Protein 9KHQ (pdb70)

Sequence (779 aa):
AAPRLYMFQTGTLKCRVCNIKMNAGLDDYEIPVPWYLITHPKGNVVIDGGCAVECASDPKGYWGDITSVYWPVMREEEGCVQALKAFGIEPADVRYVLHSHLHLDHTGATGRFPNAIHIVRRCEYEYAMAPDWFSAGGYIRADFDRPDVKWHLLEDHDDGYDVFGDDTIRFIFTPGHAPGHSSFLLRLPETGPVLLAVDAAYTTDHWDEKALPGFLASTVDAVRSVRKLHALAEKTGALVVTGHDPEAWPTFRHAPEYYAAPRLYMFQTGTLKCRVCNIKMNAGLDDYEIPVPWYLITHPKGNVVIDGGCAVECASDPKGYWGDITSVYWPVMREEEGCVQALKAFGIEPADVRYVLHSHLHLDHTGATGRFPNAIHIVRRCEYEYAMAPDWFSAGGYIRADFDRPDVKWHLLEDHDDGYDVFGDDTIRFIFTPGHAPGHSSFLLRLPETGPVLLAVDAAYTTDHWDEKALPGFLASTVDAVRSVRKLHALAEKTGALVVTGHDPEAWPTFRHAPEYYAAAPRLYMFQTGTLKCRVCNIKMNAGLDDYEIPVPWYLITHPKGNVVIDGGCAVECASDPKGYWGDITSVYWPVMREEEGCVQALKAFGIEPADVRYVLHSHLHLDHTGATGRFPNAIHIVRRCEYEYAMAPDWFSAGGYIRADFDRPDVKWHLLEDHDDGYDVFGDDTIRFIFTPGHAPGHSSFLLRLPETGPVLLAVDAAYTTDHWDEKALPGFLASTVDAVRSVRKLHALAEKTGALVVTGHDPEAWPTFRHAPEYYA

Nearest PDB structures (foldseek):
  9b2n-assembly2_B  TM=9.115E-01  e=1.103E-25  Saccharococcus caldoxylosilyticus
  9ayt-assembly1_P  TM=9.091E-01  e=1.035E-25  Saccharococcus caldoxylosilyticus
  9b2i-assembly2_B  TM=9.083E-01  e=2.359E-25  Saccharococcus caldoxylosilyticus
  9b2j-assembly2_B  TM=9.103E-01  e=2.078E-25  Saccharococcus caldoxylosilyticus
  6cgz-assembly1_B  TM=9.156E-01  e=8.926E-25  Alicyclobacillus acidoterrestris ATCC 49025

Structure (mmCIF, N/CA/C/O backbone):
data_9KHQ
#
_entry.id   9KHQ
#
_cell.length_a   143.141
_cell.length_b   143.141
_cell.length_c   85.053
_cell.angle_alpha   90.00
_cell.angle_beta   90.00
_cell.angle_gamma   90.00
#
_symmetry.space_group_name_H-M   'P 42 21 2'
#
loop_
_entity.id
_entity.type
_entity.pdbx_description
1 polymer 'N-acylhomoserine lactonase'
2 non-polymer 'NICKEL (II) ION'
3 non-polymer 'MAGNESIUM ION'
4 water water
#
loop_
_atom_site.group_PDB
_atom_site.id
_atom_site.type_symbol
_atom_site.label_atom_id
_atom_site.label_alt_id
_atom_site.label_comp_id
_atom_site.label_asym_id
_atom_site.label_entity_id
_atom_site.label_seq_id
_atom_site.pdbx_PDB_ins_code
_atom_site.Cartn_x
_atom_site.Cartn_y
_atom_site.Cartn_z
_atom_site.occupancy
_atom_site.B_iso_or_equiv
_atom_site.auth_seq_id
_atom_site.auth_comp_id
_atom_site.auth_asym_id
_atom_site.auth_atom_id
_atom_site.pdbx_PDB_model_num
ATOM 1 N N . ALA A 1 2 ? 41.907 62.768 4.601 1.00 29.77 2 ALA A N 1
ATOM 2 C CA . ALA A 1 2 ? 42.805 61.642 4.332 1.00 36.00 2 ALA A CA 1
ATOM 3 C C . ALA A 1 2 ? 42.406 60.417 5.164 1.00 28.80 2 ALA A C 1
ATOM 4 O O . ALA A 1 2 ? 42.098 60.552 6.337 1.00 38.53 2 ALA A O 1
ATOM 6 N N . ALA A 1 3 ? 42.399 59.234 4.554 1.00 28.60 3 ALA A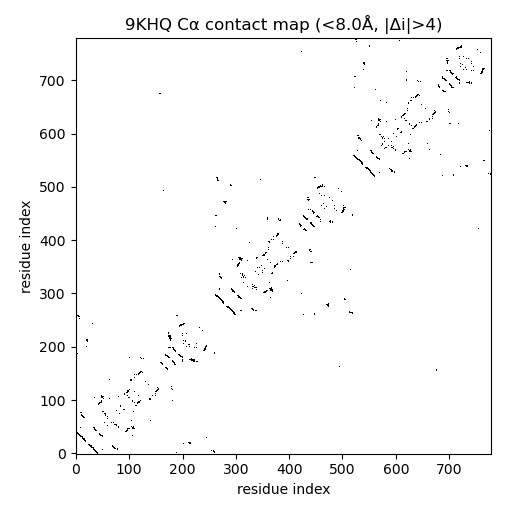 N 1
ATOM 7 C CA . ALA A 1 3 ? 42.071 58.003 5.266 1.00 20.81 3 ALA A CA 1
ATOM 8 C C . ALA A 1 3 ? 43.225 57.602 6.188 1.00 26.13 3 ALA A C 1
ATOM 9 O O . ALA A 1 3 ? 44.363 58.054 6.009 1.00 30.49 3 ALA A O 1
ATOM 11 N N . PRO A 1 4 ? 42.963 56.766 7.192 1.00 22.68 4 PRO A N 1
ATOM 12 C CA . PRO A 1 4 ? 44.020 56.452 8.163 1.00 21.32 4 PRO A CA 1
ATOM 13 C C . PRO A 1 4 ? 45.161 55.670 7.536 1.00 23.03 4 PRO A C 1
ATOM 14 O O . PRO A 1 4 ? 44.965 54.853 6.633 1.00 20.75 4 PRO A O 1
ATOM 18 N N . ARG A 1 5 ? 46.367 55.912 8.054 1.00 19.27 5 ARG A N 1
ATOM 19 C CA . ARG A 1 5 ? 47.558 55.184 7.643 1.00 17.42 5 ARG A CA 1
ATOM 20 C C . ARG A 1 5 ? 48.359 54.740 8.863 1.00 17.64 5 ARG A C 1
ATOM 21 O O . ARG A 1 5 ? 48.268 55.319 9.952 1.00 18.01 5 ARG A O 1
ATOM 29 N N . LEU A 1 6 ? 49.182 53.718 8.662 1.00 14.59 6 LEU A N 1
ATOM 30 C CA . LEU A 1 6 ? 50.064 53.215 9.705 1.00 15.99 6 LEU A CA 1
ATOM 31 C C . LEU A 1 6 ? 51.502 53.418 9.261 1.00 16.22 6 LEU A C 1
ATOM 32 O O . LEU A 1 6 ? 51.884 52.955 8.186 1.00 19.45 6 LEU A O 1
ATOM 37 N N . TYR A 1 7 ? 52.292 54.089 10.091 1.00 13.93 7 TYR A N 1
ATOM 38 C CA . TYR A 1 7 ? 53.710 54.313 9.841 1.00 13.82 7 TYR A CA 1
ATOM 39 C C . TYR A 1 7 ? 54.517 53.596 10.915 1.00 14.83 7 TYR A C 1
ATOM 40 O O . TYR A 1 7 ? 54.307 53.833 12.108 1.00 12.65 7 TYR A O 1
ATOM 49 N N . MET A 1 8 ? 55.470 52.758 10.491 1.00 14.50 8 MET A N 1
ATOM 50 C CA . MET A 1 8 ? 56.366 52.054 11.400 1.00 11.91 8 MET A CA 1
ATOM 51 C C . MET A 1 8 ? 57.689 52.817 11.505 1.00 16.32 8 MET A C 1
ATOM 52 O O . MET A 1 8 ? 58.426 52.923 10.522 1.00 18.32 8 MET A O 1
ATOM 57 N N . PHE A 1 9 ? 57.983 53.357 12.693 1.00 13.28 9 PHE A N 1
ATOM 58 C CA . PHE A 1 9 ? 59.259 53.993 13.006 1.00 14.84 9 PHE A CA 1
ATOM 59 C C . PHE A 1 9 ? 60.079 53.047 13.887 1.00 14.84 9 PHE A C 1
ATOM 60 O O . PHE A 1 9 ? 59.602 51.991 14.308 1.00 15.73 9 PHE A O 1
ATOM 68 N N . GLN A 1 10 ? 61.320 53.440 14.188 1.00 16.05 10 GLN A N 1
ATOM 69 C CA . GLN A 1 10 ? 62.124 52.774 15.215 1.00 14.42 10 GLN A CA 1
ATOM 70 C C . GLN A 1 10 ? 63.020 53.814 15.884 1.00 16.64 10 GLN A C 1
ATOM 71 O O . GLN A 1 10 ? 63.389 54.820 15.265 1.00 15.94 10 GLN A O 1
ATOM 77 N N . THR A 1 11 ? 63.317 53.593 17.170 1.00 15.46 11 THR A N 1
ATOM 78 C CA . THR A 1 11 ? 64.374 54.338 17.870 1.00 17.97 11 THR A CA 1
ATOM 79 C C . THR A 1 11 ? 65.631 53.467 17.936 1.00 18.52 11 THR A C 1
ATOM 80 O O . THR A 1 11 ? 65.984 52.891 18.961 1.00 17.13 11 THR A O 1
ATOM 84 N N . GLY A 1 12 ? 66.306 53.370 16.796 1.00 17.52 12 GLY A N 1
ATOM 85 C CA . GLY A 1 12 ? 67.507 52.548 16.736 1.00 17.97 12 GLY A CA 1
ATOM 86 C C . GLY A 1 12 ? 67.281 51.104 17.148 1.00 18.28 12 GLY A C 1
ATOM 87 O O . GLY A 1 12 ? 66.276 50.472 16.795 1.00 19.49 12 GLY A O 1
ATOM 88 N N . THR A 1 13 ? 68.240 50.565 17.903 1.00 17.67 13 THR A N 1
ATOM 89 C CA . THR A 1 13 ? 68.247 49.157 18.279 1.00 19.82 13 THR A CA 1
ATOM 90 C C . THR A 1 13 ? 68.561 49.012 19.757 1.00 16.04 13 THR A C 1
ATOM 91 O O . THR A 1 13 ? 69.024 49.949 20.404 1.00 18.32 13 THR A O 1
ATOM 95 N N . LEU A 1 14 ? 68.334 47.805 20.277 1.00 19.00 14 LEU A N 1
ATOM 96 C CA . LEU A 1 14 ? 68.803 47.390 21.595 1.00 20.75 14 LEU A CA 1
ATOM 97 C C . LEU A 1 14 ? 69.797 46.244 21.452 1.00 21.88 14 LEU A C 1
ATOM 98 O O . LEU A 1 14 ? 69.555 45.297 20.693 1.00 22.34 14 LEU A O 1
ATOM 103 N N . LYS A 1 15 ? 70.891 46.318 22.211 1.00 20.27 15 LYS A N 1
ATOM 104 C CA . LYS A 1 15 ? 71.878 45.249 22.309 1.00 25.70 15 LYS A CA 1
ATOM 105 C C . LYS A 1 15 ? 71.746 44.570 23.666 1.00 25.21 15 LYS A C 1
ATOM 106 O O . LYS A 1 15 ? 71.892 45.220 24.713 1.00 24.83 15 LYS A O 1
ATOM 112 N N . CYS A 1 16 ? 71.459 43.267 23.635 1.00 27.26 16 CYS A N 1
ATOM 113 C CA . CYS A 1 16 ? 71.369 42.439 24.831 1.00 25.36 16 CYS A CA 1
ATOM 114 C C . CYS A 1 16 ? 71.994 41.078 24.555 1.00 28.88 16 CYS A C 1
ATOM 115 O O . CYS A 1 16 ? 72.866 40.953 23.689 1.00 31.12 16 CYS A O 1
ATOM 118 N N . ARG A 1 17 ? 71.554 40.056 25.285 1.00 32.31 17 ARG A N 1
ATOM 119 C CA . ARG A 1 17 ? 71.842 38.668 24.959 1.00 32.46 17 ARG A CA 1
ATOM 120 C C . ARG A 1 17 ? 70.586 37.990 24.426 1.00 31.31 17 ARG A C 1
ATOM 121 O O . ARG A 1 17 ? 69.467 38.480 24.603 1.00 29.87 17 ARG A O 1
ATOM 129 N N . VAL A 1 18 ? 70.791 36.852 23.758 1.00 30.75 18 VAL A N 1
ATOM 130 C CA . VAL A 1 18 ? 69.673 36.093 23.203 1.00 29.53 18 VAL A CA 1
ATOM 131 C C . VAL A 1 18 ? 68.691 35.705 24.307 1.00 29.10 18 VAL A C 1
ATOM 132 O O . VAL A 1 18 ? 67.469 35.835 24.148 1.00 24.03 18 VAL A O 1
ATOM 136 N N . CYS A 1 19 ? 69.214 35.255 25.452 1.00 24.42 19 CYS A N 1
ATOM 137 C CA . CYS A 1 19 ? 68.371 34.786 26.548 1.00 26.49 19 CYS A CA 1
ATOM 138 C C . CYS A 1 19 ? 67.453 35.875 27.113 1.00 28.67 19 CYS A C 1
ATOM 139 O O . CYS A 1 19 ? 66.396 35.546 27.670 1.00 27.11 19 CYS A O 1
ATOM 142 N N . ASN A 1 20 ? 67.824 37.160 26.996 1.00 27.02 20 ASN A N 1
ATOM 143 C CA . ASN A 1 20 ? 66.899 38.218 27.403 1.00 28.92 20 ASN A CA 1
ATOM 144 C C . ASN A 1 20 ? 65.622 38.218 26.558 1.00 30.88 20 ASN A C 1
ATOM 145 O O . ASN A 1 20 ? 64.548 38.574 27.063 1.00 28.11 20 ASN A O 1
ATOM 150 N N . ILE A 1 21 ? 65.715 37.818 25.291 1.00 22.51 21 ILE A N 1
ATOM 151 C CA . ILE A 1 21 ? 64.561 37.773 24.397 1.00 20.88 21 ILE A CA 1
ATOM 152 C C . ILE A 1 21 ? 63.926 36.384 24.367 1.00 25.79 21 ILE A C 1
ATOM 153 O O . ILE A 1 21 ? 62.718 36.235 24.582 1.00 24.49 21 ILE A O 1
ATOM 158 N N . LYS A 1 22 ? 64.720 35.348 24.119 1.00 21.71 22 LYS A N 1
ATOM 159 C CA . LYS A 1 22 ? 64.261 33.960 24.124 1.00 21.84 22 LYS A CA 1
ATOM 160 C C . LYS A 1 22 ? 64.781 33.299 25.398 1.00 27.08 22 LYS A C 1
ATOM 161 O O . LYS A 1 22 ? 65.982 33.012 25.509 1.00 25.06 22 LYS A O 1
ATOM 167 N N . MET A 1 23 ? 63.880 33.054 26.356 1.00 21.95 23 MET A N 1
ATOM 168 C CA . MET A 1 23 ? 64.298 32.634 27.687 1.00 25.93 23 MET A CA 1
ATOM 169 C C . MET A 1 23 ? 65.197 31.404 27.615 1.00 28.73 23 MET A C 1
ATOM 170 O O . MET A 1 23 ? 64.913 30.458 26.878 1.00 25.43 23 MET A O 1
ATOM 175 N N . ASN A 1 24 ? 66.311 31.461 28.354 1.00 23.14 24 ASN A N 1
ATOM 176 C CA . ASN A 1 24 ? 67.242 30.351 28.530 1.00 22.54 24 ASN A CA 1
ATOM 177 C C . ASN A 1 24 ? 67.915 29.935 27.225 1.00 26.75 24 ASN A C 1
ATOM 178 O O . ASN A 1 24 ? 68.333 28.787 27.088 1.00 28.75 24 ASN A O 1
ATOM 183 N N . ALA A 1 25 ? 68.078 30.855 26.268 1.00 25.62 25 ALA A N 1
ATOM 184 C CA . ALA A 1 25 ? 68.612 30.493 24.959 1.00 29.78 25 ALA A CA 1
ATOM 185 C C . ALA A 1 25 ? 70.102 30.810 24.800 1.00 31.97 25 ALA A C 1
ATOM 186 O O . ALA A 1 25 ? 70.608 30.823 23.668 1.00 31.85 25 ALA A O 1
ATOM 188 N N . GLY A 1 26 ? 70.822 31.036 25.891 1.00 27.11 26 GLY A N 1
ATOM 189 C CA . GLY A 1 26 ? 72.247 31.273 25.774 1.00 33.13 26 GLY A CA 1
ATOM 190 C C . GLY A 1 26 ? 72.611 32.749 25.886 1.00 36.83 26 GLY A C 1
ATOM 191 O O . GLY A 1 26 ? 71.769 33.646 25.771 1.00 32.58 26 GLY A O 1
ATOM 192 N N . LEU A 1 27 ? 73.906 33.005 26.104 1.00 30.42 27 LEU A N 1
ATOM 193 C CA . LEU A 1 27 ? 74.391 34.344 26.421 1.00 34.63 27 LEU A CA 1
ATOM 194 C C . LEU A 1 27 ? 75.034 35.051 25.225 1.00 34.00 27 LEU A C 1
ATOM 195 O O . LEU A 1 27 ? 75.732 36.049 25.417 1.00 30.45 27 LEU A O 1
ATOM 200 N N . ASP A 1 28 ? 74.802 34.562 24.002 1.00 31.58 28 ASP A N 1
ATOM 201 C CA . ASP A 1 28 ? 75.331 35.206 22.805 1.00 29.61 28 ASP A CA 1
ATOM 202 C C . ASP A 1 28 ? 74.789 36.622 22.665 1.00 36.76 28 ASP A C 1
ATOM 203 O O . ASP A 1 28 ? 73.680 36.930 23.110 1.00 31.23 28 ASP A O 1
ATOM 208 N N . ASP A 1 29 ? 75.569 37.473 21.991 1.00 37.58 29 ASP A N 1
ATOM 209 C CA . ASP A 1 29 ? 75.103 38.807 21.634 1.00 36.74 29 ASP A CA 1
ATOM 210 C C . ASP A 1 29 ? 73.865 38.731 20.747 1.00 35.60 29 ASP A C 1
ATOM 211 O O . ASP A 1 29 ? 73.677 37.791 19.966 1.00 28.57 29 ASP A O 1
ATOM 216 N N . TYR A 1 30 ? 73.027 39.755 20.870 1.00 28.93 30 TYR A N 1
ATOM 217 C CA . TYR A 1 30 ? 71.755 39.833 20.181 1.00 24.71 30 TYR A CA 1
ATOM 218 C C . TYR A 1 30 ? 71.410 41.308 20.056 1.00 27.69 30 TYR A C 1
ATOM 219 O O . TYR A 1 30 ? 71.612 42.078 21.003 1.00 30.40 30 TYR A O 1
ATOM 228 N N . GLU A 1 31 ? 70.926 41.705 18.885 1.00 25.25 31 GLU A N 1
ATOM 229 C CA . GLU A 1 31 ? 70.498 43.079 18.660 1.00 29.27 31 GLU A CA 1
ATOM 230 C C . GLU A 1 31 ? 69.114 43.075 18.030 1.00 22.85 31 GLU A C 1
ATOM 231 O O . GLU A 1 31 ? 68.865 42.325 17.079 1.00 21.89 31 GLU A O 1
ATOM 237 N N . ILE A 1 32 ? 68.215 43.899 18.566 1.00 23.25 32 ILE A N 1
ATOM 238 C CA . ILE A 1 32 ? 66.850 43.998 18.045 1.00 21.54 32 ILE A CA 1
ATOM 239 C C . ILE A 1 32 ? 66.477 45.429 17.669 1.00 21.12 32 ILE A C 1
ATOM 240 O O . ILE A 1 32 ? 66.928 46.385 18.318 1.00 20.60 32 ILE A O 1
ATOM 245 N N . PRO A 1 33 ? 65.631 45.626 16.662 1.00 20.34 33 PRO A N 1
ATOM 246 C CA . PRO A 1 33 ? 65.080 46.963 16.430 1.00 20.60 33 PRO A CA 1
ATOM 247 C C . PRO A 1 33 ? 64.122 47.325 17.558 1.00 21.72 33 PRO A C 1
ATOM 248 O O . PRO A 1 33 ? 63.559 46.448 18.211 1.00 17.21 33 PRO A O 1
ATOM 252 N N . VAL A 1 34 ? 63.956 48.627 17.791 1.00 20.36 34 VAL A N 1
ATOM 253 C CA . VAL A 1 34 ? 62.958 49.125 18.737 1.00 16.94 34 VAL A CA 1
ATOM 254 C C . VAL A 1 34 ? 61.863 49.854 17.969 1.00 18.72 34 VAL A C 1
ATOM 255 O O . VAL A 1 34 ? 61.942 51.080 17.797 1.00 15.01 34 VAL A O 1
ATOM 259 N N . PRO A 1 35 ? 60.831 49.154 17.509 1.00 15.69 35 PRO A N 1
ATOM 260 C CA . PRO A 1 35 ? 59.770 49.800 16.733 1.00 16.88 35 PRO A CA 1
ATOM 261 C C . PRO A 1 35 ? 58.847 50.640 17.602 1.00 17.54 35 PRO A C 1
ATOM 262 O O . PRO A 1 35 ? 58.736 50.445 18.811 1.00 15.22 35 PRO A O 1
ATOM 266 N N . TRP A 1 36 ? 58.194 51.601 16.941 1.00 15.94 36 TRP A N 1
ATOM 267 C CA . TRP A 1 36 ? 57.046 52.321 17.483 1.00 15.02 36 TRP A CA 1
ATOM 268 C C . TRP A 1 36 ? 56.204 52.782 16.301 1.00 15.97 36 TRP A C 1
ATOM 269 O O . TRP A 1 36 ? 56.638 52.727 15.147 1.00 12.72 36 TRP A O 1
ATOM 280 N N . TYR A 1 37 ? 54.983 53.214 16.585 1.00 13.74 37 TYR A N 1
ATOM 281 C CA . TYR A 1 37 ? 53.986 53.343 15.535 1.00 14.35 37 TYR A CA 1
ATOM 282 C C . TYR A 1 37 ? 53.270 54.683 15.596 1.00 15.95 37 TYR A C 1
ATOM 283 O O . TYR A 1 37 ? 52.980 55.209 16.678 1.00 13.70 37 TYR A O 1
ATOM 292 N N . LEU A 1 38 ? 52.993 55.218 14.407 1.00 16.14 38 LEU A N 1
ATOM 293 C CA . LEU A 1 38 ? 52.173 56.399 14.195 1.00 12.35 38 LEU A CA 1
ATOM 294 C C . LEU A 1 38 ? 50.987 56.006 13.335 1.00 14.55 38 LEU A C 1
ATOM 295 O O . LEU A 1 38 ? 51.159 55.377 12.276 1.00 14.90 38 LEU A O 1
ATOM 300 N N . ILE A 1 39 ? 49.790 56.345 13.800 1.00 12.97 39 ILE A N 1
ATOM 301 C CA . ILE A 1 39 ? 48.565 56.193 13.028 1.00 13.92 39 ILE A CA 1
ATOM 302 C C . ILE A 1 39 ? 48.063 57.600 12.742 1.00 16.34 39 ILE A C 1
ATOM 303 O O . ILE A 1 39 ? 47.713 58.336 13.669 1.00 19.66 39 ILE A O 1
ATOM 308 N N . THR A 1 40 ? 48.068 58.009 11.474 1.00 14.98 40 THR A N 1
ATOM 309 C CA . THR A 1 40 ? 47.452 59.277 11.110 1.00 16.48 40 THR A CA 1
ATOM 310 C C . THR A 1 40 ? 45.985 59.015 10.825 1.00 18.75 40 THR A C 1
ATOM 311 O O . THR A 1 40 ? 45.633 58.001 10.224 1.00 21.69 40 THR A O 1
ATOM 315 N N . HIS A 1 41 ? 45.124 59.899 11.310 1.00 21.08 41 HIS A N 1
ATOM 316 C CA . HIS A 1 41 ? 43.704 59.585 11.304 1.00 18.26 41 HIS A CA 1
ATOM 317 C C . HIS A 1 41 ? 43.005 60.924 11.180 1.00 17.84 41 HIS A C 1
ATOM 318 O O . HIS A 1 41 ? 43.414 61.878 11.851 1.00 20.55 41 HIS A O 1
ATOM 325 N N . PRO A 1 42 ? 41.986 61.032 10.322 1.00 20.19 42 PRO A N 1
ATOM 326 C CA . PRO A 1 42 ? 41.223 62.290 10.224 1.00 21.91 42 PRO A CA 1
ATOM 327 C C . PRO A 1 42 ? 40.885 62.903 11.564 1.00 19.64 42 PRO A C 1
ATOM 328 O O . PRO A 1 42 ? 40.881 64.127 11.693 1.00 23.72 42 PRO A O 1
ATOM 332 N N . LYS A 1 43 ? 40.584 62.092 12.572 1.00 22.71 43 LYS A N 1
ATOM 333 C CA . LYS A 1 43 ? 40.140 62.643 13.849 1.00 22.86 43 LYS A CA 1
ATOM 334 C C . LYS A 1 43 ? 41.275 62.936 14.826 1.00 21.84 43 LYS A C 1
ATOM 335 O O . LYS A 1 43 ? 41.000 63.406 15.932 1.00 21.94 43 LYS A O 1
ATOM 341 N N . GLY A 1 44 ? 42.525 62.693 14.459 1.00 20.05 44 GLY A N 1
ATOM 342 C CA . GLY A 1 44 ? 43.657 62.993 15.324 1.00 16.67 44 GLY A CA 1
ATOM 343 C C . GLY A 1 44 ? 44.782 61.993 15.098 1.00 20.73 44 GLY A C 1
ATOM 344 O O . GLY A 1 44 ? 44.588 60.850 14.696 1.00 18.85 44 GLY A O 1
ATOM 345 N N . ASN A 1 45 ? 46.009 62.443 15.327 1.00 15.85 45 ASN A N 1
ATOM 346 C CA . ASN A 1 45 ? 47.158 61.566 15.149 1.00 18.17 45 ASN A CA 1
ATOM 347 C C . ASN A 1 45 ? 47.394 60.768 16.426 1.00 16.14 45 ASN A C 1
ATOM 348 O O . ASN A 1 45 ? 47.119 61.243 17.534 1.00 13.88 45 ASN A O 1
ATOM 353 N N . VAL A 1 46 ? 47.906 59.550 16.265 1.00 12.81 46 VAL A N 1
ATOM 354 C CA . VAL A 1 46 ? 48.051 58.617 17.376 1.00 14.04 46 VAL A CA 1
ATOM 355 C C . VAL A 1 46 ? 49.472 58.077 17.389 1.00 14.32 46 VAL A C 1
ATOM 356 O O . VAL A 1 46 ? 49.965 57.578 16.371 1.00 15.56 46 VAL A O 1
ATOM 360 N N . VAL A 1 47 ? 50.129 58.179 18.537 1.00 13.74 47 VAL A N 1
ATOM 361 C CA . VAL A 1 47 ? 51.460 57.628 18.744 1.00 13.03 47 VAL A CA 1
ATOM 362 C C . VAL A 1 47 ? 51.338 56.438 19.684 1.00 14.42 47 VAL A C 1
ATOM 363 O O . VAL A 1 47 ? 50.688 56.534 20.732 1.00 14.95 47 VAL A O 1
ATOM 367 N N . ILE A 1 48 ? 51.945 55.315 19.308 1.00 14.55 48 ILE A N 1
ATOM 368 C CA . ILE A 1 48 ? 51.992 54.125 20.157 1.00 13.07 48 ILE A CA 1
ATOM 369 C C . ILE A 1 48 ? 53.394 54.002 20.747 1.00 13.27 48 ILE A C 1
ATOM 370 O O . ILE A 1 48 ? 54.370 53.827 20.010 1.00 14.41 48 ILE A O 1
ATOM 375 N N . ASP A 1 49 ? 53.492 54.101 22.073 1.00 11.75 49 ASP A N 1
ATOM 376 C CA . ASP A 1 49 ? 54.735 53.935 22.835 1.00 11.43 49 ASP A CA 1
ATOM 377 C C . ASP A 1 49 ? 55.806 54.987 22.566 1.00 12.06 49 ASP A C 1
ATOM 378 O O . ASP A 1 49 ? 56.272 55.633 23.512 1.00 14.50 49 ASP A O 1
ATOM 383 N N . GLY A 1 50 ? 56.250 55.139 21.315 1.00 13.25 50 GLY A N 1
ATOM 384 C CA . GLY A 1 50 ? 57.282 56.115 21.019 1.00 9.52 50 GLY A CA 1
ATOM 385 C C . GLY A 1 50 ? 58.714 55.664 21.250 1.00 13.82 50 GLY A C 1
ATOM 386 O O . GLY A 1 50 ? 59.619 56.505 21.242 1.00 13.89 50 GLY A O 1
ATOM 387 N N . GLY A 1 51 ? 58.964 54.372 21.449 1.00 13.27 51 GLY A N 1
ATOM 388 C CA . GLY A 1 51 ? 60.346 53.901 21.522 1.00 11.14 51 GLY A CA 1
ATOM 389 C C . GLY A 1 51 ? 61.127 54.348 22.756 1.00 14.98 51 GLY A C 1
ATOM 390 O O . GLY A 1 51 ? 60.568 54.693 23.806 1.00 14.93 51 GLY A O 1
ATOM 391 N N . CYS A 1 52 ? 62.455 54.293 22.633 1.00 12.78 52 CYS A N 1
ATOM 392 C CA . CYS A 1 52 ? 63.334 54.687 23.732 1.00 15.24 52 CYS A CA 1
ATOM 393 C C . CYS A 1 52 ? 63.385 56.202 23.836 1.00 15.19 52 CYS A C 1
ATOM 394 O O . CYS A 1 52 ? 63.416 56.896 22.817 1.00 14.03 52 CYS A O 1
ATOM 397 N N . ALA A 1 53 ? 63.389 56.709 25.071 1.00 14.13 53 ALA A N 1
ATOM 398 C CA . ALA A 1 53 ? 63.552 58.147 25.308 1.00 17.92 53 ALA A CA 1
ATOM 399 C C . ALA A 1 53 ? 64.700 58.719 24.482 1.00 14.46 53 ALA A C 1
ATOM 400 O O . ALA A 1 53 ? 65.771 58.112 24.383 1.00 15.57 53 ALA A O 1
ATOM 402 N N . VAL A 1 54 ? 64.472 59.902 23.897 1.00 16.72 54 VAL A N 1
ATOM 403 C CA . VAL A 1 54 ? 65.515 60.548 23.099 1.00 18.01 54 VAL A CA 1
ATOM 404 C C . VAL A 1 54 ? 66.758 60.799 23.947 1.00 18.91 54 VAL A C 1
ATOM 405 O O . VAL A 1 54 ? 67.879 60.802 23.428 1.00 19.87 54 VAL A O 1
ATOM 409 N N . GLU A 1 55 ? 66.587 60.957 25.263 1.00 18.51 55 GLU A N 1
ATOM 410 C CA . GLU A 1 55 ? 67.731 61.123 26.162 1.00 20.37 55 GLU A CA 1
ATOM 411 C C . GLU A 1 55 ? 68.744 59.989 26.034 1.00 22.48 55 GLU A C 1
ATOM 412 O O . GLU A 1 55 ? 69.940 60.207 26.259 1.00 21.46 55 GLU A O 1
ATOM 418 N N . CYS A 1 56 ? 68.290 58.783 25.668 1.00 18.34 56 CYS A N 1
ATOM 419 C CA . CYS A 1 56 ? 69.183 57.640 25.502 1.00 17.86 56 CYS A CA 1
ATOM 420 C C . CYS A 1 56 ? 70.154 57.803 24.335 1.00 23.61 56 CYS A C 1
ATOM 421 O O . CYS A 1 56 ? 71.111 57.030 24.231 1.00 22.89 56 CYS A O 1
ATOM 424 N N . ALA A 1 57 ? 69.909 58.753 23.433 1.00 20.90 57 ALA A N 1
ATOM 425 C CA . ALA A 1 57 ? 70.820 58.949 22.312 1.00 23.60 57 ALA A CA 1
ATOM 426 C C . ALA A 1 57 ? 72.129 59.592 22.756 1.00 28.81 57 ALA A C 1
ATOM 427 O O . ALA A 1 57 ? 73.176 59.349 22.142 1.00 34.83 57 ALA A O 1
ATOM 429 N N . SER A 1 58 ? 72.096 60.401 23.814 1.00 26.42 58 SER A N 1
ATOM 430 C CA . SER A 1 58 ? 73.267 61.132 24.280 1.00 28.82 58 SER A CA 1
ATOM 431 C C . SER A 1 58 ? 73.827 60.629 25.601 1.00 28.43 58 SER A C 1
ATOM 432 O O . SER A 1 58 ? 75.040 60.692 25.796 1.00 37.44 58 SER A O 1
ATOM 435 N N . ASP A 1 59 ? 72.999 60.119 26.516 1.00 26.55 59 ASP A N 1
ATOM 436 C CA . ASP A 1 59 ? 73.488 59.654 27.815 1.00 25.69 59 ASP A CA 1
ATOM 437 C C . ASP A 1 59 ? 72.652 58.477 28.312 1.00 22.91 59 ASP A C 1
ATOM 438 O O . ASP A 1 59 ? 71.905 58.598 29.283 1.00 23.84 59 ASP A O 1
ATOM 443 N N . PRO A 1 60 ? 72.797 57.309 27.675 1.00 23.43 60 PRO A N 1
ATOM 444 C CA . PRO A 1 60 ? 72.006 56.144 28.132 1.00 22.45 60 PRO A CA 1
ATOM 445 C C . PRO A 1 60 ? 72.240 55.775 29.586 1.00 20.60 60 PRO A C 1
ATOM 446 O O . PRO A 1 60 ? 71.283 55.454 30.301 1.00 22.86 60 PRO A O 1
ATOM 450 N N . LYS A 1 61 ? 73.489 55.801 30.048 1.00 20.38 61 LYS A N 1
ATOM 451 C CA . LYS A 1 61 ? 73.770 55.426 31.429 1.00 21.13 61 LYS A CA 1
ATOM 452 C C . LYS A 1 61 ? 73.165 56.418 32.409 1.00 21.76 61 LYS A C 1
ATOM 453 O O . LYS A 1 61 ? 72.634 56.021 33.448 1.00 26.36 61 LYS A O 1
ATOM 459 N N . GLY A 1 62 ? 73.251 57.712 32.115 1.00 21.16 62 GLY A N 1
ATOM 460 C CA . GLY A 1 62 ? 72.647 58.686 33.005 1.00 21.02 62 GLY A CA 1
ATOM 461 C C . GLY A 1 62 ? 71.135 58.556 33.080 1.00 22.49 62 GLY A C 1
ATOM 462 O O . GLY A 1 62 ? 70.554 58.666 34.157 1.00 20.93 62 GLY A O 1
ATOM 463 N N . TYR A 1 63 ? 70.478 58.305 31.943 1.00 21.47 63 TYR A N 1
ATOM 464 C CA . TYR A 1 63 ? 69.018 58.357 31.939 1.00 19.46 63 TYR A CA 1
ATOM 465 C C . TYR A 1 63 ? 68.391 57.043 32.391 1.00 15.17 63 TYR A C 1
ATOM 466 O O . TYR A 1 63 ? 67.429 57.067 33.156 1.00 18.43 63 TYR A O 1
ATOM 475 N N . TRP A 1 64 ? 68.911 55.896 31.936 1.00 18.57 64 TRP A N 1
ATOM 476 C CA . TRP A 1 64 ? 68.378 54.586 32.310 1.00 18.30 64 TRP A CA 1
ATOM 477 C C . TRP A 1 64 ? 69.074 53.941 33.505 1.00 19.80 64 TRP A C 1
ATOM 478 O O . TRP A 1 64 ? 68.476 53.065 34.152 1.00 20.70 64 TRP A O 1
ATOM 489 N N . GLY A 1 65 ? 70.338 54.273 33.766 1.00 20.22 65 GLY A N 1
ATOM 490 C CA . GLY A 1 65 ? 71.027 53.697 34.915 1.00 21.97 65 GLY A CA 1
ATOM 491 C C . GLY A 1 65 ? 71.514 52.279 34.667 1.00 22.54 65 GLY A C 1
ATOM 492 O O . GLY A 1 65 ? 71.855 51.904 33.547 1.00 22.36 65 GLY A O 1
ATOM 493 N N . ASP A 1 66 ? 71.519 51.475 35.740 1.00 21.72 66 ASP A N 1
ATOM 494 C CA . ASP A 1 66 ? 72.221 50.188 35.725 1.00 21.14 66 ASP A CA 1
ATOM 495 C C . ASP A 1 66 ? 71.656 49.211 34.696 1.00 26.77 66 ASP A C 1
ATOM 496 O O . ASP A 1 66 ? 72.356 48.274 34.284 1.00 23.53 66 ASP A O 1
ATOM 501 N N . ILE A 1 67 ? 70.394 49.385 34.294 1.00 20.61 67 ILE A N 1
ATOM 502 C CA . ILE A 1 67 ? 69.769 48.463 33.356 1.00 21.88 67 ILE A CA 1
ATOM 503 C C . ILE A 1 67 ? 70.476 48.458 31.993 1.00 22.56 67 ILE A C 1
ATOM 504 O O . ILE A 1 67 ? 70.329 47.505 31.224 1.00 20.86 67 ILE A O 1
ATOM 509 N N . THR A 1 68 ? 71.261 49.495 31.677 1.00 19.98 68 THR A N 1
ATOM 510 C CA . THR A 1 68 ? 72.005 49.504 30.418 1.00 23.75 68 THR A CA 1
ATOM 511 C C . THR A 1 68 ? 73.019 48.367 30.310 1.00 23.32 68 THR A C 1
ATOM 512 O O . THR A 1 68 ? 73.496 48.098 29.207 1.00 26.28 68 THR A O 1
ATOM 516 N N . SER A 1 69 ? 73.376 47.697 31.408 1.00 22.15 69 SER A N 1
ATOM 517 C CA . SER A 1 69 ? 74.217 46.514 31.269 1.00 23.78 69 SER A CA 1
ATOM 518 C C . SER A 1 69 ? 73.454 45.308 30.727 1.00 25.06 69 SER A C 1
ATOM 519 O O . SER A 1 69 ? 74.089 44.332 30.315 1.00 25.08 69 SER A O 1
ATOM 522 N N . VAL A 1 70 ? 72.124 45.353 30.708 1.00 23.37 70 VAL A N 1
ATOM 523 C CA . VAL A 1 70 ? 71.310 44.349 30.033 1.00 24.90 70 VAL A CA 1
ATOM 524 C C . VAL A 1 70 ? 70.887 44.820 28.648 1.00 21.43 70 VAL A C 1
ATOM 525 O O . VAL A 1 70 ? 71.016 44.094 27.661 1.00 23.26 70 VAL A O 1
ATOM 529 N N . TYR A 1 71 ? 70.364 46.035 28.561 1.00 21.54 71 TYR A N 1
ATOM 530 C CA . TYR A 1 71 ? 69.881 46.611 27.312 1.00 20.59 71 TYR A CA 1
ATOM 531 C C . TYR A 1 71 ? 70.668 47.886 27.058 1.00 22.29 71 TYR A C 1
ATOM 532 O O . TYR A 1 71 ? 70.462 48.890 27.751 1.00 21.52 71 TYR A O 1
ATOM 541 N N . TRP A 1 72 ? 71.589 47.846 26.092 1.00 21.66 72 TRP A N 1
ATOM 542 C CA . TRP A 1 72 ? 72.255 49.070 25.673 1.00 23.22 72 TRP A CA 1
ATOM 543 C C . TRP A 1 72 ? 71.519 49.653 24.471 1.00 19.27 72 TRP A C 1
ATOM 544 O O . TRP A 1 72 ? 71.458 48.999 23.420 1.00 23.68 72 TRP A O 1
ATOM 555 N N . PRO A 1 73 ? 70.947 50.860 24.574 1.00 18.35 73 PRO A N 1
ATOM 556 C CA . PRO A 1 73 ? 70.227 51.441 23.429 1.00 16.92 73 PRO A CA 1
ATOM 557 C C . PRO A 1 73 ? 71.164 52.140 22.452 1.00 23.61 73 PRO A C 1
ATOM 558 O O . PRO A 1 73 ? 71.954 52.997 22.863 1.00 23.05 73 PRO A O 1
ATOM 562 N N . VAL A 1 74 ? 71.115 51.773 21.172 1.00 18.13 74 VAL A N 1
ATOM 563 C CA . VAL A 1 74 ? 71.861 52.464 20.127 1.00 18.92 74 VAL A CA 1
ATOM 564 C C . VAL A 1 74 ? 70.852 53.223 19.284 1.00 18.67 74 VAL A C 1
ATOM 565 O O . VAL A 1 74 ? 70.052 52.611 18.563 1.00 19.20 74 VAL A O 1
ATOM 569 N N . MET A 1 75 ? 70.875 54.552 19.381 1.00 17.99 75 MET A N 1
ATOM 570 C CA . MET A 1 75 ? 69.977 55.381 18.587 1.00 19.88 75 MET A CA 1
ATOM 571 C C . MET A 1 75 ? 70.582 56.763 18.420 1.00 21.75 75 MET A C 1
ATOM 572 O O . MET A 1 75 ? 71.382 57.213 19.244 1.00 20.50 75 MET A O 1
ATOM 577 N N . ARG A 1 76 ? 70.180 57.427 17.346 1.00 19.78 76 ARG A N 1
ATOM 578 C CA . ARG A 1 76 ? 70.550 58.812 17.110 1.00 20.00 76 ARG A CA 1
ATOM 579 C C . ARG A 1 76 ? 69.477 59.741 17.664 1.00 25.27 76 ARG A C 1
ATOM 580 O O . ARG A 1 76 ? 68.322 59.349 17.895 1.00 21.84 76 ARG A O 1
ATOM 588 N N . GLU A 1 77 ? 69.873 60.992 17.866 1.00 21.14 77 GLU A N 1
ATOM 589 C CA . GLU A 1 77 ? 68.950 61.963 18.432 1.00 25.97 77 GLU A CA 1
ATOM 590 C C . GLU A 1 77 ? 67.774 62.232 17.495 1.00 26.75 77 GLU A C 1
ATOM 591 O O . GLU A 1 77 ? 66.638 62.410 17.953 1.00 24.80 77 GLU A O 1
ATOM 597 N N . GLU A 1 78 ? 68.021 62.258 16.181 1.00 21.88 78 GLU A N 1
ATOM 598 C CA . GLU A 1 78 ? 66.953 62.489 15.224 1.00 20.38 78 GLU A CA 1
ATOM 599 C C . GLU A 1 78 ? 65.921 61.368 15.243 1.00 22.65 78 GLU A C 1
ATOM 600 O O . GLU A 1 78 ? 64.827 61.541 14.700 1.00 20.83 78 GLU A O 1
ATOM 606 N N . GLU A 1 79 ? 66.227 60.242 15.875 1.00 21.57 79 GLU A N 1
ATOM 607 C CA . GLU A 1 79 ? 65.265 59.157 15.998 1.00 21.70 79 GLU A CA 1
ATOM 608 C C . GLU A 1 79 ? 64.343 59.286 17.216 1.00 18.75 79 GLU A C 1
ATOM 609 O O . GLU A 1 79 ? 63.413 58.484 17.353 1.00 16.73 79 GLU A O 1
ATOM 615 N N . GLY A 1 80 ? 64.565 60.254 18.102 1.00 18.55 80 GLY A N 1
ATOM 616 C CA . GLY A 1 80 ? 63.587 60.506 19.155 1.00 18.33 80 GLY A CA 1
ATOM 617 C C . GLY A 1 80 ? 62.223 60.817 18.558 1.00 20.18 80 GLY A C 1
ATOM 618 O O . GLY A 1 80 ? 62.116 61.449 17.503 1.00 16.55 80 GLY A O 1
ATOM 619 N N . CYS A 1 81 ? 61.161 60.359 19.236 1.00 15.54 81 CYS A N 1
ATOM 620 C CA . CYS A 1 81 ? 59.860 60.343 18.568 1.00 16.42 81 CYS A CA 1
ATOM 621 C C . CYS A 1 81 ? 59.392 61.754 18.235 1.00 18.24 81 CYS A C 1
ATOM 622 O O . CYS A 1 81 ? 58.819 61.984 17.159 1.00 18.30 81 CYS A O 1
ATOM 625 N N . VAL A 1 82 ? 59.642 62.717 19.125 1.00 18.04 82 VAL A N 1
ATOM 626 C CA . VAL A 1 82 ? 59.235 64.094 18.849 1.00 20.31 82 VAL A CA 1
ATOM 627 C C . VAL A 1 82 ? 60.007 64.646 17.659 1.00 23.38 82 VAL A C 1
ATOM 628 O O . VAL A 1 82 ? 59.427 65.223 16.728 1.00 19.01 82 VAL A O 1
ATOM 632 N N . GLN A 1 83 ? 61.333 64.480 17.688 1.00 21.44 83 GLN A N 1
ATOM 633 C CA . GLN A 1 83 ? 62.183 64.927 16.594 1.00 19.94 83 GLN A CA 1
ATOM 634 C C . GLN A 1 83 ? 61.770 64.257 15.277 1.00 22.81 83 GLN A C 1
ATOM 635 O O . GLN A 1 83 ? 61.559 64.933 14.267 1.00 20.10 83 GLN A O 1
ATOM 641 N N . ALA A 1 84 ? 61.596 62.928 15.290 1.00 21.74 84 ALA A N 1
ATOM 642 C CA . ALA A 1 84 ? 61.171 62.220 14.080 1.00 25.03 84 ALA A CA 1
ATOM 643 C C . ALA A 1 84 ? 59.832 62.739 13.564 1.00 21.96 84 ALA A C 1
ATOM 644 O O . ALA A 1 84 ? 59.669 62.943 12.362 1.00 21.45 84 ALA A O 1
ATOM 646 N N . LEU A 1 85 ? 58.867 62.983 14.451 1.00 20.86 85 LEU A N 1
ATOM 647 C CA . LEU A 1 85 ? 57.584 63.488 13.971 1.00 20.61 85 LEU A CA 1
ATOM 648 C C . LEU A 1 85 ? 57.711 64.899 13.412 1.00 22.34 85 LEU A C 1
ATOM 649 O O . LEU A 1 85 ? 57.019 65.249 12.448 1.00 20.04 85 LEU A O 1
ATOM 654 N N . LYS A 1 86 ? 58.574 65.729 14.010 1.00 20.75 86 LYS A N 1
ATOM 655 C CA . LYS A 1 86 ? 58.750 67.082 13.498 1.00 22.24 86 LYS A CA 1
ATOM 656 C C . LYS A 1 86 ? 59.340 67.059 12.095 1.00 20.30 86 LYS A C 1
ATOM 657 O O . LYS A 1 86 ? 58.893 67.798 11.211 1.00 19.06 86 LYS A O 1
ATOM 663 N N . ALA A 1 87 ? 60.344 66.210 11.879 1.00 21.93 87 ALA A N 1
ATOM 664 C CA . ALA A 1 87 ? 60.914 66.049 10.547 1.00 24.11 87 ALA A CA 1
ATOM 665 C C . ALA A 1 87 ? 59.865 65.565 9.560 1.00 20.05 87 ALA A C 1
ATOM 666 O O . ALA A 1 87 ? 59.863 65.967 8.392 1.00 25.40 87 ALA A O 1
ATOM 668 N N . PHE A 1 88 ? 58.967 64.696 10.010 1.00 21.95 88 PHE A N 1
ATOM 669 C CA . PHE A 1 88 ? 57.940 64.144 9.138 1.00 23.42 88 PHE A CA 1
ATOM 670 C C . PHE A 1 88 ? 56.792 65.118 8.900 1.00 18.07 88 PHE A C 1
ATOM 671 O O . PHE A 1 88 ? 56.058 64.965 7.926 1.00 21.87 88 PHE A O 1
ATOM 679 N N . GLY A 1 89 ? 56.627 66.132 9.732 1.00 19.89 89 GLY A N 1
ATOM 680 C CA . GLY A 1 89 ? 55.580 67.088 9.444 1.00 20.33 89 GLY A CA 1
ATOM 681 C C . GLY A 1 89 ? 54.522 67.245 10.511 1.00 19.86 89 GLY A C 1
ATOM 682 O O . GLY A 1 89 ? 53.506 67.892 10.269 1.00 19.38 89 GLY A O 1
ATOM 683 N N . ILE A 1 90 ? 54.763 66.719 11.710 1.00 19.64 90 ILE A N 1
ATOM 684 C CA . ILE A 1 90 ? 53.764 66.718 12.771 1.00 17.64 90 ILE A CA 1
ATOM 685 C C . ILE A 1 90 ? 54.375 67.329 14.025 1.00 19.11 90 ILE A C 1
ATOM 686 O O . ILE A 1 90 ? 55.337 66.785 14.591 1.00 15.81 90 ILE A O 1
ATOM 691 N N . GLU A 1 91 ? 53.808 68.454 14.459 1.00 18.03 91 GLU A N 1
ATOM 692 C CA . GLU A 1 91 ? 54.255 69.178 15.635 1.00 18.68 91 GLU A CA 1
ATOM 693 C C . GLU A 1 91 ? 53.720 68.505 16.897 1.00 17.26 91 GLU A C 1
ATOM 694 O O . GLU A 1 91 ? 52.641 67.906 16.876 1.00 19.42 91 GLU A O 1
ATOM 700 N N . PRO A 1 92 ? 54.450 68.596 18.010 1.00 17.98 92 PRO A N 1
ATOM 701 C CA . PRO A 1 92 ? 54.034 67.860 19.223 1.00 18.24 92 PRO A CA 1
ATOM 702 C C . PRO A 1 92 ? 52.596 68.129 19.663 1.00 19.68 92 PRO A C 1
ATOM 703 O O . PRO A 1 92 ? 51.940 67.227 20.213 1.00 16.03 92 PRO A O 1
ATOM 707 N N . ALA A 1 93 ? 52.080 69.342 19.448 1.00 17.55 93 ALA A N 1
ATOM 708 C CA . ALA A 1 93 ? 50.713 69.609 19.871 1.00 17.97 93 ALA A CA 1
ATOM 709 C C . ALA A 1 93 ? 49.685 68.915 18.987 1.00 18.70 93 ALA A C 1
ATOM 710 O O . ALA A 1 93 ? 48.512 68.858 19.362 1.00 18.95 93 ALA A O 1
ATOM 712 N N . ASP A 1 94 ? 50.100 68.375 17.843 1.00 18.24 94 ASP A N 1
ATOM 713 C CA . ASP A 1 94 ? 49.195 67.763 16.874 1.00 16.42 94 ASP A CA 1
ATOM 714 C C . ASP A 1 94 ? 49.105 66.254 17.086 1.00 18.48 94 ASP A C 1
ATOM 715 O O . ASP A 1 94 ? 49.040 65.486 16.130 1.00 18.31 94 ASP A O 1
ATOM 720 N N . VAL A 1 95 ? 49.125 65.797 18.336 1.00 17.41 95 VAL A N 1
ATOM 721 C CA . VAL A 1 95 ? 48.939 64.388 18.667 1.00 15.07 95 VAL A CA 1
ATOM 722 C C . VAL A 1 95 ? 47.798 64.296 19.669 1.00 16.58 95 VAL A C 1
ATOM 723 O O . VAL A 1 95 ? 47.872 64.878 20.762 1.00 18.32 95 VAL A O 1
ATOM 727 N N . ARG A 1 96 ? 46.741 63.573 19.296 1.00 16.04 96 ARG A N 1
ATOM 728 C CA . ARG A 1 96 ? 45.567 63.490 20.160 1.00 16.80 96 ARG A CA 1
ATOM 729 C C . ARG A 1 96 ? 45.723 62.415 21.234 1.00 18.40 96 ARG A C 1
ATOM 730 O O . ARG A 1 96 ? 45.305 62.623 22.380 1.00 16.16 96 ARG A O 1
ATOM 738 N N . TYR A 1 97 ? 46.298 61.260 20.880 1.00 14.36 97 TYR A N 1
ATOM 739 C CA . TYR A 1 97 ? 46.412 60.124 21.787 1.00 14.01 97 TYR A CA 1
ATOM 740 C C . TYR A 1 97 ? 47.820 59.552 21.765 1.00 14.78 97 TYR A C 1
ATOM 741 O O . TYR A 1 97 ? 48.446 59.429 20.708 1.00 13.65 97 TYR A O 1
ATOM 750 N N . VAL A 1 98 ? 48.307 59.188 22.941 1.00 16.72 98 VAL A N 1
ATOM 751 C CA . VAL A 1 98 ? 49.450 58.303 23.075 1.00 12.96 98 VAL A CA 1
ATOM 752 C C . VAL A 1 98 ? 48.917 56.995 23.645 1.00 14.62 98 VAL A C 1
ATOM 753 O O . VAL A 1 98 ? 48.296 56.984 24.717 1.00 15.76 98 VAL A O 1
ATOM 757 N N . LEU A 1 99 ? 49.107 55.903 22.910 1.00 13.10 99 LEU A N 1
ATOM 758 C CA . LEU A 1 99 ? 48.732 54.578 23.391 1.00 14.56 99 LEU A CA 1
ATOM 759 C C . LEU A 1 99 ? 49.974 53.884 23.931 1.00 12.37 99 LEU A C 1
ATOM 760 O O . LEU A 1 99 ? 51.058 54.013 23.361 1.00 13.72 99 LEU A O 1
ATOM 765 N N . HIS A 1 100 ? 49.826 53.150 25.030 1.00 13.87 100 HIS A N 1
ATOM 766 C CA . HIS A 1 100 ? 50.949 52.402 25.587 1.00 13.90 100 HIS A CA 1
ATOM 767 C C . HIS A 1 100 ? 50.621 50.922 25.646 1.00 13.12 100 HIS A C 1
ATOM 768 O O . HIS A 1 100 ? 49.674 50.522 26.327 1.00 13.18 100 HIS A O 1
ATOM 775 N N . SER A 1 101 ? 51.406 50.116 24.924 1.00 13.09 101 SER A N 1
ATOM 776 C CA . SER A 1 101 ? 51.332 48.668 25.091 1.00 13.45 101 SER A CA 1
ATOM 777 C C . SER A 1 101 ? 51.635 48.286 26.536 1.00 12.83 101 SER A C 1
ATOM 778 O O . SER A 1 101 ? 50.927 47.473 27.143 1.00 12.16 101 SER A O 1
ATOM 781 N N . HIS A 1 102 ? 52.690 48.874 27.092 1.00 12.78 102 HIS A N 1
ATOM 782 C CA . HIS A 1 102 ? 53.087 48.715 28.488 1.00 11.90 102 HIS A CA 1
ATOM 783 C C . HIS A 1 102 ? 54.089 49.828 28.773 1.00 13.44 102 HIS A C 1
ATOM 784 O O . HIS A 1 102 ? 54.347 50.679 27.918 1.00 14.61 102 HIS A O 1
ATOM 791 N N . LEU A 1 103 ? 54.646 49.847 29.982 1.00 14.34 103 LEU A N 1
ATOM 792 C CA . LEU A 1 103 ? 55.442 51.003 30.383 1.00 11.02 103 LEU A CA 1
ATOM 793 C C . LEU A 1 103 ? 56.921 50.679 30.570 1.00 13.63 103 LEU A C 1
ATOM 794 O O . LEU A 1 103 ? 57.612 51.405 31.287 1.00 13.00 103 LEU A O 1
ATOM 799 N N . HIS A 1 104 ? 57.421 49.617 29.925 1.00 11.90 104 HIS A N 1
ATOM 800 C CA . HIS A 1 104 ? 58.856 49.309 29.943 1.00 14.62 104 HIS A CA 1
ATOM 801 C C . HIS A 1 104 ? 59.666 50.393 29.220 1.00 13.14 104 HIS A C 1
ATOM 802 O O . HIS A 1 104 ? 59.149 51.157 28.391 1.00 13.30 104 HIS A O 1
ATOM 809 N N . LEU A 1 105 ? 60.972 50.397 29.511 1.00 13.24 105 LEU A N 1
ATOM 810 C CA . LEU A 1 105 ? 61.872 51.488 29.129 1.00 18.23 105 LEU A CA 1
ATOM 811 C C . LEU A 1 105 ? 61.911 51.760 27.627 1.00 15.18 105 LEU A C 1
ATOM 812 O O . LEU A 1 105 ? 62.189 52.890 27.226 1.00 13.76 105 LEU A O 1
ATOM 817 N N . ASP A 1 106 ? 61.709 50.756 26.775 1.00 13.73 106 ASP A N 1
ATOM 818 C CA . ASP A 1 106 ? 61.788 51.018 25.343 1.00 13.89 106 ASP A CA 1
ATOM 819 C C . ASP A 1 106 ? 60.407 51.260 24.731 1.00 13.46 106 ASP A C 1
ATOM 820 O O . ASP A 1 106 ? 60.241 51.186 23.509 1.00 14.76 106 ASP A O 1
ATOM 825 N N . HIS A 1 107 ? 59.416 51.574 25.570 1.00 12.74 107 HIS A N 1
ATOM 826 C CA . HIS A 1 107 ? 58.064 51.890 25.133 1.00 11.84 107 HIS A CA 1
ATOM 827 C C . HIS A 1 107 ? 57.516 53.141 25.809 1.00 12.67 107 HIS A C 1
ATOM 828 O O . HIS A 1 107 ? 56.307 53.346 25.795 1.00 14.92 107 HIS A O 1
ATOM 835 N N . THR A 1 108 ? 58.370 53.989 26.398 1.00 11.99 108 THR A N 1
ATOM 836 C CA . THR A 1 108 ? 57.889 55.176 27.095 1.00 10.67 108 THR A CA 1
ATOM 837 C C . THR A 1 108 ? 58.573 56.443 26.602 1.00 13.40 108 THR A C 1
ATOM 838 O O . THR A 1 108 ? 58.513 57.476 27.278 1.00 14.26 108 THR A O 1
ATOM 842 N N . GLY A 1 109 ? 59.214 56.386 25.432 1.00 14.36 109 GLY A N 1
ATOM 843 C CA . GLY A 1 109 ? 59.819 57.578 24.857 1.00 14.72 109 GLY A CA 1
ATOM 844 C C . GLY A 1 109 ? 58.823 58.680 24.547 1.00 17.32 109 GLY A C 1
ATOM 845 O O . GLY A 1 109 ? 59.185 59.858 24.534 1.00 12.81 109 GLY A O 1
ATOM 846 N N . ALA A 1 110 ? 57.547 58.326 24.343 1.00 14.53 110 ALA A N 1
ATOM 847 C CA . ALA A 1 110 ? 56.546 59.328 24.016 1.00 11.05 110 ALA A CA 1
ATOM 848 C C . ALA A 1 110 ? 55.866 59.927 25.238 1.00 15.77 110 ALA A C 1
ATOM 849 O O . ALA A 1 110 ? 55.282 61.012 25.125 1.00 15.32 110 ALA A O 1
ATOM 851 N N . THR A 1 111 ? 55.945 59.272 26.400 1.00 11.10 111 THR A N 1
ATOM 852 C CA . THR A 1 111 ? 55.095 59.657 27.517 1.00 12.37 111 THR A CA 1
ATOM 853 C C . THR A 1 111 ? 55.376 61.087 27.960 1.00 14.01 111 THR A C 1
ATOM 854 O O . THR A 1 111 ? 56.505 61.430 28.326 1.00 12.94 111 THR A O 1
ATOM 858 N N . GLY A 1 112 ? 54.340 61.919 27.920 1.00 14.25 112 GLY A N 1
ATOM 859 C CA . GLY A 1 112 ? 54.473 63.313 28.289 1.00 15.59 112 GLY A CA 1
ATOM 860 C C . GLY A 1 112 ? 55.197 64.205 27.303 1.00 16.52 112 GLY A C 1
ATOM 861 O O . GLY A 1 112 ? 55.415 65.377 27.614 1.00 18.71 112 GLY A O 1
ATOM 862 N N . ARG A 1 113 ? 55.529 63.731 26.114 1.00 16.62 113 ARG A N 1
ATOM 863 C CA . ARG A 1 113 ? 56.271 64.611 25.182 1.00 16.75 113 ARG A CA 1
ATOM 864 C C . ARG A 1 113 ? 55.267 65.279 24.227 1.00 17.31 113 ARG A C 1
ATOM 865 O O . ARG A 1 113 ? 55.684 66.105 23.433 1.00 20.24 113 ARG A O 1
ATOM 873 N N . PHE A 1 114 ? 53.991 64.961 24.361 1.00 13.00 114 PHE A N 1
ATOM 874 C CA . PHE A 1 114 ? 52.966 65.506 23.479 1.00 18.34 114 PHE A CA 1
ATOM 875 C C . PHE A 1 114 ? 51.944 66.203 24.349 1.00 18.27 114 PHE A C 1
ATOM 876 O O . PHE A 1 114 ? 51.126 65.529 25.009 1.00 19.36 114 PHE A O 1
ATOM 884 N N . PRO A 1 115 ? 51.984 67.539 24.402 1.00 18.58 115 PRO A N 1
ATOM 885 C CA . PRO A 1 115 ? 51.347 68.254 25.518 1.00 20.44 115 PRO A CA 1
ATOM 886 C C . PRO A 1 115 ? 49.838 68.141 25.537 1.00 19.66 115 PRO A C 1
ATOM 887 O O . PRO A 1 115 ? 49.248 68.295 26.612 1.00 21.92 115 PRO A O 1
ATOM 891 N N . ASN A 1 116 ? 49.192 67.861 24.411 1.00 17.11 116 ASN A N 1
ATOM 892 C CA . ASN A 1 116 ? 47.741 67.731 24.382 1.00 17.89 116 ASN A CA 1
ATOM 893 C C . ASN A 1 116 ? 47.260 66.281 24.337 1.00 18.52 116 ASN A C 1
ATOM 894 O O . ASN A 1 116 ? 46.052 66.055 24.262 1.00 20.31 116 ASN A O 1
ATOM 899 N N . ALA A 1 117 ? 48.152 65.293 24.365 1.00 17.24 117 ALA A N 1
ATOM 900 C CA . ALA A 1 117 ? 47.718 63.906 24.170 1.00 20.54 117 ALA A CA 1
ATOM 901 C C . ALA A 1 117 ? 47.113 63.307 25.442 1.00 19.07 117 ALA A C 1
ATOM 902 O O . ALA A 1 117 ? 47.619 63.515 26.550 1.00 16.34 117 ALA A O 1
ATOM 904 N N . ILE A 1 118 ? 46.016 62.580 25.272 1.00 14.04 118 ILE A N 1
ATOM 905 C CA . ILE A 1 118 ? 45.538 61.648 26.287 1.00 13.97 118 ILE A CA 1
ATOM 906 C C . ILE A 1 118 ? 46.320 60.349 26.128 1.00 16.70 118 ILE A C 1
ATOM 907 O O . ILE A 1 118 ? 46.464 59.825 25.013 1.00 15.68 118 ILE A O 1
ATOM 912 N N . HIS A 1 119 ? 46.889 59.867 27.229 1.00 14.85 119 HIS A N 1
ATOM 913 C CA . HIS A 1 119 ? 47.687 58.649 27.246 1.00 14.70 119 HIS A CA 1
ATOM 914 C C . HIS A 1 119 ? 46.811 57.502 27.737 1.00 13.90 119 HIS A C 1
ATOM 915 O O . HIS A 1 119 ? 46.258 57.569 28.844 1.00 14.98 119 HIS A O 1
ATOM 922 N N . ILE A 1 120 ? 46.675 56.464 26.917 1.00 13.13 120 ILE A N 1
ATOM 923 C CA . ILE A 1 120 ? 45.783 55.346 27.207 1.00 12.93 120 ILE A CA 1
ATOM 924 C C . ILE A 1 120 ? 46.630 54.110 27.476 1.00 12.07 120 ILE A C 1
ATOM 925 O O . ILE A 1 120 ? 47.405 53.680 26.613 1.00 13.88 120 ILE A O 1
ATOM 930 N N . VAL A 1 121 ? 46.473 53.540 28.675 1.00 11.59 121 VAL A N 1
ATOM 931 C CA . VAL A 1 121 ? 47.187 52.342 29.105 1.00 11.76 121 VAL A CA 1
ATOM 932 C C . VAL A 1 121 ? 46.304 51.641 30.137 1.00 13.46 121 VAL A C 1
ATOM 933 O O . VAL A 1 121 ? 45.450 52.262 30.774 1.00 15.73 121 VAL A O 1
ATOM 937 N N . ARG A 1 122 ? 46.518 50.338 30.308 1.00 11.12 122 ARG A N 1
ATOM 938 C CA . ARG A 1 122 ? 45.813 49.609 31.352 1.00 11.90 122 ARG A CA 1
ATOM 939 C C . ARG A 1 122 ? 46.161 50.149 32.731 1.00 14.20 122 ARG A C 1
ATOM 940 O O . ARG A 1 122 ? 47.325 50.416 33.041 1.00 8.83 122 ARG A O 1
ATOM 948 N N . ARG A 1 123 ? 45.128 50.315 33.557 1.00 15.19 123 ARG A N 1
ATOM 949 C CA . ARG A 1 123 ? 45.342 50.721 34.937 1.00 14.73 123 ARG A CA 1
ATOM 950 C C . ARG A 1 123 ? 46.356 49.823 35.629 1.00 13.51 123 ARG A C 1
ATOM 951 O O . ARG A 1 123 ? 47.256 50.306 36.319 1.00 12.33 123 ARG A O 1
ATOM 959 N N . CYS A 1 124 ? 46.229 48.507 35.466 1.00 15.02 124 CYS A N 1
ATOM 960 C CA . CYS A 1 124 ? 47.135 47.657 36.231 1.00 18.34 124 CYS A CA 1
ATOM 961 C C . CYS A 1 124 ? 48.583 47.815 35.773 1.00 14.58 124 CYS A C 1
ATOM 962 O O . CYS A 1 124 ? 49.494 47.654 36.585 1.00 11.84 124 CYS A O 1
ATOM 965 N N . GLU A 1 125 ? 48.824 48.187 34.510 1.00 15.02 125 GLU A N 1
ATOM 966 C CA . GLU A 1 125 ? 50.198 48.482 34.097 1.00 10.42 125 GLU A CA 1
ATOM 967 C C . GLU A 1 125 ? 50.723 49.749 34.761 1.00 12.46 125 GLU A C 1
ATOM 968 O O . GLU A 1 125 ? 51.856 49.776 35.248 1.00 12.42 125 GLU A O 1
ATOM 974 N N . TYR A 1 126 ? 49.930 50.823 34.743 1.00 10.18 126 TYR A N 1
ATOM 975 C CA . TYR A 1 126 ? 50.346 52.062 35.384 1.00 12.41 126 TYR A CA 1
ATOM 976 C C . TYR A 1 126 ? 50.676 51.828 36.858 1.00 13.18 126 TYR A C 1
ATOM 977 O O . TYR A 1 126 ? 51.706 52.289 37.359 1.00 14.66 126 TYR A O 1
ATOM 986 N N . GLU A 1 127 ? 49.836 51.060 37.550 1.00 14.14 127 GLU A N 1
ATOM 987 C CA . GLU A 1 127 ? 50.051 50.816 38.969 1.00 13.78 127 GLU A CA 1
ATOM 988 C C . GLU A 1 127 ? 51.287 49.960 39.206 1.00 13.15 127 GLU A C 1
ATOM 989 O O . GLU A 1 127 ? 52.080 50.261 40.106 1.00 13.23 127 GLU A O 1
ATOM 995 N N . TYR A 1 128 ? 51.469 48.898 38.409 1.00 12.02 128 TYR A N 1
ATOM 996 C CA . TYR A 1 128 ? 52.659 48.068 38.555 1.00 13.88 128 TYR A CA 1
ATOM 997 C C . TYR A 1 128 ? 53.916 48.873 38.258 1.00 13.22 128 TYR A C 1
ATOM 998 O O . TYR A 1 128 ? 54.932 48.726 38.949 1.00 11.62 128 TYR A O 1
ATOM 1007 N N . ALA A 1 129 ? 53.856 49.740 37.243 1.00 13.37 129 ALA A N 1
ATOM 1008 C CA . ALA A 1 129 ? 55.007 50.577 36.913 1.00 13.29 129 ALA A CA 1
ATOM 1009 C C . ALA A 1 129 ? 55.404 51.461 38.083 1.00 13.28 129 ALA A C 1
ATOM 1010 O O . ALA A 1 129 ? 56.594 51.704 38.291 1.00 15.36 129 ALA A O 1
ATOM 1012 N N . MET A 1 130 ? 54.431 51.948 38.856 1.00 12.89 130 MET A N 1
ATOM 1013 C CA . MET A 1 130 ? 54.748 52.772 40.015 1.00 14.66 130 MET A CA 1
ATOM 1014 C C . MET A 1 130 ? 55.254 51.948 41.197 1.00 14.80 130 MET A C 1
ATOM 1015 O O . MET A 1 130 ? 55.984 52.490 42.027 1.00 17.09 130 MET A O 1
ATOM 1020 N N . ALA A 1 131 ? 54.895 50.661 41.297 1.00 13.40 131 ALA A N 1
ATOM 1021 C CA . ALA A 1 131 ? 55.325 49.811 42.421 1.00 15.85 131 ALA A CA 1
ATOM 1022 C C . ALA A 1 131 ? 55.791 48.452 41.907 1.00 12.95 131 ALA A C 1
ATOM 1023 O O . ALA A 1 131 ? 55.189 47.415 42.196 1.00 15.86 131 ALA A O 1
ATOM 1025 N N . PRO A 1 132 ? 56.851 48.427 41.115 1.00 15.17 132 PRO A N 1
ATOM 1026 C CA . PRO A 1 132 ? 57.320 47.159 40.542 1.00 15.19 132 PRO A CA 1
ATOM 1027 C C . PRO A 1 132 ? 58.023 46.302 41.588 1.00 15.16 132 PRO A C 1
ATOM 1028 O O . PRO A 1 132 ? 58.340 46.753 42.689 1.00 15.73 132 PRO A O 1
ATOM 1032 N N . ASP A 1 133 ? 58.241 45.031 41.241 1.00 13.21 133 ASP A N 1
ATOM 1033 C CA . ASP A 1 133 ? 59.092 44.171 42.064 1.00 14.42 133 ASP A CA 1
ATOM 1034 C C . ASP A 1 133 ? 60.555 44.343 41.670 1.00 16.89 133 ASP A C 1
ATOM 1035 O O . ASP A 1 133 ? 60.874 44.889 40.602 1.00 15.37 133 ASP A O 1
ATOM 1040 N N . TRP A 1 134 ? 61.445 43.804 42.522 1.00 13.24 134 TRP A N 1
ATOM 1041 C CA . TRP A 1 134 ? 62.877 44.007 42.321 1.00 17.17 134 TRP A CA 1
ATOM 1042 C C . TRP A 1 134 ? 63.331 43.516 40.955 1.00 15.58 134 TRP A C 1
ATOM 1043 O O . TRP A 1 134 ? 64.183 44.156 40.328 1.00 19.58 134 TRP A O 1
ATOM 1054 N N . PHE A 1 135 ? 62.752 42.422 40.449 1.00 14.23 135 PHE A N 1
ATOM 1055 C CA . PHE A 1 135 ? 63.257 41.881 39.189 1.00 18.03 135 PHE A CA 1
ATOM 1056 C C . PHE A 1 135 ? 62.869 42.742 37.992 1.00 18.33 135 PHE A C 1
ATOM 1057 O O . PHE A 1 135 ? 63.479 42.610 36.925 1.00 17.75 135 PHE A O 1
ATOM 1065 N N . SER A 1 136 ? 61.872 43.615 38.131 1.00 16.74 136 SER A N 1
ATOM 1066 C CA . SER A 1 136 ? 61.454 44.418 36.997 1.00 16.79 136 SER A CA 1
ATOM 1067 C C . SER A 1 136 ? 61.650 45.914 37.189 1.00 16.76 136 SER A C 1
ATOM 1068 O O . SER A 1 136 ? 61.487 46.664 36.220 1.00 18.41 136 SER A O 1
ATOM 1071 N N . ALA A 1 137 ? 62.025 46.364 38.389 1.00 14.12 137 ALA A N 1
ATOM 1072 C CA . ALA A 1 137 ? 62.071 47.794 38.676 1.00 13.82 137 ALA A CA 1
ATOM 1073 C C . ALA A 1 137 ? 62.955 48.541 37.680 1.00 15.19 137 ALA A C 1
ATOM 1074 O O . ALA A 1 137 ? 62.651 49.675 37.293 1.00 16.54 137 ALA A O 1
ATOM 1076 N N . GLY A 1 138 ? 64.042 47.908 37.231 1.00 15.94 138 GLY A N 1
ATOM 1077 C CA . GLY A 1 138 ? 64.964 48.560 36.316 1.00 16.63 138 GLY A CA 1
ATOM 1078 C C . GLY A 1 138 ? 64.407 48.768 34.919 1.00 16.85 138 GLY A C 1
ATOM 1079 O O . GLY A 1 138 ? 64.934 49.594 34.167 1.00 16.16 138 GLY A O 1
ATOM 1080 N N . GLY A 1 139 ? 63.347 48.052 34.562 1.00 16.92 139 GLY A N 1
ATOM 1081 C CA . GLY A 1 139 ? 62.735 48.240 33.269 1.00 14.15 139 GLY A CA 1
ATOM 1082 C C . GLY A 1 139 ? 61.712 49.353 33.192 1.00 15.94 139 GLY A C 1
ATOM 1083 O O . GLY A 1 139 ? 61.185 49.609 32.108 1.00 15.53 139 GLY A O 1
ATOM 1084 N N . TYR A 1 140 ? 61.423 50.029 34.301 1.00 14.64 140 TYR A N 1
ATOM 1085 C CA . TYR A 1 140 ? 60.472 51.133 34.334 1.00 13.95 140 TYR A CA 1
ATOM 1086 C C . TYR A 1 140 ? 61.214 52.428 34.661 1.00 16.10 140 TYR A C 1
ATOM 1087 O O . TYR A 1 140 ? 61.805 52.555 35.741 1.00 16.53 140 TYR A O 1
ATOM 1096 N N . ILE A 1 141 ? 61.168 53.390 33.741 1.00 16.08 141 ILE A N 1
ATOM 1097 C CA . ILE A 1 141 ? 61.883 54.659 33.870 1.00 12.75 141 ILE A CA 1
ATOM 1098 C C . ILE A 1 141 ? 60.885 55.704 34.358 1.00 16.08 141 ILE A C 1
ATOM 1099 O O . ILE A 1 141 ? 60.110 56.252 33.563 1.00 17.46 141 ILE A O 1
ATOM 1104 N N . ARG A 1 142 ? 60.907 56.000 35.665 1.00 15.05 142 ARG A N 1
ATOM 1105 C CA . ARG A 1 142 ? 59.949 56.954 36.231 1.00 16.43 142 ARG A CA 1
ATOM 1106 C C . ARG A 1 142 ? 60.058 58.321 35.574 1.00 13.56 142 ARG A C 1
ATOM 1107 O O . ARG A 1 142 ? 59.050 59.011 35.418 1.00 14.96 142 ARG A O 1
ATOM 1115 N N . ALA A 1 143 ? 61.265 58.725 35.170 1.00 17.98 143 ALA A N 1
ATOM 1116 C CA . ALA A 1 143 ? 61.431 60.022 34.518 1.00 14.72 143 ALA A CA 1
ATOM 1117 C C . ALA A 1 143 ? 60.620 60.104 33.234 1.00 15.62 143 ALA A C 1
ATOM 1118 O O . ALA A 1 143 ? 60.241 61.203 32.813 1.00 15.62 143 ALA A O 1
ATOM 1120 N N . ASP A 1 144 ? 60.350 58.962 32.594 1.00 14.05 144 ASP A N 1
ATOM 1121 C CA . ASP A 1 144 ? 59.480 58.962 31.422 1.00 15.69 144 ASP A CA 1
ATOM 1122 C C . ASP A 1 144 ? 58.011 59.088 31.828 1.00 17.27 144 ASP A C 1
ATOM 1123 O O . ASP A 1 144 ? 57.319 60.021 31.409 1.00 16.79 144 ASP A O 1
ATOM 1128 N N . PHE A 1 145 ? 57.508 58.151 32.641 1.00 12.94 145 PHE A N 1
ATOM 1129 C CA . PHE A 1 145 ? 56.067 58.026 32.782 1.00 16.42 145 PHE A CA 1
ATOM 1130 C C . PHE A 1 145 ? 55.517 58.644 34.060 1.00 16.79 145 PHE A C 1
ATOM 1131 O O . PHE A 1 145 ? 54.300 58.766 34.187 1.00 18.79 145 PHE A O 1
ATOM 1139 N N . ASP A 1 146 ? 56.362 59.013 35.010 1.00 16.91 146 ASP A N 1
ATOM 1140 C CA . ASP A 1 146 ? 55.882 59.585 36.263 1.00 20.91 146 ASP A CA 1
ATOM 1141 C C . ASP A 1 146 ? 56.003 61.104 36.194 1.00 22.32 146 ASP A C 1
ATOM 1142 O O . ASP A 1 146 ? 56.839 61.723 36.838 1.00 23.44 146 ASP A O 1
ATOM 1147 N N . ARG A 1 147 ? 55.150 61.686 35.358 1.00 23.79 147 ARG A N 1
ATOM 1148 C CA . ARG A 1 147 ? 55.122 63.119 35.134 1.00 30.01 147 ARG A CA 1
ATOM 1149 C C . ARG A 1 147 ? 53.763 63.668 35.555 1.00 32.05 147 ARG A C 1
ATOM 1150 O O . ARG A 1 147 ? 52.722 63.113 35.172 1.00 27.71 147 ARG A O 1
ATOM 1158 N N . PRO A 1 148 ? 53.723 64.753 36.327 1.00 39.72 148 PRO A N 1
ATOM 1159 C CA . PRO A 1 148 ? 52.455 65.124 36.970 1.00 37.91 148 PRO A CA 1
ATOM 1160 C C . PRO A 1 148 ? 51.404 65.642 35.998 1.00 39.01 148 PRO A C 1
ATOM 1161 O O . PRO A 1 148 ? 50.209 65.414 36.223 1.00 36.42 148 PRO A O 1
ATOM 1165 N N . ASP A 1 149 ? 51.799 66.312 34.920 1.00 32.38 149 ASP A N 1
ATOM 1166 C CA . ASP A 1 149 ? 50.825 66.953 34.047 1.00 39.21 149 ASP A CA 1
ATOM 1167 C C . ASP A 1 149 ? 50.368 66.064 32.892 1.00 35.28 149 ASP A C 1
ATOM 1168 O O . ASP A 1 149 ? 49.699 66.555 31.978 1.00 35.36 149 ASP A O 1
ATOM 1173 N N . VAL A 1 150 ? 50.675 64.771 32.922 1.00 30.09 150 VAL A N 1
ATOM 1174 C CA . VAL A 1 150 ? 50.182 63.864 31.889 1.00 25.67 150 VAL A CA 1
ATOM 1175 C C . VAL A 1 150 ? 48.721 63.529 32.162 1.00 24.25 150 VAL A C 1
ATOM 1176 O O . VAL A 1 150 ? 48.359 63.138 33.283 1.00 24.11 150 VAL A O 1
ATOM 1180 N N . LYS A 1 151 ? 47.875 63.698 31.141 1.00 17.49 151 LYS A N 1
ATOM 1181 C CA . LYS A 1 151 ? 46.505 63.208 31.192 1.00 17.84 151 LYS A CA 1
ATOM 1182 C C . LYS A 1 151 ? 46.497 61.725 30.847 1.00 21.36 151 LYS A C 1
ATOM 1183 O O . LYS A 1 151 ? 46.922 61.344 29.755 1.00 21.47 151 LYS A O 1
ATOM 1189 N N . TRP A 1 152 ? 46.014 60.889 31.767 1.00 21.80 152 TRP A N 1
ATOM 1190 C CA . TRP A 1 152 ? 45.920 59.448 31.562 1.00 18.32 152 TRP A CA 1
ATOM 1191 C C . TRP A 1 152 ? 44.460 59.044 31.452 1.00 19.24 152 TRP A C 1
ATOM 1192 O O . TRP A 1 152 ? 43.612 59.568 32.168 1.00 21.34 152 TRP A O 1
ATOM 1203 N N . HIS A 1 153 ? 44.178 58.106 30.569 1.00 16.83 153 HIS A N 1
ATOM 1204 C CA . HIS A 1 153 ? 42.936 57.344 30.586 1.00 15.17 153 HIS A CA 1
ATOM 1205 C C . HIS A 1 153 ? 43.363 55.913 30.924 1.00 19.22 153 HIS A C 1
ATOM 1206 O O . HIS A 1 153 ? 43.928 55.202 30.081 1.00 16.48 153 HIS A O 1
ATOM 1213 N N . LEU A 1 154 ? 43.136 55.510 32.175 1.00 17.72 154 LEU A N 1
ATOM 1214 C CA . LEU A 1 154 ? 43.586 54.212 32.665 1.00 15.56 154 LEU A CA 1
ATOM 1215 C C . LEU A 1 154 ? 42.489 53.183 32.394 1.00 16.47 154 LEU A C 1
ATOM 1216 O O . LEU A 1 154 ? 41.413 53.234 32.996 1.00 16.12 154 LEU A O 1
ATOM 1221 N N . LEU A 1 155 ? 42.756 52.252 31.485 1.00 15.89 155 LEU A N 1
ATOM 1222 C CA . LEU A 1 155 ? 41.758 51.248 31.146 1.00 17.20 155 LEU A CA 1
ATOM 1223 C C . LEU A 1 155 ? 41.574 50.227 32.270 1.00 18.68 155 LEU A C 1
ATOM 1224 O O . LEU A 1 155 ? 42.510 49.871 32.990 1.00 16.56 155 LEU A O 1
ATOM 1229 N N . GLU A 1 156 ? 40.346 49.745 32.394 1.00 16.67 156 GLU A N 1
ATOM 1230 C CA . GLU A 1 156 ? 39.965 48.757 33.386 1.00 22.04 156 GLU A CA 1
ATOM 1231 C C . GLU A 1 156 ? 39.894 47.376 32.747 1.00 22.43 156 GLU A C 1
ATOM 1232 O O . GLU A 1 156 ? 40.015 47.228 31.530 1.00 22.02 156 GLU A O 1
ATOM 1238 N N . ASP A 1 157 ? 39.694 46.354 33.594 1.00 29.30 157 ASP A N 1
ATOM 1239 C CA . ASP A 1 157 ? 39.682 44.966 33.120 1.00 29.24 157 ASP A CA 1
ATOM 1240 C C . ASP A 1 157 ? 38.611 44.731 32.077 1.00 29.92 157 ASP A C 1
ATOM 1241 O O . ASP A 1 157 ? 38.794 43.909 31.172 1.00 34.37 157 ASP A O 1
ATOM 1246 N N . HIS A 1 158 ? 37.482 45.408 32.194 1.00 30.10 158 HIS A N 1
ATOM 1247 C CA . HIS A 1 158 ? 36.397 45.205 31.256 1.00 33.79 158 HIS A CA 1
ATOM 1248 C C . HIS A 1 158 ? 36.566 46.024 29.999 1.00 30.47 158 HIS A C 1
ATOM 1249 O O . HIS A 1 158 ? 35.642 46.088 29.187 1.00 28.53 158 HIS A O 1
ATOM 1256 N N . ASP A 1 159 ? 37.727 46.645 29.814 1.00 25.43 159 ASP A N 1
ATOM 1257 C CA . ASP A 1 159 ? 37.952 47.502 28.668 1.00 22.32 159 ASP A CA 1
ATOM 1258 C C . ASP A 1 159 ? 38.703 46.794 27.559 1.00 17.43 159 ASP A C 1
ATOM 1259 O O . ASP A 1 159 ? 39.154 47.450 26.622 1.00 21.53 159 ASP A O 1
ATOM 1264 N N . ASP A 1 160 ? 38.848 45.477 27.643 1.00 17.43 160 ASP A N 1
ATOM 1265 C CA . ASP A 1 160 ? 39.448 44.729 26.550 1.00 18.18 160 ASP A CA 1
ATOM 1266 C C . ASP A 1 160 ? 38.727 45.048 25.248 1.00 16.00 160 ASP A C 1
ATOM 1267 O O . ASP A 1 160 ? 37.506 45.163 25.211 1.00 18.16 160 ASP A O 1
ATOM 1272 N N . GLY A 1 161 ? 39.495 45.222 24.183 1.00 18.54 161 GLY A N 1
ATOM 1273 C CA . GLY A 1 161 ? 38.911 45.613 22.919 1.00 18.63 161 GLY A CA 1
ATOM 1274 C C . GLY A 1 161 ? 38.671 47.097 22.773 1.00 16.11 161 GLY A C 1
ATOM 1275 O O . GLY A 1 161 ? 38.061 47.499 21.779 1.00 17.43 161 GLY A O 1
ATOM 1276 N N . TYR A 1 162 ? 39.134 47.919 23.725 1.00 17.26 162 TYR A N 1
ATOM 1277 C CA . TYR A 1 162 ? 38.872 49.365 23.711 1.00 17.84 162 TYR A CA 1
ATOM 1278 C C . TYR A 1 162 ? 39.129 49.979 22.340 1.00 15.81 162 TYR A C 1
ATOM 1279 O O . TYR A 1 162 ? 40.221 49.841 21.787 1.00 16.09 162 TYR A O 1
ATOM 1288 N N . ASP A 1 163 ? 38.132 50.687 21.815 1.00 16.28 163 ASP A N 1
ATOM 1289 C CA . ASP A 1 163 ? 38.163 51.263 20.471 1.00 15.67 163 ASP A CA 1
ATOM 1290 C C . ASP A 1 163 ? 38.458 52.761 20.580 1.00 17.68 163 ASP A C 1
ATOM 1291 O O . ASP A 1 163 ? 37.617 53.534 21.054 1.00 17.37 163 ASP A O 1
ATOM 1296 N N . VAL A 1 164 ? 39.634 53.173 20.087 1.00 15.87 164 VAL A N 1
ATOM 1297 C CA . VAL A 1 164 ? 40.146 54.516 20.363 1.00 12.38 164 VAL A CA 1
ATOM 1298 C C . VAL A 1 164 ? 39.225 55.577 19.774 1.00 16.78 164 VAL A C 1
ATOM 1299 O O . VAL A 1 164 ? 38.804 56.512 20.467 1.00 17.43 164 VAL A O 1
ATOM 1303 N N . PHE A 1 165 ? 38.884 55.446 18.494 1.00 15.94 165 PHE A N 1
ATOM 1304 C CA . PHE A 1 165 ? 38.037 56.436 17.844 1.00 18.82 165 PHE A CA 1
ATOM 1305 C C . PHE A 1 165 ? 36.580 56.006 17.735 1.00 20.86 165 PHE A C 1
ATOM 1306 O O . PHE A 1 165 ? 35.750 56.800 17.289 1.00 22.51 165 PHE A O 1
ATOM 1314 N N . GLY A 1 166 ? 36.245 54.780 18.114 1.00 21.85 166 GLY A N 1
ATOM 1315 C CA . GLY A 1 166 ? 34.898 54.296 17.920 1.00 17.01 166 GLY A CA 1
ATOM 1316 C C . GLY A 1 166 ? 34.578 53.889 16.503 1.00 20.15 166 GLY A C 1
ATOM 1317 O O . GLY A 1 166 ? 33.402 53.745 16.165 1.00 21.42 166 GLY A O 1
ATOM 1318 N N . ASP A 1 167 ? 35.580 53.701 15.657 1.00 22.29 167 ASP A N 1
ATOM 1319 C CA . ASP A 1 167 ? 35.347 53.354 14.260 1.00 18.09 167 ASP A CA 1
ATOM 1320 C C . ASP A 1 167 ? 36.053 52.072 13.859 1.00 15.93 167 ASP A C 1
ATOM 1321 O O . ASP A 1 167 ? 36.298 51.864 12.672 1.00 17.29 167 ASP A O 1
ATOM 1326 N N . ASP A 1 168 ? 36.462 51.253 14.825 1.00 15.07 168 ASP A N 1
ATOM 1327 C CA . ASP A 1 168 ? 37.110 49.970 14.570 1.00 21.90 168 ASP A CA 1
ATOM 1328 C C . ASP A 1 168 ? 38.541 50.089 14.035 1.00 20.33 168 ASP A C 1
ATOM 1329 O O . ASP A 1 168 ? 39.148 49.062 13.714 1.00 22.81 168 ASP A O 1
ATOM 1334 N N . THR A 1 169 ? 39.116 51.288 13.923 1.00 19.04 169 THR A N 1
ATOM 1335 C CA . THR A 1 169 ? 40.437 51.354 13.297 1.00 19.42 169 THR A CA 1
ATOM 1336 C C . THR A 1 169 ? 41.597 51.084 14.261 1.00 18.60 169 THR A C 1
ATOM 1337 O O . THR A 1 169 ? 42.641 50.592 13.809 1.00 16.72 169 THR A O 1
ATOM 1341 N N . ILE A 1 170 ? 41.442 51.330 15.570 1.00 16.06 170 ILE A N 1
ATOM 1342 C CA . ILE A 1 170 ? 42.456 50.931 16.553 1.00 14.32 170 ILE A CA 1
ATOM 1343 C C . ILE A 1 170 ? 41.772 50.345 17.784 1.00 17.72 170 ILE A C 1
ATOM 1344 O O . ILE A 1 170 ? 40.973 51.026 18.446 1.00 14.25 170 ILE A O 1
ATOM 1349 N N . ARG A 1 171 ? 42.118 49.109 18.124 1.00 14.87 171 ARG A N 1
ATOM 1350 C CA . ARG A 1 171 ? 41.597 48.460 19.319 1.00 18.36 171 ARG A CA 1
ATOM 1351 C C . ARG A 1 171 ? 42.740 47.909 20.159 1.00 15.33 171 ARG A C 1
ATOM 1352 O O . ARG A 1 171 ? 43.674 47.297 19.628 1.00 14.02 171 ARG A O 1
ATOM 1360 N N . PHE A 1 172 ? 42.642 48.127 21.471 1.00 11.62 172 PHE A N 1
ATOM 1361 C CA . PHE A 1 172 ? 43.483 47.433 22.444 1.00 13.86 172 PHE A CA 1
ATOM 1362 C C . PHE A 1 172 ? 43.091 45.963 22.535 1.00 14.48 172 PHE A C 1
ATOM 1363 O O . PHE A 1 172 ? 41.930 45.643 22.781 1.00 14.45 172 PHE A O 1
ATOM 1371 N N . ILE A 1 173 ? 44.061 45.074 22.416 1.00 15.08 173 ILE A N 1
ATOM 1372 C CA . ILE A 1 173 ? 43.863 43.648 22.641 1.00 12.55 173 ILE A CA 1
ATOM 1373 C C . ILE A 1 173 ? 44.695 43.280 23.862 1.00 13.78 173 ILE A C 1
ATOM 1374 O O . ILE A 1 173 ? 45.920 43.141 23.766 1.00 15.83 173 ILE A O 1
ATOM 1379 N N . PHE A 1 174 ? 44.047 43.112 25.011 1.00 15.32 174 PHE A N 1
ATOM 1380 C CA . PHE A 1 174 ? 44.784 42.862 26.246 1.00 14.64 174 PHE A CA 1
ATOM 1381 C C . PHE A 1 174 ? 45.528 41.535 26.131 1.00 14.14 174 PHE A C 1
ATOM 1382 O O . PHE A 1 174 ? 44.940 40.517 25.760 1.00 11.68 174 PHE A O 1
ATOM 1390 N N . THR A 1 175 ? 46.823 41.548 26.453 1.00 14.31 175 THR A N 1
ATOM 1391 C CA . THR A 1 175 ? 47.686 40.363 26.348 1.00 14.91 175 THR A CA 1
ATOM 1392 C C . THR A 1 175 ? 48.623 40.329 27.549 1.00 15.23 175 THR A C 1
ATOM 1393 O O . THR A 1 175 ? 49.828 40.594 27.429 1.00 11.18 175 THR A O 1
ATOM 1397 N N . PRO A 1 176 ? 48.094 40.023 28.739 1.00 16.72 176 PRO A N 1
ATOM 1398 C CA . PRO A 1 176 ? 48.934 39.999 29.937 1.00 12.72 176 PRO A CA 1
ATOM 1399 C C . PRO A 1 176 ? 49.991 38.907 29.847 1.00 16.46 176 PRO A C 1
ATOM 1400 O O . PRO A 1 176 ? 49.862 37.926 29.104 1.00 16.85 176 PRO A O 1
ATOM 1404 N N . GLY A 1 177 ? 51.065 39.100 30.609 1.00 14.65 177 GLY A N 1
ATOM 1405 C CA . GLY A 1 177 ? 52.080 38.075 30.741 1.00 13.11 177 GLY A CA 1
ATOM 1406 C C . GLY A 1 177 ? 53.481 38.638 30.687 1.00 15.51 177 GLY A C 1
ATOM 1407 O O . GLY A 1 177 ? 54.253 38.525 31.652 1.00 14.17 177 GLY A O 1
ATOM 1408 N N . HIS A 1 178 ? 53.830 39.232 29.544 1.00 11.04 178 HIS A N 1
ATOM 1409 C CA . HIS A 1 178 ? 55.131 39.860 29.445 1.00 14.06 178 HIS A CA 1
ATOM 1410 C C . HIS A 1 178 ? 55.265 40.978 30.476 1.00 15.58 178 HIS A C 1
ATOM 1411 O O . HIS A 1 178 ? 56.322 41.146 31.089 1.00 15.33 178 HIS A O 1
ATOM 1418 N N . ALA A 1 179 ? 54.201 41.735 30.687 1.00 16.48 179 ALA A N 1
ATOM 1419 C CA . ALA A 1 179 ? 54.056 42.667 31.792 1.00 13.03 179 ALA A CA 1
ATOM 1420 C C . ALA A 1 179 ? 52.608 42.577 32.256 1.00 13.15 179 ALA A C 1
ATOM 1421 O O . ALA A 1 179 ? 51.740 42.152 31.492 1.00 15.21 179 ALA A O 1
ATOM 1423 N N . PRO A 1 180 ? 52.325 42.949 33.507 1.00 12.96 180 PRO A N 1
ATOM 1424 C CA . PRO A 1 180 ? 50.960 42.726 34.017 1.00 13.37 180 PRO A CA 1
ATOM 1425 C C . PRO A 1 180 ? 49.888 43.396 33.177 1.00 13.38 180 PRO A C 1
ATOM 1426 O O . PRO A 1 180 ? 48.830 42.799 32.943 1.00 16.41 180 PRO A O 1
ATOM 1430 N N . GLY A 1 181 ? 50.140 44.610 32.702 1.00 12.68 181 GLY A N 1
ATOM 1431 C CA . GLY A 1 181 ? 49.130 45.344 31.965 1.00 12.49 181 GLY A CA 1
ATOM 1432 C C . GLY A 1 181 ? 49.425 45.416 30.484 1.00 11.54 181 GLY A C 1
ATOM 1433 O O . GLY A 1 181 ? 48.987 46.348 29.802 1.00 13.67 181 GLY A O 1
ATOM 1434 N N . HIS A 1 182 ? 50.168 44.444 29.963 1.00 11.42 182 HIS A N 1
ATOM 1435 C CA . HIS A 1 182 ? 50.563 44.533 28.569 1.00 11.44 182 HIS A CA 1
ATOM 1436 C C . HIS A 1 182 ? 49.353 44.414 27.655 1.00 14.69 182 HIS A C 1
ATOM 1437 O O . HIS A 1 182 ? 48.466 43.573 27.857 1.00 12.53 182 HIS A O 1
ATOM 1444 N N . SER A 1 183 ? 49.341 45.253 26.627 1.00 12.78 183 SER A N 1
ATOM 1445 C CA . SER A 1 183 ? 48.296 45.219 25.630 1.00 12.39 183 SER A CA 1
ATOM 1446 C C . SER A 1 183 ? 48.903 45.200 24.232 1.00 12.77 183 SER A C 1
ATOM 1447 O O . SER A 1 183 ? 49.917 45.858 23.970 1.00 13.60 183 SER A O 1
ATOM 1450 N N . SER A 1 184 ? 48.289 44.417 23.345 1.00 12.99 184 SER A N 1
ATOM 1451 C CA . SER A 1 184 ? 48.580 44.443 21.918 1.00 13.11 184 SER A CA 1
ATOM 1452 C C . SER A 1 184 ? 47.557 45.335 21.212 1.00 13.17 184 SER A C 1
ATOM 1453 O O . SER A 1 184 ? 46.636 45.873 21.830 1.00 10.79 184 SER A O 1
ATOM 1456 N N . PHE A 1 185 ? 47.708 45.508 19.897 1.00 14.97 185 PHE A N 1
ATOM 1457 C CA . PHE A 1 185 ? 46.799 46.380 19.160 1.00 10.86 185 PHE A CA 1
ATOM 1458 C C . PHE A 1 185 ? 46.371 45.713 17.869 1.00 14.72 185 PHE A C 1
ATOM 1459 O O . PHE A 1 185 ? 47.203 45.130 17.156 1.00 13.66 185 PHE A O 1
ATOM 1467 N N . LEU A 1 186 ? 45.070 45.792 17.593 1.00 13.01 186 LEU A N 1
ATOM 1468 C CA . LEU A 1 186 ? 44.491 45.369 16.325 1.00 15.14 186 LEU A CA 1
ATOM 1469 C C . LEU A 1 186 ? 44.116 46.621 15.545 1.00 16.64 186 LEU A C 1
ATOM 1470 O O . LEU A 1 186 ? 43.256 47.393 15.980 1.00 15.34 186 LEU A O 1
ATOM 1475 N N . LEU A 1 187 ? 44.786 46.843 14.425 1.00 15.98 187 LEU A N 1
ATOM 1476 C CA . LEU A 1 187 ? 44.477 47.958 13.542 1.00 15.41 187 LEU A CA 1
ATOM 1477 C C . LEU A 1 187 ? 43.672 47.457 12.348 1.00 17.36 187 LEU A C 1
ATOM 1478 O O . LEU A 1 187 ? 43.889 46.342 11.869 1.00 15.49 187 LEU A O 1
ATOM 1483 N N . ARG A 1 188 ? 42.762 48.297 11.848 1.00 14.68 188 ARG A N 1
ATOM 1484 C CA . ARG A 1 188 ? 42.100 48.052 10.569 1.00 18.83 188 ARG A CA 1
ATOM 1485 C C . ARG A 1 188 ? 42.309 49.261 9.670 1.00 20.68 188 ARG A C 1
ATOM 1486 O O . ARG A 1 188 ? 41.912 50.374 10.030 1.00 18.84 188 ARG A O 1
ATOM 1494 N N . LEU A 1 189 ? 42.928 49.037 8.500 1.00 22.75 189 LEU A N 1
ATOM 1495 C CA . LEU A 1 189 ? 43.254 50.106 7.560 1.00 20.29 189 LEU A CA 1
ATOM 1496 C C . LEU A 1 189 ? 42.493 49.932 6.250 1.00 18.20 189 LEU A C 1
ATOM 1497 O O . LEU A 1 189 ? 42.289 48.797 5.814 1.00 24.12 189 LEU A O 1
ATOM 1502 N N . PRO A 1 190 ? 42.089 51.030 5.585 1.00 23.57 190 PRO A N 1
ATOM 1503 C CA . PRO A 1 190 ? 41.239 50.899 4.377 1.00 21.56 190 PRO A CA 1
ATOM 1504 C C . PRO A 1 190 ? 41.750 49.910 3.344 1.00 19.77 190 PRO A C 1
ATOM 1505 O O . PRO A 1 190 ? 40.982 49.065 2.873 1.00 19.30 190 PRO A O 1
ATOM 1509 N N . GLU A 1 191 ? 43.031 49.973 2.992 1.00 16.52 191 GLU A N 1
ATOM 1510 C CA . GLU A 1 191 ? 43.549 49.076 1.962 1.00 18.12 191 GLU A CA 1
ATOM 1511 C C . GLU A 1 191 ? 44.211 47.830 2.546 1.00 21.33 191 GLU A C 1
ATOM 1512 O O . GLU A 1 191 ? 43.929 46.713 2.099 1.00 17.19 191 GLU A O 1
ATOM 1518 N N . THR A 1 192 ? 45.098 47.996 3.532 1.00 18.62 192 THR A N 1
ATOM 1519 C CA . THR A 1 192 ? 45.780 46.834 4.087 1.00 16.88 192 THR A CA 1
ATOM 1520 C C . THR A 1 192 ? 44.813 45.885 4.791 1.00 15.71 192 THR A C 1
ATOM 1521 O O . THR A 1 192 ? 45.040 44.680 4.793 1.00 18.65 192 THR A O 1
ATOM 1525 N N . GLY A 1 193 ? 43.748 46.394 5.398 1.00 16.70 193 GLY A N 1
ATOM 1526 C CA . GLY A 1 193 ? 42.896 45.560 6.219 1.00 18.07 193 GLY A CA 1
ATOM 1527 C C . GLY A 1 193 ? 43.453 45.391 7.623 1.00 19.21 193 GLY A C 1
ATOM 1528 O O . GLY A 1 193 ? 44.101 46.297 8.163 1.00 18.35 193 GLY A O 1
ATOM 1529 N N . PRO A 1 194 ? 43.219 44.224 8.234 1.00 17.94 194 PRO A N 1
ATOM 1530 C CA . PRO A 1 194 ? 43.602 44.021 9.646 1.00 18.09 194 PRO A CA 1
ATOM 1531 C C . PRO A 1 194 ? 45.107 43.902 9.826 1.00 18.04 194 PRO A C 1
ATOM 1532 O O . PRO A 1 194 ? 45.778 43.147 9.114 1.00 22.38 194 PRO A O 1
ATOM 1536 N N . VAL A 1 195 ? 45.632 44.622 10.812 1.00 14.50 195 VAL A N 1
ATOM 1537 C CA . VAL A 1 195 ? 47.047 44.549 11.178 1.00 15.23 195 VAL A CA 1
ATOM 1538 C C . VAL A 1 195 ? 47.109 44.324 12.680 1.00 19.87 195 VAL A C 1
ATOM 1539 O O . VAL A 1 195 ? 46.503 45.082 13.453 1.00 18.08 195 VAL A O 1
ATOM 1543 N N . LEU A 1 196 ? 47.815 43.279 13.095 1.00 15.93 196 LEU A N 1
ATOM 1544 C CA . LEU A 1 196 ? 47.888 42.900 14.499 1.00 15.19 196 LEU A CA 1
ATOM 1545 C C . LEU A 1 196 ? 49.290 43.240 14.997 1.00 15.29 196 LEU A C 1
ATOM 1546 O O . LEU A 1 196 ? 50.270 42.600 14.600 1.00 15.20 196 LEU A O 1
ATOM 1551 N N . LEU A 1 197 ? 49.391 44.270 15.833 1.00 13.42 197 LEU A N 1
ATOM 1552 C CA . LEU A 1 197 ? 50.669 44.635 16.435 1.00 11.51 197 LEU A CA 1
ATOM 1553 C C . LEU A 1 197 ? 50.774 43.867 17.751 1.00 14.03 197 LEU A C 1
ATOM 1554 O O . LEU A 1 197 ? 50.167 44.239 18.759 1.00 14.68 197 LEU A O 1
ATOM 1559 N N . ALA A 1 198 ? 51.538 42.777 17.745 1.00 12.27 198 ALA A N 1
ATOM 1560 C CA . ALA A 1 198 ? 51.669 41.974 18.955 1.00 14.53 198 ALA A CA 1
ATOM 1561 C C . ALA A 1 198 ? 52.441 42.706 20.049 1.00 15.93 198 ALA A C 1
ATOM 1562 O O . ALA A 1 198 ? 52.232 42.424 21.234 1.00 15.50 198 ALA A O 1
ATOM 1564 N N . VAL A 1 199 ? 53.318 43.646 19.672 1.00 12.40 199 VAL A N 1
ATOM 1565 C CA . VAL A 1 199 ? 54.300 44.265 20.567 1.00 12.04 199 VAL A CA 1
ATOM 1566 C C . VAL A 1 199 ? 54.985 43.164 21.375 1.00 14.49 199 VAL A C 1
ATOM 1567 O O . VAL A 1 199 ? 55.349 42.121 20.822 1.00 15.85 199 VAL A O 1
ATOM 1571 N N . ASP A 1 200 ? 55.154 43.354 22.685 1.00 14.89 200 ASP A N 1
ATOM 1572 C CA . ASP A 1 200 ? 55.933 42.402 23.463 1.00 13.56 200 ASP A CA 1
ATOM 1573 C C . ASP A 1 200 ? 55.151 41.170 23.912 1.00 15.62 200 ASP A C 1
ATOM 1574 O O . ASP A 1 200 ? 55.698 40.348 24.654 1.00 14.80 200 ASP A O 1
ATOM 1579 N N . ALA A 1 201 ? 53.910 40.989 23.469 1.00 14.05 201 ALA A N 1
ATOM 1580 C CA . ALA A 1 201 ? 53.274 39.702 23.694 1.00 14.67 201 ALA A CA 1
ATOM 1581 C C . ALA A 1 201 ? 53.983 38.592 22.934 1.00 19.18 201 ALA A C 1
ATOM 1582 O O . ALA A 1 201 ? 53.883 37.420 23.320 1.00 15.94 201 ALA A O 1
ATOM 1584 N N . ALA A 1 202 ? 54.694 38.942 21.862 1.00 14.79 202 ALA A N 1
ATOM 1585 C CA . ALA A 1 202 ? 55.393 37.973 21.021 1.00 19.62 202 ALA A CA 1
ATOM 1586 C C . ALA A 1 202 ? 56.603 38.714 20.450 1.00 18.95 202 ALA A C 1
ATOM 1587 O O . ALA A 1 202 ? 56.510 39.342 19.393 1.00 15.88 202 ALA A O 1
ATOM 1589 N N . TYR A 1 203 ? 57.714 38.643 21.189 1.00 18.11 203 TYR A N 1
ATOM 1590 C CA . TYR A 1 203 ? 58.979 39.260 20.795 1.00 21.56 203 TYR A CA 1
ATOM 1591 C C . TYR A 1 203 ? 59.350 38.937 19.351 1.00 22.46 203 TYR A C 1
ATOM 1592 O O . TYR A 1 203 ? 59.682 39.834 18.567 1.00 23.34 203 TYR A O 1
ATOM 1601 N N . THR A 1 204 ? 59.304 37.653 18.990 1.00 20.61 204 THR A N 1
ATOM 1602 C CA . THR A 1 204 ? 59.824 37.144 17.724 1.00 18.62 204 THR A CA 1
ATOM 1603 C C . THR A 1 204 ? 58.853 36.143 17.118 1.00 20.81 204 THR A C 1
ATOM 1604 O O . THR A 1 204 ? 57.902 35.686 17.758 1.00 18.54 204 THR A O 1
ATOM 1608 N N . THR A 1 205 ? 59.141 35.774 15.870 1.00 22.63 205 THR A N 1
ATOM 1609 C CA . THR A 1 205 ? 58.410 34.691 15.219 1.00 23.70 205 THR A CA 1
ATOM 1610 C C . THR A 1 205 ? 58.507 33.386 16.004 1.00 23.04 205 THR A C 1
ATOM 1611 O O . THR A 1 205 ? 57.548 32.603 16.024 1.00 21.60 205 THR A O 1
ATOM 1615 N N . ASP A 1 206 ? 59.644 33.157 16.676 1.00 19.03 206 ASP A N 1
ATOM 1616 C CA . ASP A 1 206 ? 59.814 31.970 17.511 1.00 23.25 206 ASP A CA 1
ATOM 1617 C C . ASP A 1 206 ? 58.818 31.950 18.661 1.00 23.63 206 ASP A C 1
ATOM 1618 O O . ASP A 1 206 ? 58.227 30.904 18.953 1.00 19.38 206 ASP A O 1
ATOM 1623 N N . HIS A 1 207 ? 58.635 33.095 19.338 1.00 21.28 207 HIS A N 1
ATOM 1624 C CA . HIS A 1 207 ? 57.608 33.188 20.374 1.00 20.00 207 HIS A CA 1
ATOM 1625 C C . HIS A 1 207 ? 56.227 32.916 19.805 1.00 21.39 207 HIS A C 1
ATOM 1626 O O . HIS A 1 207 ? 55.435 32.186 20.406 1.00 19.89 207 HIS A O 1
ATOM 1633 N N . TRP A 1 208 ? 55.926 33.487 18.640 1.00 17.86 208 TRP A N 1
ATOM 1634 C CA . TRP A 1 208 ? 54.628 33.257 18.018 1.00 20.43 208 TRP A CA 1
ATOM 1635 C C . TRP A 1 208 ? 54.415 31.773 17.720 1.00 19.85 208 TRP A C 1
ATOM 1636 O O . TRP A 1 208 ? 53.313 31.243 17.923 1.00 20.50 208 TRP A O 1
ATOM 1647 N N . ASP A 1 209 ? 55.468 31.077 17.291 1.00 20.35 209 ASP A N 1
ATOM 1648 C CA . ASP A 1 209 ? 55.397 29.651 16.963 1.00 23.77 209 ASP A CA 1
ATOM 1649 C C . ASP A 1 209 ? 55.580 28.741 18.173 1.00 20.92 209 ASP A C 1
ATOM 1650 O O . ASP A 1 209 ? 55.719 27.529 17.999 1.00 23.46 209 ASP A O 1
ATOM 1655 N N . GLU A 1 210 ? 55.619 29.293 19.381 1.00 20.75 210 GLU A N 1
ATOM 1656 C CA . GLU A 1 210 ? 55.758 28.503 20.611 1.00 22.51 210 GLU A CA 1
ATOM 1657 C C . GLU A 1 210 ? 57.040 27.663 20.609 1.00 20.44 210 GLU A C 1
ATOM 1658 O O . GLU A 1 210 ? 57.069 26.532 21.090 1.00 21.24 210 GLU A O 1
ATOM 1664 N N . LYS A 1 211 ? 58.110 28.220 20.051 1.00 23.66 211 LYS A N 1
ATOM 1665 C CA . LYS A 1 211 ? 59.453 27.662 20.164 1.00 24.12 211 LYS A CA 1
ATOM 1666 C C . LYS A 1 211 ? 60.331 28.463 21.116 1.00 27.46 211 LYS A C 1
ATOM 1667 O O . LYS A 1 211 ? 61.538 28.217 21.172 1.00 29.21 211 LYS A O 1
ATOM 1673 N N . ALA A 1 212 ? 59.771 29.449 21.821 1.00 27.88 212 ALA A N 1
ATOM 1674 C CA . ALA A 1 212 ? 60.543 30.245 22.769 1.00 22.62 212 ALA A CA 1
ATOM 1675 C C . ALA A 1 212 ? 59.585 30.953 23.707 1.00 24.71 212 ALA A C 1
ATOM 1676 O O . ALA A 1 212 ? 58.463 31.299 23.323 1.00 25.47 212 ALA A O 1
ATOM 1678 N N . LEU A 1 213 ? 60.048 31.186 24.923 1.00 22.22 213 LEU A N 1
ATOM 1679 C CA . LEU A 1 213 ? 59.383 31.974 25.947 1.00 25.35 213 LEU A CA 1
ATOM 1680 C C . LEU A 1 213 ? 60.046 33.341 26.079 1.00 26.24 213 LEU A C 1
ATOM 1681 O O . LEU A 1 213 ? 61.242 33.480 25.795 1.00 22.94 213 LEU A O 1
ATOM 1686 N N . PRO A 1 214 ? 59.294 34.363 26.504 1.00 25.70 214 PRO A N 1
ATOM 1687 C CA . PRO A 1 214 ? 59.906 35.683 26.748 1.00 26.21 214 PRO A CA 1
ATOM 1688 C C . PRO A 1 214 ? 60.954 35.592 27.847 1.00 24.32 214 PRO A C 1
ATOM 1689 O O . PRO A 1 214 ? 60.694 35.066 28.928 1.00 28.20 214 PRO A O 1
ATOM 1693 N N . GLY A 1 215 ? 62.148 36.111 27.568 1.00 23.60 215 GLY A N 1
ATOM 1694 C CA . GLY A 1 215 ? 63.197 36.117 28.569 1.00 24.19 215 GLY A CA 1
ATOM 1695 C C . GLY A 1 215 ? 63.074 37.203 29.611 1.00 24.67 215 GLY A C 1
ATOM 1696 O O . GLY A 1 215 ? 63.948 37.334 30.473 1.00 23.52 215 GLY A O 1
ATOM 1697 N N . PHE A 1 216 ? 62.007 37.999 29.536 1.00 24.38 216 PHE A N 1
ATOM 1698 C CA . PHE A 1 216 ? 61.650 38.984 30.558 1.00 25.87 216 PHE A CA 1
ATOM 1699 C C . PHE A 1 216 ? 60.129 38.971 30.660 1.00 25.25 216 PHE A C 1
ATOM 1700 O O . PHE A 1 216 ? 59.448 39.365 29.708 1.00 25.19 216 PHE A O 1
ATOM 1708 N N . LEU A 1 217 ? 59.584 38.514 31.790 1.00 25.78 217 LEU A N 1
ATOM 1709 C CA . LEU A 1 217 ? 58.135 38.379 31.876 1.00 18.39 217 LEU A CA 1
ATOM 1710 C C . LEU A 1 217 ? 57.667 38.462 33.322 1.00 16.61 217 LEU A C 1
ATOM 1711 O O . LEU A 1 217 ? 58.426 38.229 34.263 1.00 22.22 217 LEU A O 1
ATOM 1716 N N . ALA A 1 218 ? 56.389 38.788 33.483 1.00 16.28 218 ALA A N 1
ATOM 1717 C CA . ALA A 1 218 ? 55.728 38.770 34.779 1.00 14.76 218 ALA A CA 1
ATOM 1718 C C . ALA A 1 218 ? 55.003 37.448 35.045 1.00 15.44 218 ALA A C 1
ATOM 1719 O O . ALA A 1 218 ? 54.975 36.984 36.192 1.00 14.45 218 ALA A O 1
ATOM 1721 N N . SER A 1 219 ? 54.418 36.832 34.010 1.00 14.10 219 SER A N 1
ATOM 1722 C CA . SER A 1 219 ? 53.699 35.566 34.155 1.00 13.67 219 SER A CA 1
ATOM 1723 C C . SER A 1 219 ? 53.809 34.742 32.876 1.00 14.78 219 SER A C 1
ATOM 1724 O O . SER A 1 219 ? 53.313 35.159 31.821 1.00 16.09 219 SER A O 1
ATOM 1727 N N . THR A 1 220 ? 54.399 33.549 32.989 1.00 12.78 220 THR A N 1
ATOM 1728 C CA . THR A 1 220 ? 54.493 32.633 31.854 1.00 14.16 220 THR A CA 1
ATOM 1729 C C . THR A 1 220 ? 53.119 32.111 31.453 1.00 13.51 220 THR A C 1
ATOM 1730 O O . THR A 1 220 ? 52.790 32.029 30.259 1.00 15.00 220 THR A O 1
ATOM 1734 N N . VAL A 1 221 ? 52.337 31.689 32.443 1.00 10.51 221 VAL A N 1
ATOM 1735 C CA . VAL A 1 221 ? 50.979 31.218 32.199 1.00 14.58 221 VAL A CA 1
ATOM 1736 C C . VAL A 1 221 ? 50.194 32.244 31.381 1.00 14.08 221 VAL A C 1
ATOM 1737 O O . VAL A 1 221 ? 49.624 31.919 30.337 1.00 14.45 221 VAL A O 1
ATOM 1741 N N . ASP A 1 222 ? 50.162 33.501 31.835 1.00 15.07 222 ASP A N 1
ATOM 1742 C CA . ASP A 1 222 ? 49.467 34.540 31.076 1.00 13.80 222 ASP A CA 1
ATOM 1743 C C . ASP A 1 222 ? 50.093 34.741 29.702 1.00 16.30 222 ASP A C 1
ATOM 1744 O O . ASP A 1 222 ? 49.381 34.966 28.716 1.00 14.13 222 ASP A O 1
ATOM 1749 N N . ALA A 1 223 ? 51.426 34.694 29.625 1.00 14.50 223 ALA A N 1
ATOM 1750 C CA . ALA A 1 223 ? 52.099 35.011 28.368 1.00 16.05 223 ALA A CA 1
ATOM 1751 C C . ALA A 1 223 ? 51.777 33.980 27.290 1.00 17.39 223 ALA A C 1
ATOM 1752 O O . ALA A 1 223 ? 51.523 34.354 26.137 1.00 17.18 223 ALA A O 1
ATOM 1754 N N . VAL A 1 224 ? 51.794 32.684 27.635 1.00 13.49 224 VAL A N 1
ATOM 1755 C CA . VAL A 1 224 ? 51.477 31.681 26.627 1.00 13.40 224 VAL A CA 1
ATOM 1756 C C . VAL A 1 224 ? 50.003 31.758 26.251 1.00 14.07 224 VAL A C 1
ATOM 1757 O O . VAL A 1 224 ? 49.641 31.593 25.083 1.00 15.83 224 VAL A O 1
ATOM 1761 N N . ARG A 1 225 ? 49.131 32.026 27.219 1.00 13.29 225 ARG A N 1
ATOM 1762 C CA . ARG A 1 225 ? 47.721 32.131 26.877 1.00 16.12 225 ARG A CA 1
ATOM 1763 C C . ARG A 1 225 ? 47.443 33.370 26.038 1.00 16.59 225 ARG A C 1
ATOM 1764 O O . ARG A 1 225 ? 46.572 33.326 25.162 1.00 16.45 225 ARG A O 1
ATOM 1772 N N . SER A 1 226 ? 48.192 34.460 26.263 1.00 13.44 226 SER A N 1
ATOM 1773 C CA . SER A 1 226 ? 48.042 35.648 25.431 1.00 14.35 226 SER A CA 1
ATOM 1774 C C . SER A 1 226 ? 48.486 35.392 23.995 1.00 13.95 226 SER A C 1
ATOM 1775 O O . SER A 1 226 ? 47.850 35.869 23.053 1.00 15.91 226 SER A O 1
ATOM 1778 N N . VAL A 1 227 ? 49.566 34.635 23.797 1.00 14.56 227 VAL A N 1
ATOM 1779 C CA . VAL A 1 227 ? 49.957 34.308 22.430 1.00 13.06 227 VAL A CA 1
ATOM 1780 C C . VAL A 1 227 ? 48.870 33.486 21.741 1.00 18.09 227 VAL A C 1
ATOM 1781 O O . VAL A 1 227 ? 48.567 33.704 20.568 1.00 16.50 227 VAL A O 1
ATOM 1785 N N . ARG A 1 228 ? 48.243 32.547 22.460 1.00 15.34 228 ARG A N 1
ATOM 1786 C CA . ARG A 1 228 ? 47.190 31.770 21.823 1.00 16.03 228 ARG A CA 1
ATOM 1787 C C . ARG A 1 228 ? 45.945 32.610 21.582 1.00 17.55 228 ARG A C 1
ATOM 1788 O O . ARG A 1 228 ? 45.249 32.396 20.585 1.00 15.92 228 ARG A O 1
ATOM 1796 N N . LYS A 1 229 ? 45.668 33.588 22.454 1.00 15.87 229 LYS A N 1
ATOM 1797 C CA . LYS A 1 229 ? 44.599 34.546 22.175 1.00 14.92 229 LYS A CA 1
ATOM 1798 C C . LYS A 1 229 ? 44.861 35.308 20.877 1.00 14.00 229 LYS A C 1
ATOM 1799 O O . LYS A 1 229 ? 43.927 35.573 20.108 1.00 12.83 229 LYS A O 1
ATOM 1805 N N . LEU A 1 230 ? 46.127 35.662 20.611 1.00 13.14 230 LEU A N 1
ATOM 1806 C CA . LEU A 1 230 ? 46.450 36.355 19.366 1.00 14.00 230 LEU A CA 1
ATOM 1807 C C . LEU A 1 230 ? 46.429 35.416 18.165 1.00 15.37 230 LEU A C 1
ATOM 1808 O O . LEU A 1 230 ? 46.104 35.858 17.057 1.00 15.62 230 LEU A O 1
ATOM 1813 N N . HIS A 1 231 ? 46.787 34.139 18.354 1.00 15.66 231 HIS A N 1
ATOM 1814 C CA . HIS A 1 231 ? 46.610 33.157 17.285 1.00 15.28 231 HIS A CA 1
ATOM 1815 C C . HIS A 1 231 ? 45.169 33.148 16.815 1.00 17.80 231 HIS A C 1
ATOM 1816 O O . HIS A 1 231 ? 44.889 33.250 15.617 1.00 17.99 231 HIS A O 1
ATOM 1823 N N . ALA A 1 232 ? 44.232 33.061 17.765 1.00 17.09 232 ALA A N 1
ATOM 1824 C CA . ALA A 1 232 ? 42.822 33.013 17.415 1.00 16.68 232 ALA A CA 1
ATOM 1825 C C . ALA A 1 232 ? 42.372 34.297 16.727 1.00 17.84 232 ALA A C 1
ATOM 1826 O O . ALA A 1 232 ? 41.600 34.254 15.765 1.00 18.62 232 ALA A O 1
ATOM 1828 N N . LEU A 1 233 ? 42.804 35.454 17.232 1.00 14.83 233 LEU A N 1
ATOM 1829 C CA . LEU A 1 233 ? 42.408 36.703 16.589 1.00 17.07 233 LEU A CA 1
ATOM 1830 C C . LEU A 1 233 ? 42.923 36.768 15.153 1.00 15.07 233 LEU A C 1
ATOM 1831 O O . LEU A 1 233 ? 42.204 37.200 14.251 1.00 15.58 233 LEU A O 1
ATOM 1836 N N . ALA A 1 234 ? 44.163 36.332 14.926 1.00 16.82 234 ALA A N 1
ATOM 1837 C CA . ALA A 1 234 ? 44.737 36.395 13.585 1.00 19.48 234 ALA A CA 1
ATOM 1838 C C . ALA A 1 234 ? 44.040 35.417 12.645 1.00 21.99 234 ALA A C 1
ATOM 1839 O O . ALA A 1 234 ? 43.859 35.704 11.451 1.00 19.10 234 ALA A O 1
ATOM 1841 N N . GLU A 1 235 ? 43.657 34.250 13.169 1.00 17.51 235 GLU A N 1
ATOM 1842 C CA . GLU A 1 235 ? 42.927 33.270 12.372 1.00 19.52 235 GLU A CA 1
ATOM 1843 C C . GLU A 1 235 ? 41.527 33.774 12.048 1.00 19.01 235 GLU A C 1
ATOM 1844 O O . GLU A 1 235 ? 41.015 33.545 10.948 1.00 19.79 235 GLU A O 1
ATOM 1850 N N . LYS A 1 236 ? 40.887 34.455 12.999 1.00 19.14 236 LYS A N 1
ATOM 1851 C CA . LYS A 1 236 ? 39.539 34.967 12.764 1.00 17.40 236 LYS A CA 1
ATOM 1852 C C . LYS A 1 236 ? 39.541 36.097 11.742 1.00 21.48 236 LYS A C 1
ATOM 1853 O O . LYS A 1 236 ? 38.685 36.137 10.854 1.00 15.34 236 LYS A O 1
ATOM 1859 N N . THR A 1 237 ? 40.480 37.040 11.871 1.00 20.47 237 THR A N 1
ATOM 1860 C CA . THR A 1 237 ? 40.456 38.269 11.091 1.00 17.72 237 THR A CA 1
ATOM 1861 C C . THR A 1 237 ? 41.324 38.208 9.844 1.00 18.98 237 THR A C 1
ATOM 1862 O O . THR A 1 237 ? 41.186 39.073 8.974 1.00 22.52 237 THR A O 1
ATOM 1866 N N . GLY A 1 238 ? 42.203 37.218 9.737 1.00 19.26 238 GLY A N 1
ATOM 1867 C CA . GLY A 1 238 ? 43.187 37.211 8.677 1.00 17.70 238 GLY A CA 1
ATOM 1868 C C . GLY A 1 238 ? 44.214 38.317 8.782 1.00 21.19 238 GLY A C 1
ATOM 1869 O O . GLY A 1 238 ? 44.707 38.792 7.756 1.00 24.07 238 GLY A O 1
ATOM 1870 N N . ALA A 1 239 ? 44.563 38.734 9.996 1.00 18.04 239 ALA A N 1
ATOM 1871 C CA . ALA A 1 239 ? 45.397 39.913 10.171 1.00 17.33 239 ALA A CA 1
ATOM 1872 C C . ALA A 1 239 ? 46.844 39.666 9.745 1.00 19.63 239 ALA A C 1
ATOM 1873 O O . ALA A 1 239 ? 47.387 38.570 9.890 1.00 18.72 239 ALA A O 1
ATOM 1875 N N . LEU A 1 240 ? 47.481 40.719 9.238 1.00 17.89 240 LEU A N 1
ATOM 1876 C CA . LEU A 1 240 ? 48.931 40.713 9.113 1.00 16.89 240 LEU A CA 1
ATOM 1877 C C . LEU A 1 240 ? 49.538 40.798 10.516 1.00 17.80 240 LEU A C 1
ATOM 1878 O O . LEU A 1 240 ? 49.239 41.730 11.271 1.00 20.08 240 LEU A O 1
ATOM 1883 N N . VAL A 1 241 ? 50.373 39.832 10.880 1.00 18.16 241 VAL A N 1
ATOM 1884 C CA . VAL A 1 241 ? 50.897 39.719 12.242 1.00 15.82 241 VAL A CA 1
ATOM 1885 C C . VAL A 1 241 ? 52.271 40.376 12.301 1.00 17.35 241 VAL A C 1
ATOM 1886 O O . VAL A 1 241 ? 53.176 40.010 11.539 1.00 17.48 241 VAL A O 1
ATOM 1890 N N . VAL A 1 242 ? 52.430 41.343 13.202 1.00 15.56 242 VAL A N 1
ATOM 1891 C CA . VAL A 1 242 ? 53.682 42.073 13.383 1.00 17.82 242 VAL A CA 1
ATOM 1892 C C . VAL A 1 242 ? 54.195 41.787 14.794 1.00 18.48 242 VAL A C 1
ATOM 1893 O O . VAL A 1 242 ? 53.615 42.263 15.776 1.00 17.19 242 VAL A O 1
ATOM 1897 N N . THR A 1 243 ? 55.278 41.019 14.904 1.00 15.09 243 THR A N 1
ATOM 1898 C CA . THR A 1 243 ? 55.861 40.733 16.210 1.00 19.09 243 THR A CA 1
ATOM 1899 C C . THR A 1 243 ? 56.557 41.973 16.783 1.00 21.84 243 THR A C 1
ATOM 1900 O O . THR A 1 243 ? 56.741 42.995 16.106 1.00 25.59 243 THR A O 1
ATOM 1904 N N . GLY A 1 244 ? 56.965 41.871 18.048 1.00 18.99 244 GLY A N 1
ATOM 1905 C CA . GLY A 1 244 ? 57.472 43.049 18.731 1.00 23.26 244 GLY A CA 1
ATOM 1906 C C . GLY A 1 244 ? 58.815 43.546 18.238 1.00 23.48 244 GLY A C 1
ATOM 1907 O O . GLY A 1 244 ? 58.990 44.750 18.025 1.00 23.77 244 GLY A O 1
ATOM 1908 N N . HIS A 1 245 ? 59.771 42.627 18.042 1.00 25.38 245 HIS A N 1
ATOM 1909 C CA . HIS A 1 245 ? 61.163 42.992 17.813 1.00 25.66 245 HIS A CA 1
ATOM 1910 C C . HIS A 1 245 ? 61.863 42.138 16.752 1.00 27.75 245 HIS A C 1
ATOM 1911 O O . HIS A 1 245 ? 63.096 42.201 16.650 1.00 28.62 245 HIS A O 1
ATOM 1918 N N . ASP A 1 246 ? 61.153 41.310 16.001 1.00 23.60 246 ASP A N 1
ATOM 1919 C CA . ASP A 1 246 ? 61.834 40.246 15.279 1.00 26.73 246 ASP A CA 1
ATOM 1920 C C . ASP A 1 246 ? 62.882 40.811 14.321 1.00 23.50 246 ASP A C 1
ATOM 1921 O O . ASP A 1 246 ? 62.530 41.536 13.377 1.00 23.02 246 ASP A O 1
ATOM 1926 N N . PRO A 1 247 ? 64.166 40.529 14.533 1.00 26.78 247 PRO A N 1
ATOM 1927 C CA . PRO A 1 247 ? 65.198 41.171 13.697 1.00 23.77 247 PRO A CA 1
ATOM 1928 C C . PRO A 1 247 ? 65.183 40.689 12.256 1.00 24.38 247 PRO A C 1
ATOM 1929 O O . PRO A 1 247 ? 65.602 41.435 11.366 1.00 24.19 247 PRO A O 1
ATOM 1933 N N . GLU A 1 248 ? 64.715 39.469 11.997 1.00 18.96 248 GLU A N 1
ATOM 1934 C CA . GLU A 1 248 ? 64.604 39.008 10.618 1.00 25.52 248 GLU A CA 1
ATOM 1935 C C . GLU A 1 248 ? 63.319 39.488 9.940 1.00 24.68 248 GLU A C 1
ATOM 1936 O O . GLU A 1 248 ? 63.330 39.789 8.745 1.00 26.26 248 GLU A O 1
ATOM 1942 N N . ALA A 1 249 ? 62.189 39.534 10.651 1.00 21.45 249 ALA A N 1
ATOM 1943 C CA . ALA A 1 249 ? 60.973 40.014 9.993 1.00 22.61 249 ALA A CA 1
ATOM 1944 C C . ALA A 1 249 ? 60.988 41.524 9.802 1.00 20.10 249 ALA A C 1
ATOM 1945 O O . ALA A 1 249 ? 60.400 42.032 8.844 1.00 21.40 249 ALA A O 1
ATOM 1947 N N . TRP A 1 250 ? 61.673 42.247 10.680 1.00 22.88 250 TRP A N 1
ATOM 1948 C CA . TRP A 1 250 ? 61.578 43.704 10.669 1.00 21.99 250 TRP A CA 1
ATOM 1949 C C . TRP A 1 250 ? 61.957 44.325 9.331 1.00 22.17 250 TRP A C 1
ATOM 1950 O O . TRP A 1 250 ? 61.245 45.243 8.896 1.00 20.27 250 TRP A O 1
ATOM 1961 N N . PRO A 1 251 ? 63.009 43.886 8.629 1.00 29.11 251 PRO A N 1
ATOM 1962 C CA . PRO A 1 251 ? 63.281 44.444 7.294 1.00 25.49 251 PRO A CA 1
ATOM 1963 C C . PRO A 1 251 ? 62.202 44.159 6.267 1.00 23.79 251 PRO A C 1
ATOM 1964 O O . PRO A 1 251 ? 62.180 44.821 5.227 1.00 24.66 251 PRO A O 1
ATOM 1968 N N . THR A 1 252 ? 61.305 43.210 6.505 1.00 25.52 252 THR A N 1
ATOM 1969 C CA . THR A 1 252 ? 60.338 42.900 5.459 1.00 21.59 252 THR A CA 1
ATOM 1970 C C . THR A 1 252 ? 59.137 43.835 5.468 1.00 24.22 252 THR A C 1
ATOM 1971 O O . THR A 1 252 ? 58.340 43.791 4.525 1.00 25.88 252 THR A O 1
ATOM 1975 N N . PHE A 1 253 ? 58.989 44.681 6.488 1.00 19.80 253 PHE A N 1
ATOM 1976 C CA . PHE A 1 253 ? 57.901 45.649 6.534 1.00 19.10 253 PHE A CA 1
ATOM 1977 C C . PHE A 1 253 ? 58.361 46.997 5.993 1.00 20.33 253 PHE A C 1
ATOM 1978 O O . PHE A 1 253 ? 59.532 47.362 6.090 1.00 22.78 253 PHE A O 1
ATOM 1986 N N . ARG A 1 254 ? 57.424 47.737 5.417 1.00 21.04 254 ARG A N 1
ATOM 1987 C CA . ARG A 1 254 ? 57.708 49.121 5.074 1.00 21.36 254 ARG A CA 1
ATOM 1988 C C . ARG A 1 254 ? 57.939 49.939 6.342 1.00 22.94 254 ARG A C 1
ATOM 1989 O O . ARG A 1 254 ? 57.221 49.789 7.334 1.00 19.60 254 ARG A O 1
ATOM 1997 N N . HIS A 1 255 ? 58.945 50.789 6.301 1.00 19.10 255 HIS A N 1
ATOM 1998 C CA . HIS A 1 255 ? 59.244 51.672 7.445 1.00 19.96 255 HIS A CA 1
ATOM 1999 C C . HIS A 1 255 ? 59.073 53.132 7.014 1.00 19.88 255 HIS A C 1
ATOM 2000 O O . HIS A 1 255 ? 59.261 53.442 5.840 1.00 21.14 255 HIS A O 1
ATOM 2007 N N . ALA A 1 256 ? 58.726 54.002 7.958 1.00 18.84 256 ALA A N 1
ATOM 2008 C CA . ALA A 1 256 ? 58.565 55.450 7.699 1.00 18.68 256 ALA A CA 1
ATOM 2009 C C . ALA A 1 256 ? 59.809 56.025 7.017 1.00 22.13 256 ALA A C 1
ATOM 2010 O O . ALA A 1 256 ? 60.890 55.901 7.563 1.00 25.00 256 ALA A O 1
ATOM 2012 N N . PRO A 1 257 ? 59.691 56.640 5.832 1.00 26.22 257 PRO A N 1
ATOM 2013 C CA . PRO A 1 257 ? 58.510 57.409 5.434 1.00 25.01 257 PRO A CA 1
ATOM 2014 C C . PRO A 1 257 ? 57.421 56.620 4.684 1.00 17.35 257 PRO A C 1
ATOM 2015 O O . PRO A 1 257 ? 56.414 57.186 4.370 1.00 19.68 257 PRO A O 1
ATOM 2019 N N . GLU A 1 258 ? 57.677 55.349 4.408 1.00 18.85 258 GLU A N 1
ATOM 2020 C CA . GLU A 1 258 ? 56.664 54.485 3.745 1.00 20.53 258 GLU A CA 1
ATOM 2021 C C . GLU A 1 258 ? 55.609 54.083 4.778 1.00 19.26 258 GLU A C 1
ATOM 2022 O O . GLU A 1 258 ? 55.886 54.212 5.969 1.00 18.91 258 GLU A O 1
ATOM 2028 N N . TYR A 1 259 ? 54.465 53.596 4.320 1.00 15.55 259 TYR A N 1
ATOM 2029 C CA . TYR A 1 259 ? 53.355 53.372 5.223 1.00 16.94 259 TYR A CA 1
ATOM 2030 C C . TYR A 1 259 ? 52.437 52.295 4.684 1.00 19.78 259 TYR A C 1
ATOM 2031 O O . TYR A 1 259 ? 52.537 51.872 3.525 1.00 20.74 259 TYR A O 1
ATOM 2040 N N . TYR A 1 260 ? 51.530 51.864 5.558 1.00 15.56 260 TYR A N 1
ATOM 2041 C CA . TYR A 1 260 ? 50.491 50.908 5.221 1.00 19.50 260 TYR A CA 1
ATOM 2042 C C . TYR A 1 260 ? 49.196 51.679 5.053 1.00 21.43 260 TYR A C 1
ATOM 2043 O O . TYR A 1 260 ? 48.734 52.340 5.990 1.00 17.78 260 TYR A O 1
ATOM 2052 N N . ALA A 1 261 ? 48.647 51.632 3.844 1.00 19.58 261 ALA A N 1
ATOM 2053 C CA . ALA A 1 261 ? 47.379 52.258 3.568 1.00 24.50 261 ALA A CA 1
ATOM 2054 C C . ALA A 1 261 ? 46.240 51.292 3.940 1.00 21.29 261 ALA A C 1
ATOM 2055 O O . ALA A 1 261 ? 45.086 51.720 4.007 1.00 24.44 261 ALA A O 1
ATOM 2057 N N . ALA B 1 3 ? 11.181 58.295 15.219 1.00 39.06 3 ALA B N 1
ATOM 2058 C CA . ALA B 1 3 ? 12.578 58.525 15.598 1.00 40.80 3 ALA B CA 1
ATOM 2059 C C . ALA B 1 3 ? 12.686 58.900 17.080 1.00 36.85 3 ALA B C 1
ATOM 2060 O O . ALA B 1 3 ? 11.767 59.494 17.645 1.00 37.61 3 ALA B O 1
ATOM 2062 N N . PRO B 1 4 ? 13.806 58.555 17.709 1.00 35.11 4 PRO B N 1
ATOM 2063 C CA . PRO B 1 4 ? 13.911 58.695 19.165 1.00 29.15 4 PRO B CA 1
ATOM 2064 C C . PRO B 1 4 ? 14.122 60.131 19.625 1.00 29.62 4 PRO B C 1
ATOM 2065 O O . PRO B 1 4 ? 14.796 60.931 18.973 1.00 30.54 4 PRO B O 1
ATOM 2069 N N . ARG B 1 5 ? 13.556 60.440 20.796 1.00 22.83 5 ARG B N 1
ATOM 2070 C CA . ARG B 1 5 ? 13.708 61.752 21.414 1.00 31.48 5 ARG B CA 1
ATOM 2071 C C . ARG B 1 5 ? 13.958 61.621 22.911 1.00 28.31 5 ARG B C 1
ATOM 2072 O O . ARG B 1 5 ? 13.480 60.686 23.557 1.00 26.10 5 ARG B O 1
ATOM 2080 N N . LEU B 1 6 ? 14.650 62.617 23.465 1.00 26.95 6 LEU B N 1
ATOM 2081 C CA . LEU B 1 6 ? 14.939 62.715 24.889 1.00 24.07 6 LEU B CA 1
ATOM 2082 C C . LEU B 1 6 ? 14.201 63.907 25.486 1.00 25.87 6 LEU B C 1
ATOM 2083 O O . LEU B 1 6 ? 14.328 65.029 24.987 1.00 26.95 6 LEU B O 1
ATOM 2088 N N . TYR B 1 7 ? 13.472 63.670 26.577 1.00 27.45 7 TYR B N 1
ATOM 2089 C CA . TYR B 1 7 ? 12.790 64.711 27.333 1.00 28.92 7 TYR B CA 1
ATOM 2090 C C . TYR B 1 7 ? 13.360 64.751 28.742 1.00 25.94 7 TYR B C 1
ATOM 2091 O O . TYR B 1 7 ? 13.413 63.719 29.418 1.00 25.29 7 TYR B O 1
ATOM 2100 N N . MET B 1 8 ? 13.752 65.942 29.192 1.00 24.78 8 MET B N 1
ATOM 2101 C CA . MET B 1 8 ? 14.211 66.161 30.559 1.00 26.85 8 MET B CA 1
ATOM 2102 C C . MET B 1 8 ? 13.047 66.687 31.393 1.00 30.21 8 MET B C 1
ATOM 2103 O O . MET B 1 8 ? 12.551 67.791 31.147 1.00 34.49 8 MET B O 1
ATOM 2108 N N . PHE B 1 9 ? 12.615 65.894 32.376 1.00 25.36 9 PHE B N 1
ATOM 2109 C CA . PHE B 1 9 ? 11.642 66.299 33.378 1.00 26.36 9 PHE B CA 1
ATOM 2110 C C . PHE B 1 9 ? 12.362 66.578 34.693 1.00 28.02 9 PHE B C 1
ATOM 2111 O O . PHE B 1 9 ? 13.585 66.443 34.804 1.00 29.27 9 PHE B O 1
ATOM 2119 N N . GLN B 1 10 ? 11.584 66.955 35.709 1.00 27.94 10 GLN B N 1
ATOM 2120 C CA . GLN B 1 10 ? 12.080 67.021 37.075 1.00 24.10 10 GLN B CA 1
ATOM 2121 C C . GLN B 1 10 ? 10.911 66.852 38.034 1.00 27.37 10 GLN B C 1
ATOM 2122 O O . GLN B 1 10 ? 9.772 67.217 37.718 1.00 30.55 10 GLN B O 1
ATOM 2128 N N . THR B 1 11 ? 11.198 66.281 39.204 1.00 26.49 11 THR B N 1
ATOM 2129 C CA . THR B 1 11 ? 10.232 66.196 40.304 1.00 28.32 11 THR B CA 1
ATOM 2130 C C . THR B 1 11 ? 10.638 67.229 41.349 1.00 26.07 11 THR B C 1
ATOM 2131 O O . THR B 1 11 ? 11.174 66.896 42.409 1.00 25.62 11 THR B O 1
ATOM 2135 N N . GLY B 1 12 ? 10.380 68.497 41.036 1.00 25.65 12 GLY B N 1
ATOM 2136 C CA . GLY B 1 12 ? 10.666 69.565 41.976 1.00 23.55 12 GLY B CA 1
ATOM 2137 C C . GLY B 1 12 ? 12.131 69.592 42.360 1.00 26.49 12 GLY B C 1
ATOM 2138 O O . GLY B 1 12 ? 13.021 69.302 41.551 1.00 24.48 12 GLY B O 1
ATOM 2139 N N . THR B 1 13 ? 12.386 69.910 43.626 1.00 24.80 13 THR B N 1
ATOM 2140 C CA . THR B 1 13 ? 13.733 70.092 44.133 1.00 24.61 13 THR B CA 1
ATOM 2141 C C . THR B 1 13 ? 13.910 69.352 45.451 1.00 26.05 13 THR B C 1
ATOM 2142 O O . THR B 1 13 ? 12.945 68.920 46.088 1.00 26.02 13 THR B O 1
ATOM 2146 N N . LEU B 1 14 ? 15.174 69.218 45.851 1.00 27.74 14 LEU B N 1
ATOM 2147 C CA . LEU B 1 14 ? 15.567 68.770 47.180 1.00 24.69 14 LEU B CA 1
ATOM 2148 C C . LEU B 1 14 ? 16.251 69.925 47.891 1.00 25.96 14 LEU B C 1
ATOM 2149 O O . LEU B 1 14 ? 17.118 70.585 47.306 1.00 27.20 14 LEU B O 1
ATOM 2154 N N . LYS B 1 15 ? 15.899 70.141 49.153 1.00 24.66 15 LYS B N 1
ATOM 2155 C CA . LYS B 1 15 ? 16.557 71.141 49.986 1.00 27.99 15 LYS B CA 1
ATOM 2156 C C . LYS B 1 15 ? 17.489 70.429 50.956 1.00 30.44 15 LYS B C 1
ATOM 2157 O O . LYS B 1 15 ? 17.063 69.499 51.651 1.00 30.30 15 LYS B O 1
ATOM 2163 N N . CYS B 1 16 ? 18.750 70.846 50.992 1.00 26.57 16 CYS B N 1
ATOM 2164 C CA . CYS B 1 16 ? 19.726 70.209 51.883 1.00 33.34 16 CYS B CA 1
ATOM 2165 C C . CYS B 1 16 ? 20.793 71.234 52.251 1.00 32.13 16 CYS B C 1
ATOM 2166 O O . CYS B 1 16 ? 20.557 72.445 52.189 1.00 34.49 16 CYS B O 1
ATOM 2169 N N . ARG B 1 17 ? 21.966 70.749 52.644 1.00 29.20 17 ARG B N 1
ATOM 2170 C CA . ARG B 1 17 ? 23.129 71.598 52.846 1.00 31.52 17 ARG B CA 1
ATOM 2171 C C . ARG B 1 17 ? 24.146 71.371 51.734 1.00 31.53 17 ARG B C 1
ATOM 2172 O O . ARG B 1 17 ? 24.190 70.300 51.123 1.00 30.73 17 ARG B O 1
ATOM 2180 N N . VAL B 1 18 ? 24.966 72.397 51.483 1.00 30.43 18 VAL B N 1
ATOM 2181 C CA . VAL B 1 18 ? 25.980 72.323 50.428 1.00 30.62 18 VAL B CA 1
ATOM 2182 C C . VAL B 1 18 ? 26.817 71.057 50.581 1.00 32.07 18 VAL B C 1
ATOM 2183 O O . VAL B 1 18 ? 27.045 70.319 49.613 1.00 27.16 18 VAL B O 1
ATOM 2187 N N . CYS B 1 19 ? 27.267 70.781 51.809 1.00 24.62 19 CYS B N 1
ATOM 2188 C CA . CYS B 1 19 ? 28.173 69.662 52.060 1.00 30.29 19 CYS B CA 1
ATOM 2189 C C . CYS B 1 19 ? 27.547 68.308 51.743 1.00 27.37 19 CYS B C 1
ATOM 2190 O O . CYS B 1 19 ? 28.286 67.334 51.563 1.00 27.02 19 CYS B O 1
ATOM 2193 N N . ASN B 1 20 ? 26.213 68.207 51.698 1.00 25.67 20 ASN B N 1
ATOM 2194 C CA . ASN B 1 20 ? 25.613 66.939 51.292 1.00 28.34 20 ASN B CA 1
ATOM 2195 C C . ASN B 1 20 ? 25.902 66.635 49.830 1.00 26.27 20 ASN B C 1
ATOM 2196 O O . ASN B 1 20 ? 25.944 65.464 49.431 1.00 24.46 20 ASN B O 1
ATOM 2201 N N . ILE B 1 21 ? 26.110 67.669 49.027 1.00 22.39 21 ILE B N 1
ATOM 2202 C CA . ILE B 1 21 ? 26.372 67.516 47.604 1.00 28.31 21 ILE B CA 1
ATOM 2203 C C . ILE B 1 21 ? 27.859 67.662 47.296 1.00 27.43 21 ILE B C 1
ATOM 2204 O O . ILE B 1 21 ? 28.436 66.851 46.572 1.00 24.69 21 ILE B O 1
ATOM 2209 N N . LYS B 1 22 ? 28.493 68.680 47.854 1.00 26.27 22 LYS B N 1
ATOM 2210 C CA . LYS B 1 22 ? 29.929 68.901 47.711 1.00 30.76 22 LYS B CA 1
ATOM 2211 C C . LYS B 1 22 ? 30.566 68.625 49.070 1.00 30.24 22 LYS B C 1
ATOM 2212 O O . LYS B 1 22 ? 30.448 69.445 49.988 1.00 29.64 22 LYS B O 1
ATOM 2218 N N . MET B 1 23 ? 31.232 67.467 49.195 1.00 26.27 23 MET B N 1
ATOM 2219 C CA . MET B 1 23 ? 31.690 66.964 50.492 1.00 27.15 23 MET B CA 1
ATOM 2220 C C . MET B 1 23 ? 32.555 67.994 51.212 1.00 24.25 23 MET B C 1
ATOM 2221 O O . MET B 1 23 ? 33.462 68.590 50.622 1.00 25.06 23 MET B O 1
ATOM 2226 N N . ASN B 1 24 ? 32.226 68.234 52.481 1.00 27.99 24 ASN B N 1
ATOM 2227 C CA . ASN B 1 24 ? 32.977 69.053 53.429 1.00 27.09 24 ASN B CA 1
ATOM 2228 C C . ASN B 1 24 ? 32.933 70.538 53.111 1.00 27.71 24 ASN B C 1
ATOM 2229 O O . ASN B 1 24 ? 33.731 71.302 53.671 1.00 29.50 24 ASN B O 1
ATOM 2234 N N . ALA B 1 25 ? 32.007 70.976 52.257 1.00 27.66 25 ALA B N 1
ATOM 2235 C CA . ALA B 1 25 ? 31.950 72.355 51.785 1.00 31.99 25 ALA B CA 1
ATOM 2236 C C . ALA B 1 25 ? 31.134 73.268 52.696 1.00 31.05 25 ALA B C 1
ATOM 2237 O O . ALA B 1 25 ? 30.771 74.375 52.282 1.00 33.64 25 ALA B O 1
ATOM 2239 N N . GLY B 1 26 ? 30.829 72.838 53.914 1.00 27.83 26 GLY B N 1
ATOM 2240 C CA . GLY B 1 26 ? 30.120 73.688 54.846 1.00 31.99 26 GLY B CA 1
ATOM 2241 C C . GLY B 1 26 ? 28.621 73.438 54.886 1.00 34.89 26 GLY B C 1
ATOM 2242 O O . GLY B 1 26 ? 28.042 72.703 54.077 1.00 28.57 26 GLY B O 1
ATOM 2243 N N . LEU B 1 27 ? 27.977 74.101 55.847 1.00 32.84 27 LEU B N 1
ATOM 2244 C CA . LEU B 1 27 ? 26.627 73.757 56.274 1.00 35.04 27 LEU B CA 1
ATOM 2245 C C . LEU B 1 27 ? 25.542 74.685 55.718 1.00 37.02 27 LEU B C 1
ATOM 2246 O O . LEU B 1 27 ? 24.408 74.646 56.207 1.00 38.61 27 LEU B O 1
ATOM 2251 N N . ASP B 1 28 ? 25.852 75.485 54.698 1.00 32.66 28 ASP B N 1
ATOM 2252 C CA . ASP B 1 28 ? 24.890 76.426 54.138 1.00 33.50 28 ASP B CA 1
ATOM 2253 C C . ASP B 1 28 ? 23.697 75.721 53.509 1.00 39.50 28 ASP B C 1
ATOM 2254 O O . ASP B 1 28 ? 23.751 74.543 53.155 1.00 34.67 28 ASP B O 1
ATOM 2259 N N . ASP B 1 29 ? 22.618 76.482 53.335 1.00 40.20 29 ASP B N 1
ATOM 2260 C CA . ASP B 1 29 ? 21.442 75.966 52.651 1.00 34.70 29 ASP B CA 1
ATOM 2261 C C . ASP B 1 29 ? 21.719 75.811 51.161 1.00 33.76 29 ASP B C 1
ATOM 2262 O O . ASP B 1 29 ? 22.514 76.546 50.571 1.00 36.36 29 ASP B O 1
ATOM 2267 N N . TYR B 1 30 ? 21.034 74.855 50.546 1.00 33.24 30 TYR B N 1
ATOM 2268 C CA . TYR B 1 30 ? 21.342 74.478 49.177 1.00 33.79 30 TYR B CA 1
ATOM 2269 C C . TYR B 1 30 ? 20.129 73.781 48.584 1.00 28.63 30 TYR B C 1
ATOM 2270 O O . TYR B 1 30 ? 19.463 73.002 49.269 1.00 30.47 30 TYR B O 1
ATOM 2279 N N . GLU B 1 31 ? 19.866 74.041 47.308 1.00 26.53 31 GLU B N 1
ATOM 2280 C CA . GLU B 1 31 ? 18.689 73.501 46.642 1.00 29.70 31 GLU B CA 1
ATOM 2281 C C . GLU B 1 31 ? 19.056 73.007 45.247 1.00 30.88 31 GLU B C 1
ATOM 2282 O O . GLU B 1 31 ? 19.690 73.735 44.478 1.00 30.06 31 GLU B O 1
ATOM 2288 N N . ILE B 1 32 ? 18.632 71.789 44.910 1.00 26.44 32 ILE B N 1
ATOM 2289 C CA . ILE B 1 32 ? 18.991 71.162 43.634 1.00 24.20 32 ILE B CA 1
ATOM 2290 C C . ILE B 1 32 ? 17.758 70.628 42.912 1.00 25.26 32 ILE B C 1
ATOM 2291 O O . ILE B 1 32 ? 16.822 70.142 43.561 1.00 26.39 32 ILE B O 1
ATOM 2296 N N . PRO B 1 33 ? 17.725 70.671 41.583 1.00 22.36 33 PRO B N 1
ATOM 2297 C CA . PRO B 1 33 ? 16.640 70.010 40.853 1.00 22.27 33 PRO B CA 1
ATOM 2298 C C . PRO B 1 33 ? 16.796 68.500 40.919 1.00 21.77 33 PRO B C 1
ATOM 2299 O O . PRO B 1 33 ? 17.881 67.974 41.154 1.00 24.96 33 PRO B O 1
ATOM 2303 N N . VAL B 1 34 ? 15.690 67.798 40.704 1.00 23.44 34 VAL B N 1
ATOM 2304 C CA . VAL B 1 34 ? 15.717 66.338 40.671 1.00 21.97 34 VAL B CA 1
ATOM 2305 C C . VAL B 1 34 ? 15.306 65.888 39.275 1.00 25.86 34 VAL B C 1
ATOM 2306 O O . VAL B 1 34 ? 14.119 65.625 39.029 1.00 25.82 34 VAL B O 1
ATOM 2310 N N . PRO B 1 35 ? 16.239 65.789 38.334 1.00 24.74 35 PRO B N 1
ATOM 2311 C CA . PRO B 1 35 ? 15.869 65.414 36.970 1.00 22.13 35 PRO B CA 1
ATOM 2312 C C . PRO B 1 35 ? 15.483 63.948 36.874 1.00 25.10 35 PRO B C 1
ATOM 2313 O O . PRO B 1 35 ? 15.862 63.115 37.701 1.00 24.25 35 PRO B O 1
ATOM 2317 N N . TRP B 1 36 ? 14.686 63.654 35.845 1.00 23.74 36 TRP B N 1
ATOM 2318 C CA . TRP B 1 36 ? 14.470 62.298 35.349 1.00 22.37 36 TRP B CA 1
ATOM 2319 C C . TRP B 1 36 ? 14.149 62.406 33.861 1.00 23.05 36 TRP B C 1
ATOM 2320 O O . TRP B 1 36 ? 13.924 63.500 33.335 1.00 25.20 36 TRP B O 1
ATOM 2331 N N . TYR B 1 37 ? 14.167 61.275 33.166 1.00 20.04 37 TYR B N 1
ATOM 2332 C CA . TYR B 1 37 ? 14.250 61.316 31.717 1.00 20.74 37 TYR B CA 1
ATOM 2333 C C . TYR B 1 37 ? 13.241 60.382 31.074 1.00 22.85 37 TYR B C 1
ATOM 2334 O O . TYR B 1 37 ? 12.873 59.344 31.628 1.00 23.15 37 TYR B O 1
ATOM 2343 N N . LEU B 1 38 ? 12.806 60.782 29.885 1.00 20.65 38 LEU B N 1
ATOM 2344 C CA . LEU B 1 38 ? 11.925 60.003 29.033 1.00 20.74 38 LEU B CA 1
ATOM 2345 C C . LEU B 1 38 ? 12.585 59.930 27.666 1.00 23.78 38 LEU B C 1
ATOM 2346 O O . LEU B 1 38 ? 12.967 60.966 27.101 1.00 22.64 38 LEU B O 1
ATOM 2351 N N . ILE B 1 39 ? 12.773 58.717 27.159 1.00 23.78 39 ILE B N 1
ATOM 2352 C CA . ILE B 1 39 ? 13.210 58.511 25.784 1.00 23.65 39 ILE B CA 1
ATOM 2353 C C . ILE B 1 39 ? 12.043 57.862 25.062 1.00 26.52 39 ILE B C 1
ATOM 2354 O O . ILE B 1 39 ? 11.639 56.736 25.390 1.00 23.28 39 ILE B O 1
ATOM 2359 N N . THR B 1 40 ? 11.469 58.587 24.110 1.00 24.54 40 THR B N 1
ATOM 2360 C CA . THR B 1 40 ? 10.440 58.035 23.251 1.00 24.44 40 THR B CA 1
ATOM 2361 C C . THR B 1 40 ? 11.151 57.400 22.066 1.00 29.34 40 THR B C 1
ATOM 2362 O O . THR B 1 40 ? 11.977 58.045 21.417 1.00 30.65 40 THR B O 1
ATOM 2366 N N . HIS B 1 41 ? 10.872 56.127 21.823 1.00 27.99 41 HIS B N 1
ATOM 2367 C CA . HIS B 1 41 ? 11.585 55.314 20.860 1.00 26.44 41 HIS B CA 1
ATOM 2368 C C . HIS B 1 41 ? 10.540 54.527 20.089 1.00 28.07 41 HIS B C 1
ATOM 2369 O O . HIS B 1 41 ? 9.521 54.134 20.667 1.00 25.78 41 HIS B O 1
ATOM 2376 N N . PRO B 1 42 ? 10.736 54.317 18.790 1.00 31.88 42 PRO B N 1
ATOM 2377 C CA . PRO B 1 42 ? 9.753 53.537 18.026 1.00 28.93 42 PRO B CA 1
ATOM 2378 C C . PRO B 1 42 ? 9.417 52.211 18.671 1.00 31.41 42 PRO B C 1
ATOM 2379 O O . PRO B 1 42 ? 8.264 51.767 18.587 1.00 37.19 42 PRO B O 1
ATOM 2383 N N . LYS B 1 43 ? 10.381 51.580 19.350 1.00 30.17 43 LYS B N 1
ATOM 2384 C CA . LYS B 1 43 ? 10.214 50.233 19.883 1.00 25.58 43 LYS B CA 1
ATOM 2385 C C . LYS B 1 43 ? 9.724 50.207 21.325 1.00 27.11 43 LYS B C 1
ATOM 2386 O O . LYS B 1 43 ? 9.675 49.131 21.931 1.00 27.80 43 LYS B O 1
ATOM 2392 N N . GLY B 1 44 ? 9.348 51.344 21.884 1.00 25.99 44 GLY B N 1
ATOM 2393 C CA . GLY B 1 44 ? 8.844 51.401 23.246 1.00 24.43 44 GLY B CA 1
ATOM 2394 C C . GLY B 1 44 ? 9.359 52.624 23.978 1.00 23.34 44 GLY B C 1
ATOM 2395 O O . GLY B 1 44 ? 10.416 53.167 23.672 1.00 27.59 44 GLY B O 1
ATOM 2396 N N . ASN B 1 45 ? 8.594 53.073 24.959 1.00 22.09 45 ASN B N 1
ATOM 2397 C CA . ASN B 1 45 ? 8.992 54.208 25.771 1.00 25.73 45 ASN B CA 1
ATOM 2398 C C . ASN B 1 45 ? 9.853 53.758 26.940 1.00 21.39 45 ASN B C 1
ATOM 2399 O O . ASN B 1 45 ? 9.742 52.630 27.421 1.00 24.88 45 ASN B O 1
ATOM 2404 N N . VAL B 1 46 ? 10.709 54.663 27.399 1.00 22.50 46 VAL B N 1
ATOM 2405 C CA . VAL B 1 46 ? 11.706 54.367 28.414 1.00 18.94 46 VAL B CA 1
ATOM 2406 C C . VAL B 1 46 ? 11.690 55.500 29.421 1.00 21.38 46 VAL B C 1
ATOM 2407 O O . VAL B 1 46 ? 11.868 56.667 29.051 1.00 21.93 46 VAL B O 1
ATOM 2411 N N . VAL B 1 47 ? 11.478 55.166 30.683 1.00 20.04 47 VAL B N 1
ATOM 2412 C CA . VAL B 1 47 ? 11.630 56.106 31.788 1.00 22.16 47 VAL B CA 1
ATOM 2413 C C . VAL B 1 47 ? 12.946 55.807 32.488 1.00 21.68 47 VAL B C 1
ATOM 2414 O O . VAL B 1 47 ? 13.286 54.643 32.721 1.00 21.22 47 VAL B O 1
ATOM 2418 N N . ILE B 1 48 ? 13.704 56.847 32.797 1.00 19.34 48 ILE B N 1
ATOM 2419 C CA . ILE B 1 48 ? 14.917 56.704 33.587 1.00 18.81 48 ILE B CA 1
ATOM 2420 C C . ILE B 1 48 ? 14.620 57.228 34.984 1.00 22.09 48 ILE B C 1
ATOM 2421 O O . ILE B 1 48 ? 14.352 58.424 35.157 1.00 18.61 48 ILE B O 1
ATOM 2426 N N . ASP B 1 49 ? 14.653 56.319 35.972 1.00 18.80 49 ASP B N 1
ATOM 2427 C CA . ASP B 1 49 ? 14.582 56.644 37.396 1.00 19.34 49 ASP B CA 1
ATOM 2428 C C . ASP B 1 49 ? 13.220 57.183 37.830 1.00 25.44 49 ASP B C 1
ATOM 2429 O O . ASP B 1 49 ? 12.584 56.615 38.732 1.00 21.91 49 ASP B O 1
ATOM 2434 N N . GLY B 1 50 ? 12.790 58.302 37.235 1.00 20.97 50 GLY B N 1
ATOM 2435 C CA . GLY B 1 50 ? 11.490 58.863 37.539 1.00 23.75 50 GLY B CA 1
ATOM 2436 C C . GLY B 1 50 ? 11.431 59.765 38.753 1.00 26.39 50 GLY B C 1
ATOM 2437 O O . GLY B 1 50 ? 10.327 60.048 39.236 1.00 27.97 50 GLY B O 1
ATOM 2438 N N . GLY B 1 51 ? 12.578 60.209 39.276 1.00 24.99 51 GLY B N 1
ATOM 2439 C CA . GLY B 1 51 ? 12.603 61.200 40.336 1.00 22.21 51 GLY B CA 1
ATOM 2440 C C . GLY B 1 51 ? 12.113 60.699 41.691 1.00 24.22 51 GLY B C 1
ATOM 2441 O O . GLY B 1 51 ? 12.163 59.512 42.010 1.00 24.09 51 GLY B O 1
ATOM 2442 N N . CYS B 1 52 ? 11.646 61.645 42.507 1.00 22.71 52 CYS B N 1
ATOM 2443 C CA . CYS B 1 52 ? 11.107 61.316 43.819 1.00 23.20 52 CYS B CA 1
ATOM 2444 C C . CYS B 1 52 ? 9.694 60.762 43.688 1.00 31.97 52 CYS B C 1
ATOM 2445 O O . CYS B 1 52 ? 8.928 61.153 42.797 1.00 25.29 52 CYS B O 1
ATOM 2448 N N . ALA B 1 53 ? 9.349 59.859 44.604 1.00 28.47 53 ALA B N 1
ATOM 2449 C CA . ALA B 1 53 ? 8.005 59.292 44.643 1.00 25.86 53 ALA B CA 1
ATOM 2450 C C . ALA B 1 53 ? 6.944 60.390 44.718 1.00 28.29 53 ALA B C 1
ATOM 2451 O O . ALA B 1 53 ? 7.090 61.374 45.450 1.00 27.33 53 ALA B O 1
ATOM 2453 N N . VAL B 1 54 ? 5.867 60.219 43.944 1.00 31.76 54 VAL B N 1
ATOM 2454 C CA . VAL B 1 54 ? 4.787 61.207 43.932 1.00 32.06 54 VAL B CA 1
ATOM 2455 C C . VAL B 1 54 ? 4.224 61.403 45.335 1.00 30.92 54 VAL B C 1
ATOM 2456 O O . VAL B 1 54 ? 3.810 62.512 45.697 1.00 28.38 54 VAL B O 1
ATOM 2460 N N . GLU B 1 55 ? 4.255 60.347 46.157 1.00 26.43 55 GLU B N 1
ATOM 2461 C CA . GLU B 1 55 ? 3.859 60.431 47.562 1.00 29.45 55 GLU B CA 1
ATOM 2462 C C . GLU B 1 55 ? 4.567 61.566 48.299 1.00 32.98 55 GLU B C 1
ATOM 2463 O O . GLU B 1 55 ? 4.034 62.092 49.283 1.00 36.82 55 GLU B O 1
ATOM 2469 N N . CYS B 1 56 ? 5.774 61.940 47.858 1.00 32.45 56 CYS B N 1
ATOM 2470 C CA . CYS B 1 56 ? 6.527 63.009 48.510 1.00 34.94 56 CYS B CA 1
ATOM 2471 C C . CYS B 1 56 ? 5.865 64.367 48.350 1.00 36.73 56 CYS B C 1
ATOM 2472 O O . CYS B 1 56 ? 6.200 65.293 49.096 1.00 31.97 56 CYS B O 1
ATOM 2475 N N . ALA B 1 57 ? 4.972 64.519 47.370 1.00 31.59 57 ALA B N 1
ATOM 2476 C CA . ALA B 1 57 ? 4.292 65.797 47.206 1.00 34.25 57 ALA B CA 1
ATOM 2477 C C . ALA B 1 57 ? 3.416 66.108 48.410 1.00 34.88 57 ALA B C 1
ATOM 2478 O O . ALA B 1 57 ? 3.399 67.242 48.899 1.00 41.62 57 ALA B O 1
ATOM 2480 N N . SER B 1 58 ? 2.699 65.111 48.917 1.00 36.96 58 SER B N 1
ATOM 2481 C CA . SER B 1 58 ? 1.743 65.327 49.994 1.00 37.62 58 SER B CA 1
ATOM 2482 C C . SER B 1 58 ? 2.293 64.995 51.373 1.00 36.36 58 SER B C 1
ATOM 2483 O O . SER B 1 58 ? 1.883 65.632 52.349 1.00 44.32 58 SER B O 1
ATOM 2486 N N . ASP B 1 59 ? 3.216 64.031 51.493 1.00 35.25 59 ASP B N 1
ATOM 2487 C CA . ASP B 1 59 ? 3.704 63.665 52.824 1.00 39.85 59 ASP B CA 1
ATOM 2488 C C . ASP B 1 59 ? 5.122 63.089 52.800 1.00 39.06 59 ASP B C 1
ATOM 2489 O O . ASP B 1 59 ? 5.299 61.863 52.887 1.00 37.90 59 ASP B O 1
ATOM 2494 N N . PRO B 1 60 ? 6.155 63.935 52.703 1.00 36.92 60 PRO B N 1
ATOM 2495 C CA . PRO B 1 60 ? 7.536 63.409 52.769 1.00 35.38 60 PRO B CA 1
ATOM 2496 C C . PRO B 1 60 ? 7.852 62.649 54.057 1.00 32.07 60 PRO B C 1
ATOM 2497 O O . PRO B 1 60 ? 8.367 61.526 53.986 1.00 31.79 60 PRO B O 1
ATOM 2501 N N . LYS B 1 61 ? 7.576 63.228 55.233 1.00 31.76 61 LYS B N 1
ATOM 2502 C CA . LYS B 1 61 ? 7.927 62.564 56.493 1.00 34.90 61 LYS B CA 1
ATOM 2503 C C . LYS B 1 61 ? 7.279 61.192 56.597 1.00 32.38 61 LYS B C 1
ATOM 2504 O O . LYS B 1 61 ? 7.887 60.243 57.105 1.00 32.42 61 LYS B O 1
ATOM 2510 N N . GLY B 1 62 ? 6.040 61.070 56.134 1.00 33.31 62 GLY B N 1
ATOM 2511 C CA . GLY B 1 62 ? 5.389 59.778 56.172 1.00 35.75 62 GLY B CA 1
ATOM 2512 C C . GLY B 1 62 ? 6.061 58.760 55.273 1.00 34.69 62 GLY B C 1
ATOM 2513 O O . GLY B 1 62 ? 6.282 57.616 55.678 1.00 35.47 62 GLY B O 1
ATOM 2514 N N . TYR B 1 63 ? 6.410 59.160 54.051 1.00 33.49 63 TYR B N 1
ATOM 2515 C CA . TYR B 1 63 ? 6.863 58.187 53.064 1.00 27.42 63 TYR B CA 1
ATOM 2516 C C . TYR B 1 63 ? 8.369 57.940 53.142 1.00 30.06 63 TYR B C 1
ATOM 2517 O O . TYR B 1 63 ? 8.809 56.788 53.119 1.00 32.46 63 TYR B O 1
ATOM 2526 N N . TRP B 1 64 ? 9.165 59.004 53.246 1.00 28.80 64 TRP B N 1
ATOM 2527 C CA . TRP B 1 64 ? 10.616 58.875 53.318 1.00 24.58 64 TRP B CA 1
ATOM 2528 C C . TRP B 1 64 ? 11.115 58.644 54.739 1.00 30.11 64 TRP B C 1
ATOM 2529 O O . TRP B 1 64 ? 12.172 58.033 54.922 1.00 29.13 64 TRP B O 1
ATOM 2540 N N . GLY B 1 65 ? 10.405 59.145 55.749 1.00 26.90 65 GLY B N 1
ATOM 2541 C CA . GLY B 1 65 ? 10.851 58.964 57.116 1.00 21.73 65 GLY B CA 1
ATOM 2542 C C . GLY B 1 65 ? 11.935 59.950 57.529 1.00 27.56 65 GLY B C 1
ATOM 2543 O O . GLY B 1 65 ? 12.010 61.079 57.048 1.00 29.06 65 GLY B O 1
ATOM 2544 N N . ASP B 1 66 ? 12.813 59.489 58.420 1.00 24.64 66 ASP B N 1
ATOM 2545 C CA . ASP B 1 66 ? 13.754 60.387 59.072 1.00 28.43 66 ASP B CA 1
ATOM 2546 C C . ASP B 1 66 ? 14.771 60.989 58.113 1.00 30.29 66 ASP B C 1
ATOM 2547 O O . ASP B 1 66 ? 15.433 61.962 58.477 1.00 28.42 66 ASP B O 1
ATOM 2552 N N . ILE B 1 67 ? 14.918 60.442 56.903 1.00 27.86 67 ILE B N 1
ATOM 2553 C CA . ILE B 1 67 ? 15.896 60.987 55.963 1.00 26.34 67 ILE B CA 1
ATOM 2554 C C . ILE B 1 67 ? 15.512 62.399 55.517 1.00 28.94 67 ILE B C 1
ATOM 2555 O O . ILE B 1 67 ? 16.373 63.159 55.047 1.00 23.74 67 ILE B O 1
ATOM 2560 N N . THR B 1 68 ? 14.234 62.776 55.666 1.00 28.05 68 THR B N 1
ATOM 2561 C CA . THR B 1 68 ? 13.796 64.142 55.391 1.00 26.99 68 THR B CA 1
ATOM 2562 C C . THR B 1 68 ? 14.502 65.165 56.270 1.00 28.08 68 THR B C 1
ATOM 2563 O O . THR B 1 68 ? 14.384 66.364 55.999 1.00 32.22 68 THR B O 1
ATOM 2567 N N . SER B 1 69 ? 15.181 64.722 57.338 1.00 29.86 69 SER B N 1
ATOM 2568 C CA . SER B 1 69 ? 16.083 65.592 58.095 1.00 30.96 69 SER B CA 1
ATOM 2569 C C . SER B 1 69 ? 17.223 66.110 57.235 1.00 34.99 69 SER B C 1
ATOM 2570 O O . SER B 1 69 ? 17.804 67.160 57.537 1.00 33.86 69 SER B O 1
ATOM 2573 N N . VAL B 1 70 ? 17.577 65.371 56.190 1.00 31.68 70 VAL B N 1
ATOM 2574 C CA . VAL B 1 70 ? 18.716 65.688 55.351 1.00 29.74 70 VAL B CA 1
ATOM 2575 C C . VAL B 1 70 ? 18.275 66.223 54.002 1.00 27.91 70 VAL B C 1
ATOM 2576 O O . VAL B 1 70 ? 18.760 67.263 53.552 1.00 29.31 70 VAL B O 1
ATOM 2580 N N . TYR B 1 71 ? 17.353 65.523 53.340 1.00 25.10 71 TYR B N 1
ATOM 2581 C CA . TYR B 1 71 ? 16.851 65.936 52.032 1.00 26.97 71 TYR B CA 1
ATOM 2582 C C . TYR B 1 71 ? 15.356 66.186 52.146 1.00 28.82 71 TYR B C 1
ATOM 2583 O O . TYR B 1 71 ? 14.576 65.237 52.274 1.00 28.60 71 TYR B O 1
ATOM 2592 N N . TRP B 1 72 ? 14.952 67.457 52.082 1.00 30.24 72 TRP B N 1
ATOM 2593 C CA . TRP B 1 72 ? 13.535 67.783 52.082 1.00 30.71 72 TRP B CA 1
ATOM 2594 C C . TRP B 1 72 ? 13.083 67.973 50.648 1.00 25.66 72 TRP B C 1
ATOM 2595 O O . TRP B 1 72 ? 13.564 68.898 49.974 1.00 28.10 72 TRP B O 1
ATOM 2606 N N . PRO B 1 73 ? 12.193 67.129 50.131 1.00 23.98 73 PRO B N 1
ATOM 2607 C CA . PRO B 1 73 ? 11.750 67.280 48.739 1.00 25.35 73 PRO B CA 1
ATOM 2608 C C . PRO B 1 73 ? 10.650 68.334 48.623 1.00 32.33 73 PRO B C 1
ATOM 2609 O O . PRO B 1 73 ? 9.707 68.357 49.420 1.00 26.11 73 PRO B O 1
ATOM 2613 N N . VAL B 1 74 ? 10.768 69.198 47.617 1.00 29.77 74 VAL B N 1
ATOM 2614 C CA . VAL B 1 74 ? 9.751 70.204 47.317 1.00 27.53 74 VAL B CA 1
ATOM 2615 C C . VAL B 1 74 ? 9.206 69.895 45.929 1.00 28.51 74 VAL B C 1
ATOM 2616 O O . VAL B 1 74 ? 9.850 70.190 44.918 1.00 27.78 74 VAL B O 1
ATOM 2620 N N . MET B 1 75 ? 8.018 69.301 45.869 1.00 31.52 75 MET B N 1
ATOM 2621 C CA . MET B 1 75 ? 7.426 68.965 44.582 1.00 34.14 75 MET B CA 1
ATOM 2622 C C . MET B 1 75 ? 5.909 69.005 44.693 1.00 32.88 75 MET B C 1
ATOM 2623 O O . MET B 1 75 ? 5.332 68.900 45.781 1.00 37.86 75 MET B O 1
ATOM 2628 N N . ARG B 1 76 ? 5.274 69.153 43.545 1.00 30.51 76 ARG B N 1
ATOM 2629 C CA . ARG B 1 76 ? 3.827 69.135 43.450 1.00 37.74 76 ARG B CA 1
ATOM 2630 C C . ARG B 1 76 ? 3.361 67.770 42.973 1.00 38.53 76 ARG B C 1
ATOM 2631 O O . ARG B 1 76 ? 4.094 67.052 42.285 1.00 33.09 76 ARG B O 1
ATOM 2639 N N . GLU B 1 77 ? 2.121 67.434 43.346 1.00 39.77 77 GLU B N 1
ATOM 2640 C CA . GLU B 1 77 ? 1.505 66.175 42.944 1.00 38.31 77 GLU B CA 1
ATOM 2641 C C . GLU B 1 77 ? 1.640 65.934 41.445 1.00 38.99 77 GLU B C 1
ATOM 2642 O O . GLU B 1 77 ? 1.975 64.825 41.014 1.00 38.64 77 GLU B O 1
ATOM 2648 N N . GLU B 1 78 ? 1.417 66.968 40.637 1.00 31.14 78 GLU B N 1
ATOM 2649 C CA . GLU B 1 78 ? 1.404 66.814 39.189 1.00 36.31 78 GLU B CA 1
ATOM 2650 C C . GLU B 1 78 ? 2.780 66.526 38.615 1.00 32.79 78 GLU B C 1
ATOM 2651 O O . GLU B 1 78 ? 2.877 66.168 37.441 1.00 27.94 78 GLU B O 1
ATOM 2657 N N . GLU B 1 79 ? 3.842 66.690 39.399 1.00 33.59 79 GLU B N 1
ATOM 2658 C CA . GLU B 1 79 ? 5.174 66.377 38.911 1.00 28.70 79 GLU B CA 1
ATOM 2659 C C . GLU B 1 79 ? 5.519 64.897 39.023 1.00 29.75 79 GLU B C 1
ATOM 2660 O O . GLU B 1 79 ? 6.504 64.467 38.412 1.00 30.97 79 GLU B O 1
ATOM 2666 N N . GLY B 1 80 ? 4.743 64.114 39.775 1.00 28.42 80 GLY B N 1
ATOM 2667 C CA . GLY B 1 80 ? 4.936 62.679 39.858 1.00 21.95 80 GLY B CA 1
ATOM 2668 C C . GLY B 1 80 ? 5.027 62.066 38.479 1.00 32.29 80 GLY B C 1
ATOM 2669 O O . GLY B 1 80 ? 4.243 62.427 37.590 1.00 31.59 80 GLY B O 1
ATOM 2670 N N . CYS B 1 81 ? 5.977 61.147 38.271 1.00 24.45 81 CYS B N 1
ATOM 2671 C CA . CYS B 1 81 ? 6.285 60.758 36.903 1.00 26.59 81 CYS B CA 1
ATOM 2672 C C . CYS B 1 81 ? 5.069 60.171 36.195 1.00 28.39 81 CYS B C 1
ATOM 2673 O O . CYS B 1 81 ? 4.886 60.410 34.998 1.00 29.64 81 CYS B O 1
ATOM 2676 N N . VAL B 1 82 ? 4.215 59.429 36.908 1.00 26.87 82 VAL B N 1
ATOM 2677 C CA . VAL B 1 82 ? 3.031 58.873 36.257 1.00 30.52 82 VAL B CA 1
ATOM 2678 C C . VAL B 1 82 ? 2.121 59.990 35.767 1.00 31.91 82 VAL B C 1
ATOM 2679 O O . VAL B 1 82 ? 1.728 60.022 34.592 1.00 30.88 82 VAL B O 1
ATOM 2683 N N . GLN B 1 83 ? 1.780 60.925 36.662 1.00 28.18 83 GLN B N 1
ATOM 2684 C CA . GLN B 1 83 ? 0.951 62.066 36.284 1.00 33.40 83 GLN B CA 1
ATOM 2685 C C . GLN B 1 83 ? 1.563 62.837 35.123 1.00 33.61 83 GLN B C 1
ATOM 2686 O O . GLN B 1 83 ? 0.885 63.123 34.130 1.00 35.85 83 GLN B O 1
ATOM 2692 N N . ALA B 1 84 ? 2.854 63.168 35.226 1.00 33.88 84 ALA B N 1
ATOM 2693 C CA . ALA B 1 84 ? 3.519 63.940 34.182 1.00 31.87 84 ALA B CA 1
ATOM 2694 C C . ALA B 1 84 ? 3.448 63.232 32.835 1.00 30.51 84 ALA B C 1
ATOM 2695 O O . ALA B 1 84 ? 3.250 63.869 31.794 1.00 26.61 84 ALA B O 1
ATOM 2697 N N . LEU B 1 85 ? 3.599 61.913 32.833 1.00 29.22 85 LEU B N 1
ATOM 2698 C CA . LEU B 1 85 ? 3.509 61.186 31.573 1.00 33.08 85 LEU B CA 1
ATOM 2699 C C . LEU B 1 85 ? 2.085 61.195 31.013 1.00 34.13 85 LEU B C 1
ATOM 2700 O O . LEU B 1 85 ? 1.898 61.271 29.792 1.00 32.88 85 LEU B O 1
ATOM 2705 N N . LYS B 1 86 ? 1.072 61.105 31.883 1.00 29.35 86 LYS B N 1
ATOM 2706 C CA . LYS B 1 86 ? -0.312 61.105 31.415 1.00 34.93 86 LYS B CA 1
ATOM 2707 C C . LYS B 1 86 ? -0.631 62.405 30.689 1.00 32.83 86 LYS B C 1
ATOM 2708 O O . LYS B 1 86 ? -0.994 62.400 29.508 1.00 35.56 86 LYS B O 1
ATOM 2714 N N . ALA B 1 87 ? -0.454 63.536 31.378 1.00 34.56 87 ALA B N 1
ATOM 2715 C CA . ALA B 1 87 ? -0.631 64.842 30.752 1.00 37.59 87 ALA B CA 1
ATOM 2716 C C . ALA B 1 87 ? 0.234 65.002 29.505 1.00 41.34 87 ALA B C 1
ATOM 2717 O O . ALA B 1 87 ? -0.123 65.754 28.587 1.00 34.21 87 ALA B O 1
ATOM 2719 N N . PHE B 1 88 ? 1.375 64.317 29.451 1.00 36.49 88 PHE B N 1
ATOM 2720 C CA . PHE B 1 88 ? 2.189 64.358 28.249 1.00 31.03 88 PHE B CA 1
ATOM 2721 C C . PHE B 1 88 ? 1.606 63.507 27.126 1.00 35.83 88 PHE B C 1
ATOM 2722 O O . PHE B 1 88 ? 1.914 63.752 25.957 1.00 38.11 88 PHE B O 1
ATOM 2730 N N . GLY B 1 89 ? 0.774 62.524 27.448 1.00 31.51 89 GLY B N 1
ATOM 2731 C CA . GLY B 1 89 ? 0.171 61.693 26.428 1.00 27.55 89 GLY B CA 1
ATOM 2732 C C . GLY B 1 89 ? 0.548 60.225 26.488 1.00 34.58 89 GLY B C 1
ATOM 2733 O O . GLY B 1 89 ? 0.254 59.474 25.554 1.00 37.96 89 GLY B O 1
ATOM 2734 N N . ILE B 1 90 ? 1.184 59.795 27.578 1.00 39.35 90 ILE B N 1
ATOM 2735 C CA . ILE B 1 90 ? 1.652 58.421 27.736 1.00 33.22 90 ILE B CA 1
ATOM 2736 C C . ILE B 1 90 ? 1.011 57.836 28.983 1.00 31.25 90 ILE B C 1
ATOM 2737 O O . ILE B 1 90 ? 1.244 58.322 30.095 1.00 33.13 90 ILE B O 1
ATOM 2742 N N . GLU B 1 91 ? 0.228 56.797 28.801 1.00 34.71 91 GLU B N 1
ATOM 2743 C CA . GLU B 1 91 ? -0.414 56.121 29.913 1.00 35.94 91 GLU B CA 1
ATOM 2744 C C . GLU B 1 91 ? 0.540 55.098 30.528 1.00 33.31 91 GLU B C 1
ATOM 2745 O O . GLU B 1 91 ? 1.401 54.559 29.830 1.00 31.87 91 GLU B O 1
ATOM 2751 N N . PRO B 1 92 ? 0.386 54.801 31.835 1.00 31.78 92 PRO B N 1
ATOM 2752 C CA . PRO B 1 92 ? 1.326 53.901 32.525 1.00 30.69 92 PRO B CA 1
ATOM 2753 C C . PRO B 1 92 ? 1.668 52.641 31.750 1.00 32.62 92 PRO B C 1
ATOM 2754 O O . PRO B 1 92 ? 2.830 52.219 31.721 1.00 33.42 92 PRO B O 1
ATOM 2758 N N . ALA B 1 93 ? 0.664 52.036 31.108 1.00 33.37 93 ALA B N 1
ATOM 2759 C CA . ALA B 1 93 ? 0.885 50.776 30.406 1.00 30.78 93 ALA B CA 1
ATOM 2760 C C . ALA B 1 93 ? 1.788 50.934 29.190 1.00 27.98 93 ALA B C 1
ATOM 2761 O O . ALA B 1 93 ? 2.302 49.933 28.685 1.00 30.52 93 ALA B O 1
ATOM 2763 N N . ASP B 1 94 ? 2.004 52.159 28.708 1.00 28.41 94 ASP B N 1
ATOM 2764 C CA . ASP B 1 94 ? 2.733 52.385 27.466 1.00 29.00 94 ASP B CA 1
ATOM 2765 C C . ASP B 1 94 ? 4.233 52.567 27.675 1.00 28.07 94 ASP B C 1
ATOM 2766 O O . ASP B 1 94 ? 4.886 53.186 26.834 1.00 33.48 94 ASP B O 1
ATOM 2771 N N . VAL B 1 95 ? 4.793 52.069 28.773 1.00 28.55 95 VAL B N 1
ATOM 2772 C CA . VAL B 1 95 ? 6.226 52.167 29.038 1.00 25.53 95 VAL B CA 1
ATOM 2773 C C . VAL B 1 95 ? 6.829 50.760 28.998 1.00 27.00 95 VAL B C 1
ATOM 2774 O O . VAL B 1 95 ? 6.417 49.869 29.754 1.00 24.90 95 VAL B O 1
ATOM 2778 N N . ARG B 1 96 ? 7.804 50.560 28.113 1.00 23.94 96 ARG B N 1
ATOM 2779 C CA . ARG B 1 96 ? 8.405 49.240 27.962 1.00 22.80 96 ARG B CA 1
ATOM 2780 C C . ARG B 1 96 ? 9.536 49.006 28.969 1.00 24.63 96 ARG B C 1
ATOM 2781 O O . ARG B 1 96 ? 9.680 47.900 29.500 1.00 26.41 96 ARG B O 1
ATOM 2789 N N . TYR B 1 97 ? 10.356 50.012 29.244 1.00 23.60 97 TYR B N 1
ATOM 2790 C CA . TYR B 1 97 ? 11.484 49.827 30.144 1.00 21.53 97 TYR B CA 1
ATOM 2791 C C . TYR B 1 97 ? 11.540 50.962 31.143 1.00 21.41 97 TYR B C 1
ATOM 2792 O O . TYR B 1 97 ? 11.289 52.118 30.791 1.00 19.29 97 TYR B O 1
ATOM 2801 N N . VAL B 1 98 ? 11.900 50.625 32.378 1.00 18.22 98 VAL B N 1
ATOM 2802 C CA . VAL B 1 98 ? 12.379 51.593 33.358 1.00 18.29 98 VAL B CA 1
ATOM 2803 C C . VAL B 1 98 ? 13.851 51.302 33.609 1.00 20.10 98 VAL B C 1
ATOM 2804 O O . VAL B 1 98 ? 14.210 50.197 34.040 1.00 18.79 98 VAL B O 1
ATOM 2808 N N . LEU B 1 99 ? 14.707 52.284 33.351 1.00 18.80 99 LEU B N 1
ATOM 2809 C CA . LEU B 1 99 ? 16.122 52.158 33.676 1.00 18.93 99 LEU B CA 1
ATOM 2810 C C . LEU B 1 99 ? 16.395 52.853 35.004 1.00 18.25 99 LEU B C 1
ATOM 2811 O O . LEU B 1 99 ? 15.816 53.902 35.299 1.00 17.92 99 LEU B O 1
ATOM 2816 N N . HIS B 1 100 ? 17.271 52.265 35.807 1.00 17.17 100 HIS B N 1
ATOM 2817 C CA . HIS B 1 100 ? 17.664 52.867 37.075 1.00 16.16 100 HIS B CA 1
ATOM 2818 C C . HIS B 1 100 ? 19.164 53.099 37.086 1.00 16.24 100 HIS B C 1
ATOM 2819 O O . HIS B 1 100 ? 19.949 52.156 36.914 1.00 17.58 100 HIS B O 1
ATOM 2826 N N . SER B 1 101 ? 19.553 54.368 37.228 1.00 14.82 101 SER B N 1
ATOM 2827 C CA . SER B 1 101 ? 20.947 54.687 37.496 1.00 18.25 101 SER B CA 1
ATOM 2828 C C . SER B 1 101 ? 21.395 54.044 38.806 1.00 16.99 101 SER B C 1
ATOM 2829 O O . SER B 1 101 ? 22.464 53.435 38.881 1.00 15.78 101 SER B O 1
ATOM 2832 N N . HIS B 1 102 ? 20.581 54.186 39.847 1.00 20.50 102 HIS B N 1
ATOM 2833 C CA . HIS B 1 102 ? 20.745 53.520 41.132 1.00 16.68 102 HIS B CA 1
ATOM 2834 C C . HIS B 1 102 ? 19.396 53.568 41.839 1.00 17.77 102 HIS B C 1
ATOM 2835 O O . HIS B 1 102 ? 18.387 53.984 41.257 1.00 19.24 102 HIS B O 1
ATOM 2842 N N . LEU B 1 103 ? 19.364 53.143 43.098 1.00 17.58 103 LEU B N 1
ATOM 2843 C CA . LEU B 1 103 ? 18.085 52.998 43.775 1.00 18.75 103 LEU B CA 1
ATOM 2844 C C . LEU B 1 103 ? 17.943 53.941 44.972 1.00 16.09 103 LEU B C 1
ATOM 2845 O O . LEU B 1 103 ? 17.175 53.669 45.892 1.00 18.18 103 LEU B O 1
ATOM 2850 N N . HIS B 1 104 ? 18.642 55.076 44.954 1.00 17.01 104 HIS B N 1
ATOM 2851 C CA . HIS B 1 104 ? 18.436 56.118 45.962 1.00 18.50 104 HIS B CA 1
ATOM 2852 C C . HIS B 1 104 ? 17.046 56.758 45.858 1.00 20.51 104 HIS B C 1
ATOM 2853 O O . HIS B 1 104 ? 16.337 56.617 44.851 1.00 20.98 104 HIS B O 1
ATOM 2860 N N . LEU B 1 105 ? 16.675 57.493 46.925 1.00 21.90 105 LEU B N 1
ATOM 2861 C CA . LEU B 1 105 ? 15.280 57.900 47.143 1.00 23.34 105 LEU B CA 1
ATOM 2862 C C . LEU B 1 105 ? 14.748 58.776 46.025 1.00 21.98 105 LEU B C 1
ATOM 2863 O O . LEU B 1 105 ? 13.560 58.708 45.694 1.00 24.06 105 LEU B O 1
ATOM 2868 N N . ASP B 1 106 ? 15.584 59.639 45.468 1.00 20.23 106 ASP B N 1
ATOM 2869 C CA . ASP B 1 106 ? 15.151 60.541 44.414 1.00 22.61 106 ASP B CA 1
ATOM 2870 C C . ASP B 1 106 ? 15.314 59.947 43.016 1.00 22.74 106 ASP B C 1
ATOM 2871 O O . ASP B 1 106 ? 15.222 60.687 42.028 1.00 22.38 106 ASP B O 1
ATOM 2876 N N . HIS B 1 107 ? 15.528 58.629 42.909 1.00 20.33 107 HIS B N 1
ATOM 2877 C CA . HIS B 1 107 ? 15.599 57.952 41.616 1.00 19.49 107 HIS B CA 1
ATOM 2878 C C . HIS B 1 107 ? 14.739 56.696 41.554 1.00 20.38 107 HIS B C 1
ATOM 2879 O O . HIS B 1 107 ? 14.897 55.909 40.621 1.00 18.15 107 HIS B O 1
ATOM 2886 N N . THR B 1 108 ? 13.842 56.480 42.521 1.00 20.65 108 THR B N 1
ATOM 2887 C CA . THR B 1 108 ? 12.971 55.307 42.529 1.00 25.51 108 THR B CA 1
ATOM 2888 C C . THR B 1 108 ? 11.493 55.682 42.453 1.00 25.95 108 THR B C 1
ATOM 2889 O O . THR B 1 108 ? 10.635 54.890 42.867 1.00 24.74 108 THR B O 1
ATOM 2893 N N . GLY B 1 109 ? 11.181 56.877 41.947 1.00 22.11 109 GLY B N 1
ATOM 2894 C CA . GLY B 1 109 ? 9.790 57.265 41.782 1.00 25.83 109 GLY B CA 1
ATOM 2895 C C . GLY B 1 109 ? 9.054 56.480 40.710 1.00 21.90 109 GLY B C 1
ATOM 2896 O O . GLY B 1 109 ? 7.832 56.352 40.763 1.00 25.45 109 GLY B O 1
ATOM 2897 N N . ALA B 1 110 ? 9.774 55.943 39.727 1.00 26.53 110 ALA B N 1
ATOM 2898 C CA . ALA B 1 110 ? 9.135 55.163 38.670 1.00 23.50 110 ALA B CA 1
ATOM 2899 C C . ALA B 1 110 ? 8.906 53.699 39.038 1.00 25.73 110 ALA B C 1
ATOM 2900 O O . ALA B 1 110 ? 8.115 53.027 38.365 1.00 24.22 110 ALA B O 1
ATOM 2902 N N . THR B 1 111 ? 9.575 53.189 40.076 1.00 23.18 111 THR B N 1
ATOM 2903 C CA . THR B 1 111 ? 9.689 51.742 40.255 1.00 24.89 111 THR B CA 1
ATOM 2904 C C . THR B 1 111 ? 8.338 51.129 40.611 1.00 23.88 111 THR B C 1
ATOM 2905 O O . THR B 1 111 ? 7.723 51.500 41.609 1.00 22.86 111 THR B O 1
ATOM 2909 N N . GLY B 1 112 ? 7.892 50.173 39.801 1.00 22.83 112 GLY B N 1
ATOM 2910 C CA . GLY B 1 112 ? 6.604 49.550 39.994 1.00 30.43 112 GLY B CA 1
ATOM 2911 C C . GLY B 1 112 ? 5.411 50.375 39.554 1.00 32.49 112 GLY B C 1
ATOM 2912 O O . GLY B 1 112 ? 4.278 49.891 39.642 1.00 33.22 112 GLY B O 1
ATOM 2913 N N . ARG B 1 113 ? 5.615 51.602 39.092 1.00 31.99 113 ARG B N 1
ATOM 2914 C CA . ARG B 1 113 ? 4.492 52.425 38.678 1.00 31.98 113 ARG B CA 1
ATOM 2915 C C . ARG B 1 113 ? 4.135 52.228 37.208 1.00 38.74 113 ARG B C 1
ATOM 2916 O O . ARG B 1 113 ? 3.229 52.905 36.715 1.00 36.74 113 ARG B O 1
ATOM 2924 N N . PHE B 1 114 ? 4.809 51.333 36.493 1.00 32.78 114 PHE B N 1
ATOM 2925 C CA . PHE B 1 114 ? 4.517 51.097 35.081 1.00 26.24 114 PHE B CA 1
ATOM 2926 C C . PHE B 1 114 ? 4.295 49.611 34.885 1.00 32.61 114 PHE B C 1
ATOM 2927 O O . PHE B 1 114 ? 5.265 48.827 34.975 1.00 34.14 114 PHE B O 1
ATOM 2935 N N . PRO B 1 115 ? 3.056 49.190 34.601 1.00 32.39 115 PRO B N 1
ATOM 2936 C CA . PRO B 1 115 ? 2.676 47.787 34.842 1.00 28.87 115 PRO B CA 1
ATOM 2937 C C . PRO B 1 115 ? 3.405 46.786 33.977 1.00 27.92 115 PRO B C 1
ATOM 2938 O O . PRO B 1 115 ? 3.591 45.646 34.417 1.00 34.00 115 PRO B O 1
ATOM 2942 N N . ASN B 1 116 ? 3.809 47.148 32.763 1.00 26.29 116 ASN B N 1
ATOM 2943 C CA . ASN B 1 116 ? 4.473 46.202 31.878 1.00 31.21 116 ASN B CA 1
ATOM 2944 C C . ASN B 1 116 ? 5.965 46.470 31.740 1.00 29.20 116 ASN B C 1
ATOM 2945 O O . ASN B 1 116 ? 6.624 45.826 30.922 1.00 29.92 116 ASN B O 1
ATOM 2950 N N . ALA B 1 117 ? 6.510 47.421 32.491 1.00 27.28 117 ALA B N 1
ATOM 2951 C CA . ALA B 1 117 ? 7.893 47.818 32.273 1.00 26.78 117 ALA B CA 1
ATOM 2952 C C . ALA B 1 117 ? 8.849 46.812 32.902 1.00 22.62 117 ALA B C 1
ATOM 2953 O O . ALA B 1 117 ? 8.648 46.352 34.030 1.00 26.36 117 ALA B O 1
ATOM 2955 N N . ILE B 1 118 ? 9.877 46.449 32.150 1.00 22.51 118 ILE B N 1
ATOM 2956 C CA . ILE B 1 118 ? 11.014 45.738 32.716 1.00 25.60 118 ILE B CA 1
ATOM 2957 C C . ILE B 1 118 ? 11.948 46.772 33.322 1.00 23.65 118 ILE B C 1
ATOM 2958 O O . ILE B 1 118 ? 12.242 47.790 32.687 1.00 23.44 118 ILE B O 1
ATOM 2963 N N . HIS B 1 119 ? 12.389 46.537 34.559 1.00 24.86 119 HIS B N 1
ATOM 2964 C CA . HIS B 1 119 ? 13.255 47.474 35.270 1.00 18.30 119 HIS B CA 1
ATOM 2965 C C . HIS B 1 119 ? 14.696 46.976 35.179 1.00 20.94 119 HIS B C 1
ATOM 2966 O O . HIS B 1 119 ? 15.011 45.885 35.661 1.00 22.05 119 HIS B O 1
ATOM 2973 N N . ILE B 1 120 ? 15.559 47.758 34.540 1.00 18.62 120 ILE B N 1
ATOM 2974 C CA . ILE B 1 120 ? 16.954 47.391 34.333 1.00 17.53 120 ILE B CA 1
ATOM 2975 C C . ILE B 1 120 ? 17.824 48.188 35.296 1.00 17.93 120 ILE B C 1
ATOM 2976 O O . ILE B 1 120 ? 17.796 49.424 35.293 1.00 16.80 120 ILE B O 1
ATOM 2981 N N . VAL B 1 121 ? 18.582 47.470 36.132 1.00 18.33 121 VAL B N 1
ATOM 2982 C CA . VAL B 1 121 ? 19.517 48.053 37.092 1.00 14.15 121 VAL B CA 1
ATOM 2983 C C . VAL B 1 121 ? 20.656 47.049 37.291 1.00 17.14 121 VAL B C 1
ATOM 2984 O O . VAL B 1 121 ? 20.526 45.866 36.977 1.00 14.69 121 VAL B O 1
ATOM 2988 N N . ARG B 1 122 ? 21.807 47.534 37.752 1.00 13.93 122 ARG B N 1
ATOM 2989 C CA . ARG B 1 122 ? 22.888 46.618 38.092 1.00 16.39 122 ARG B CA 1
ATOM 2990 C C . ARG B 1 122 ? 22.476 45.719 39.247 1.00 16.83 122 ARG B C 1
ATOM 2991 O O . ARG B 1 122 ? 21.906 46.184 40.236 1.00 17.31 122 ARG B O 1
ATOM 2999 N N . ARG B 1 123 ? 22.760 44.420 39.117 1.00 15.67 123 ARG B N 1
ATOM 3000 C CA . ARG B 1 123 ? 22.498 43.503 40.222 1.00 18.65 123 ARG B CA 1
ATOM 3001 C C . ARG B 1 123 ? 23.068 44.006 41.547 1.00 18.19 123 ARG B C 1
ATOM 3002 O O . ARG B 1 123 ? 22.401 43.945 42.576 1.00 18.01 123 ARG B O 1
ATOM 3010 N N . CYS B 1 124 ? 24.280 44.523 41.556 1.00 17.19 124 CYS B N 1
ATOM 3011 C CA . CYS B 1 124 ? 24.834 44.858 42.862 1.00 21.21 124 CYS B CA 1
ATOM 3012 C C . CYS B 1 124 ? 24.161 46.087 43.490 1.00 20.11 124 CYS B C 1
ATOM 3013 O O . CYS B 1 124 ? 24.185 46.248 44.722 1.00 18.19 124 CYS B O 1
ATOM 3016 N N . GLU B 1 125 ? 23.576 46.965 42.681 1.00 17.20 125 GLU B N 1
ATOM 3017 C CA . GLU B 1 125 ? 22.767 48.011 43.275 1.00 13.62 125 GLU B CA 1
ATOM 3018 C C . GLU B 1 125 ? 21.534 47.414 43.921 1.00 15.74 125 GLU B C 1
ATOM 3019 O O . GLU B 1 125 ? 21.204 47.743 45.063 1.00 19.35 125 GLU B O 1
ATOM 3025 N N . TYR B 1 126 ? 20.861 46.506 43.211 1.00 16.82 126 TYR B N 1
ATOM 3026 C CA . TYR B 1 126 ? 19.681 45.866 43.770 1.00 17.72 126 TYR B CA 1
ATOM 3027 C C . TYR B 1 126 ? 20.015 45.140 45.069 1.00 17.12 126 TYR B C 1
ATOM 3028 O O . TYR B 1 126 ? 19.299 45.279 46.069 1.00 15.28 126 TYR B O 1
ATOM 3037 N N . GLU B 1 127 ? 21.118 44.381 45.082 1.00 16.56 127 GLU B N 1
ATOM 3038 C CA . GLU B 1 127 ? 21.499 43.657 46.293 1.00 18.28 127 GLU B CA 1
ATOM 3039 C C . GLU B 1 127 ? 21.882 44.610 47.417 1.00 18.80 127 GLU B C 1
ATOM 3040 O O . GLU B 1 127 ? 21.523 44.381 48.580 1.00 20.61 127 GLU B O 1
ATOM 3046 N N . TYR B 1 128 ? 22.578 45.702 47.095 1.00 15.83 128 TYR B N 1
ATOM 3047 C CA . TYR B 1 128 ? 22.925 46.655 48.144 1.00 18.75 128 TYR B CA 1
ATOM 3048 C C . TYR B 1 128 ? 21.688 47.360 48.687 1.00 16.67 128 TYR B C 1
ATOM 3049 O O . TYR B 1 128 ? 21.592 47.603 49.890 1.00 20.37 128 TYR B O 1
ATOM 3058 N N . ALA B 1 129 ? 20.745 47.711 47.809 1.00 18.79 129 ALA B N 1
ATOM 3059 C CA . ALA B 1 129 ? 19.534 48.405 48.240 1.00 22.34 129 ALA B CA 1
ATOM 3060 C C . ALA B 1 129 ? 18.756 47.575 49.246 1.00 19.42 129 ALA B C 1
ATOM 3061 O O . ALA B 1 129 ? 18.171 48.120 50.188 1.00 18.57 129 ALA B O 1
ATOM 3063 N N . MET B 1 130 ? 18.750 46.251 49.065 1.00 19.61 130 MET B N 1
ATOM 3064 C CA . MET B 1 130 ? 18.094 45.334 49.995 1.00 20.78 130 MET B CA 1
ATOM 3065 C C . MET B 1 130 ? 18.859 45.141 51.297 1.00 21.15 130 MET B C 1
ATOM 3066 O O . MET B 1 130 ? 18.247 44.770 52.302 1.00 20.71 130 MET B O 1
ATOM 3071 N N . ALA B 1 131 ? 20.177 45.361 51.314 1.00 21.34 131 ALA B N 1
ATOM 3072 C CA . ALA B 1 131 ? 20.983 45.125 52.515 1.00 18.78 131 ALA B CA 1
ATOM 3073 C C . ALA B 1 131 ? 22.007 46.251 52.700 1.00 21.05 131 ALA B C 1
ATOM 3074 O O . ALA B 1 131 ? 23.217 46.020 52.693 1.00 18.48 131 ALA B O 1
ATOM 3076 N N . PRO B 1 132 ? 21.539 47.489 52.876 1.00 17.70 132 PRO B N 1
ATOM 3077 C CA . PRO B 1 132 ? 22.474 48.617 52.990 1.00 17.86 132 PRO B CA 1
ATOM 3078 C C . PRO B 1 132 ? 23.204 48.619 54.325 1.00 19.41 132 PRO B C 1
ATOM 3079 O O . PRO B 1 132 ? 22.882 47.877 55.251 1.00 20.87 132 PRO B O 1
ATOM 3083 N N . ASP B 1 133 ? 24.236 49.454 54.398 1.00 19.23 133 ASP B N 1
ATOM 3084 C CA . ASP B 1 133 ? 24.870 49.762 55.674 1.00 16.85 133 ASP B CA 1
ATOM 3085 C C . ASP B 1 133 ? 24.104 50.898 56.366 1.00 15.06 133 ASP B C 1
ATOM 3086 O O . ASP B 1 133 ? 23.252 51.555 55.768 1.00 18.57 133 ASP B O 1
ATOM 3091 N N . TRP B 1 134 ? 24.423 51.136 57.643 1.00 16.49 134 TRP B N 1
ATOM 3092 C CA . TRP B 1 134 ? 23.664 52.117 58.424 1.00 20.44 134 TRP B CA 1
ATOM 3093 C C . TRP B 1 134 ? 23.720 53.515 57.811 1.00 21.15 134 TRP B C 1
ATOM 3094 O O . TRP B 1 134 ? 22.728 54.251 57.864 1.00 23.47 134 TRP B O 1
ATOM 3105 N N . PHE B 1 135 ? 24.846 53.899 57.218 1.00 17.79 135 PHE B N 1
ATOM 3106 C CA . PHE B 1 135 ? 24.966 55.276 56.744 1.00 19.19 135 PHE B CA 1
ATOM 3107 C C . PHE B 1 135 ? 24.150 55.536 55.481 1.00 21.09 135 PHE B C 1
ATOM 3108 O O . PHE B 1 135 ? 23.852 56.696 55.181 1.00 20.78 135 PHE B O 1
ATOM 3116 N N . SER B 1 136 ? 23.771 54.492 54.746 1.00 18.57 136 SER B N 1
ATOM 3117 C CA . SER B 1 136 ? 23.042 54.640 53.497 1.00 17.79 136 SER B CA 1
ATOM 3118 C C . SER B 1 136 ? 21.632 54.060 53.526 1.00 19.48 136 SER B C 1
ATOM 3119 O O . SER B 1 136 ? 20.926 54.155 52.512 1.00 17.33 136 SER B O 1
ATOM 3122 N N . ALA B 1 137 ? 21.213 53.426 54.627 1.00 17.29 137 ALA B N 1
ATOM 3123 C CA . ALA B 1 137 ? 19.886 52.813 54.656 1.00 23.64 137 ALA B CA 1
ATOM 3124 C C . ALA B 1 137 ? 18.791 53.855 54.437 1.00 22.70 137 ALA B C 1
ATOM 3125 O O . ALA B 1 137 ? 17.820 53.607 53.712 1.00 23.90 137 ALA B O 1
ATOM 3127 N N . GLY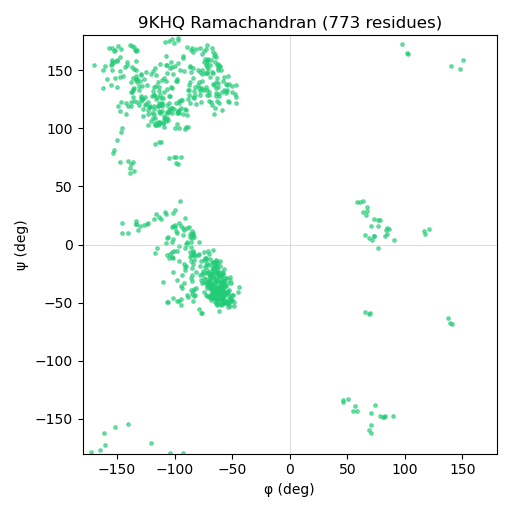 B 1 138 ? 18.975 55.052 54.996 1.00 23.89 138 GLY B N 1
ATOM 3128 C CA . GLY B 1 138 ? 17.966 56.089 54.880 1.00 23.25 138 GLY B CA 1
ATOM 3129 C C . GLY B 1 138 ? 17.686 56.527 53.456 1.00 26.16 138 GLY B C 1
ATOM 3130 O O . GLY B 1 138 ? 16.591 57.008 53.163 1.00 24.62 138 GLY B O 1
ATOM 3131 N N . GLY B 1 139 ? 18.664 56.381 52.556 1.00 23.30 139 GLY B N 1
ATOM 3132 C CA . GLY B 1 139 ? 18.485 56.760 51.170 1.00 19.04 139 GLY B CA 1
ATOM 3133 C C . GLY B 1 139 ? 17.872 55.710 50.274 1.00 21.19 139 GLY B C 1
ATOM 3134 O O . GLY B 1 139 ? 17.738 55.943 49.064 1.00 20.60 139 GLY B O 1
ATOM 3135 N N . TYR B 1 140 ? 17.513 54.544 50.824 1.00 19.31 140 TYR B N 1
ATOM 3136 C CA . TYR B 1 140 ? 16.860 53.476 50.072 1.00 19.30 140 TYR B CA 1
ATOM 3137 C C . TYR B 1 140 ? 15.440 53.320 50.607 1.00 21.35 140 TYR B C 1
ATOM 3138 O O . TYR B 1 140 ? 15.249 52.947 51.768 1.00 23.85 140 TYR B O 1
ATOM 3147 N N . ILE B 1 141 ? 14.453 53.608 49.765 1.00 20.71 141 ILE B N 1
ATOM 3148 C CA . ILE B 1 141 ? 13.044 53.573 50.144 1.00 19.25 141 ILE B CA 1
ATOM 3149 C C . ILE B 1 141 ? 12.490 52.232 49.672 1.00 20.79 141 ILE B C 1
ATOM 3150 O O . ILE B 1 141 ? 12.235 52.037 48.480 1.00 22.24 141 ILE B O 1
ATOM 3155 N N . ARG B 1 142 ? 12.301 51.297 50.603 1.00 17.46 142 ARG B N 1
ATOM 3156 C CA . ARG B 1 142 ? 11.815 49.976 50.214 1.00 24.41 142 ARG B CA 1
ATOM 3157 C C . ARG B 1 142 ? 10.408 50.044 49.607 1.00 27.65 142 ARG B C 1
ATOM 3158 O O . ARG B 1 142 ? 10.097 49.304 48.665 1.00 25.51 142 ARG B O 1
ATOM 3166 N N . ALA B 1 143 ? 9.549 50.938 50.119 1.00 25.80 143 ALA B N 1
ATOM 3167 C CA . ALA B 1 143 ? 8.205 51.080 49.553 1.00 25.75 143 ALA B CA 1
ATOM 3168 C C . ALA B 1 143 ? 8.242 51.284 48.038 1.00 26.93 143 ALA B C 1
ATOM 3169 O O . ALA B 1 143 ? 7.326 50.844 47.328 1.00 28.42 143 ALA B O 1
ATOM 3171 N N . ASP B 1 144 ? 9.304 51.911 47.521 1.00 20.90 144 ASP B N 1
ATOM 3172 C CA . ASP B 1 144 ? 9.434 52.104 46.076 1.00 23.91 144 ASP B CA 1
ATOM 3173 C C . ASP B 1 144 ? 9.855 50.824 45.360 1.00 25.87 144 ASP B C 1
ATOM 3174 O O . ASP B 1 144 ? 9.175 50.362 44.434 1.00 23.87 144 ASP B O 1
ATOM 3179 N N . PHE B 1 145 ? 11.009 50.268 45.735 1.00 22.68 145 PHE B N 1
ATOM 3180 C CA . PHE B 1 145 ? 11.633 49.259 44.901 1.00 21.38 145 PHE B CA 1
ATOM 3181 C C . PHE B 1 145 ? 11.432 47.842 45.414 1.00 26.53 145 PHE B C 1
ATOM 3182 O O . PHE B 1 145 ? 11.749 46.895 44.684 1.00 25.63 145 PHE B O 1
ATOM 3190 N N . ASP B 1 146 ? 10.923 47.663 46.637 1.00 22.41 146 ASP B N 1
ATOM 3191 C CA . ASP B 1 146 ? 10.720 46.317 47.181 1.00 26.97 146 ASP B CA 1
ATOM 3192 C C . ASP B 1 146 ? 9.260 45.930 46.988 1.00 33.95 146 ASP B C 1
ATOM 3193 O O . ASP B 1 146 ? 8.459 45.924 47.918 1.00 33.60 146 ASP B O 1
ATOM 3198 N N . ARG B 1 147 ? 8.921 45.599 45.747 1.00 31.89 147 ARG B N 1
ATOM 3199 C CA . ARG B 1 147 ? 7.561 45.223 45.373 1.00 37.52 147 ARG B CA 1
ATOM 3200 C C . ARG B 1 147 ? 7.643 43.916 44.607 1.00 39.94 147 ARG B C 1
ATOM 3201 O O . ARG B 1 147 ? 8.348 43.846 43.575 1.00 37.04 147 ARG B O 1
ATOM 3209 N N . PRO B 1 148 ? 6.946 42.860 45.036 1.00 44.60 148 PRO B N 1
ATOM 3210 C CA . PRO B 1 148 ? 7.151 41.534 44.421 1.00 47.35 148 PRO B CA 1
ATOM 3211 C C . PRO B 1 148 ? 6.703 41.452 42.968 1.00 43.52 148 PRO B C 1
ATOM 3212 O O . PRO B 1 148 ? 7.171 40.568 42.239 1.00 43.65 148 PRO B O 1
ATOM 3216 N N . ASP B 1 149 ? 5.829 42.358 42.527 1.00 39.47 149 ASP B N 1
ATOM 3217 C CA . ASP B 1 149 ? 5.264 42.360 41.183 1.00 39.70 149 ASP B CA 1
ATOM 3218 C C . ASP B 1 149 ? 6.192 42.940 40.123 1.00 38.29 149 ASP B C 1
ATOM 3219 O O . ASP B 1 149 ? 5.866 42.851 38.936 1.00 39.84 149 ASP B O 1
ATOM 3224 N N . VAL B 1 150 ? 7.316 43.544 40.507 1.00 37.56 150 VAL B N 1
ATOM 3225 C CA . VAL B 1 150 ? 8.187 44.235 39.559 1.00 28.96 150 VAL B CA 1
ATOM 3226 C C . VAL B 1 150 ? 9.029 43.221 38.795 1.00 27.83 150 VAL B C 1
ATOM 3227 O O . VAL B 1 150 ? 9.638 42.323 39.392 1.00 28.67 150 VAL B O 1
ATOM 3231 N N . LYS B 1 151 ? 9.069 43.363 37.470 1.00 28.77 151 LYS B N 1
ATOM 3232 C CA . LYS B 1 151 ? 9.941 42.560 36.620 1.00 24.98 151 LYS B CA 1
ATOM 3233 C C . LYS B 1 151 ? 11.301 43.237 36.534 1.00 25.31 151 LYS B C 1
ATOM 3234 O O . LYS B 1 151 ? 11.396 44.391 36.096 1.00 28.08 151 LYS B O 1
ATOM 3240 N N . TRP B 1 152 ? 12.351 42.525 36.928 1.00 22.29 152 TRP B N 1
ATOM 3241 C CA . TRP B 1 152 ? 13.694 43.081 36.935 1.00 24.73 152 TRP B CA 1
ATOM 3242 C C . TRP B 1 152 ? 14.567 42.350 35.929 1.00 24.36 152 TRP B C 1
ATOM 3243 O O . TRP B 1 152 ? 14.492 41.124 35.806 1.00 30.18 152 TRP B O 1
ATOM 3254 N N . HIS B 1 153 ? 15.396 43.116 35.227 1.00 21.10 153 HIS B N 1
ATOM 3255 C CA . HIS B 1 153 ? 16.572 42.621 34.516 1.00 21.62 153 HIS B CA 1
ATOM 3256 C C . HIS B 1 153 ? 17.797 43.147 35.270 1.00 20.67 153 HIS B C 1
ATOM 3257 O O . HIS B 1 153 ? 18.129 44.330 35.181 1.00 18.88 153 HIS B O 1
ATOM 3264 N N . LEU B 1 154 ? 18.461 42.276 36.022 1.00 17.24 154 LEU B N 1
ATOM 3265 C CA . LEU B 1 154 ? 19.593 42.685 36.852 1.00 18.11 154 LEU B CA 1
ATOM 3266 C C . LEU B 1 154 ? 20.886 42.498 36.066 1.00 19.60 154 LEU B C 1
ATOM 3267 O O . LEU B 1 154 ? 21.296 41.365 35.780 1.00 23.45 154 LEU B O 1
ATOM 3272 N N . LEU B 1 155 ? 21.534 43.606 35.725 1.00 16.66 155 LEU B N 1
ATOM 3273 C CA . LEU B 1 155 ? 22.767 43.529 34.951 1.00 20.31 155 LEU B CA 1
ATOM 3274 C C . LEU B 1 155 ? 23.926 43.031 35.810 1.00 19.44 155 LEU B C 1
ATOM 3275 O O . LEU B 1 155 ? 24.002 43.303 37.012 1.00 19.81 155 LEU B O 1
ATOM 3280 N N . GLU B 1 156 ? 24.833 42.305 35.168 1.00 18.94 156 GLU B N 1
ATOM 3281 C CA . GLU B 1 156 ? 26.063 41.788 35.755 1.00 26.35 156 GLU B CA 1
ATOM 3282 C C . GLU B 1 156 ? 27.257 42.644 35.326 1.00 28.40 156 GLU B C 1
ATOM 3283 O O . GLU B 1 156 ? 27.137 43.566 34.507 1.00 26.98 156 GLU B O 1
ATOM 3289 N N . ASP B 1 157 ? 28.435 42.298 35.857 1.00 22.98 157 ASP B N 1
ATOM 3290 C CA . ASP B 1 157 ? 29.640 43.081 35.583 1.00 29.60 157 ASP B CA 1
ATOM 3291 C C . ASP B 1 157 ? 30.027 43.054 34.110 1.00 30.76 157 ASP B C 1
ATOM 3292 O O . ASP B 1 157 ? 30.625 44.012 33.611 1.00 40.99 157 ASP B O 1
ATOM 3297 N N . HIS B 1 158 ? 29.730 41.972 33.396 1.00 30.34 158 HIS B N 1
ATOM 3298 C CA . HIS B 1 158 ? 30.059 41.999 31.980 1.00 32.45 158 HIS B CA 1
ATOM 3299 C C . HIS B 1 158 ? 29.129 42.910 31.201 1.00 32.07 158 HIS B C 1
ATOM 3300 O O . HIS B 1 158 ? 29.432 43.236 30.045 1.00 31.08 158 HIS B O 1
ATOM 3307 N N . ASP B 1 159 ? 28.026 43.349 31.809 1.00 26.35 159 ASP B N 1
ATOM 3308 C CA . ASP B 1 159 ? 27.022 44.095 31.075 1.00 24.41 159 ASP B CA 1
ATOM 3309 C C . ASP B 1 159 ? 27.326 45.578 30.981 1.00 19.43 159 ASP B C 1
ATOM 3310 O O . ASP B 1 159 ? 26.463 46.317 30.521 1.00 19.07 159 ASP B O 1
ATOM 3315 N N . ASP B 1 160 ? 28.506 46.035 31.389 1.00 17.83 160 ASP B N 1
ATOM 3316 C CA . ASP B 1 160 ? 28.864 47.433 31.177 1.00 19.57 160 ASP B CA 1
ATOM 3317 C C . ASP B 1 160 ? 28.745 47.772 29.695 1.00 18.20 160 ASP B C 1
ATOM 3318 O O . ASP B 1 160 ? 29.223 47.025 28.842 1.00 15.92 160 ASP B O 1
ATOM 3323 N N . GLY B 1 161 ? 28.083 48.884 29.389 1.00 17.70 161 GLY B N 1
ATOM 3324 C CA . GLY B 1 161 ? 27.772 49.192 28.003 1.00 18.19 161 GLY B CA 1
ATOM 3325 C C . GLY B 1 161 ? 26.442 48.660 27.503 1.00 19.28 161 GLY B C 1
ATOM 3326 O O . GLY B 1 161 ? 26.137 48.835 26.315 1.00 20.74 161 GLY B O 1
ATOM 3327 N N . TYR B 1 162 ? 25.637 48.036 28.371 1.00 15.40 162 TYR B N 1
ATOM 3328 C CA . TYR B 1 162 ? 24.386 47.392 27.970 1.00 19.70 162 TYR B CA 1
ATOM 3329 C C . TYR B 1 162 ? 23.547 48.277 27.051 1.00 20.88 162 TYR B C 1
ATOM 3330 O O . TYR B 1 162 ? 23.169 49.397 27.415 1.00 18.94 162 TYR B O 1
ATOM 3339 N N . ASP B 1 163 ? 23.262 47.760 25.858 1.00 19.42 163 ASP B N 1
ATOM 3340 C CA . ASP B 1 163 ? 22.523 48.491 24.828 1.00 19.58 163 ASP B CA 1
ATOM 3341 C C . ASP B 1 163 ? 21.057 48.085 24.928 1.00 19.05 163 ASP B C 1
ATOM 3342 O O . ASP B 1 163 ? 20.712 46.931 24.663 1.00 17.55 163 ASP B O 1
ATOM 3347 N N . VAL B 1 164 ? 20.191 49.028 25.310 1.00 18.48 164 VAL B N 1
ATOM 3348 C CA . VAL B 1 164 ? 18.822 48.655 25.653 1.00 17.37 164 VAL B CA 1
ATOM 3349 C C . VAL B 1 164 ? 18.088 48.080 24.443 1.00 21.60 164 VAL B C 1
ATOM 3350 O O . VAL B 1 164 ? 17.471 47.014 24.528 1.00 21.94 164 VAL B O 1
ATOM 3354 N N . PHE B 1 165 ? 18.119 48.782 23.308 1.00 19.00 165 PHE B N 1
ATOM 3355 C CA . PHE B 1 165 ? 17.411 48.330 22.116 1.00 21.11 165 PHE B CA 1
ATOM 3356 C C . PHE B 1 165 ? 18.315 47.611 21.130 1.00 21.62 165 PHE B C 1
ATOM 3357 O O . PHE B 1 165 ? 17.819 47.095 20.131 1.00 21.83 165 PHE B O 1
ATOM 3365 N N . GLY B 1 166 ? 19.620 47.567 21.382 1.00 24.47 166 GLY B N 1
ATOM 3366 C CA . GLY B 1 166 ? 20.541 47.011 20.408 1.00 20.63 166 GLY B CA 1
ATOM 3367 C C . GLY B 1 166 ? 20.839 47.915 19.236 1.00 22.98 166 GLY B C 1
ATOM 3368 O O . GLY B 1 166 ? 21.274 47.431 18.189 1.00 19.47 166 GLY B O 1
ATOM 3369 N N . ASP B 1 167 ? 20.628 49.227 19.380 1.00 22.81 167 ASP B N 1
ATOM 3370 C CA . ASP B 1 167 ? 20.771 50.149 18.256 1.00 25.69 167 ASP B CA 1
ATOM 3371 C C . ASP B 1 167 ? 21.571 51.398 18.610 1.00 25.31 167 ASP B C 1
ATOM 3372 O O . ASP B 1 167 ? 21.409 52.427 17.945 1.00 27.40 167 ASP B O 1
ATOM 3377 N N . ASP B 1 168 ? 22.378 51.355 19.669 1.00 20.97 168 ASP B N 1
ATOM 3378 C CA . ASP B 1 168 ? 23.208 52.462 20.142 1.00 26.03 168 ASP B CA 1
ATOM 3379 C C . ASP B 1 168 ? 22.425 53.658 20.651 1.00 24.06 168 ASP B C 1
ATOM 3380 O O . ASP B 1 168 ? 23.027 54.696 20.933 1.00 28.20 168 ASP B O 1
ATOM 3385 N N . THR B 1 169 ? 21.110 53.551 20.793 1.00 24.81 169 THR B N 1
ATOM 3386 C CA . THR B 1 169 ? 20.333 54.686 21.279 1.00 24.60 169 THR B CA 1
ATOM 3387 C C . THR B 1 169 ? 20.555 54.930 22.774 1.00 22.03 169 THR B C 1
ATOM 3388 O O . THR B 1 169 ? 20.691 56.081 23.210 1.00 24.11 169 THR B O 1
ATOM 3392 N N . ILE B 1 170 ? 20.577 53.872 23.580 1.00 1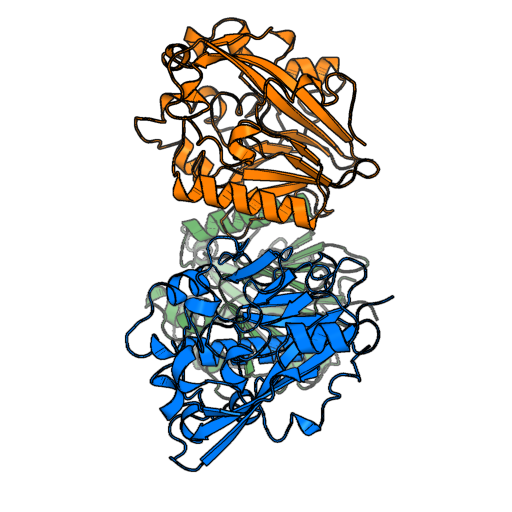9.60 170 ILE B N 1
ATOM 3393 C CA . ILE B 1 170 ? 20.713 53.994 25.036 1.00 25.05 170 ILE B CA 1
ATOM 3394 C C . ILE B 1 170 ? 21.683 52.927 25.536 1.00 22.26 170 ILE B C 1
ATOM 3395 O O . ILE B 1 170 ? 21.403 51.727 25.406 1.00 20.39 170 ILE B O 1
ATOM 3400 N N . ARG B 1 171 ? 22.789 53.352 26.149 1.00 18.80 171 ARG B N 1
ATOM 3401 C CA . ARG B 1 171 ? 23.717 52.423 26.779 1.00 20.36 171 ARG B CA 1
ATOM 3402 C C . ARG B 1 171 ? 23.931 52.761 28.250 1.00 19.39 171 ARG B C 1
ATOM 3403 O O . ARG B 1 171 ? 24.100 53.927 28.606 1.00 19.66 171 ARG B O 1
ATOM 3411 N N . PHE B 1 172 ? 23.944 51.728 29.095 1.00 18.20 172 PHE B N 1
ATOM 3412 C CA . PHE B 1 172 ? 24.418 51.867 30.467 1.00 15.33 172 PHE B CA 1
ATOM 3413 C C . PHE B 1 172 ? 25.923 52.084 30.463 1.00 19.46 172 PHE B C 1
ATOM 3414 O O . PHE B 1 172 ? 26.657 51.326 29.816 1.00 18.44 172 PHE B O 1
ATOM 3422 N N . ILE B 1 173 ? 26.392 53.096 31.200 1.00 16.83 173 ILE B N 1
ATOM 3423 C CA . ILE B 1 173 ? 27.820 53.310 31.432 1.00 12.63 173 ILE B CA 1
ATOM 3424 C C . ILE B 1 173 ? 28.053 53.156 32.934 1.00 15.09 173 ILE B C 1
ATOM 3425 O O . ILE B 1 173 ? 27.714 54.044 33.726 1.00 15.98 173 ILE B O 1
ATOM 3430 N N . PHE B 1 174 ? 28.624 52.022 33.339 1.00 14.55 174 PHE B N 1
ATOM 3431 C CA . PHE B 1 174 ? 28.796 51.753 34.763 1.00 14.89 174 PHE B CA 1
ATOM 3432 C C . PHE B 1 174 ? 29.701 52.808 35.393 1.00 17.16 174 PHE B C 1
ATOM 3433 O O . PHE B 1 174 ? 30.812 53.058 34.917 1.00 15.89 174 PHE B O 1
ATOM 3441 N N . THR B 1 175 ? 29.223 53.424 36.475 1.00 15.39 175 THR B N 1
ATOM 3442 C CA . THR B 1 175 ? 29.982 54.450 37.188 1.00 15.89 175 THR B CA 1
ATOM 3443 C C . THR B 1 175 ? 29.856 54.203 38.681 1.00 15.93 175 THR B C 1
ATOM 3444 O O . THR B 1 175 ? 29.188 54.957 39.401 1.00 14.61 175 THR B O 1
ATOM 3448 N N . PRO B 1 176 ? 30.495 53.147 39.188 1.00 15.43 176 PRO B N 1
ATOM 3449 C CA . PRO B 1 176 ? 30.454 52.898 40.630 1.00 14.85 176 PRO B CA 1
ATOM 3450 C C . PRO B 1 176 ? 31.091 54.039 41.399 1.00 14.92 176 PRO B C 1
ATOM 3451 O O . PRO B 1 176 ? 31.953 54.760 40.892 1.00 12.92 176 PRO B O 1
ATOM 3455 N N . GLY B 1 177 ? 30.668 54.184 42.649 1.00 16.35 177 GLY B N 1
ATOM 3456 C CA . GLY B 1 177 ? 31.278 55.176 43.522 1.00 16.61 177 GLY B CA 1
ATOM 3457 C C . GLY B 1 177 ? 30.282 55.916 44.393 1.00 17.42 177 GLY B C 1
ATOM 3458 O O . GLY B 1 177 ? 30.286 55.779 45.620 1.00 18.37 177 GLY B O 1
ATOM 3459 N N . HIS B 1 178 ? 29.431 56.723 43.768 1.00 17.15 178 HIS B N 1
ATOM 3460 C CA . HIS B 1 178 ? 28.343 57.351 44.507 1.00 15.68 178 HIS B CA 1
ATOM 3461 C C . HIS B 1 178 ? 27.455 56.313 45.185 1.00 17.59 178 HIS B C 1
ATOM 3462 O O . HIS B 1 178 ? 27.025 56.507 46.325 1.00 17.82 178 HIS B O 1
ATOM 3469 N N . ALA B 1 179 ? 27.152 55.221 44.490 1.00 14.26 179 ALA B N 1
ATOM 3470 C CA . ALA B 1 179 ? 26.462 54.062 45.031 1.00 15.57 179 ALA B CA 1
ATOM 3471 C C . ALA B 1 179 ? 27.087 52.840 44.417 1.00 14.37 179 ALA B C 1
ATOM 3472 O O . ALA B 1 179 ? 27.672 52.912 43.318 1.00 17.39 179 ALA B O 1
ATOM 3474 N N . PRO B 1 180 ? 27.032 51.680 45.068 1.00 12.96 180 PRO B N 1
ATOM 3475 C CA . PRO B 1 180 ? 27.753 50.502 44.558 1.00 18.69 180 PRO B CA 1
ATOM 3476 C C . PRO B 1 180 ? 27.441 50.165 43.109 1.00 16.69 180 PRO B C 1
ATOM 3477 O O . PRO B 1 180 ? 28.369 49.996 42.309 1.00 14.55 180 PRO B O 1
ATOM 3481 N N . GLY B 1 181 ? 26.163 50.084 42.742 1.00 17.09 181 GLY B N 1
ATOM 3482 C CA . GLY B 1 181 ? 25.812 49.722 41.387 1.00 15.32 181 GLY B CA 1
ATOM 3483 C C . GLY B 1 181 ? 25.409 50.906 40.532 1.00 17.10 181 GLY B C 1
ATOM 3484 O O . GLY B 1 181 ? 24.638 50.740 39.585 1.00 16.95 181 GLY B O 1
ATOM 3485 N N . HIS B 1 182 ? 25.913 52.102 40.841 1.00 18.24 182 HIS B N 1
ATOM 3486 C CA . HIS B 1 182 ? 25.467 53.284 40.111 1.00 16.58 182 HIS B CA 1
ATOM 3487 C C . HIS B 1 182 ? 25.850 53.206 38.641 1.00 15.97 182 HIS B C 1
ATOM 3488 O O . HIS B 1 182 ? 26.961 52.807 38.284 1.00 18.25 182 HIS B O 1
ATOM 3495 N N . SER B 1 183 ? 24.939 53.630 37.781 1.00 15.56 183 SER B N 1
ATOM 3496 C CA . SER B 1 183 ? 25.225 53.587 36.361 1.00 13.08 183 SER B CA 1
ATOM 3497 C C . SER B 1 183 ? 24.836 54.906 35.728 1.00 16.62 183 SER B C 1
ATOM 3498 O O . SER B 1 183 ? 23.830 55.505 36.105 1.00 16.47 183 SER B O 1
ATOM 3501 N N . SER B 1 184 ? 25.649 55.352 34.772 1.00 17.04 184 SER B N 1
ATOM 3502 C CA . SER B 1 184 ? 25.352 56.487 33.918 1.00 14.26 184 SER B CA 1
ATOM 3503 C C . SER B 1 184 ? 24.778 55.991 32.586 1.00 16.59 184 SER B C 1
ATOM 3504 O O . SER B 1 184 ? 24.701 54.792 32.323 1.00 17.80 184 SER B O 1
ATOM 3507 N N . PHE B 1 185 ? 24.385 56.930 31.728 1.00 17.88 185 PHE B N 1
ATOM 3508 C CA . PHE B 1 185 ? 23.748 56.610 30.455 1.00 20.60 185 PHE B CA 1
ATOM 3509 C C . PHE B 1 185 ? 24.340 57.475 29.356 1.00 19.71 185 PHE B C 1
ATOM 3510 O O . PHE B 1 185 ? 24.500 58.689 29.535 1.00 17.67 185 PHE B O 1
ATOM 3518 N N . LEU B 1 186 ? 24.668 56.835 28.229 1.00 15.51 186 LEU B N 1
ATOM 3519 C CA . LEU B 1 186 ? 25.085 57.504 27.006 1.00 16.84 186 LEU B CA 1
ATOM 3520 C C . LEU B 1 186 ? 23.988 57.314 25.974 1.00 17.97 186 LEU B C 1
ATOM 3521 O O . LEU B 1 186 ? 23.672 56.175 25.611 1.00 20.83 186 LEU B O 1
ATOM 3526 N N . LEU B 1 187 ? 23.409 58.420 25.508 1.00 19.00 187 LEU B N 1
ATOM 3527 C CA . LEU B 1 187 ? 22.373 58.401 24.486 1.00 15.91 187 LEU B CA 1
ATOM 3528 C C . LEU B 1 187 ? 22.940 58.889 23.161 1.00 23.02 187 LEU B C 1
ATOM 3529 O O . LEU B 1 187 ? 23.834 59.741 23.124 1.00 24.72 187 LEU B O 1
ATOM 3534 N N . ARG B 1 188 ? 22.420 58.341 22.069 1.00 21.35 188 ARG B N 1
ATOM 3535 C CA . ARG B 1 188 ? 22.675 58.875 20.741 1.00 21.65 188 ARG B CA 1
ATOM 3536 C C . ARG B 1 188 ? 21.336 59.190 20.101 1.00 24.92 188 ARG B C 1
ATOM 3537 O O . ARG B 1 188 ? 20.510 58.291 19.906 1.00 22.31 188 ARG B O 1
ATOM 3545 N N . LEU B 1 189 ? 21.099 60.475 19.838 1.00 26.30 189 LEU B N 1
ATOM 3546 C CA . LEU B 1 189 ? 19.888 60.956 19.199 1.00 24.97 189 LEU B CA 1
ATOM 3547 C C . LEU B 1 189 ? 20.186 61.426 17.787 1.00 25.56 189 LEU B C 1
ATOM 3548 O O . LEU B 1 189 ? 21.250 62.005 17.555 1.00 29.10 189 LEU B O 1
ATOM 3553 N N . PRO B 1 190 ? 19.262 61.204 16.836 1.00 28.92 190 PRO B N 1
ATOM 3554 C CA . PRO B 1 190 ? 19.535 61.551 15.425 1.00 23.04 190 PRO B CA 1
ATOM 3555 C C . PRO B 1 190 ? 20.092 62.947 15.182 1.00 26.98 190 PRO B C 1
ATOM 3556 O O . PRO B 1 190 ? 21.133 63.078 14.527 1.00 27.65 190 PRO B O 1
ATOM 3560 N N . GLU B 1 191 ? 19.439 63.997 15.681 1.00 23.31 191 GLU B N 1
ATOM 3561 C CA . GLU B 1 191 ? 19.932 65.341 15.399 1.00 29.46 191 GLU B CA 1
ATOM 3562 C C . GLU B 1 191 ? 20.946 65.823 16.437 1.00 28.73 191 GLU B C 1
ATOM 3563 O O . GLU B 1 191 ? 21.983 66.391 16.080 1.00 29.52 191 GLU B O 1
ATOM 3569 N N . THR B 1 192 ? 20.676 65.585 17.721 1.00 28.22 192 THR B N 1
ATOM 3570 C CA . THR B 1 192 ? 21.570 66.054 18.779 1.00 26.48 192 THR B CA 1
ATOM 3571 C C . THR B 1 192 ? 22.913 65.318 18.779 1.00 25.64 192 THR B C 1
ATOM 3572 O O . THR B 1 192 ? 23.944 65.911 19.114 1.00 24.28 192 THR B O 1
ATOM 3576 N N . GLY B 1 193 ? 22.928 64.046 18.413 1.00 22.14 193 GLY B N 1
ATOM 3577 C CA . GLY B 1 193 ? 24.110 63.231 18.578 1.00 25.65 193 GLY B CA 1
ATOM 3578 C C . GLY B 1 193 ? 24.255 62.687 19.995 1.00 26.62 193 GLY B C 1
ATOM 3579 O O . GLY B 1 193 ? 23.270 62.425 20.691 1.00 21.87 193 GLY B O 1
ATOM 3580 N N . PRO B 1 194 ? 25.497 62.515 20.446 1.00 21.54 194 PRO B N 1
ATOM 3581 C CA . PRO B 1 194 ? 25.734 61.899 21.759 1.00 21.40 194 PRO B CA 1
ATOM 3582 C C . PRO B 1 194 ? 25.370 62.823 22.914 1.00 19.82 194 PRO B C 1
ATOM 3583 O O . PRO B 1 194 ? 25.697 64.013 22.921 1.00 19.65 194 PRO B O 1
ATOM 3587 N N . VAL B 1 195 ? 24.691 62.251 23.903 1.00 18.22 195 VAL B N 1
ATOM 3588 C CA . VAL B 1 195 ? 24.297 62.952 25.121 1.00 14.97 195 VAL B CA 1
ATOM 3589 C C . VAL B 1 195 ? 24.658 62.059 26.298 1.00 20.03 195 VAL B C 1
ATOM 3590 O O . VAL B 1 195 ? 24.192 60.914 26.376 1.00 19.57 195 VAL B O 1
ATOM 3594 N N . LEU B 1 196 ? 25.472 62.575 27.221 1.00 19.09 196 LEU B N 1
ATOM 3595 C CA . LEU B 1 196 ? 25.975 61.792 28.345 1.00 15.17 196 LEU B CA 1
ATOM 3596 C C . LEU B 1 196 ? 25.275 62.225 29.629 1.00 17.62 196 LEU B C 1
ATOM 3597 O O . LEU B 1 196 ? 25.535 63.313 30.155 1.00 17.78 196 LEU B O 1
ATOM 3602 N N . LEU B 1 197 ? 24.408 61.358 30.144 1.00 16.83 197 LEU B N 1
ATOM 3603 C CA . LEU B 1 197 ? 23.716 61.602 31.404 1.00 19.59 197 LEU B CA 1
ATOM 3604 C C . LEU B 1 197 ? 24.574 61.003 32.509 1.00 18.61 197 LEU B C 1
ATOM 3605 O O . LEU B 1 197 ? 24.554 59.789 32.743 1.00 20.65 197 LEU B O 1
ATOM 3610 N N . ALA B 1 198 ? 25.342 61.856 33.179 1.00 17.49 198 ALA B N 1
ATOM 3611 C CA . ALA B 1 198 ? 26.218 61.378 34.239 1.00 16.37 198 ALA B CA 1
ATOM 3612 C C . ALA B 1 198 ? 25.425 60.909 35.445 1.00 19.69 198 ALA B C 1
ATOM 3613 O O . ALA B 1 198 ? 25.887 60.022 36.167 1.00 18.03 198 ALA B O 1
ATOM 3615 N N . VAL B 1 199 ? 24.227 61.474 35.657 1.00 17.62 199 VAL B N 1
ATOM 3616 C CA . VAL B 1 199 ? 23.420 61.304 36.866 1.00 17.22 199 VAL B CA 1
ATOM 3617 C C . VAL B 1 199 ? 24.302 61.584 38.079 1.00 18.16 199 VAL B C 1
ATOM 3618 O O . VAL B 1 199 ? 25.019 62.591 38.108 1.00 18.64 199 VAL B O 1
ATOM 3622 N N . ASP B 1 200 ? 24.265 60.728 39.090 1.00 16.57 200 ASP B N 1
ATOM 3623 C CA . ASP B 1 200 ? 24.983 61.086 40.308 1.00 20.89 200 ASP B CA 1
ATOM 3624 C C . ASP B 1 200 ? 26.451 60.681 40.301 1.00 18.07 200 ASP B C 1
ATOM 3625 O O . ASP B 1 200 ? 27.103 60.811 41.333 1.00 18.65 200 ASP B O 1
ATOM 3630 N N . ALA B 1 201 ? 26.987 60.183 39.189 1.00 17.77 201 ALA B N 1
ATOM 3631 C CA . ALA B 1 201 ? 28.432 60.047 39.125 1.00 20.40 201 ALA B CA 1
ATOM 3632 C C . ALA B 1 201 ? 29.115 61.406 39.191 1.00 19.83 201 ALA B C 1
ATOM 3633 O O . ALA B 1 201 ? 30.267 61.486 39.624 1.00 17.11 201 ALA B O 1
ATOM 3635 N N . ALA B 1 202 ? 28.415 62.475 38.802 1.00 17.63 202 ALA B N 1
ATOM 3636 C CA . ALA B 1 202 ? 28.923 63.845 38.907 1.00 18.78 202 ALA B CA 1
ATOM 3637 C C . ALA B 1 202 ? 27.722 64.737 39.203 1.00 22.42 202 ALA B C 1
ATOM 3638 O O . ALA B 1 202 ? 26.981 65.120 38.292 1.00 19.11 202 ALA B O 1
ATOM 3640 N N . TYR B 1 203 ? 27.529 65.035 40.486 1.00 22.87 203 TYR B N 1
ATOM 3641 C CA . TYR B 1 203 ? 26.413 65.860 40.932 1.00 23.13 203 TYR B CA 1
ATOM 3642 C C . TYR B 1 203 ? 26.377 67.202 40.205 1.00 27.33 203 TYR B C 1
ATOM 3643 O O . TYR B 1 203 ? 25.334 67.632 39.694 1.00 24.48 203 TYR B O 1
ATOM 3652 N N . THR B 1 204 ? 27.509 67.894 40.186 1.00 23.53 204 THR B N 1
ATOM 3653 C CA . THR B 1 204 ? 27.579 69.271 39.726 1.00 23.67 204 THR B CA 1
ATOM 3654 C C . THR B 1 204 ? 28.789 69.427 38.827 1.00 29.33 204 THR B C 1
ATOM 3655 O O . THR B 1 204 ? 29.656 68.548 38.743 1.00 24.19 204 THR B O 1
ATOM 3659 N N . THR B 1 205 ? 28.847 70.592 38.182 1.00 24.95 205 THR B N 1
ATOM 3660 C CA . THR B 1 205 ? 29.985 70.948 37.347 1.00 23.91 205 THR B CA 1
ATOM 3661 C C . THR B 1 205 ? 31.287 70.927 38.134 1.00 24.40 205 THR B C 1
ATOM 3662 O O . THR B 1 205 ? 32.341 70.616 37.574 1.00 22.26 205 THR B O 1
ATOM 3666 N N . ASP B 1 206 ? 31.232 71.240 39.429 1.00 19.50 206 ASP B N 1
ATOM 3667 C CA . ASP B 1 206 ? 32.437 71.187 40.250 1.00 26.12 206 ASP B CA 1
ATOM 3668 C C . ASP B 1 206 ? 32.946 69.758 40.429 1.00 25.27 206 ASP B C 1
ATOM 3669 O O . ASP B 1 206 ? 34.161 69.531 40.469 1.00 23.83 206 ASP B O 1
ATOM 3674 N N . HIS B 1 207 ? 32.039 68.790 40.587 1.00 22.74 207 HIS B N 1
ATOM 3675 C CA . HIS B 1 207 ? 32.459 67.395 40.655 1.00 20.57 207 HIS B CA 1
ATOM 3676 C C . HIS B 1 207 ? 33.116 66.971 39.357 1.00 21.31 207 HIS B C 1
ATOM 3677 O O . HIS B 1 207 ? 34.183 66.347 39.360 1.00 22.88 207 HIS B O 1
ATOM 3684 N N . TRP B 1 208 ? 32.480 67.306 38.234 1.00 19.77 208 TRP B N 1
ATOM 3685 C CA . TRP B 1 208 ? 33.033 67.014 36.922 1.00 19.31 208 TRP B CA 1
ATOM 3686 C C . TRP B 1 208 ? 34.436 67.583 36.771 1.00 19.47 208 TRP B C 1
ATOM 3687 O O . TRP B 1 208 ? 35.322 66.928 36.215 1.00 21.66 208 TRP B O 1
ATOM 3698 N N . ASP B 1 209 ? 34.665 68.789 37.274 1.00 20.97 209 ASP B N 1
ATOM 3699 C CA . ASP B 1 209 ? 35.969 69.437 37.158 1.00 20.35 209 ASP B CA 1
ATOM 3700 C C . ASP B 1 209 ? 36.942 69.030 38.265 1.00 22.09 209 ASP B C 1
ATOM 3701 O O . ASP B 1 209 ? 38.037 69.598 38.341 1.00 24.53 209 ASP B O 1
ATOM 3706 N N . GLU B 1 210 ? 36.565 68.081 39.129 1.00 18.60 210 GLU B N 1
ATOM 3707 C CA . GLU B 1 210 ? 37.423 67.597 40.214 1.00 19.92 210 GLU B CA 1
ATOM 3708 C C . GLU B 1 210 ? 37.723 68.713 41.213 1.00 22.37 210 GLU B C 1
ATOM 3709 O O . GLU B 1 210 ? 38.826 68.816 41.755 1.00 24.85 210 GLU B O 1
ATOM 3715 N N . LYS B 1 211 ? 36.723 69.561 41.455 1.00 24.54 211 LYS B N 1
ATOM 3716 C CA . LYS B 1 211 ? 36.798 70.589 42.486 1.00 25.94 211 LYS B CA 1
ATOM 3717 C C . LYS B 1 211 ? 35.997 70.228 43.731 1.00 31.04 211 LYS B C 1
ATOM 3718 O O . LYS B 1 211 ? 36.097 70.936 44.736 1.00 33.89 211 LYS B O 1
ATOM 3724 N N . ALA B 1 212 ? 35.217 69.145 43.683 1.00 27.93 212 ALA B N 1
ATOM 3725 C CA . ALA B 1 212 ? 34.448 68.654 44.815 1.00 21.03 212 ALA B CA 1
ATOM 3726 C C . ALA B 1 212 ? 34.368 67.137 44.731 1.00 23.87 212 ALA B C 1
ATOM 3727 O O . ALA B 1 212 ? 34.591 66.538 43.675 1.00 23.81 212 ALA B O 1
ATOM 3729 N N . LEU B 1 213 ? 34.053 66.525 45.858 1.00 23.97 213 LEU B N 1
ATOM 3730 C CA . LEU B 1 213 ? 33.740 65.114 45.952 1.00 23.63 213 LEU B CA 1
ATOM 3731 C C . LEU B 1 213 ? 32.274 64.957 46.310 1.00 24.19 213 LEU B C 1
ATOM 3732 O O . LEU B 1 213 ? 31.682 65.851 46.917 1.00 22.02 213 LEU B O 1
ATOM 3737 N N . PRO B 1 214 ? 31.651 63.835 45.968 1.00 28.28 214 PRO B N 1
ATOM 3738 C CA . PRO B 1 214 ? 30.253 63.643 46.374 1.00 25.88 214 PRO B CA 1
ATOM 3739 C C . PRO B 1 214 ? 30.146 63.715 47.890 1.00 26.53 214 PRO B C 1
ATOM 3740 O O . PRO B 1 214 ? 30.930 63.093 48.609 1.00 25.18 214 PRO B O 1
ATOM 3744 N N . GLY B 1 215 ? 29.188 64.513 48.372 1.00 26.59 215 GLY B N 1
ATOM 3745 C CA . GLY B 1 215 ? 28.920 64.601 49.802 1.00 26.19 215 GLY B CA 1
ATOM 3746 C C . GLY B 1 215 ? 28.270 63.365 50.391 1.00 26.13 215 GLY B C 1
ATOM 3747 O O . GLY B 1 215 ? 28.093 63.298 51.613 1.00 23.31 215 GLY B O 1
ATOM 3748 N N . PHE B 1 216 ? 27.913 62.401 49.546 1.00 23.08 216 PHE B N 1
ATOM 3749 C CA . PHE B 1 216 ? 27.356 61.122 49.959 1.00 22.47 216 PHE B CA 1
ATOM 3750 C C . PHE B 1 216 ? 27.851 60.078 48.967 1.00 25.52 216 PHE B C 1
ATOM 3751 O O . PHE B 1 216 ? 27.623 60.228 47.766 1.00 24.52 216 PHE B O 1
ATOM 3759 N N . LEU B 1 217 ? 28.535 59.037 49.445 1.00 22.41 217 LEU B N 1
ATOM 3760 C CA . LEU B 1 217 ? 29.153 58.100 48.518 1.00 19.73 217 LEU B CA 1
ATOM 3761 C C . LEU B 1 217 ? 29.451 56.781 49.217 1.00 19.87 217 LEU B C 1
ATOM 3762 O O . LEU B 1 217 ? 29.631 56.728 50.431 1.00 20.39 217 LEU B O 1
ATOM 3767 N N . ALA B 1 218 ? 29.485 55.716 48.420 1.00 14.88 218 ALA B N 1
ATOM 3768 C CA . ALA B 1 218 ? 29.953 54.417 48.882 1.00 14.68 218 ALA B CA 1
ATOM 3769 C C . ALA B 1 218 ? 31.474 54.305 48.819 1.00 18.14 218 ALA B C 1
ATOM 3770 O O . ALA B 1 218 ? 32.096 53.806 49.772 1.00 14.06 218 ALA B O 1
ATOM 3772 N N . SER B 1 219 ? 32.085 54.764 47.712 1.00 12.66 219 SER B N 1
ATOM 3773 C CA . SER B 1 219 ? 33.534 54.694 47.530 1.00 14.48 219 SER B CA 1
ATOM 3774 C C . SER B 1 219 ? 34.052 55.944 46.817 1.00 14.58 219 SER B C 1
ATOM 3775 O O . SER B 1 219 ? 33.634 56.245 45.693 1.00 19.12 219 SER B O 1
ATOM 3778 N N . THR B 1 220 ? 34.981 56.656 47.466 1.00 11.95 220 THR B N 1
ATOM 3779 C CA . THR B 1 220 ? 35.644 57.791 46.835 1.00 12.40 220 THR B CA 1
ATOM 3780 C C . THR B 1 220 ? 36.561 57.343 45.695 1.00 15.69 220 THR B C 1
ATOM 3781 O O . THR B 1 220 ? 36.614 57.998 44.643 1.00 14.59 220 THR B O 1
ATOM 3785 N N . VAL B 1 221 ? 37.320 56.256 45.906 1.00 11.46 221 VAL B N 1
ATOM 3786 C CA . VAL B 1 221 ? 38.208 55.732 44.867 1.00 13.57 221 VAL B CA 1
ATOM 3787 C C . VAL B 1 221 ? 37.419 55.424 43.600 1.00 14.22 221 VAL B C 1
ATOM 3788 O O . VAL B 1 221 ? 37.799 55.814 42.487 1.00 14.78 221 VAL B O 1
ATOM 3792 N N . ASP B 1 222 ? 36.312 54.699 43.752 1.00 14.41 222 ASP B N 1
ATOM 3793 C CA . ASP B 1 222 ? 35.472 54.406 42.602 1.00 13.53 222 ASP B CA 1
ATOM 3794 C C . ASP B 1 222 ? 34.896 55.679 42.010 1.00 16.39 222 ASP B C 1
ATOM 3795 O O . ASP B 1 222 ? 34.833 55.831 40.779 1.00 17.17 222 ASP B O 1
ATOM 3800 N N . ALA B 1 223 ? 34.471 56.607 42.874 1.00 13.68 223 ALA B N 1
ATOM 3801 C CA . ALA B 1 223 ? 33.755 57.780 42.391 1.00 12.93 223 ALA B CA 1
ATOM 3802 C C . ALA B 1 223 ? 34.648 58.616 41.492 1.00 14.48 223 ALA B C 1
ATOM 3803 O O . ALA B 1 223 ? 34.246 58.988 40.382 1.00 13.14 223 ALA B O 1
ATOM 3805 N N . VAL B 1 224 ? 35.894 58.870 41.917 1.00 12.46 224 VAL B N 1
ATOM 3806 C CA . VAL B 1 224 ? 36.749 59.727 41.097 1.00 12.60 224 VAL B CA 1
ATOM 3807 C C . VAL B 1 224 ? 37.180 59.005 39.822 1.00 12.05 224 VAL B C 1
ATOM 3808 O O . VAL B 1 224 ? 37.325 59.628 38.769 1.00 13.05 224 VAL B O 1
ATOM 3812 N N . ARG B 1 225 ? 37.406 57.688 39.895 1.00 15.45 225 ARG B N 1
ATOM 3813 C CA . ARG B 1 225 ? 37.742 56.948 38.684 1.00 14.27 225 ARG B CA 1
ATOM 3814 C C . ARG B 1 225 ? 36.550 56.883 37.728 1.00 15.34 225 ARG B C 1
ATOM 3815 O O . ARG B 1 225 ? 36.733 56.945 36.506 1.00 15.21 225 ARG B O 1
ATOM 3823 N N . SER B 1 226 ? 35.331 56.789 38.263 1.00 13.63 226 SER B N 1
ATOM 3824 C CA . SER B 1 226 ? 34.146 56.833 37.413 1.00 13.96 226 SER B CA 1
ATOM 3825 C C . SER B 1 226 ? 34.009 58.184 36.711 1.00 15.22 226 SER B C 1
ATOM 3826 O O . SER B 1 226 ? 33.639 58.237 35.534 1.00 15.11 226 SER B O 1
ATOM 3829 N N . VAL B 1 227 ? 34.350 59.282 37.391 1.00 13.41 227 VAL B N 1
ATOM 3830 C CA . VAL B 1 227 ? 34.313 60.574 36.716 1.00 14.19 227 VAL B CA 1
ATOM 3831 C C . VAL B 1 227 ? 35.333 60.619 35.586 1.00 15.81 227 VAL B C 1
ATOM 3832 O O . VAL B 1 227 ? 35.029 61.084 34.481 1.00 16.55 227 VAL B O 1
ATOM 3836 N N . ARG B 1 228 ? 36.553 60.128 35.823 1.00 14.88 228 ARG B N 1
ATOM 3837 C CA . ARG B 1 228 ? 37.522 60.140 34.733 1.00 16.17 228 ARG B CA 1
ATOM 3838 C C . ARG B 1 228 ? 37.132 59.165 33.618 1.00 19.41 228 ARG B C 1
ATOM 3839 O O . ARG B 1 228 ? 37.447 59.409 32.444 1.00 20.59 228 ARG B O 1
ATOM 3847 N N . LYS B 1 229 ? 36.436 58.074 33.943 1.00 15.46 229 LYS B N 1
ATOM 3848 C CA . LYS B 1 229 ? 35.858 57.253 32.880 1.00 14.20 229 LYS B CA 1
ATOM 3849 C C . LYS B 1 229 ? 34.887 58.063 32.022 1.00 15.75 229 LYS B C 1
ATOM 3850 O O . LYS B 1 229 ? 34.827 57.893 30.799 1.00 17.78 229 LYS B O 1
ATOM 3856 N N . LEU B 1 230 ? 34.103 58.938 32.648 1.00 13.72 230 LEU B N 1
ATOM 3857 C CA . LEU B 1 230 ? 33.151 59.734 31.886 1.00 16.29 230 LEU B CA 1
ATOM 3858 C C . LEU B 1 230 ? 33.861 60.808 31.062 1.00 17.63 230 LEU B C 1
ATOM 3859 O O . LEU B 1 230 ? 33.443 61.090 29.930 1.00 13.99 230 LEU B O 1
ATOM 3864 N N . HIS B 1 231 ? 34.934 61.411 31.614 1.00 16.14 231 HIS B N 1
ATOM 3865 C CA . HIS B 1 231 ? 35.735 62.366 30.849 1.00 17.39 231 HIS B CA 1
ATOM 3866 C C . HIS B 1 231 ? 36.222 61.744 29.554 1.00 19.34 231 HIS B C 1
ATOM 3867 O O . HIS B 1 231 ? 36.107 62.343 28.478 1.00 20.16 231 HIS B O 1
ATOM 3874 N N . ALA B 1 232 ? 36.814 60.553 29.648 1.00 14.58 232 ALA B N 1
ATOM 3875 C CA . ALA B 1 232 ? 37.322 59.906 28.449 1.00 16.86 232 ALA B CA 1
ATOM 3876 C C . ALA B 1 232 ? 36.193 59.634 27.469 1.00 16.59 232 ALA B C 1
ATOM 3877 O O . ALA B 1 232 ? 36.374 59.776 26.257 1.00 17.67 232 ALA B O 1
ATOM 3879 N N . LEU B 1 233 ? 35.019 59.244 27.981 1.00 16.53 233 LEU B N 1
ATOM 3880 C CA . LEU B 1 233 ? 33.876 58.965 27.112 1.00 16.31 233 LEU B CA 1
ATOM 3881 C C . LEU B 1 233 ? 33.374 60.239 26.430 1.00 19.20 233 LEU B C 1
ATOM 3882 O O . LEU B 1 233 ? 33.032 60.219 25.239 1.00 16.01 233 LEU B O 1
ATOM 3887 N N . ALA B 1 234 ? 33.324 61.347 27.175 1.00 16.66 234 ALA B N 1
ATOM 3888 C CA . ALA B 1 234 ? 32.928 62.627 26.602 1.00 16.05 234 ALA B CA 1
ATOM 3889 C C . ALA B 1 234 ? 33.925 63.075 25.544 1.00 16.89 234 ALA B C 1
ATOM 3890 O O . ALA B 1 234 ? 33.541 63.475 24.442 1.00 18.33 234 ALA B O 1
ATOM 3892 N N . GLU B 1 235 ? 35.218 62.983 25.853 1.00 18.61 235 GLU B N 1
ATOM 3893 C CA . GLU B 1 235 ? 36.243 63.384 24.893 1.00 20.21 235 GLU B CA 1
ATOM 3894 C C . GLU B 1 235 ? 36.205 62.521 23.633 1.00 18.96 235 GLU B C 1
ATOM 3895 O O . GLU B 1 235 ? 36.396 63.023 22.523 1.00 18.45 235 GLU B O 1
ATOM 3901 N N . LYS B 1 236 ? 35.985 61.214 23.787 1.00 21.30 236 LYS B N 1
ATOM 3902 C CA . LYS B 1 236 ? 35.962 60.316 22.635 1.00 17.09 236 LYS B CA 1
ATOM 3903 C C . LYS B 1 236 ? 34.757 60.592 21.740 1.00 22.13 236 LYS B C 1
ATOM 3904 O O . LYS B 1 236 ? 34.885 60.656 20.511 1.00 23.06 236 LYS B O 1
ATOM 3910 N N . THR B 1 237 ? 33.575 60.752 22.337 1.00 17.98 237 THR B N 1
ATOM 3911 C CA . THR B 1 237 ? 32.335 60.868 21.584 1.00 17.07 237 THR B CA 1
ATOM 3912 C C . THR B 1 237 ? 31.973 62.304 21.231 1.00 19.21 237 THR B C 1
ATOM 3913 O O . THR B 1 237 ? 31.194 62.510 20.303 1.00 18.01 237 THR B O 1
ATOM 3917 N N . GLY B 1 238 ? 32.490 63.292 21.964 1.00 21.42 238 GLY B N 1
ATOM 3918 C CA . GLY B 1 238 ? 31.994 64.649 21.841 1.00 17.95 238 GLY B CA 1
ATOM 3919 C C . GLY B 1 238 ? 30.632 64.854 22.453 1.00 21.03 238 GLY B C 1
ATOM 3920 O O . GLY B 1 238 ? 29.922 65.786 22.067 1.00 22.76 238 GLY B O 1
ATOM 3921 N N . ALA B 1 239 ? 30.234 63.995 23.387 1.00 19.45 239 ALA B N 1
ATOM 3922 C CA . ALA B 1 239 ? 28.888 64.041 23.936 1.00 18.66 239 ALA B CA 1
ATOM 3923 C C . ALA B 1 239 ? 28.630 65.367 24.639 1.00 19.39 239 ALA B C 1
ATOM 3924 O O . ALA B 1 239 ? 29.548 66.028 25.129 1.00 19.50 239 ALA B O 1
ATOM 3926 N N . LEU B 1 240 ? 27.362 65.754 24.655 1.00 17.96 240 LEU B N 1
ATOM 3927 C CA . LEU B 1 240 ? 26.870 66.819 25.520 1.00 20.71 240 LEU B CA 1
ATOM 3928 C C . LEU B 1 240 ? 26.731 66.279 26.944 1.00 18.30 240 LEU B C 1
ATOM 3929 O O . LEU B 1 240 ? 26.019 65.298 27.174 1.00 18.73 240 LEU B O 1
ATOM 3934 N N . VAL B 1 241 ? 27.397 66.909 27.902 1.00 18.26 241 VAL B N 1
ATOM 3935 C CA . VAL B 1 241 ? 27.498 66.363 29.249 1.00 17.50 241 VA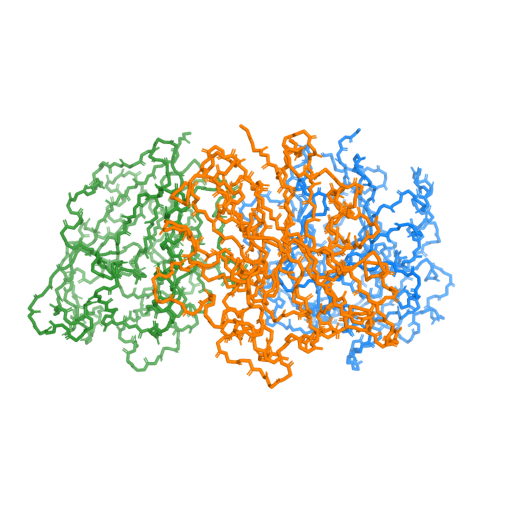L B CA 1
ATOM 3936 C C . VAL B 1 241 ? 26.395 66.960 30.119 1.00 16.36 241 VAL B C 1
ATOM 3937 O O . VAL B 1 241 ? 26.308 68.183 30.269 1.00 17.86 241 VAL B O 1
ATOM 3941 N N . VAL B 1 242 ? 25.581 66.105 30.728 1.00 19.99 242 VAL B N 1
ATOM 3942 C CA . VAL B 1 242 ? 24.536 66.525 31.668 1.00 20.08 242 VAL B CA 1
ATOM 3943 C C . VAL B 1 242 ? 24.880 66.010 33.069 1.00 21.22 242 VAL B C 1
ATOM 3944 O O . VAL B 1 242 ? 24.705 64.817 33.359 1.00 21.99 242 VAL B O 1
ATOM 3948 N N . THR B 1 243 ? 25.350 66.892 33.957 1.00 21.32 243 THR B N 1
ATOM 3949 C CA . THR B 1 243 ? 25.565 66.448 35.331 1.00 22.84 243 THR B CA 1
ATOM 3950 C C . THR B 1 243 ? 24.221 66.141 35.977 1.00 22.62 243 THR B C 1
ATOM 3951 O O . THR B 1 243 ? 23.158 66.458 35.438 1.00 28.59 243 THR B O 1
ATOM 3955 N N . GLY B 1 244 ? 24.273 65.506 37.148 1.00 20.82 244 GLY B N 1
ATOM 3956 C CA . GLY B 1 244 ? 23.064 64.950 37.725 1.00 23.35 244 GLY B CA 1
ATOM 3957 C C . GLY B 1 244 ? 22.152 65.976 38.357 1.00 30.67 244 GLY B C 1
ATOM 3958 O O . GLY B 1 244 ? 20.928 65.816 38.331 1.00 25.44 244 GLY B O 1
ATOM 3959 N N . HIS B 1 245 ? 22.716 67.042 38.928 1.00 26.08 245 HIS B N 1
ATOM 3960 C CA . HIS B 1 245 ? 21.876 67.949 39.703 1.00 27.67 245 HIS B CA 1
ATOM 3961 C C . HIS B 1 245 ? 22.297 69.416 39.623 1.00 24.64 245 HIS B C 1
ATOM 3962 O O . HIS B 1 245 ? 21.887 70.193 40.487 1.00 32.73 245 HIS B O 1
ATOM 3969 N N . ASP B 1 246 ? 23.092 69.831 38.632 1.00 25.02 246 ASP B N 1
ATOM 3970 C CA . ASP B 1 246 ? 23.732 71.136 38.741 1.00 29.35 246 ASP B CA 1
ATOM 3971 C C . ASP B 1 246 ? 22.720 72.281 38.710 1.00 26.79 246 ASP B C 1
ATOM 3972 O O . ASP B 1 246 ? 22.107 72.546 37.671 1.00 24.55 246 ASP B O 1
ATOM 3977 N N . PRO B 1 247 ? 22.553 73.001 39.821 1.00 30.04 247 PRO B N 1
ATOM 3978 C CA . PRO B 1 247 ? 21.547 74.080 39.861 1.00 30.70 247 PRO B CA 1
ATOM 3979 C C . PRO B 1 247 ? 21.808 75.192 38.860 1.00 32.13 247 PRO B C 1
ATOM 3980 O O . PRO B 1 247 ? 20.857 75.804 38.357 1.00 32.77 247 PRO B O 1
ATOM 3984 N N . GLU B 1 248 ? 23.072 75.466 38.547 1.00 29.49 248 GLU B N 1
ATOM 3985 C CA . GLU B 1 248 ? 23.392 76.518 37.593 1.00 34.66 248 GLU B CA 1
ATOM 3986 C C . GLU B 1 248 ? 23.252 76.040 36.151 1.00 34.25 248 GLU B C 1
ATOM 3987 O O . GLU B 1 248 ? 22.792 76.795 35.292 1.00 32.67 248 GLU B O 1
ATOM 3993 N N . ALA B 1 249 ? 23.616 74.796 35.855 1.00 35.04 249 ALA B N 1
ATOM 3994 C CA . ALA B 1 249 ? 23.532 74.334 34.471 1.00 35.15 249 ALA B CA 1
ATOM 3995 C C . ALA B 1 249 ? 22.129 73.890 34.075 1.00 33.40 249 ALA B C 1
ATOM 3996 O O . ALA B 1 249 ? 21.799 73.915 32.887 1.00 33.59 249 ALA B O 1
ATOM 3998 N N . TRP B 1 250 ? 21.302 73.498 35.042 1.00 35.45 250 TRP B N 1
ATOM 3999 C CA . TRP B 1 250 ? 20.011 72.890 34.732 1.00 27.39 250 TRP B CA 1
ATOM 4000 C C . TRP B 1 250 ? 19.098 73.784 33.890 1.00 33.50 250 TRP B C 1
ATOM 4001 O O . TRP B 1 250 ? 18.525 73.284 32.909 1.00 31.98 250 TRP B O 1
ATOM 4012 N N . PRO B 1 251 ? 18.917 75.080 34.194 1.00 34.83 251 PRO B N 1
ATOM 4013 C CA . PRO B 1 251 ? 18.052 75.904 33.323 1.00 33.58 251 PRO B CA 1
ATOM 4014 C C . PRO B 1 251 ? 18.579 76.067 31.910 1.00 32.54 251 PRO B C 1
ATOM 4015 O O . PRO B 1 251 ? 17.812 76.494 31.037 1.00 35.63 251 PRO B O 1
ATOM 4019 N N . THR B 1 252 ? 19.841 75.736 31.646 1.00 27.62 252 THR B N 1
ATOM 4020 C CA . THR B 1 252 ? 20.397 75.891 30.310 1.00 26.16 252 THR B CA 1
ATOM 4021 C C . THR B 1 252 ? 20.099 74.707 29.400 1.00 30.03 252 THR B C 1
ATOM 4022 O O . THR B 1 252 ? 20.439 74.761 28.216 1.00 31.56 252 THR B O 1
ATOM 4026 N N . PHE B 1 253 ? 19.491 73.643 29.919 1.00 27.45 253 PHE B N 1
ATOM 4027 C CA . PHE B 1 253 ? 19.024 72.524 29.111 1.00 28.85 253 PHE B CA 1
ATOM 4028 C C . PHE B 1 253 ? 17.539 72.685 28.797 1.00 27.55 253 PHE B C 1
ATOM 4029 O O . PHE B 1 253 ? 16.795 73.345 29.529 1.00 28.93 253 PHE B O 1
ATOM 4037 N N . ARG B 1 254 ? 17.107 72.058 27.711 1.00 27.15 254 ARG B N 1
ATOM 4038 C CA . ARG B 1 254 ? 15.690 72.062 27.373 1.00 29.96 254 ARG B CA 1
ATOM 4039 C C . ARG B 1 254 ? 14.925 71.122 28.300 1.00 33.66 254 ARG B C 1
ATOM 4040 O O . ARG B 1 254 ? 15.354 69.988 28.540 1.00 36.51 254 ARG B O 1
ATOM 4048 N N . HIS B 1 255 ? 13.810 71.597 28.841 1.00 26.96 255 HIS B N 1
ATOM 4049 C CA . HIS B 1 255 ? 12.962 70.781 29.703 1.00 30.96 255 HIS B CA 1
ATOM 4050 C C . HIS B 1 255 ? 11.554 70.670 29.127 1.00 35.01 255 HIS B C 1
ATOM 4051 O O . HIS B 1 255 ? 11.270 71.109 28.008 1.00 31.94 255 HIS B O 1
ATOM 4058 N N . ALA B 1 256 ? 10.660 70.099 29.939 1.00 45.69 256 ALA B N 1
ATOM 4059 C CA . ALA B 1 256 ? 9.248 70.455 29.879 1.00 36.59 256 ALA B CA 1
ATOM 4060 C C . ALA B 1 256 ? 8.706 69.793 28.615 1.00 38.64 256 ALA B C 1
ATOM 4061 O O . ALA B 1 256 ? 9.077 68.632 28.388 1.00 46.65 256 ALA B O 1
ATOM 4063 N N . PRO B 1 257 ? 7.860 70.417 27.768 1.00 31.03 257 PRO B N 1
ATOM 4064 C CA . PRO B 1 257 ? 7.610 69.798 26.450 1.00 38.73 257 PRO B CA 1
ATOM 4065 C C . PRO B 1 257 ? 8.774 69.881 25.477 1.00 29.79 257 PRO B C 1
ATOM 4066 O O . PRO B 1 257 ? 8.739 69.180 24.459 1.00 36.47 257 PRO B O 1
ATOM 4070 N N . GLU B 1 258 ? 9.772 70.729 25.716 1.00 29.67 258 GLU B N 1
ATOM 4071 C CA . GLU B 1 258 ? 10.889 70.812 24.789 1.00 34.60 258 GLU B CA 1
ATOM 4072 C C . GLU B 1 258 ? 11.751 69.557 24.901 1.00 35.00 258 GLU B C 1
ATOM 4073 O O . GLU B 1 258 ? 11.718 68.845 25.908 1.00 31.31 258 GLU B O 1
ATOM 4079 N N . TYR B 1 259 ? 12.525 69.277 23.852 1.00 35.17 259 TYR B N 1
ATOM 4080 C CA . TYR B 1 259 ? 13.222 68.002 23.794 1.00 32.80 259 TYR B CA 1
ATOM 4081 C C . TYR B 1 259 ? 14.446 68.065 22.886 1.00 34.76 259 TYR B C 1
ATOM 4082 O O . TYR B 1 259 ? 14.648 69.016 22.125 1.00 35.41 259 TYR B O 1
ATOM 4091 N N . TYR B 1 260 ? 15.257 67.010 22.972 1.00 27.08 260 TYR B N 1
ATOM 4092 C CA . TYR B 1 260 ? 16.419 66.809 22.119 1.00 30.77 260 TYR B CA 1
ATOM 4093 C C . TYR B 1 260 ? 16.099 65.733 21.091 1.00 31.46 260 TYR B C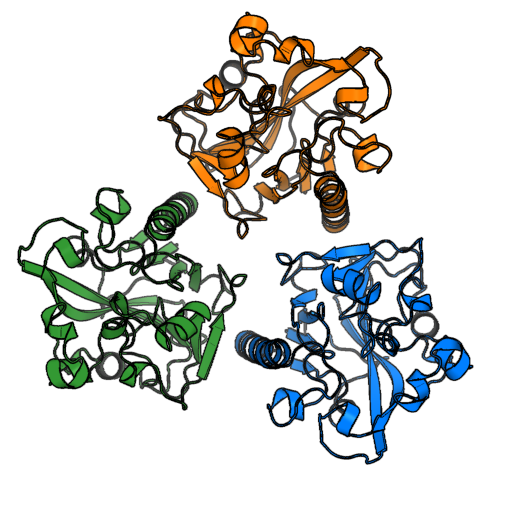 1
ATOM 4094 O O . TYR B 1 260 ? 15.654 64.637 21.451 1.00 27.96 260 TYR B O 1
ATOM 4103 N N . ALA B 1 261 ? 16.321 66.037 19.819 1.00 28.96 261 ALA B N 1
ATOM 4104 C CA . ALA B 1 261 ? 16.098 65.024 18.798 1.00 32.21 261 ALA B CA 1
ATOM 4105 C C . ALA B 1 261 ? 17.410 64.554 18.182 1.00 26.27 261 ALA B C 1
ATOM 4106 O O . ALA B 1 261 ? 17.383 63.858 17.168 1.00 28.78 261 ALA B O 1
ATOM 4108 N N . ALA C 1 2 ? 27.067 33.317 -0.357 1.00 36.00 2 ALA C N 1
ATOM 4109 C CA . ALA C 1 2 ? 25.817 32.726 0.120 1.00 35.15 2 ALA C CA 1
ATOM 4110 C C . ALA C 1 2 ? 25.489 33.209 1.537 1.00 39.67 2 ALA C C 1
ATOM 4111 O O . ALA C 1 2 ? 26.362 33.687 2.255 1.00 38.69 2 ALA C O 1
ATOM 4113 N N . ALA C 1 3 ? 24.227 33.101 1.930 1.00 35.80 3 ALA C N 1
ATOM 4114 C CA . ALA C 1 3 ? 23.796 33.469 3.269 1.00 34.22 3 ALA C CA 1
ATOM 4115 C C . ALA C 1 3 ? 23.962 32.285 4.225 1.00 29.63 3 ALA C C 1
ATOM 4116 O O . ALA C 1 3 ? 23.936 31.126 3.803 1.00 25.37 3 ALA C O 1
ATOM 4118 N N . PRO C 1 4 ? 24.143 32.528 5.517 1.00 26.86 4 PRO C N 1
ATOM 4119 C CA . PRO C 1 4 ? 24.264 31.405 6.457 1.00 26.03 4 PRO C CA 1
ATOM 4120 C C . PRO C 1 4 ? 22.933 30.716 6.683 1.00 24.22 4 PRO C C 1
ATOM 4121 O O . PRO C 1 4 ? 21.866 31.318 6.547 1.00 24.70 4 PRO C O 1
ATOM 4125 N N . ARG C 1 5 ? 23.008 29.438 7.064 1.00 25.10 5 ARG C N 1
ATOM 4126 C CA . ARG C 1 5 ? 21.829 28.647 7.400 1.00 25.01 5 ARG C CA 1
ATOM 4127 C C . ARG C 1 5 ? 22.073 27.855 8.677 1.00 23.88 5 ARG C C 1
ATOM 4128 O O . ARG C 1 5 ? 23.202 27.458 8.973 1.00 22.35 5 ARG C O 1
ATOM 4136 N N . LEU C 1 6 ? 20.999 27.594 9.416 1.00 23.63 6 LEU C N 1
ATOM 4137 C CA . LEU C 1 6 ? 21.053 26.749 10.600 1.00 20.10 6 LEU C CA 1
ATOM 4138 C C . LEU C 1 6 ? 20.286 25.461 10.337 1.00 19.78 6 LEU C C 1
ATOM 4139 O O . LEU C 1 6 ? 19.120 25.505 9.931 1.00 20.40 6 LEU C O 1
ATOM 4144 N N . TYR C 1 7 ? 20.951 24.324 10.548 1.00 16.80 7 TYR C N 1
ATOM 4145 C CA . TYR C 1 7 ? 20.347 23.000 10.467 1.00 21.01 7 TYR C CA 1
ATOM 4146 C C . TYR C 1 7 ? 20.338 22.349 11.844 1.00 20.42 7 TYR C C 1
ATOM 4147 O O . TYR C 1 7 ? 21.375 22.293 12.518 1.00 18.56 7 TYR C O 1
ATOM 4156 N N . MET C 1 8 ? 19.193 21.801 12.229 1.00 19.05 8 MET C N 1
ATOM 4157 C CA . MET C 1 8 ? 19.039 21.113 13.503 1.00 19.14 8 MET C CA 1
ATOM 4158 C C . MET C 1 8 ? 19.067 19.613 13.266 1.00 17.56 8 MET C C 1
ATOM 4159 O O . MET C 1 8 ? 18.202 19.084 12.566 1.00 21.88 8 MET C O 1
ATOM 4164 N N . PHE C 1 9 ? 20.059 18.936 13.842 1.00 19.88 9 PHE C N 1
ATOM 4165 C CA . PHE C 1 9 ? 20.190 17.482 13.831 1.00 20.07 9 PHE C CA 1
ATOM 4166 C C . PHE C 1 9 ? 19.891 16.924 15.218 1.00 21.07 9 PHE C C 1
ATOM 4167 O O . PHE C 1 9 ? 19.725 17.677 16.190 1.00 17.86 9 PHE C O 1
ATOM 4175 N N . GLN C 1 10 ? 19.852 15.586 15.311 1.00 18.72 10 GLN C N 1
ATOM 4176 C CA . GLN C 1 10 ? 19.905 14.913 16.608 1.00 18.47 10 GLN C CA 1
ATOM 4177 C C . GLN C 1 10 ? 20.673 13.600 16.502 1.00 19.44 10 GLN C C 1
ATOM 4178 O O . GLN C 1 10 ? 20.637 12.916 15.474 1.00 18.70 10 GLN C O 1
ATOM 4184 N N . THR C 1 11 ? 21.395 13.280 17.577 1.00 15.78 11 THR C N 1
ATOM 4185 C CA . THR C 1 11 ? 21.935 11.943 17.801 1.00 14.93 11 THR C CA 1
ATOM 4186 C C . THR C 1 11 ? 20.955 11.155 18.674 1.00 15.24 11 THR C C 1
ATOM 4187 O O . THR C 1 11 ? 21.149 10.950 19.875 1.00 17.04 11 THR C O 1
ATOM 4191 N N . GLY C 1 12 ? 19.866 10.729 18.041 1.00 17.08 12 GLY C N 1
ATOM 4192 C CA . GLY C 1 12 ? 18.883 9.918 18.741 1.00 18.12 12 GLY C CA 1
ATOM 4193 C C . GLY C 1 12 ? 18.356 10.565 20.013 1.00 20.64 12 GLY C C 1
ATOM 4194 O O . GLY C 1 12 ? 18.145 11.787 20.094 1.00 17.74 12 GLY C O 1
ATOM 4195 N N . THR C 1 13 ? 18.130 9.725 21.022 1.00 17.49 13 THR C N 1
ATOM 4196 C CA . THR C 1 13 ? 17.532 10.137 22.280 1.00 18.47 13 THR C CA 1
ATOM 4197 C C . THR C 1 13 ? 18.331 9.593 23.457 1.00 18.06 13 THR C C 1
ATOM 4198 O O . THR C 1 13 ? 19.180 8.705 23.316 1.00 15.34 13 THR C O 1
ATOM 4202 N N . LEU C 1 14 ? 18.016 10.143 24.635 1.00 20.59 14 LEU C N 1
ATOM 4203 C CA . LEU C 1 14 ? 18.462 9.643 25.926 1.00 18.53 14 LEU C CA 1
ATOM 4204 C C . LEU C 1 14 ? 17.248 9.222 26.744 1.00 20.53 14 LEU C C 1
ATOM 4205 O O . LEU C 1 14 ? 16.248 9.946 26.801 1.00 22.18 14 LEU C O 1
ATOM 4210 N N . LYS C 1 15 ? 17.344 8.059 27.383 1.00 21.26 15 LYS C N 1
ATOM 4211 C CA . LYS C 1 15 ? 16.342 7.582 28.326 1.00 17.77 15 LYS C CA 1
ATOM 4212 C C . LYS C 1 15 ? 16.879 7.801 29.730 1.00 18.71 15 LYS C C 1
ATOM 4213 O O . LYS C 1 15 ? 18.043 7.499 30.002 1.00 20.96 15 LYS C O 1
ATOM 4219 N N . CYS C 1 16 ? 16.040 8.330 30.609 1.00 18.98 16 CYS C N 1
ATOM 4220 C CA . CYS C 1 16 ? 16.424 8.579 31.987 1.00 24.59 16 CYS C CA 1
ATOM 4221 C C . CYS C 1 16 ? 15.144 8.737 32.789 1.00 23.91 16 CYS C C 1
ATOM 4222 O O . CYS C 1 16 ? 14.061 8.329 32.331 1.00 27.39 16 CYS C O 1
ATOM 4225 N N . ARG C 1 17 ? 15.236 9.322 33.965 1.00 26.10 17 ARG C N 1
ATOM 4226 C CA . ARG C 1 17 ? 14.052 9.611 34.747 1.00 28.82 17 ARG C CA 1
ATOM 4227 C C . ARG C 1 17 ? 13.715 11.094 34.639 1.00 30.76 17 ARG C C 1
ATOM 4228 O O . ARG C 1 17 ? 14.571 11.917 34.305 1.00 28.31 17 ARG C O 1
ATOM 4236 N N . VAL C 1 18 ? 12.440 11.423 34.896 1.00 24.57 18 VAL C N 1
ATOM 4237 C CA . VAL C 1 18 ? 12.027 12.827 34.894 1.00 27.57 18 VAL C CA 1
ATOM 4238 C C . VAL C 1 18 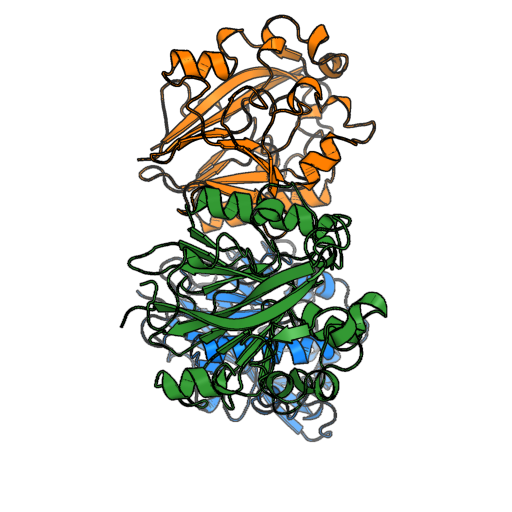? 12.958 13.652 35.781 1.00 21.95 18 VAL C C 1
ATOM 4239 O O . VAL C 1 18 ? 13.497 14.679 35.356 1.00 23.73 18 VAL C O 1
ATOM 4243 N N . CYS C 1 19 ? 13.208 13.174 37.006 1.00 21.38 19 CYS C N 1
ATOM 4244 C CA . CYS C 1 19 ? 13.977 13.947 37.982 1.00 25.19 19 CYS C CA 1
ATOM 4245 C C . CYS C 1 19 ? 15.381 14.285 37.482 1.00 25.23 19 CYS C C 1
ATOM 4246 O O . CYS C 1 19 ? 15.982 15.262 37.944 1.00 23.59 19 CYS C O 1
ATOM 4249 N N . ASN C 1 20 ? 15.919 13.498 36.541 1.00 25.06 20 ASN C N 1
ATOM 4250 C CA . ASN C 1 20 ? 17.229 13.815 35.982 1.00 26.94 20 ASN C CA 1
ATOM 4251 C C . ASN C 1 20 ? 17.201 15.117 35.213 1.00 27.30 20 ASN C C 1
ATOM 4252 O O . ASN C 1 20 ? 18.197 15.853 35.203 1.00 25.70 20 ASN C O 1
ATOM 4257 N N . ILE C 1 21 ? 16.078 15.413 34.567 1.00 24.94 21 ILE C N 1
ATOM 4258 C CA . ILE C 1 21 ? 15.908 16.632 33.790 1.00 20.63 21 ILE C CA 1
ATOM 4259 C C . ILE C 1 21 ? 15.252 17.732 34.617 1.00 24.50 21 ILE C C 1
ATOM 4260 O O . ILE C 1 21 ? 15.724 18.869 34.634 1.00 25.82 21 ILE C O 1
ATOM 4265 N N . LYS C 1 22 ? 14.178 17.398 35.333 1.00 19.20 22 LYS C N 1
ATOM 4266 C CA . LYS C 1 22 ? 13.476 18.313 36.224 1.00 23.55 22 LYS C CA 1
ATOM 4267 C C . LYS C 1 22 ? 13.742 17.884 37.665 1.00 26.18 22 LYS C C 1
ATOM 4268 O O . LYS C 1 22 ? 13.113 16.942 38.154 1.00 21.36 22 LYS C O 1
ATOM 4274 N N . MET C 1 23 ? 14.658 18.586 38.344 1.00 23.84 23 MET C N 1
ATOM 4275 C CA . MET C 1 23 ? 15.107 18.189 39.676 1.00 23.17 23 MET C CA 1
ATOM 4276 C C . MET C 1 23 ? 13.935 17.853 40.597 1.00 26.97 23 MET C C 1
ATOM 4277 O O . MET C 1 23 ? 12.963 18.609 40.694 1.00 25.23 23 MET C O 1
ATOM 4282 N N . ASN C 1 24 ? 14.024 16.680 41.240 1.00 22.74 24 ASN C N 1
ATOM 4283 C CA . ASN C 1 24 ? 13.096 16.252 42.279 1.00 25.37 24 ASN C CA 1
ATOM 4284 C C . ASN C 1 24 ? 11.684 16.017 41.755 1.00 25.42 24 ASN C C 1
ATOM 4285 O O . ASN C 1 24 ? 10.728 16.083 42.525 1.00 21.77 24 ASN C O 1
ATOM 4290 N N . ALA C 1 25 ? 11.528 15.707 40.468 1.00 24.05 25 ALA C N 1
ATOM 4291 C CA . ALA C 1 25 ? 10.201 15.561 39.891 1.00 24.88 25 ALA C CA 1
ATOM 4292 C C . ALA C 1 25 ? 9.763 14.112 39.764 1.00 27.86 25 ALA C C 1
ATOM 4293 O O . ALA C 1 25 ? 8.806 13.832 39.039 1.00 28.10 25 ALA C O 1
ATOM 4295 N N . GLY C 1 26 ? 10.433 13.184 40.435 1.00 24.67 26 GLY C N 1
ATOM 4296 C CA . GLY C 1 26 ? 9.937 11.826 40.433 1.00 25.51 26 GLY C CA 1
ATOM 4297 C C . GLY C 1 26 ? 10.717 10.915 39.498 1.00 31.47 26 GLY C C 1
ATOM 4298 O O . GLY C 1 26 ? 11.447 11.356 38.599 1.00 27.53 26 GLY C O 1
ATOM 4299 N N . LEU C 1 27 ? 10.520 9.611 39.703 1.00 26.99 27 LEU C N 1
ATOM 4300 C CA . LEU C 1 27 ? 11.365 8.572 39.135 1.00 29.69 27 LEU C CA 1
ATOM 4301 C C . LEU C 1 27 ? 10.793 7.940 37.860 1.00 29.25 27 LEU C C 1
ATOM 4302 O O . LEU C 1 27 ? 11.332 6.931 37.396 1.00 30.38 27 LEU C O 1
ATOM 4307 N N . ASP C 1 28 ? 9.731 8.502 37.282 1.00 26.16 28 ASP C N 1
ATOM 4308 C CA . ASP C 1 28 ? 9.153 7.927 36.071 1.00 31.41 28 ASP C CA 1
ATOM 4309 C C . ASP C 1 28 ? 10.150 7.970 34.917 1.00 33.16 28 ASP C C 1
ATOM 4310 O O . ASP C 1 28 ? 11.042 8.824 34.863 1.00 29.93 28 ASP C O 1
ATOM 4315 N N . ASP C 1 29 ? 9.974 7.046 33.975 1.00 33.56 29 ASP C N 1
ATOM 4316 C CA . ASP C 1 29 ? 10.798 7.026 32.775 1.00 29.30 29 ASP C CA 1
ATOM 4317 C C . ASP C 1 29 ? 10.598 8.311 31.978 1.00 30.64 29 ASP C C 1
ATOM 4318 O O . ASP C 1 29 ? 9.529 8.931 32.013 1.00 29.14 29 ASP C O 1
ATOM 4323 N N . TYR C 1 30 ? 11.645 8.720 31.262 1.00 25.01 30 TYR C N 1
ATOM 4324 C CA . TYR C 1 30 ? 11.611 9.975 30.522 1.00 27.66 30 TYR C CA 1
ATOM 4325 C C . TYR C 1 30 ? 12.546 9.863 29.331 1.00 22.44 30 TYR C C 1
ATOM 4326 O O . TYR C 1 30 ? 13.611 9.251 29.432 1.00 21.66 30 TYR C O 1
ATOM 4335 N N . GLU C 1 31 ? 12.153 10.459 28.209 1.00 24.66 31 GLU C N 1
ATOM 4336 C CA . GLU C 1 31 ? 12.981 10.388 27.017 1.00 26.14 31 GLU C CA 1
ATOM 4337 C C . GLU C 1 31 ? 13.064 11.743 26.324 1.00 22.45 31 GLU C C 1
ATOM 4338 O O . GLU C 1 31 ? 12.039 12.383 26.070 1.00 22.70 31 GLU C O 1
ATOM 4344 N N . ILE C 1 32 ? 14.282 12.143 25.970 1.00 17.45 32 ILE C N 1
ATOM 4345 C CA . ILE C 1 32 ? 14.548 13.451 25.370 1.00 18.63 32 ILE C CA 1
ATOM 4346 C C . ILE C 1 32 ? 15.381 13.274 24.108 1.00 17.41 32 ILE C C 1
ATOM 4347 O O . ILE C 1 32 ? 16.236 12.378 24.057 1.00 17.39 32 ILE C O 1
ATOM 4352 N N . PRO C 1 33 ? 15.201 14.119 23.093 1.00 18.50 33 PRO C N 1
ATOM 4353 C CA . PRO C 1 33 ? 16.125 14.118 21.954 1.00 16.18 33 PRO C CA 1
ATOM 4354 C C . PRO C 1 33 ? 17.484 14.685 22.349 1.00 19.30 33 PRO C C 1
ATOM 4355 O O . PRO C 1 33 ? 17.619 15.401 23.344 1.00 18.24 33 PRO C O 1
ATOM 4359 N N . VAL C 1 34 ? 18.502 14.359 21.552 1.00 16.67 34 VAL C N 1
ATOM 4360 C CA . VAL C 1 34 ? 19.820 14.972 21.733 1.00 15.09 34 VAL C CA 1
ATOM 4361 C C . VAL C 1 34 ? 20.140 15.843 20.526 1.00 16.53 34 VAL C C 1
ATOM 4362 O O . VAL C 1 34 ? 20.765 15.362 19.572 1.00 17.40 34 VAL C O 1
ATOM 4366 N N . PRO C 1 35 ? 19.753 17.116 20.531 1.00 15.90 35 PRO C N 1
ATOM 4367 C CA . PRO C 1 35 ? 20.037 17.983 19.380 1.00 19.28 35 PRO C CA 1
ATOM 4368 C C . PRO C 1 35 ? 21.515 18.347 19.271 1.00 18.66 35 PRO C C 1
ATOM 4369 O O . PRO C 1 35 ? 22.254 18.369 20.259 1.00 19.69 35 PRO C O 1
ATOM 4373 N N . TRP C 1 36 ? 21.945 18.615 18.039 1.00 15.91 36 TRP C N 1
ATOM 4374 C CA . TRP C 1 36 ? 23.192 19.324 17.779 1.00 17.89 36 TRP C CA 1
ATOM 4375 C C . TRP C 1 36 ? 22.993 20.154 16.514 1.00 19.62 36 TRP C C 1
ATOM 4376 O O . TRP C 1 36 ? 21.993 20.005 15.816 1.00 16.46 36 TRP C O 1
ATOM 4387 N N . TYR C 1 37 ? 23.929 21.061 16.220 1.00 16.44 37 TYR C N 1
ATOM 4388 C CA . TYR C 1 37 ? 23.637 22.054 15.190 1.00 15.29 37 TYR C CA 1
ATOM 4389 C C . TYR C 1 37 ? 24.779 22.208 14.201 1.00 16.06 37 TYR C C 1
ATOM 4390 O O . TYR C 1 37 ? 25.951 22.045 14.545 1.00 17.96 37 TYR C O 1
ATOM 4399 N N . LEU C 1 38 ? 24.408 22.454 12.951 1.00 17.50 38 LEU C N 1
ATOM 4400 C CA . LEU C 1 38 ? 25.322 22.819 11.881 1.00 17.17 38 LEU C CA 1
ATOM 4401 C C . LEU C 1 38 ? 24.939 24.207 11.393 1.00 16.92 38 LEU C C 1
ATOM 4402 O O . LEU C 1 38 ? 23.765 24.461 11.099 1.00 18.81 38 LEU C O 1
ATOM 4407 N N . ILE C 1 39 ? 25.905 25.113 11.316 1.00 19.56 39 ILE C N 1
ATOM 4408 C CA . ILE C 1 39 ? 25.689 26.392 10.647 1.00 19.16 39 ILE C CA 1
ATOM 4409 C C . ILE C 1 39 ? 26.561 26.406 9.407 1.00 20.60 39 ILE C C 1
ATOM 4410 O O . ILE C 1 39 ? 27.788 26.273 9.505 1.00 18.08 39 ILE C O 1
ATOM 4415 N N . THR C 1 40 ? 25.929 26.540 8.241 1.00 20.51 40 THR C N 1
ATOM 4416 C CA . THR C 1 40 ? 26.665 26.743 7.000 1.00 23.04 40 THR C CA 1
ATOM 4417 C C . THR C 1 40 ? 26.886 28.240 6.820 1.00 22.34 40 THR C C 1
ATOM 4418 O O . THR C 1 40 ? 25.975 29.041 7.027 1.00 28.19 40 THR C O 1
ATOM 4422 N N . HIS C 1 41 ? 28.109 28.618 6.487 1.00 23.74 41 HIS C N 1
ATOM 4423 C CA . HIS C 1 41 ? 28.463 30.018 6.506 1.00 20.29 41 HIS C CA 1
ATOM 4424 C C . HIS C 1 41 ? 29.468 30.167 5.385 1.00 23.78 41 HIS C C 1
ATOM 4425 O O . HIS C 1 41 ? 30.281 29.254 5.182 1.00 21.53 41 HIS C O 1
ATOM 4432 N N . PRO C 1 42 ? 29.463 31.292 4.666 1.00 22.84 42 PRO C N 1
ATOM 4433 C CA . PRO C 1 42 ? 30.409 31.442 3.548 1.00 21.27 42 PRO C CA 1
ATOM 4434 C C . PRO C 1 42 ? 31.861 31.292 3.952 1.00 24.12 42 PRO C C 1
ATOM 4435 O O . PRO C 1 42 ? 32.666 30.823 3.146 1.00 28.50 42 PRO C O 1
ATOM 4439 N N . LYS C 1 43 ? 32.235 31.715 5.154 1.00 24.12 43 LYS C N 1
ATOM 4440 C CA . LYS C 1 43 ? 33.614 31.630 5.601 1.00 19.67 43 LYS C CA 1
ATOM 4441 C C . LYS C 1 43 ? 33.933 30.316 6.303 1.00 23.53 43 LYS C C 1
ATOM 4442 O O . LYS C 1 43 ? 35.078 30.132 6.735 1.00 21.29 43 LYS C O 1
ATOM 4448 N N . GLY C 1 44 ? 32.969 29.413 6.430 1.00 21.97 44 GLY C N 1
ATOM 4449 C CA . GLY C 1 44 ? 33.258 28.065 6.886 1.00 21.67 44 GLY C CA 1
ATOM 4450 C C . GLY C 1 44 ? 32.096 27.429 7.621 1.00 21.88 44 GLY C C 1
ATOM 4451 O O . GLY C 1 44 ? 31.203 28.086 8.146 1.00 23.05 44 GLY C O 1
ATOM 4452 N N . ASN C 1 45 ? 32.126 26.101 7.674 1.00 22.04 45 ASN C N 1
ATOM 4453 C CA . ASN C 1 45 ? 31.095 25.345 8.367 1.00 20.59 45 ASN C CA 1
ATOM 4454 C C . ASN C 1 45 ? 31.392 25.244 9.853 1.00 22.27 45 ASN C C 1
ATOM 4455 O O . ASN C 1 45 ? 32.548 25.086 10.267 1.00 20.67 45 ASN C O 1
ATOM 4460 N N . VAL C 1 46 ? 30.324 25.307 10.647 1.00 18.58 46 VAL C N 1
ATOM 4461 C CA . VAL C 1 46 ? 30.394 25.296 12.100 1.00 17.34 46 VAL C CA 1
ATOM 4462 C C . VAL C 1 46 ? 29.507 24.174 12.617 1.00 18.29 46 VAL C C 1
ATOM 4463 O O . VAL C 1 46 ? 28.324 24.088 12.260 1.00 17.82 46 VAL C O 1
ATOM 4467 N N . VAL C 1 47 ? 30.080 23.319 13.451 1.00 16.18 47 VAL C N 1
ATOM 4468 C CA . VAL C 1 47 ? 29.349 22.294 14.179 1.00 15.29 47 VAL C CA 1
ATOM 4469 C C . VAL C 1 47 ? 29.278 22.725 15.635 1.00 17.01 47 VAL C C 1
ATOM 4470 O O . VAL C 1 47 ? 30.293 23.129 16.215 1.00 17.06 47 VAL C O 1
ATOM 4474 N N . ILE C 1 48 ? 28.094 22.631 16.232 1.00 16.67 48 ILE C N 1
ATOM 4475 C CA . ILE C 1 48 ? 27.918 22.914 17.651 1.00 14.92 48 ILE C CA 1
ATOM 4476 C C . ILE C 1 48 ? 27.704 21.576 18.357 1.00 18.71 48 ILE C C 1
ATOM 4477 O O . ILE C 1 48 ? 26.711 20.881 18.100 1.00 16.36 48 ILE C O 1
ATOM 4482 N N . ASP C 1 49 ? 28.670 21.197 19.204 1.00 14.34 49 ASP C N 1
ATOM 4483 C CA . ASP C 1 49 ? 28.634 20.031 20.094 1.00 14.77 49 ASP C CA 1
ATOM 4484 C C . ASP C 1 49 ? 28.721 18.691 19.368 1.00 15.73 49 ASP C C 1
ATOM 4485 O O . ASP C 1 49 ? 29.623 17.894 19.648 1.00 15.32 49 ASP C O 1
ATOM 4490 N N . GLY C 1 50 ? 27.778 18.410 18.472 1.00 15.21 50 GLY C N 1
ATOM 4491 C CA . GLY C 1 50 ? 27.803 17.169 17.727 1.00 12.66 50 GLY C CA 1
ATOM 4492 C C . GLY C 1 50 ? 27.137 15.989 18.402 1.00 14.99 50 GLY C C 1
ATOM 4493 O O . GLY C 1 50 ? 27.339 14.850 17.961 1.00 15.88 50 GLY C O 1
ATOM 4494 N N . GLY C 1 51 ? 26.359 16.212 19.458 1.00 14.86 51 GLY C N 1
ATOM 4495 C CA . GLY C 1 51 ? 25.587 15.140 20.068 1.00 14.62 51 GLY C CA 1
ATOM 4496 C C . GLY C 1 51 ? 26.427 14.111 20.812 1.00 15.56 51 GLY C C 1
ATOM 4497 O O . GLY C 1 51 ? 27.595 14.352 21.186 1.00 17.66 51 GLY C O 1
ATOM 4498 N N . CYS C 1 52 ? 25.805 12.950 21.043 1.00 13.53 52 CYS C N 1
ATOM 4499 C CA . CYS C 1 52 ? 26.492 11.804 21.638 1.00 13.61 52 CYS C CA 1
ATOM 4500 C C . CYS C 1 52 ? 27.512 11.213 20.668 1.00 16.78 52 CYS C C 1
ATOM 4501 O O . CYS C 1 52 ? 27.281 11.144 19.456 1.00 16.48 52 CYS C O 1
ATOM 4504 N N . ALA C 1 53 ? 28.635 10.753 21.216 1.00 14.66 53 ALA C N 1
ATOM 4505 C CA . ALA C 1 53 ? 29.650 10.088 20.401 1.00 20.21 53 ALA C CA 1
ATOM 4506 C C . ALA C 1 53 ? 29.069 8.911 19.621 1.00 21.50 53 ALA C C 1
ATOM 4507 O O . ALA C 1 53 ? 28.283 8.119 20.155 1.00 16.63 53 ALA C O 1
ATOM 4509 N N . VAL C 1 54 ? 29.490 8.794 18.352 1.00 17.19 54 VAL C N 1
ATOM 4510 C CA . VAL C 1 54 ? 29.072 7.670 17.510 1.00 19.57 54 VAL C CA 1
ATOM 4511 C C . VAL C 1 54 ? 29.455 6.344 18.160 1.00 20.44 54 VAL C C 1
ATOM 4512 O O . VAL C 1 54 ? 28.736 5.349 18.020 1.00 22.29 54 VAL C O 1
ATOM 4516 N N . GLU C 1 55 ? 30.562 6.321 18.915 1.00 22.75 55 GLU C N 1
ATOM 4517 C CA . GLU C 1 55 ? 31.006 5.107 19.597 1.00 24.79 55 GLU C CA 1
ATOM 4518 C C . GLU C 1 55 ? 29.963 4.585 20.570 1.00 26.86 55 GLU C C 1
ATOM 4519 O O . GLU C 1 55 ? 29.925 3.385 20.850 1.00 29.69 55 GLU C O 1
ATOM 4525 N N . CYS C 1 56 ? 29.119 5.455 21.117 1.00 27.10 56 CYS C N 1
ATOM 4526 C CA . CYS C 1 56 ? 28.217 4.946 22.135 1.00 26.74 56 CYS C CA 1
ATOM 4527 C C . CYS C 1 56 ? 26.948 4.359 21.533 1.00 28.08 56 CYS C C 1
ATOM 4528 O O . CYS C 1 56 ? 26.238 3.613 22.220 1.00 29.24 56 CYS C O 1
ATOM 4531 N N . ALA C 1 57 ? 26.676 4.635 20.257 1.00 27.54 57 ALA C N 1
ATOM 4532 C CA . ALA C 1 57 ? 25.546 4.004 19.587 1.00 22.30 57 ALA C CA 1
ATOM 4533 C C . ALA C 1 57 ? 25.645 2.482 19.633 1.00 28.59 57 ALA C C 1
ATOM 4534 O O . ALA C 1 57 ? 24.662 1.800 19.958 1.00 28.49 57 ALA C O 1
ATOM 4536 N N . SER C 1 58 ? 26.825 1.932 19.311 1.00 25.24 58 SER C N 1
ATOM 4537 C CA . SER C 1 58 ? 27.002 0.489 19.171 1.00 30.18 58 SER C CA 1
ATOM 4538 C C . SER C 1 58 ? 27.426 -0.218 20.457 1.00 31.59 58 SER C C 1
ATOM 4539 O O . SER C 1 58 ? 27.261 -1.438 20.551 1.00 26.69 58 SER C O 1
ATOM 4542 N N . ASP C 1 59 ? 27.971 0.501 21.442 1.00 33.25 59 ASP C N 1
ATOM 4543 C CA . ASP C 1 59 ? 28.350 -0.094 22.728 1.00 28.35 59 ASP C CA 1
ATOM 4544 C C . ASP C 1 59 ? 28.267 0.989 23.792 1.00 30.40 59 ASP C C 1
ATOM 4545 O O . ASP C 1 59 ? 29.276 1.605 24.165 1.00 24.27 59 ASP C O 1
ATOM 4550 N N . PRO C 1 60 ? 27.056 1.269 24.293 1.00 26.95 60 PRO C N 1
ATOM 4551 C CA . PRO C 1 60 ? 26.909 2.354 25.274 1.00 24.53 60 PRO C CA 1
ATOM 4552 C C . PRO C 1 60 ? 27.726 2.142 26.537 1.00 27.20 60 PRO C C 1
ATOM 4553 O O . PRO C 1 60 ? 28.493 3.031 26.934 1.00 23.32 60 PRO C O 1
ATOM 4557 N N . LYS C 1 61 ? 27.591 0.976 27.178 1.00 23.41 61 LYS C N 1
ATOM 4558 C CA . LYS C 1 61 ? 28.351 0.710 28.396 1.00 26.19 61 LYS C CA 1
ATOM 4559 C C . LYS C 1 61 ? 29.849 0.755 28.143 1.00 27.93 61 LYS C C 1
ATOM 4560 O O . LYS C 1 61 ? 30.611 1.241 28.984 1.00 23.85 61 LYS C O 1
ATOM 4566 N N . GLY C 1 62 ? 30.291 0.261 26.987 1.00 22.71 62 GLY C N 1
ATOM 4567 C CA . GLY C 1 62 ? 31.717 0.237 26.717 1.00 24.32 62 GLY C CA 1
ATOM 4568 C C . GLY C 1 62 ? 32.327 1.623 26.588 1.00 26.09 62 GLY C C 1
ATOM 4569 O O . GLY C 1 62 ? 33.453 1.859 27.032 1.00 27.10 62 GLY C O 1
ATOM 4570 N N . TYR C 1 63 ? 31.607 2.554 25.972 1.00 22.42 63 TYR C N 1
ATOM 4571 C CA . TYR C 1 63 ? 32.185 3.872 25.745 1.00 22.68 63 TYR C CA 1
ATOM 4572 C C . TYR C 1 63 ? 31.878 4.862 26.867 1.00 21.73 63 TYR C C 1
ATOM 4573 O O . TYR C 1 63 ? 32.714 5.716 27.166 1.00 20.83 63 TYR C O 1
ATOM 4582 N N . TRP C 1 64 ? 30.714 4.756 27.506 1.00 20.39 64 TRP C N 1
ATOM 4583 C CA . TRP C 1 64 ? 30.310 5.678 28.560 1.00 21.39 64 TRP C CA 1
ATOM 4584 C C . TRP C 1 64 ? 30.485 5.126 29.971 1.00 22.25 64 TRP C C 1
ATOM 4585 O O . TRP C 1 64 ? 30.558 5.917 30.920 1.00 21.37 64 TRP C O 1
ATOM 4596 N N . GLY C 1 65 ? 30.510 3.806 30.141 1.00 23.50 65 GLY C N 1
ATOM 4597 C CA . GLY C 1 65 ? 30.649 3.237 31.474 1.00 18.83 65 GLY C CA 1
ATOM 4598 C C . GLY C 1 65 ? 29.411 3.431 32.337 1.00 21.67 65 GLY C C 1
ATOM 4599 O O . GLY C 1 65 ? 28.269 3.419 31.860 1.00 21.25 65 GLY C O 1
ATOM 4600 N N . ASP C 1 66 ? 29.649 3.635 33.638 1.00 17.97 66 ASP C N 1
ATOM 4601 C CA . ASP C 1 66 ? 28.582 3.502 34.623 1.00 22.38 66 ASP C CA 1
ATOM 4602 C C . ASP C 1 66 ? 27.475 4.529 34.433 1.00 21.38 66 ASP C C 1
ATOM 4603 O O . ASP C 1 66 ? 26.316 4.249 34.758 1.00 20.14 66 ASP C O 1
ATOM 4608 N N . ILE C 1 67 ? 27.793 5.699 33.885 1.00 21.68 67 ILE C N 1
ATOM 4609 C CA . ILE C 1 67 ? 26.808 6.765 33.710 1.00 20.71 67 ILE C CA 1
ATOM 4610 C C . ILE C 1 67 ? 25.605 6.293 32.886 1.00 20.02 67 ILE C C 1
ATOM 4611 O O . ILE C 1 67 ? 24.517 6.876 32.975 1.00 18.80 67 ILE C O 1
ATOM 4616 N N . THR C 1 68 ? 25.776 5.217 32.098 1.00 19.02 68 THR C N 1
ATOM 4617 C CA . THR C 1 68 ? 24.645 4.659 31.348 1.00 19.17 68 THR C CA 1
ATOM 4618 C C . THR C 1 68 ? 23.516 4.184 32.249 1.00 19.26 68 THR C C 1
ATOM 4619 O O . THR C 1 68 ? 22.392 4.009 31.770 1.00 18.47 68 THR C O 1
ATOM 4623 N N . SER C 1 69 ? 23.780 3.953 33.533 1.00 20.93 69 SER C N 1
ATOM 4624 C CA . SER C 1 69 ? 22.684 3.667 34.439 1.00 21.03 69 SER C CA 1
ATOM 4625 C C . SER C 1 69 ? 21.877 4.911 34.771 1.00 23.29 69 SER C C 1
ATOM 4626 O O . SER C 1 69 ? 20.840 4.803 35.434 1.00 21.40 69 SER C O 1
ATOM 4629 N N . VAL C 1 70 ? 22.329 6.079 34.334 1.00 23.49 70 VAL C N 1
ATOM 4630 C CA . VAL C 1 70 ? 21.549 7.309 34.436 1.00 23.57 70 VAL C CA 1
ATOM 4631 C C . VAL C 1 70 ? 20.983 7.719 33.083 1.00 20.87 70 VAL C C 1
ATOM 4632 O O . VAL C 1 70 ? 19.796 8.007 32.963 1.00 19.38 70 VAL C O 1
ATOM 4636 N N . TYR C 1 71 ? 21.826 7.753 32.052 1.00 18.79 71 TYR C N 1
ATOM 4637 C CA . TYR C 1 71 ? 21.422 8.141 30.704 1.00 23.50 71 TYR C CA 1
ATOM 4638 C C . TYR C 1 71 ? 21.692 6.973 29.767 1.00 22.86 71 TYR C C 1
ATOM 4639 O O . TYR C 1 71 ? 22.853 6.613 29.537 1.00 21.77 71 TYR C O 1
ATOM 4648 N N . TRP C 1 72 ? 20.622 6.379 29.232 1.00 19.95 72 TRP C N 1
ATOM 4649 C CA . TRP C 1 72 ? 20.762 5.328 28.235 1.00 17.64 72 TRP C CA 1
ATOM 4650 C C . TRP C 1 72 ? 20.606 5.938 26.848 1.00 19.34 72 TRP C C 1
ATOM 4651 O O . TRP C 1 72 ? 19.515 6.451 26.526 1.00 15.96 72 TRP C O 1
ATOM 4662 N N . PRO C 1 73 ? 21.657 5.955 26.018 1.00 20.56 73 PRO C N 1
ATOM 4663 C CA . PRO C 1 73 ? 21.562 6.603 24.702 1.00 17.84 73 PRO C CA 1
ATOM 4664 C C . PRO C 1 73 ? 20.959 5.641 23.693 1.00 19.82 73 PRO C C 1
ATOM 4665 O O . PRO C 1 73 ? 21.428 4.510 23.550 1.00 16.79 73 PRO C O 1
ATOM 4669 N N . VAL C 1 74 ? 19.911 6.093 23.008 1.00 18.50 74 VAL C N 1
ATOM 4670 C CA . VAL C 1 74 ? 19.233 5.313 21.979 1.00 17.71 74 VAL C CA 1
ATOM 4671 C C . VAL C 1 74 ? 19.573 5.978 20.654 1.00 20.43 74 VAL C C 1
ATOM 4672 O O . VAL C 1 74 ? 19.068 7.062 20.351 1.00 18.94 74 VAL C O 1
ATOM 4676 N N . MET C 1 75 ? 20.420 5.334 19.854 1.00 17.54 75 MET C N 1
ATOM 4677 C CA . MET C 1 75 ? 21.064 6.049 18.766 1.00 18.37 75 MET C CA 1
ATOM 4678 C C . MET C 1 75 ? 21.606 5.055 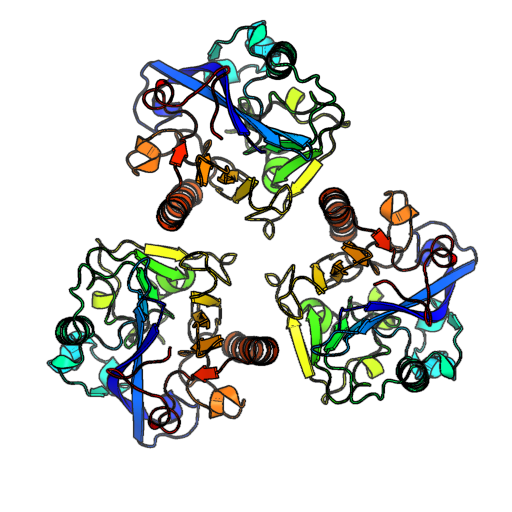17.753 1.00 18.05 75 MET C C 1
ATOM 4679 O O . MET C 1 75 ? 22.259 4.086 18.141 1.00 21.60 75 MET C O 1
ATOM 4684 N N . ARG C 1 76 ? 21.376 5.323 16.468 1.00 17.69 76 ARG C N 1
ATOM 4685 C CA . ARG C 1 76 ? 21.917 4.528 15.372 1.00 21.31 76 ARG C CA 1
ATOM 4686 C C . ARG C 1 76 ? 23.261 5.086 14.905 1.00 26.12 76 ARG C C 1
ATOM 4687 O O . ARG C 1 76 ? 23.507 6.297 14.959 1.00 21.45 76 ARG C O 1
ATOM 4695 N N . GLU C 1 77 ? 24.128 4.188 14.422 1.00 26.97 77 GLU C N 1
ATOM 4696 C CA . GLU C 1 77 ? 25.444 4.614 13.941 1.00 31.23 77 GLU C CA 1
ATOM 4697 C C . GLU C 1 77 ? 25.350 5.733 12.916 1.00 28.75 77 GLU C C 1
ATOM 4698 O O . GLU C 1 77 ? 26.179 6.647 12.914 1.00 26.71 77 GLU C O 1
ATOM 4704 N N . GLU C 1 78 ? 24.365 5.671 12.019 1.00 23.89 78 GLU C N 1
ATOM 4705 C CA . GLU C 1 78 ? 24.277 6.694 10.984 1.00 27.81 78 GLU C CA 1
ATOM 4706 C C . GLU C 1 78 ? 23.870 8.054 11.540 1.00 23.10 78 GLU C C 1
ATOM 4707 O O . GLU C 1 78 ? 23.906 9.044 10.805 1.00 21.36 78 GLU C O 1
ATOM 4713 N N . GLU C 1 79 ? 23.491 8.133 12.809 1.00 22.48 79 GLU C N 1
ATOM 4714 C CA . GLU C 1 79 ? 23.244 9.422 13.438 1.00 21.15 79 GLU C CA 1
ATOM 4715 C C . GLU C 1 79 ? 24.515 10.066 14.001 1.00 21.98 79 GLU C C 1
ATOM 4716 O O . GLU C 1 79 ? 24.471 11.234 14.406 1.00 17.83 79 GLU C O 1
ATOM 4722 N N . GLY C 1 80 ? 25.642 9.350 14.042 1.00 17.77 80 GLY C N 1
ATOM 4723 C CA . GLY C 1 80 ? 26.889 9.990 14.436 1.00 21.90 80 GLY C CA 1
ATOM 4724 C C . GLY C 1 80 ? 27.170 11.233 13.608 1.00 19.55 80 GLY C C 1
ATOM 4725 O O . GLY C 1 80 ? 26.840 11.253 12.424 1.00 19.84 80 GLY C O 1
ATOM 4726 N N . CYS C 1 81 ? 27.774 12.276 14.193 1.00 18.34 81 CYS C N 1
ATOM 4727 C CA . CYS C 1 81 ? 27.768 13.565 13.504 1.00 16.91 81 CYS C CA 1
ATOM 4728 C C . CYS C 1 81 ? 28.650 13.565 12.258 1.00 20.40 81 CYS C C 1
ATOM 4729 O O . CYS C 1 81 ? 28.333 14.264 11.287 1.00 22.68 81 CYS C O 1
ATOM 4732 N N . VAL C 1 82 ? 29.735 12.784 12.243 1.00 18.51 82 VAL C N 1
ATOM 4733 C CA . VAL C 1 82 ? 30.546 12.669 11.025 1.00 19.32 82 VAL C CA 1
ATOM 4734 C C . VAL C 1 82 ? 29.750 11.982 9.914 1.00 23.30 82 VAL C C 1
ATOM 4735 O O . VAL C 1 82 ? 29.735 12.432 8.762 1.00 20.73 82 VAL C O 1
ATOM 4739 N N . GLN C 1 83 ? 29.081 10.877 10.245 1.00 22.84 83 GLN C N 1
ATOM 4740 C CA . GLN C 1 83 ? 28.297 10.151 9.247 1.00 25.43 83 GLN C CA 1
ATOM 4741 C C . GLN C 1 83 ? 27.152 11.015 8.706 1.00 24.27 83 GLN C C 1
ATOM 4742 O O . GLN C 1 83 ? 26.960 11.122 7.488 1.00 24.32 83 GLN C O 1
ATOM 4748 N N . ALA C 1 84 ? 26.400 11.666 9.600 1.00 21.11 84 ALA C N 1
ATOM 4749 C CA . ALA C 1 84 ? 25.310 12.538 9.171 1.00 22.84 84 ALA C CA 1
ATOM 4750 C C . ALA C 1 84 ? 25.809 13.644 8.246 1.00 31.99 84 ALA C C 1
ATOM 4751 O O . ALA C 1 84 ? 25.181 13.936 7.214 1.00 30.55 84 ALA C O 1
ATOM 4753 N N . LEU C 1 85 ? 26.942 14.265 8.587 1.00 19.30 85 LEU C N 1
ATOM 4754 C CA . LEU C 1 85 ? 27.439 15.344 7.747 1.00 22.06 85 LEU C CA 1
ATOM 4755 C C . LEU C 1 85 ? 27.896 14.827 6.385 1.00 25.24 85 LEU C C 1
ATOM 4756 O O . LEU C 1 85 ? 27.566 15.427 5.357 1.00 26.67 85 LEU C O 1
ATOM 4761 N N . LYS C 1 86 ? 28.638 13.713 6.353 1.00 24.41 86 LYS C N 1
ATOM 4762 C CA . LYS C 1 86 ? 29.025 13.107 5.077 1.00 25.40 86 LYS C CA 1
ATOM 4763 C C . LYS C 1 86 ? 27.805 12.874 4.187 1.00 27.04 86 LYS C C 1
ATOM 4764 O O . LYS C 1 86 ? 27.791 13.272 3.017 1.00 25.31 86 LYS C O 1
ATOM 4770 N N . ALA C 1 87 ? 26.753 12.262 4.743 1.00 25.66 87 ALA C N 1
ATOM 4771 C CA . ALA C 1 87 ? 25.531 12.051 3.974 1.00 28.99 87 ALA C CA 1
ATOM 4772 C C . ALA C 1 87 ? 24.938 13.368 3.508 1.00 30.78 87 ALA C C 1
ATOM 4773 O O . ALA C 1 87 ? 24.373 13.448 2.412 1.00 28.05 87 ALA C O 1
ATOM 4775 N N . PHE C 1 88 ? 25.076 14.412 4.315 1.00 35.29 88 PHE C N 1
ATOM 4776 C CA . PHE C 1 88 ? 24.535 15.711 3.968 1.00 28.96 88 PHE C CA 1
ATOM 4777 C C . PHE C 1 88 ? 25.394 16.440 2.936 1.00 30.24 88 PHE C C 1
ATOM 4778 O O . PHE C 1 88 ? 24.923 17.404 2.327 1.00 37.42 88 PHE C O 1
ATOM 4786 N N . GLY C 1 89 ? 26.622 15.988 2.695 1.00 26.77 89 GLY C N 1
ATOM 4787 C CA . GLY C 1 89 ? 27.446 16.593 1.669 1.00 24.18 89 GLY C CA 1
ATOM 4788 C C . GLY C 1 89 ? 28.722 17.243 2.177 1.00 30.65 89 GLY C C 1
ATOM 4789 O O . GLY C 1 89 ? 29.424 17.926 1.420 1.00 26.08 89 GLY C O 1
ATOM 4790 N N . ILE C 1 90 ? 29.040 17.031 3.452 1.00 23.84 90 ILE C N 1
ATOM 4791 C CA . ILE C 1 90 ? 30.135 17.724 4.121 1.00 26.17 90 ILE C CA 1
ATOM 4792 C C . ILE C 1 90 ? 31.092 16.678 4.669 1.00 24.28 90 ILE C C 1
ATOM 4793 O O . ILE C 1 90 ? 30.747 15.930 5.592 1.00 25.57 90 ILE C O 1
ATOM 4798 N N . GLU C 1 91 ? 32.280 16.632 4.108 1.00 24.20 91 GLU C N 1
ATOM 4799 C CA . GLU C 1 91 ? 33.376 15.804 4.558 1.00 25.77 91 GLU C CA 1
ATOM 4800 C C . GLU C 1 91 ? 33.998 16.413 5.812 1.00 27.47 91 GLU C C 1
ATOM 4801 O O . GLU C 1 91 ? 33.994 17.642 5.978 1.00 23.01 91 GLU C O 1
ATOM 4807 N N . PRO C 1 92 ? 34.559 15.572 6.695 1.00 24.59 92 PRO C N 1
ATOM 4808 C CA . PRO C 1 92 ? 35.027 16.080 7.997 1.00 21.04 92 PRO C CA 1
ATOM 4809 C C . PRO C 1 92 ? 36.056 17.190 7.875 1.00 24.51 92 PRO C C 1
ATOM 4810 O O . PRO C 1 92 ? 36.174 18.018 8.786 1.00 23.19 92 PRO C O 1
ATOM 4814 N N . ALA C 1 93 ? 36.801 17.237 6.767 1.00 25.79 93 ALA C N 1
ATOM 4815 C CA . ALA C 1 93 ? 37.817 18.261 6.568 1.00 25.10 93 ALA C CA 1
ATOM 4816 C C . ALA C 1 93 ? 37.234 19.634 6.262 1.00 22.44 93 ALA C C 1
ATOM 4817 O O . ALA C 1 93 ? 37.980 20.618 6.314 1.00 25.13 93 ALA C O 1
ATOM 4819 N N . ASP C 1 94 ? 35.933 19.733 5.982 1.00 21.78 94 ASP C N 1
ATOM 4820 C CA . ASP C 1 94 ? 35.293 20.989 5.599 1.00 23.56 94 ASP C CA 1
ATOM 4821 C C . ASP C 1 94 ? 34.559 21.662 6.758 1.00 24.70 94 ASP C C 1
ATOM 4822 O O . ASP C 1 94 ? 33.566 22.365 6.538 1.00 25.25 94 ASP C O 1
ATOM 4827 N N . VAL C 1 95 ? 35.015 21.460 7.990 1.00 23.28 95 VAL C N 1
ATOM 4828 C CA . VAL C 1 95 ? 34.420 22.094 9.165 1.00 21.75 95 VAL C CA 1
ATOM 4829 C C . VAL C 1 95 ? 35.484 22.985 9.807 1.00 20.75 95 VAL C C 1
ATOM 4830 O O . VAL C 1 95 ? 36.528 22.490 10.254 1.00 18.84 95 VAL C O 1
ATOM 4834 N N . ARG C 1 96 ? 35.228 24.297 9.836 1.00 16.61 96 ARG C N 1
ATOM 4835 C CA . ARG C 1 96 ? 36.228 25.252 10.310 1.00 22.44 96 ARG C CA 1
ATOM 4836 C C . ARG C 1 96 ? 36.229 25.356 11.834 1.00 17.87 96 ARG C C 1
ATOM 4837 O O . ARG C 1 96 ? 37.296 25.355 12.458 1.00 21.38 96 ARG C O 1
ATOM 4845 N N . TYR C 1 97 ? 35.053 25.415 12.446 1.00 16.32 97 TYR C N 1
ATOM 4846 C CA . TYR C 1 97 ? 34.912 25.571 13.885 1.00 16.97 97 TYR C CA 1
ATOM 4847 C C . TYR C 1 97 ? 34.018 24.480 14.451 1.00 19.35 97 TYR C C 1
ATOM 4848 O O . TYR C 1 97 ? 33.024 24.089 13.826 1.00 16.29 97 TYR C O 1
ATOM 4857 N N . VAL C 1 98 ? 34.381 24.000 15.641 1.00 20.73 98 VAL C N 1
ATOM 4858 C CA . VAL C 1 98 ? 33.485 23.259 16.521 1.00 16.60 98 VAL C CA 1
ATOM 4859 C C . VAL C 1 98 ? 33.270 24.113 17.763 1.00 16.54 98 VAL C C 1
ATOM 4860 O O . VAL C 1 98 ? 34.229 24.443 18.470 1.00 19.28 98 VAL C O 1
ATOM 4864 N N . LEU C 1 99 ? 32.027 24.500 18.019 1.00 16.41 99 LEU C N 1
ATOM 4865 C CA . LEU C 1 99 ? 31.688 25.240 19.226 1.00 16.11 99 LEU C CA 1
ATOM 4866 C C . LEU C 1 99 ? 31.146 24.252 20.244 1.00 16.48 99 LEU C C 1
ATOM 4867 O O . LEU C 1 99 ? 30.415 23.321 19.891 1.00 16.29 99 LEU C O 1
ATOM 4872 N N . HIS C 1 100 ? 31.512 24.436 21.501 1.00 13.24 100 HIS C N 1
ATOM 4873 C CA . HIS C 1 100 ? 30.982 23.588 22.554 1.00 14.90 100 HIS C CA 1
ATOM 4874 C C . HIS C 1 100 ? 30.202 24.448 23.531 1.00 14.98 100 HIS C C 1
ATOM 4875 O O . HIS C 1 100 ? 30.756 25.395 24.107 1.00 15.67 100 HIS C O 1
ATOM 4882 N N . SER C 1 101 ? 28.910 24.144 23.669 1.00 12.24 101 SER C N 1
ATOM 4883 C CA . SER C 1 101 ? 28.137 24.701 24.769 1.00 16.31 101 SER C CA 1
ATOM 4884 C C . SER C 1 101 ? 28.802 24.362 26.089 1.00 15.38 101 SER C C 1
ATOM 4885 O O . SER C 1 101 ? 28.903 25.209 26.987 1.00 16.88 101 SER C O 1
ATOM 4888 N N . HIS C 1 102 ? 29.254 23.123 26.209 1.00 12.85 102 HIS C N 1
ATOM 4889 C CA . HIS C 1 102 ? 29.937 22.585 27.376 1.00 14.69 102 HIS C CA 1
ATOM 4890 C C . HIS C 1 102 ? 30.426 21.206 26.973 1.00 14.64 102 HIS C C 1
ATOM 4891 O O . HIS C 1 102 ? 30.282 20.799 25.816 1.00 13.37 102 HIS C O 1
ATOM 4898 N N . LEU C 1 103 ? 31.062 20.507 27.909 1.00 11.33 103 LEU C N 1
ATOM 4899 C CA . LEU C 1 103 ? 31.762 19.282 27.554 1.00 14.02 103 LEU C CA 1
ATOM 4900 C C . LEU C 1 103 ? 31.112 18.023 28.137 1.00 13.05 103 LEU C C 1
ATOM 4901 O O . LEU C 1 103 ? 31.775 16.994 28.245 1.00 13.24 103 LEU C O 1
ATOM 4906 N N . HIS C 1 104 ? 29.826 18.071 28.479 1.00 16.70 104 HIS C N 1
ATOM 4907 C CA . HIS C 1 104 ? 29.112 16.872 28.916 1.00 15.50 104 HIS C CA 1
ATOM 4908 C C . HIS C 1 104 ? 29.015 15.841 27.782 1.00 15.68 104 HIS C C 1
ATOM 4909 O O . HIS C 1 104 ? 29.199 16.147 26.602 1.00 14.19 104 HIS C O 1
ATOM 4916 N N . LEU C 1 105 ? 28.681 14.608 28.178 1.00 16.16 105 LEU C N 1
ATOM 4917 C CA . LEU C 1 105 ? 28.773 13.424 27.325 1.00 17.36 105 LEU C CA 1
ATOM 4918 C C . LEU C 1 105 ? 27.904 13.511 26.072 1.00 19.31 105 LEU C C 1
ATOM 4919 O O . LEU C 1 105 ? 28.256 12.930 25.032 1.00 17.05 105 LEU C O 1
ATOM 4924 N N . ASP C 1 106 ? 26.762 14.183 26.145 1.00 14.64 106 ASP C N 1
ATOM 4925 C CA . ASP C 1 106 ? 25.915 14.318 24.970 1.00 16.74 106 ASP C CA 1
ATOM 4926 C C . ASP C 1 106 ? 26.205 15.588 24.175 1.00 15.88 106 ASP C C 1
ATOM 4927 O O . ASP C 1 106 ? 25.409 15.955 23.300 1.00 16.19 106 ASP C O 1
ATOM 4932 N N . HIS C 1 107 ? 27.337 16.252 24.444 1.00 13.99 107 HIS C N 1
ATOM 4933 C CA . HIS C 1 107 ? 27.745 17.421 23.672 1.00 14.13 107 HIS C CA 1
ATOM 4934 C C . HIS C 1 107 ? 29.188 17.344 23.190 1.00 17.19 107 HIS C C 1
ATOM 4935 O O . HIS C 1 107 ? 29.748 18.372 22.783 1.00 19.00 107 HIS C O 1
ATOM 4942 N N . THR C 1 108 ? 29.808 16.156 23.209 1.00 15.60 108 THR C N 1
ATOM 4943 C CA . THR C 1 108 ? 31.195 16.029 22.767 1.00 13.91 108 THR C CA 1
ATOM 4944 C C . THR C 1 108 ? 31.368 15.014 21.644 1.00 14.31 108 THR C C 1
ATOM 4945 O O . THR C 1 108 ? 32.488 14.559 21.397 1.00 15.01 108 THR C O 1
ATOM 4949 N N . GLY C 1 109 ? 30.291 14.653 20.942 1.00 16.36 109 GLY C N 1
ATOM 4950 C CA . GLY C 1 109 ? 30.447 13.772 19.795 1.00 15.31 109 GLY C CA 1
ATOM 4951 C C . GLY C 1 109 ? 31.287 14.364 18.677 1.00 18.19 109 GLY C C 1
ATOM 4952 O O . GLY C 1 109 ? 31.863 13.615 17.887 1.00 14.80 109 GLY C O 1
ATOM 4953 N N . ALA C 1 110 ? 31.369 15.696 18.588 1.00 13.50 110 ALA C N 1
ATOM 4954 C CA . ALA C 1 110 ? 32.132 16.325 17.520 1.00 15.22 110 ALA C CA 1
ATOM 4955 C C . ALA C 1 110 ? 33.621 16.467 17.833 1.00 19.76 110 ALA C C 1
ATOM 4956 O O . ALA C 1 110 ? 34.422 16.605 16.896 1.00 19.55 110 ALA C O 1
ATOM 4958 N N . THR C 1 111 ? 34.017 16.411 19.108 1.00 17.78 111 THR C N 1
ATOM 4959 C CA . THR C 1 111 ? 35.360 16.847 19.501 1.00 19.89 111 THR C CA 1
ATOM 4960 C C . THR C 1 111 ? 36.439 15.992 18.849 1.00 17.17 111 THR C C 1
ATOM 4961 O O . THR C 1 111 ? 36.450 14.771 19.000 1.00 19.61 111 THR C O 1
ATOM 4965 N N . GLY C 1 112 ? 37.343 16.640 18.122 1.00 19.51 112 GLY C N 1
ATOM 4966 C CA . GLY C 1 112 ? 38.433 15.956 17.453 1.00 18.23 112 GLY C CA 1
ATOM 4967 C C . GLY C 1 112 ? 38.042 15.074 16.287 1.00 21.07 112 GLY C C 1
ATOM 4968 O O . GLY C 1 112 ? 38.886 14.352 15.748 1.00 23.08 112 GLY C O 1
ATOM 4969 N N . ARG C 1 113 ? 36.773 15.084 15.892 1.00 20.07 113 ARG C N 1
ATOM 4970 C CA . ARG C 1 113 ? 36.398 14.317 14.712 1.00 20.32 113 ARG C CA 1
ATOM 4971 C C . ARG C 1 113 ? 36.593 15.110 13.428 1.00 21.46 113 ARG C C 1
ATOM 4972 O O . ARG C 1 113 ? 36.520 14.532 12.336 1.00 21.61 113 ARG C O 1
ATOM 4980 N N . PHE C 1 114 ? 36.849 16.406 13.536 1.00 16.84 114 PHE C N 1
ATOM 4981 C CA . PHE C 1 114 ? 37.027 17.275 12.380 1.00 19.44 114 PHE C CA 1
ATOM 4982 C C . PHE C 1 114 ? 38.461 17.777 12.376 1.00 20.11 114 PHE C C 1
ATOM 4983 O O . PHE C 1 114 ? 38.823 18.649 13.192 1.00 18.48 114 PHE C O 1
ATOM 4991 N N . PRO C 1 115 ? 39.300 17.250 11.481 1.00 23.84 115 PRO C N 1
ATOM 4992 C CA . PRO C 1 115 ? 40.756 17.390 11.646 1.00 21.32 115 PRO C CA 1
ATOM 4993 C C . PRO C 1 115 ? 41.249 18.822 11.612 1.00 22.72 115 PRO C C 1
ATOM 4994 O O . PRO C 1 115 ? 42.258 19.132 12.263 1.00 24.75 115 PRO C O 1
ATOM 4998 N N . ASN C 1 116 ? 40.575 19.709 10.888 1.00 18.50 116 ASN C N 1
ATOM 4999 C CA . ASN C 1 116 ? 41.051 21.076 10.728 1.00 22.94 116 ASN C CA 1
ATOM 5000 C C . ASN C 1 116 ? 40.323 22.064 11.614 1.00 23.14 116 ASN C C 1
ATOM 5001 O O . ASN C 1 116 ? 40.564 23.267 11.501 1.00 21.03 116 ASN C O 1
ATOM 5006 N N . ALA C 1 117 ? 39.438 21.596 12.482 1.00 18.97 117 ALA C N 1
ATOM 5007 C CA . ALA C 1 117 ? 38.533 22.507 13.150 1.00 21.11 117 ALA C CA 1
ATOM 5008 C C . ALA C 1 117 ? 39.176 23.070 14.408 1.00 23.08 117 ALA C C 1
ATOM 5009 O O . ALA C 1 117 ? 39.886 22.366 15.141 1.00 22.18 117 ALA C O 1
ATOM 5011 N N . ILE C 1 118 ? 38.950 24.349 14.631 1.00 19.90 118 ILE C N 1
ATOM 5012 C CA . ILE C 1 118 ? 39.269 24.962 15.903 1.00 19.86 118 ILE C CA 1
ATOM 5013 C C . ILE C 1 118 ? 38.068 24.772 16.814 1.00 18.99 118 ILE C C 1
ATOM 5014 O O . ILE C 1 118 ? 36.927 25.059 16.423 1.00 15.83 118 ILE C O 1
ATOM 5019 N N . HIS C 1 119 ? 38.316 24.252 18.013 1.00 19.83 119 HIS C N 1
ATOM 5020 C CA . HIS C 1 119 ? 37.272 24.002 18.997 1.00 16.04 119 HIS C CA 1
ATOM 5021 C C . HIS C 1 119 ? 37.203 25.163 19.975 1.00 16.13 119 HIS C C 1
ATOM 5022 O O . HIS C 1 119 ? 38.185 25.460 20.662 1.00 20.60 119 HIS C O 1
ATOM 5029 N N . ILE C 1 120 ? 36.043 25.798 20.066 1.00 14.88 120 ILE C N 1
ATOM 5030 C CA . ILE C 1 120 ? 35.865 26.976 20.901 1.00 16.39 120 ILE C CA 1
ATOM 5031 C C . ILE C 1 120 ? 34.960 26.623 22.074 1.00 17.62 120 ILE C C 1
ATOM 5032 O O . ILE C 1 120 ? 33.809 26.213 21.876 1.00 11.29 120 ILE C O 1
ATOM 5037 N N . VAL C 1 121 ? 35.479 26.819 23.289 1.00 15.40 121 VAL C N 1
ATOM 5038 C CA . VAL C 1 121 ? 34.759 26.533 24.527 1.00 13.25 121 VAL C CA 1
ATOM 5039 C C . VAL C 1 121 ? 35.347 27.440 25.603 1.00 15.44 121 VAL C C 1
ATOM 5040 O O . VAL C 1 121 ? 36.484 27.910 25.489 1.00 16.02 121 VAL C O 1
ATOM 5044 N N . ARG C 1 122 ? 34.570 27.702 26.649 1.00 15.85 122 ARG C N 1
ATOM 5045 C CA . ARG C 1 122 ? 35.104 28.450 27.781 1.00 12.29 122 ARG C CA 1
ATOM 5046 C C . ARG C 1 122 ? 36.253 27.685 28.418 1.00 16.12 122 ARG C C 1
ATOM 5047 O O . ARG C 1 122 ? 36.180 26.463 28.589 1.00 10.47 122 ARG C O 1
ATOM 5055 N N . ARG C 1 123 ? 37.309 28.428 28.795 1.00 14.36 123 ARG C N 1
ATOM 5056 C CA . ARG C 1 123 ? 38.444 27.822 29.487 1.00 15.90 123 ARG C CA 1
ATOM 5057 C C . ARG C 1 123 ? 38.005 27.098 30.755 1.00 15.90 123 ARG C C 1
ATOM 5058 O O . ARG C 1 123 ? 38.494 26.003 31.054 1.00 15.94 123 ARG C O 1
ATOM 5066 N N . CYS C 1 124 ? 37.092 27.693 31.519 1.00 16.41 124 CYS C N 1
ATOM 5067 C CA . CYS C 1 124 ? 36.743 27.064 32.780 1.00 19.66 124 CYS C CA 1
ATOM 5068 C C . CYS C 1 124 ? 35.919 25.799 32.584 1.00 18.23 124 CYS C C 1
ATOM 5069 O O . CYS C 1 124 ? 35.926 24.949 33.468 1.00 17.38 124 CYS C O 1
ATOM 5072 N N . GLU C 1 125 ? 35.232 25.631 31.443 1.00 17.75 125 GLU C N 1
ATOM 5073 C CA . GLU C 1 125 ? 34.618 24.329 31.190 1.00 12.62 125 GLU C CA 1
ATOM 5074 C C . GLU C 1 125 ? 35.680 23.294 30.871 1.00 15.61 125 GLU C C 1
ATOM 5075 O O . GLU C 1 125 ? 35.633 22.170 31.388 1.00 12.89 125 GLU C O 1
ATOM 5081 N N . TYR C 1 126 ? 36.651 23.658 30.025 1.00 15.68 126 TYR C N 1
ATOM 5082 C CA . TYR C 1 126 ? 37.728 22.727 29.700 1.00 15.17 126 TYR C CA 1
ATOM 5083 C C . TYR C 1 126 ? 38.484 22.313 30.957 1.00 16.63 126 TYR C C 1
ATOM 5084 O O . TYR C 1 126 ? 38.788 21.134 31.150 1.00 20.12 126 TYR C O 1
ATOM 5093 N N . GLU C 1 127 ? 38.795 23.277 31.829 1.00 15.83 127 GLU C N 1
ATOM 5094 C CA . GLU C 1 127 ? 39.537 22.950 33.045 1.00 17.59 127 GLU C CA 1
ATOM 5095 C C . GLU C 1 127 ? 38.692 22.114 33.996 1.00 17.12 127 GLU C C 1
ATOM 5096 O O . GLU C 1 127 ? 39.202 21.186 34.633 1.00 17.55 127 GLU C O 1
ATOM 5102 N N . TYR C 1 128 ? 37.398 22.408 34.101 1.00 14.91 128 TYR C N 1
ATOM 5103 C CA . TYR C 1 128 ? 36.554 21.590 34.966 1.00 13.62 128 TYR C CA 1
ATOM 5104 C C . TYR C 1 128 ? 36.433 20.172 34.427 1.00 14.93 128 TYR C C 1
ATOM 5105 O O . TYR C 1 128 ? 36.514 19.199 35.189 1.00 15.49 128 TYR C O 1
ATOM 5114 N N . ALA C 1 129 ? 36.284 20.039 33.108 1.00 14.59 129 ALA C N 1
ATOM 5115 C CA . ALA C 1 129 ? 36.171 18.723 32.483 1.00 16.40 129 ALA C CA 1
ATOM 5116 C C . ALA C 1 129 ? 37.397 17.862 32.756 1.00 16.35 129 ALA C C 1
ATOM 5117 O O . ALA C 1 129 ? 37.283 16.634 32.870 1.00 15.59 129 ALA C O 1
ATOM 5119 N N . MET C 1 130 ? 38.570 18.485 32.862 1.00 16.30 130 MET C N 1
ATOM 5120 C CA . MET C 1 130 ? 39.796 17.765 33.171 1.00 16.92 130 MET C CA 1
ATOM 5121 C C . MET C 1 130 ? 39.913 17.414 34.650 1.00 18.05 130 MET C C 1
ATOM 5122 O O . MET C 1 130 ? 40.581 16.438 34.989 1.00 27.20 130 MET C O 1
ATOM 5127 N N . ALA C 1 131 ? 39.286 18.170 35.545 1.00 15.90 131 ALA C N 1
ATOM 5128 C CA . ALA C 1 131 ? 39.388 17.914 36.985 1.00 14.61 131 ALA C CA 1
ATOM 5129 C C . ALA C 1 131 ? 38.023 18.091 37.630 1.00 15.38 131 ALA C C 1
ATOM 5130 O O . ALA C 1 131 ? 37.812 18.995 38.442 1.00 15.06 131 ALA C O 1
ATOM 5132 N N . PRO C 1 132 ? 37.061 17.238 37.290 1.00 17.90 132 PRO C N 1
ATOM 5133 C CA . PRO C 1 132 ? 35.695 17.401 37.799 1.00 15.55 132 PRO C CA 1
ATOM 5134 C C . PRO C 1 132 ? 35.547 16.827 39.206 1.00 14.64 132 PRO C C 1
ATOM 5135 O O . PRO C 1 132 ? 36.420 16.114 39.710 1.00 16.23 132 PRO C O 1
ATOM 5139 N N . ASP C 1 133 ? 34.412 17.152 39.838 1.00 17.19 133 ASP C N 1
ATOM 5140 C CA . ASP C 1 133 ? 34.033 16.608 41.146 1.00 15.16 133 ASP C CA 1
ATOM 5141 C C . ASP C 1 133 ? 33.365 15.247 40.962 1.00 14.32 133 ASP C C 1
ATOM 5142 O O . ASP C 1 133 ? 32.964 14.891 39.855 1.00 20.12 133 ASP C O 1
ATOM 5147 N N . TRP C 1 134 ? 33.229 14.480 42.054 1.00 14.10 134 TRP C N 1
ATOM 5148 C CA . TRP C 1 134 ? 32.717 13.113 41.915 1.00 16.77 134 TRP C CA 1
ATOM 5149 C C . TRP C 1 134 ? 31.303 13.090 41.341 1.00 16.18 134 TRP C C 1
ATOM 5150 O O . TRP C 1 134 ? 30.975 12.217 40.529 1.00 19.40 134 TRP C O 1
ATOM 5161 N N . PHE C 1 135 ? 30.452 14.043 41.723 1.00 14.30 135 PHE C N 1
ATOM 5162 C CA . PHE C 1 135 ? 29.080 13.996 41.223 1.00 17.42 135 PHE C CA 1
ATOM 5163 C C . PHE C 1 135 ? 29.001 14.274 39.724 1.00 19.84 135 PHE C C 1
ATOM 5164 O O . PHE C 1 135 ? 28.015 13.886 39.087 1.00 21.28 135 PHE C O 1
ATOM 5172 N N . SER C 1 136 ? 29.992 14.955 39.147 1.00 16.23 136 SER C N 1
ATOM 5173 C CA . SER C 1 136 ? 29.943 15.260 37.722 1.00 19.49 136 SER C CA 1
ATOM 5174 C C . SER C 1 136 ? 30.895 14.428 36.871 1.00 16.84 136 SER C C 1
ATOM 5175 O O . SER C 1 136 ? 30.793 14.486 35.644 1.00 15.36 136 SER C O 1
ATOM 5178 N N . ALA C 1 137 ? 31.804 13.653 37.478 1.00 13.86 137 ALA C N 1
ATOM 5179 C CA . ALA C 1 137 ? 32.882 13.030 36.709 1.00 15.10 137 ALA C CA 1
ATOM 5180 C C . ALA C 1 137 ? 32.342 12.112 35.613 1.00 18.10 137 ALA C C 1
ATOM 5181 O O . ALA C 1 137 ? 32.871 12.092 34.494 1.00 18.47 137 ALA C O 1
ATOM 5183 N N . GLY C 1 138 ? 31.280 11.359 35.907 1.00 15.15 138 GLY C N 1
ATOM 5184 C CA . GLY C 1 138 ? 30.723 10.436 34.934 1.00 14.95 138 GLY C CA 1
ATOM 5185 C C . GLY C 1 138 ? 30.144 11.112 33.710 1.00 17.13 138 GLY C C 1
ATOM 5186 O O . GLY C 1 138 ? 29.965 10.456 32.676 1.00 15.15 138 GLY C O 1
ATOM 5187 N N . GLY C 1 139 ? 29.851 12.409 33.803 1.00 18.06 139 GLY C N 1
ATOM 5188 C CA . GLY C 1 139 ? 29.286 13.139 32.684 1.00 17.00 139 GLY C CA 1
ATOM 5189 C C . GLY C 1 139 ? 30.299 13.648 31.691 1.00 16.02 139 GLY C C 1
ATOM 5190 O O . GLY C 1 139 ? 29.902 14.161 30.643 1.00 20.55 139 GLY C O 1
ATOM 5191 N N . TYR C 1 140 ? 31.596 13.505 31.991 1.00 15.88 140 TYR C N 1
ATOM 5192 C CA . TYR C 1 140 ? 32.686 13.958 31.126 1.00 14.91 140 TYR C CA 1
ATOM 5193 C C . TYR C 1 140 ? 33.407 12.739 30.566 1.00 16.17 140 TYR C C 1
ATOM 5194 O O . TYR C 1 140 ? 34.032 11.984 31.318 1.00 19.61 140 TYR C O 1
ATOM 5203 N N . ILE C 1 141 ? 33.335 12.561 29.249 1.00 15.55 141 ILE C N 1
ATOM 5204 C CA . ILE C 1 141 ? 33.905 11.408 28.558 1.00 15.36 141 ILE C CA 1
ATOM 5205 C C . ILE C 1 141 ? 35.271 11.836 28.037 1.00 17.54 141 ILE C C 1
ATOM 5206 O O . ILE C 1 141 ? 35.376 12.509 27.006 1.00 16.05 141 ILE C O 1
ATOM 5211 N N . ARG C 1 142 ? 36.329 11.454 28.747 1.00 18.48 142 ARG C N 1
ATOM 5212 C CA . ARG C 1 142 ? 37.654 11.917 28.344 1.00 20.61 142 ARG C CA 1
ATOM 5213 C C . ARG C 1 142 ? 38.053 11.401 26.972 1.00 21.47 142 ARG C C 1
ATOM 5214 O O . ARG C 1 142 ? 38.812 12.072 26.263 1.00 23.30 142 ARG C O 1
ATOM 5222 N N . ALA C 1 143 ? 37.586 10.204 26.588 1.00 20.93 143 ALA C N 1
ATOM 5223 C CA . ALA C 1 143 ? 37.886 9.718 25.246 1.00 20.50 143 ALA C CA 1
ATOM 5224 C C . ALA C 1 143 ? 37.386 10.681 24.182 1.00 19.65 143 ALA C C 1
ATOM 5225 O O . ALA C 1 143 ? 37.937 10.706 23.076 1.00 20.83 143 ALA C O 1
ATOM 5227 N N . ASP C 1 144 ? 36.376 11.499 24.493 1.00 16.18 144 ASP C N 1
ATOM 5228 C CA . ASP C 1 144 ? 35.916 12.475 23.508 1.00 18.33 144 ASP C CA 1
ATOM 5229 C C . ASP C 1 144 ? 36.841 13.691 23.445 1.00 21.28 144 ASP C C 1
ATOM 5230 O O . ASP C 1 144 ? 37.340 14.048 22.368 1.00 21.27 144 ASP C O 1
ATOM 5235 N N . PHE C 1 145 ? 37.071 14.358 24.583 1.00 17.14 145 PHE C N 1
ATOM 5236 C CA . PHE C 1 145 ? 37.657 15.695 24.541 1.00 20.08 145 PHE C CA 1
ATOM 5237 C C . PHE C 1 145 ? 39.122 15.746 24.938 1.00 21.77 145 PHE C C 1
ATOM 5238 O O . PHE C 1 145 ? 39.759 16.784 24.729 1.00 24.68 145 PHE C O 1
ATOM 5246 N N . ASP C 1 146 ? 39.675 14.671 25.496 1.00 20.65 146 ASP C N 1
ATOM 5247 C CA . ASP C 1 146 ? 41.063 14.668 25.957 1.00 24.53 146 ASP C CA 1
ATOM 5248 C C . ASP C 1 146 ? 41.945 14.042 24.878 1.00 29.22 146 ASP C C 1
ATOM 5249 O O . ASP C 1 146 ? 42.486 12.947 25.021 1.00 32.56 146 ASP C O 1
ATOM 5254 N N . ARG C 1 147 ? 42.070 14.778 23.781 1.00 27.56 147 ARG C N 1
ATOM 5255 C CA . ARG C 1 147 ? 42.848 14.366 22.620 1.00 29.76 147 ARG C CA 1
ATOM 5256 C C . ARG C 1 147 ? 43.898 15.430 22.349 1.00 30.42 147 ARG C C 1
ATOM 5257 O O . ARG C 1 147 ? 43.533 16.601 22.151 1.00 29.52 147 ARG C O 1
ATOM 5265 N N . PRO C 1 148 ? 45.192 15.094 22.330 1.00 33.84 148 PRO C N 1
ATOM 5266 C CA . PRO C 1 148 ? 46.221 16.145 22.176 1.00 35.49 148 PRO C CA 1
ATOM 5267 C C . PRO C 1 148 ? 46.241 16.787 20.793 1.00 32.86 148 PRO C C 1
ATOM 5268 O O . PRO C 1 148 ? 46.636 17.947 20.664 1.00 33.49 148 PRO C O 1
ATOM 5272 N N . ASP C 1 149 ? 45.805 16.074 19.759 1.00 34.06 149 ASP C N 1
ATOM 5273 C CA . ASP C 1 149 ? 45.729 16.577 18.393 1.00 31.71 149 ASP C CA 1
ATOM 5274 C C . ASP C 1 149 ? 44.708 17.696 18.197 1.00 32.85 149 ASP C C 1
ATOM 5275 O O . ASP C 1 149 ? 44.608 18.225 17.087 1.00 37.24 149 ASP C O 1
ATOM 5280 N N . VAL C 1 150 ? 43.924 18.043 19.207 1.00 30.67 150 VAL C N 1
ATOM 5281 C CA . VAL C 1 150 ? 42.801 18.961 19.035 1.00 27.48 150 VAL C CA 1
ATOM 5282 C C . VAL C 1 150 ? 43.277 20.400 19.196 1.00 24.73 150 VAL C C 1
ATOM 5283 O O . VAL C 1 150 ? 43.979 20.729 20.158 1.00 20.45 150 VAL C O 1
ATOM 5287 N N . LYS C 1 151 ? 42.869 21.268 18.273 1.00 22.57 151 LYS C N 1
ATOM 5288 C CA . LYS C 1 151 ? 43.134 22.694 18.388 1.00 21.24 151 LYS C CA 1
ATOM 5289 C C . LYS C 1 151 ? 41.990 23.368 19.139 1.00 22.00 151 LYS C C 1
ATOM 5290 O O . LYS C 1 151 ? 40.856 23.403 18.643 1.00 19.86 151 LYS C O 1
ATOM 5296 N N . TRP C 1 152 ? 42.295 23.927 20.316 1.00 17.13 152 TRP C N 1
ATOM 5297 C CA . TRP C 1 152 ? 41.324 24.639 21.147 1.00 19.62 152 TRP C CA 1
ATOM 5298 C C . TRP C 1 152 ? 41.560 26.142 21.119 1.00 22.69 152 TRP C C 1
ATOM 5299 O O . TRP C 1 152 ? 42.702 26.605 21.184 1.00 26.84 152 TRP C O 1
ATOM 5310 N N . HIS C 1 153 ? 40.472 26.901 21.093 1.00 19.04 153 HIS C N 1
ATOM 5311 C CA . HIS C 1 153 ? 40.477 28.314 21.458 1.00 16.31 153 HIS C CA 1
ATOM 5312 C C . HIS C 1 153 ? 39.662 28.386 22.745 1.00 18.91 153 HIS C C 1
ATOM 5313 O O . HIS C 1 153 ? 38.436 28.217 22.714 1.00 17.50 153 HIS C O 1
ATOM 5320 N N . LEU C 1 154 ? 40.344 28.570 23.881 1.00 17.19 154 LEU C N 1
ATOM 5321 C CA . LEU C 1 154 ? 39.682 28.632 25.183 1.00 19.39 154 LEU C CA 1
ATOM 5322 C C . LEU C 1 154 ? 39.317 30.079 25.509 1.00 16.48 154 LEU C C 1
ATOM 5323 O O . LEU C 1 154 ? 40.201 30.923 25.658 1.00 24.93 154 LEU C O 1
ATOM 5328 N N . LEU C 1 155 ? 38.021 30.356 25.631 1.00 13.47 155 LEU C N 1
ATOM 5329 C CA . LEU C 1 155 ? 37.540 31.697 25.932 1.00 18.15 155 LEU C CA 1
ATOM 5330 C C . LEU C 1 155 ? 37.680 32.035 27.414 1.00 16.93 155 LEU C C 1
ATOM 5331 O O . LEU C 1 155 ? 37.407 31.207 28.289 1.00 17.83 155 LEU C O 1
ATOM 5336 N N . GLU C 1 156 ? 38.077 33.274 27.686 1.00 20.18 156 GLU C N 1
ATOM 5337 C CA . GLU C 1 156 ? 38.229 33.790 29.038 1.00 21.67 156 GLU C CA 1
ATOM 5338 C C . GLU C 1 156 ? 36.915 34.412 29.524 1.00 23.22 156 GLU C C 1
ATOM 5339 O O . GLU C 1 156 ? 35.974 34.629 28.750 1.00 20.93 156 GLU C O 1
ATOM 5345 N N . ASP C 1 157 ? 36.873 34.729 30.826 1.00 27.56 157 ASP C N 1
ATOM 5346 C CA . ASP C 1 157 ? 35.653 35.251 31.447 1.00 28.61 157 ASP C CA 1
ATOM 5347 C C . ASP C 1 157 ? 35.139 36.494 30.750 1.00 30.63 157 ASP C C 1
ATOM 5348 O O . ASP C 1 157 ? 33.923 36.674 30.638 1.00 39.78 157 ASP C O 1
ATOM 5353 N N . HIS C 1 158 ? 36.025 37.359 30.265 1.00 32.31 158 HIS C N 1
ATOM 5354 C CA . HIS C 1 158 ? 35.601 38.576 29.585 1.00 32.54 158 HIS C CA 1
ATOM 5355 C C . HIS C 1 158 ? 35.310 38.368 28.107 1.00 30.95 158 HIS C C 1
ATOM 5356 O O . HIS C 1 158 ? 35.144 39.347 27.374 1.00 32.23 158 HIS C O 1
ATOM 5363 N N . ASP C 1 159 ? 35.227 37.120 27.653 1.00 31.73 159 ASP C N 1
ATOM 5364 C CA . ASP C 1 159 ? 34.893 36.810 26.270 1.00 23.28 159 ASP C CA 1
ATOM 5365 C C . ASP C 1 159 ? 33.406 36.546 26.063 1.00 17.40 159 ASP C C 1
ATOM 5366 O O . ASP C 1 159 ? 33.025 35.973 25.041 1.00 21.76 159 ASP C O 1
ATOM 5371 N N . ASP C 1 160 ? 32.560 36.916 27.009 1.00 15.94 160 ASP C N 1
ATOM 5372 C CA . ASP C 1 160 ? 31.129 36.754 26.798 1.00 18.71 160 ASP C CA 1
ATOM 5373 C C . ASP C 1 160 ? 30.707 37.524 25.548 1.00 21.10 160 ASP C C 1
ATOM 5374 O O . ASP C 1 160 ? 31.197 38.623 25.286 1.00 20.79 160 ASP C O 1
ATOM 5379 N N . GLY C 1 161 ? 29.808 36.937 24.761 1.00 17.95 161 GLY C N 1
ATOM 5380 C CA . GLY C 1 161 ? 29.398 37.575 23.525 1.00 14.04 161 GLY C CA 1
ATOM 5381 C C . GLY C 1 161 ? 30.310 37.306 22.354 1.00 15.12 161 GLY C C 1
ATOM 5382 O O . GLY C 1 161 ? 30.134 37.923 21.300 1.00 20.81 161 GLY C O 1
ATOM 5383 N N . TYR C 1 162 ? 31.261 36.392 22.503 1.00 14.28 162 TYR C N 1
ATOM 5384 C CA . TYR C 1 162 ? 32.280 36.136 21.498 1.00 14.40 162 TYR C CA 1
ATOM 5385 C C . TYR C 1 162 ? 31.657 35.843 20.141 1.00 17.34 162 TYR C C 1
ATOM 5386 O O . TYR C 1 162 ? 30.864 34.907 19.997 1.00 19.04 162 TYR C O 1
ATOM 5395 N N . ASP C 1 163 ? 32.057 36.630 19.151 1.00 15.20 163 ASP C N 1
ATOM 5396 C CA . ASP C 1 163 ? 31.503 36.610 17.798 1.00 19.14 163 ASP C CA 1
ATOM 5397 C C . ASP C 1 163 ? 32.415 35.764 16.911 1.00 18.68 163 ASP C C 1
ATOM 5398 O O . ASP C 1 163 ? 33.552 36.157 16.641 1.00 19.81 163 ASP C O 1
ATOM 5403 N N . VAL C 1 164 ? 31.912 34.616 16.442 1.00 18.57 164 VAL C N 1
ATOM 5404 C CA . VAL C 1 164 ? 32.793 33.624 15.826 1.00 19.56 164 VAL C CA 1
ATOM 5405 C C . VAL C 1 164 ? 33.380 34.151 14.515 1.00 19.65 164 VAL C C 1
ATOM 5406 O O . VAL C 1 164 ? 34.580 34.009 14.257 1.00 16.78 164 VAL C O 1
ATOM 5410 N N . PHE C 1 165 ? 32.556 34.757 13.667 1.00 17.80 165 PHE C N 1
ATOM 5411 C CA . PHE C 1 165 ? 33.055 35.287 12.402 1.00 23.54 165 PHE C CA 1
ATOM 5412 C C . PHE C 1 165 ? 33.233 36.798 12.422 1.00 21.95 165 PHE C C 1
ATOM 5413 O O . PHE C 1 165 ? 33.757 37.356 11.455 1.00 23.58 165 PHE C O 1
ATOM 5421 N N . GLY C 1 166 ? 32.815 37.470 13.486 1.00 19.71 166 GLY C N 1
ATOM 5422 C CA . GLY C 1 166 ? 32.911 38.911 13.496 1.00 23.53 166 GLY C CA 1
ATOM 5423 C C . GLY C 1 166 ? 31.835 39.599 12.699 1.00 23.54 166 GLY C C 1
ATOM 5424 O O . GLY C 1 166 ? 32.005 40.755 12.320 1.00 19.36 166 GLY C O 1
ATOM 5425 N N . ASP C 1 167 ? 30.711 38.931 12.447 1.00 23.58 167 ASP C N 1
ATOM 5426 C CA . ASP C 1 167 ? 29.650 39.522 11.641 1.00 25.90 167 ASP C CA 1
ATOM 5427 C C . ASP C 1 167 ? 28.282 39.345 12.279 1.00 19.53 167 ASP C C 1
ATOM 5428 O O . ASP C 1 167 ? 27.274 39.449 11.579 1.00 19.62 167 ASP C O 1
ATOM 5433 N N . ASP C 1 168 ? 28.221 39.038 13.576 1.00 20.49 168 ASP C N 1
ATOM 5434 C CA . ASP C 1 168 ? 26.976 38.912 14.340 1.00 19.60 168 ASP C CA 1
ATOM 5435 C C . ASP C 1 168 ? 26.190 37.652 14.028 1.00 19.61 168 ASP C C 1
ATOM 5436 O O . ASP C 1 168 ? 25.061 37.539 14.479 1.00 23.26 168 ASP C O 1
ATOM 5441 N N . THR C 1 169 ? 26.734 36.723 13.244 1.00 20.61 169 THR C N 1
ATOM 5442 C CA . THR C 1 169 ? 25.994 35.527 12.862 1.00 21.54 169 THR C CA 1
ATOM 5443 C C . THR C 1 169 ? 25.896 34.551 14.026 1.00 21.28 169 THR C C 1
ATOM 5444 O O . THR C 1 169 ? 24.848 33.922 14.234 1.00 16.08 169 THR C O 1
ATOM 5448 N N . ILE C 1 170 ? 26.988 34.402 14.784 1.00 18.60 170 ILE C N 1
ATOM 5449 C CA . ILE C 1 170 ? 27.095 33.421 15.866 1.00 19.18 170 ILE C CA 1
ATOM 5450 C C . ILE C 1 170 ? 27.841 34.069 17.021 1.00 17.58 170 ILE C C 1
ATOM 5451 O O . ILE C 1 170 ? 29.017 34.427 16.874 1.00 20.96 170 ILE C O 1
ATOM 5456 N N . ARG C 1 171 ? 27.187 34.167 18.178 1.00 14.82 171 ARG C N 1
ATOM 5457 C CA . ARG C 1 171 ? 27.790 34.728 19.373 1.00 16.09 171 ARG C CA 1
ATOM 5458 C C . ARG C 1 171 ? 27.569 33.797 20.563 1.00 19.30 171 ARG C C 1
ATOM 5459 O O . ARG C 1 171 ? 26.466 33.261 20.748 1.00 17.56 171 ARG C O 1
ATOM 5467 N N . PHE C 1 172 ? 28.628 33.612 21.358 1.00 14.30 172 PHE C N 1
ATOM 5468 C CA . PHE C 1 172 ? 28.537 32.897 22.630 1.00 15.09 172 PHE C CA 1
ATOM 5469 C C . PHE C 1 172 ? 27.799 33.735 23.667 1.00 13.57 172 PHE C C 1
ATOM 5470 O O . PHE C 1 172 ? 28.163 34.886 23.916 1.00 14.44 172 PHE C O 1
ATOM 5478 N N . ILE C 1 173 ? 26.795 33.154 24.307 1.00 14.22 173 ILE C N 1
ATOM 5479 C CA . ILE C 1 173 ? 26.072 33.820 25.394 1.00 12.14 173 ILE C CA 1
ATOM 5480 C C . ILE C 1 173 ? 26.341 32.983 26.637 1.00 12.92 173 ILE C C 1
ATOM 5481 O O . ILE C 1 173 ? 25.797 31.878 26.779 1.00 12.68 173 ILE C O 1
ATOM 5486 N N . PHE C 1 174 ? 27.239 33.475 27.497 1.00 12.48 174 PHE C N 1
ATOM 5487 C CA . PHE C 1 174 ? 27.690 32.703 28.652 1.00 12.94 174 PHE C CA 1
ATOM 5488 C C . PHE C 1 174 ? 26.511 32.480 29.590 1.00 12.22 174 PHE C C 1
ATOM 5489 O O . PHE C 1 174 ? 25.818 33.429 29.963 1.00 12.73 174 PHE C O 1
ATOM 5497 N N . THR C 1 175 ? 26.274 31.228 29.957 1.00 11.40 175 THR C N 1
ATOM 5498 C CA . THR C 1 175 ? 25.134 30.864 30.799 1.00 13.91 175 THR C CA 1
ATOM 5499 C C . THR C 1 175 ? 25.601 29.852 31.835 1.00 15.16 175 THR C C 1
ATOM 5500 O O . THR C 1 175 ? 25.230 28.676 31.790 1.00 13.73 175 THR C O 1
ATOM 5504 N N . PRO C 1 176 ? 26.431 30.283 32.788 1.00 14.14 176 PRO C N 1
ATOM 5505 C CA . PRO C 1 176 ? 26.890 29.350 33.828 1.00 14.02 176 PRO C CA 1
ATOM 5506 C C . PRO C 1 176 ? 25.735 28.778 34.646 1.00 12.60 176 PRO C C 1
ATOM 5507 O O . PRO C 1 176 ? 24.677 29.392 34.797 1.00 12.58 176 PRO C O 1
ATOM 5511 N N . GLY C 1 177 ? 25.963 27.588 35.195 1.00 15.27 177 GLY C N 1
ATOM 5512 C CA . GLY C 1 177 ? 25.019 26.995 36.137 1.00 15.29 177 GLY C CA 1
ATOM 5513 C C . GLY C 1 177 ? 24.881 25.497 35.931 1.00 15.11 177 GLY C C 1
ATOM 5514 O O . GLY C 1 177 ? 25.331 24.693 36.758 1.00 15.63 177 GLY C O 1
ATOM 5515 N N . HIS C 1 178 ? 24.290 25.116 34.797 1.00 14.75 178 HIS C N 1
ATOM 5516 C CA . HIS C 1 178 ? 24.211 23.704 34.447 1.00 14.20 178 HIS C CA 1
ATOM 5517 C C . HIS C 1 178 ? 25.584 23.031 34.474 1.00 17.51 178 HIS C C 1
ATOM 5518 O O . HIS C 1 178 ? 25.718 21.886 34.921 1.00 16.63 178 HIS C O 1
ATOM 5525 N N . ALA C 1 179 ? 26.602 23.716 33.962 1.00 15.57 179 ALA C N 1
ATOM 5526 C CA . ALA C 1 179 ? 28.003 23.337 34.031 1.00 12.74 179 ALA C CA 1
ATOM 5527 C C . ALA C 1 179 ? 28.784 24.650 34.203 1.00 16.09 179 ALA C C 1
ATOM 5528 O O . ALA C 1 179 ? 28.291 25.697 33.796 1.00 16.26 179 ALA C O 1
ATOM 5530 N N . PRO C 1 180 ? 29.964 24.588 34.822 1.00 15.51 180 PRO C N 1
ATOM 5531 C CA . PRO C 1 180 ? 30.620 25.865 35.185 1.00 17.41 180 PRO C CA 1
ATOM 5532 C C . PRO C 1 180 ? 30.894 26.762 33.987 1.00 15.64 180 PRO C C 1
ATOM 5533 O O . PRO C 1 180 ? 30.707 27.978 34.070 1.00 11.67 180 PRO C O 1
ATOM 5537 N N . GLY C 1 181 ? 31.299 26.187 32.863 1.00 16.81 181 GLY C N 1
ATOM 5538 C CA . GLY C 1 181 ? 31.588 26.973 31.683 1.00 14.98 181 GLY C CA 1
ATOM 5539 C C . GLY C 1 181 ? 30.554 26.815 30.590 1.00 14.80 181 GLY C C 1
ATOM 5540 O O . GLY C 1 181 ? 30.879 26.973 29.407 1.00 16.57 181 GLY C O 1
ATOM 5541 N N . HIS C 1 182 ? 29.309 26.518 30.963 1.00 12.66 182 HIS C N 1
ATOM 5542 C CA . HIS C 1 182 ? 28.261 26.353 29.963 1.00 14.59 182 HIS C CA 1
ATOM 5543 C C . HIS C 1 182 ? 28.004 27.641 29.187 1.00 14.02 182 HIS C C 1
ATOM 5544 O O . HIS C 1 182 ? 28.005 28.740 29.742 1.00 14.47 182 HIS C O 1
ATOM 5551 N N . SER C 1 183 ? 27.728 27.492 27.897 1.00 16.48 183 SER C N 1
ATOM 5552 C CA . SER C 1 183 ? 27.423 28.646 27.070 1.00 12.75 183 SER C CA 1
ATOM 5553 C C . SER C 1 183 ? 26.264 28.347 26.129 1.00 13.70 183 SER C C 1
ATOM 5554 O O . SER C 1 183 ? 26.168 27.250 25.569 1.00 14.64 183 SER C O 1
ATOM 5557 N N . SER C 1 184 ? 25.384 29.333 25.970 1.00 13.13 184 SER C N 1
ATOM 5558 C CA . SER C 1 184 ? 24.316 29.306 24.986 1.00 14.92 184 SER C CA 1
ATOM 5559 C C . SER C 1 184 ? 24.793 29.992 23.699 1.00 13.67 184 SER C C 1
ATOM 5560 O O . SER C 1 184 ? 25.929 30.457 23.611 1.00 17.44 184 SER C O 1
ATOM 5563 N N . PHE C 1 185 ? 23.927 30.068 22.685 1.00 13.49 185 PHE C N 1
ATOM 5564 C CA . PHE C 1 185 ? 24.293 30.713 21.424 1.00 14.24 185 PHE C CA 1
ATOM 5565 C C . PHE C 1 185 ? 23.159 31.584 20.897 1.00 15.03 185 PHE C C 1
ATOM 5566 O O . PHE C 1 185 ? 21.997 31.164 20.867 1.00 14.49 185 PHE C O 1
ATOM 5574 N N . LEU C 1 186 ? 23.500 32.818 20.532 1.00 16.56 186 LEU C N 1
ATOM 5575 C CA . LEU C 1 186 ? 22.601 33.696 19.797 1.00 17.46 186 LEU C CA 1
ATOM 5576 C C . LEU C 1 186 ? 23.055 33.729 18.343 1.00 16.84 186 LEU C C 1
ATOM 5577 O O . LEU C 1 186 ? 24.163 34.196 18.043 1.00 15.55 186 LEU C O 1
ATOM 5582 N N . LEU C 1 187 ? 22.205 33.221 17.450 1.00 19.24 187 LEU C N 1
ATOM 5583 C CA . LEU C 1 187 ? 22.429 33.265 16.011 1.00 15.63 187 LEU C CA 1
ATOM 5584 C C . LEU C 1 187 ? 21.584 34.371 15.400 1.00 18.54 187 LEU C C 1
ATOM 5585 O O . LEU C 1 187 ? 20.529 34.733 15.920 1.00 18.73 187 LEU C O 1
ATOM 5590 N N . ARG C 1 188 ? 22.053 34.903 14.276 1.00 19.58 188 ARG C N 1
ATOM 5591 C CA . ARG C 1 188 ? 21.271 35.849 13.493 1.00 20.45 188 ARG C CA 1
ATOM 5592 C C . ARG C 1 188 ? 21.307 35.383 12.051 1.00 26.21 188 ARG C C 1
ATOM 5593 O O . ARG C 1 188 ? 22.389 35.228 11.478 1.00 21.75 188 ARG C O 1
ATOM 5601 N N . LEU C 1 189 ? 20.131 35.106 11.490 1.00 21.35 189 LEU C N 1
ATOM 5602 C CA . LEU C 1 189 ? 20.045 34.584 10.147 1.00 21.37 189 LEU C CA 1
ATOM 5603 C C . LEU C 1 189 ? 19.230 35.534 9.281 1.00 22.66 189 LEU C C 1
ATOM 5604 O O . LEU C 1 189 ? 18.295 36.173 9.768 1.00 22.07 189 LEU C O 1
ATOM 5609 N N . PRO C 1 190 ? 19.571 35.646 7.995 1.00 23.63 190 PRO C N 1
ATOM 5610 C CA . PRO C 1 190 ? 18.930 36.668 7.142 1.00 25.81 190 PRO C CA 1
ATOM 5611 C C . PRO C 1 190 ? 17.410 36.627 7.129 1.00 26.15 190 PRO C C 1
ATOM 5612 O O . PRO C 1 190 ? 16.768 37.643 7.416 1.00 25.49 190 PRO C O 1
ATOM 5616 N N . GLU C 1 191 ? 16.810 35.475 6.831 1.00 25.07 191 GLU C N 1
ATOM 5617 C CA . GLU C 1 191 ? 15.352 35.377 6.759 1.00 29.48 191 GLU C CA 1
ATOM 5618 C C . GLU C 1 191 ? 14.703 35.146 8.120 1.00 28.05 191 GLU C C 1
ATOM 5619 O O . GLU C 1 191 ? 13.745 35.839 8.469 1.00 26.00 191 GLU C O 1
ATOM 5625 N N . THR C 1 192 ? 15.211 34.178 8.896 1.00 23.45 192 THR C N 1
ATOM 5626 C CA . THR C 1 192 ? 14.599 33.857 10.182 1.00 21.99 192 THR C CA 1
ATOM 5627 C C . THR C 1 192 ? 14.803 34.969 11.210 1.00 20.47 192 THR C C 1
ATOM 5628 O O . THR C 1 192 ? 13.937 35.201 12.065 1.00 22.39 192 THR C O 1
ATOM 5632 N N . GLY C 1 193 ? 15.937 35.654 11.167 1.00 22.94 193 GLY C N 1
ATOM 5633 C CA . GLY C 1 193 ? 16.251 36.618 12.193 1.00 22.52 193 GLY C CA 1
ATOM 5634 C C . GLY C 1 193 ? 16.994 35.968 13.342 1.00 18.78 193 GLY C C 1
ATOM 5635 O O . GLY C 1 193 ? 17.760 35.021 13.154 1.00 25.23 193 GLY C O 1
ATOM 5636 N N . PRO C 1 194 ? 16.786 36.469 14.558 1.00 19.64 194 PRO C N 1
ATOM 5637 C CA . PRO C 1 194 ? 17.536 35.961 15.719 1.00 21.25 194 PRO C CA 1
ATOM 5638 C C . PRO C 1 194 ? 17.009 34.615 16.204 1.00 17.49 194 PRO C C 1
ATOM 5639 O O . PRO C 1 194 ? 15.803 34.419 16.349 1.00 21.24 194 PRO C O 1
ATOM 5643 N N . VAL C 1 195 ? 17.936 33.698 16.480 1.00 18.87 195 VAL C N 1
ATOM 5644 C CA . VAL C 1 195 ? 17.649 32.379 17.030 1.00 19.12 195 VAL C CA 1
ATOM 5645 C C . VAL C 1 195 ? 18.526 32.170 18.260 1.00 19.79 195 VAL C C 1
ATOM 5646 O O . VAL C 1 195 ? 19.754 32.281 18.177 1.00 18.46 195 VAL C O 1
ATOM 5650 N N . LEU C 1 196 ? 17.899 31.849 19.386 1.00 16.16 196 LEU C N 1
ATOM 5651 C CA . LEU C 1 196 ? 18.570 31.691 20.668 1.00 14.91 196 LEU C CA 1
ATOM 5652 C C . LEU C 1 196 ? 18.615 30.207 21.011 1.00 16.97 196 LEU C C 1
ATOM 5653 O O . LEU C 1 196 ? 17.588 29.619 21.365 1.00 17.42 196 LEU C O 1
ATOM 5658 N N . LEU C 1 197 ? 19.793 29.595 20.888 1.00 15.53 197 LEU C N 1
ATOM 5659 C CA . LEU C 1 197 ? 19.969 28.201 21.283 1.00 14.90 197 LEU C CA 1
ATOM 5660 C C . LEU C 1 197 ? 20.346 28.212 22.759 1.00 17.28 197 LEU C C 1
ATOM 5661 O O . LEU C 1 197 ? 21.487 28.508 23.120 1.00 15.89 197 LEU C O 1
ATOM 5666 N N . ALA C 1 198 ? 19.373 27.917 23.623 1.00 13.28 198 ALA C N 1
ATOM 5667 C CA . ALA C 1 198 ? 19.658 27.923 25.051 1.00 16.78 198 ALA C CA 1
ATOM 5668 C C . ALA C 1 198 ? 20.544 26.747 25.461 1.00 17.70 198 ALA C C 1
ATOM 5669 O O . ALA C 1 198 ? 21.273 26.845 26.457 1.00 18.32 198 ALA C O 1
ATOM 5671 N N . VAL C 1 199 ? 20.523 25.654 24.691 1.00 15.19 199 VAL C N 1
ATOM 5672 C CA . VAL C 1 199 ? 21.178 24.393 25.043 1.00 16.86 199 VAL C CA 1
ATOM 5673 C C . VAL C 1 199 ? 20.854 24.048 26.499 1.00 14.82 199 VAL C C 1
ATOM 5674 O O . VAL C 1 199 ? 19.706 24.159 26.929 1.00 15.84 199 VAL C O 1
ATOM 5678 N N . ASP C 1 200 ? 21.845 23.656 27.282 1.00 17.63 200 ASP C N 1
ATOM 5679 C CA . ASP C 1 200 ? 21.502 23.107 28.583 1.00 15.38 200 ASP C CA 1
ATOM 5680 C C . ASP C 1 200 ? 21.289 24.158 29.649 1.00 17.99 200 ASP C C 1
ATOM 5681 O O . ASP C 1 200 ? 21.115 23.795 30.815 1.00 17.25 200 ASP C O 1
ATOM 5686 N N . ALA C 1 201 ? 21.272 25.439 29.281 1.00 13.60 201 ALA C N 1
ATOM 5687 C CA . ALA C 1 201 ? 20.853 26.459 30.232 1.00 15.50 201 ALA C CA 1
ATOM 5688 C C . ALA C 1 201 ? 19.365 26.348 30.551 1.00 17.06 201 ALA C C 1
ATOM 5689 O O . ALA C 1 201 ? 18.935 26.786 31.619 1.00 16.07 201 ALA C O 1
ATOM 5691 N N . ALA C 1 202 ? 18.563 25.779 29.641 1.00 16.96 202 ALA C N 1
ATOM 5692 C CA . ALA C 1 202 ? 17.160 25.479 29.939 1.00 18.48 202 ALA C CA 1
ATOM 5693 C C . ALA C 1 202 ? 16.790 24.195 29.202 1.00 20.01 202 ALA C C 1
ATOM 5694 O O . ALA C 1 202 ? 16.521 24.219 27.995 1.00 19.56 202 ALA C O 1
ATOM 5696 N N . TYR C 1 203 ? 16.787 23.081 29.937 1.00 19.52 203 TYR C N 1
ATOM 5697 C CA . TYR C 1 203 ? 16.488 21.774 29.354 1.00 20.86 203 TYR C CA 1
ATOM 5698 C C . TYR C 1 203 ? 15.159 21.779 28.608 1.00 21.50 203 TYR C C 1
ATOM 5699 O O . TYR C 1 203 ? 15.044 21.258 27.489 1.00 21.15 203 TYR C O 1
ATOM 5708 N N . THR C 1 204 ? 14.128 22.326 29.246 1.00 18.52 204 THR C N 1
ATOM 5709 C CA . THR C 1 204 ? 12.759 22.243 28.753 1.00 23.99 204 THR C CA 1
ATOM 5710 C C . THR C 1 204 ? 12.066 23.583 28.936 1.00 23.81 204 THR C C 1
ATOM 5711 O O . THR C 1 204 ? 12.563 24.490 29.615 1.00 21.51 204 THR C O 1
ATOM 5715 N N . THR C 1 205 ? 10.873 23.660 28.350 1.00 22.96 205 THR C N 1
ATOM 5716 C CA . THR C 1 205 ? 10.010 24.828 28.497 1.00 21.84 205 THR C CA 1
ATOM 5717 C C . THR C 1 205 ? 9.673 25.098 29.962 1.00 21.22 205 THR C C 1
ATOM 5718 O O . THR C 1 205 ? 9.540 26.256 30.372 1.00 19.91 205 THR C O 1
ATOM 5722 N N . ASP C 1 206 ? 9.518 24.044 30.765 1.00 19.23 206 ASP C N 1
ATOM 5723 C CA . ASP C 1 206 ? 9.262 24.245 32.191 1.00 24.77 206 ASP C CA 1
ATOM 5724 C C . ASP C 1 206 ? 10.423 24.978 32.862 1.00 23.47 206 ASP C C 1
ATOM 5725 O O . ASP C 1 206 ? 10.207 25.819 33.745 1.00 22.34 206 ASP C O 1
ATOM 5730 N N . HIS C 1 207 ? 11.663 24.645 32.474 1.00 20.13 207 HIS C N 1
ATOM 5731 C CA . HIS C 1 207 ? 12.829 25.360 32.987 1.00 20.40 207 HIS C CA 1
ATOM 5732 C C . HIS C 1 207 ? 12.774 26.829 32.601 1.00 19.38 207 HIS C C 1
ATOM 5733 O O . HIS C 1 207 ? 12.902 27.712 33.457 1.00 17.28 207 HIS C O 1
ATOM 5740 N N . TRP C 1 208 ? 12.521 27.100 31.316 1.00 19.59 208 TRP C N 1
ATOM 5741 C CA . TRP C 1 208 ? 12.383 28.470 30.826 1.00 21.21 208 TRP C CA 1
ATOM 5742 C C . TRP C 1 208 ? 11.361 29.264 31.617 1.00 17.10 208 TRP C C 1
ATOM 5743 O O . TRP C 1 208 ? 11.564 30.453 31.885 1.00 19.41 208 TRP C O 1
ATOM 5754 N N . ASP C 1 209 ? 10.246 28.635 31.979 1.00 20.16 209 ASP C N 1
ATOM 5755 C CA . ASP C 1 209 ? 9.153 29.275 32.702 1.00 18.55 209 ASP C CA 1
ATOM 5756 C C . ASP C 1 209 ? 9.339 29.247 34.216 1.00 19.01 209 ASP C C 1
ATOM 5757 O O . ASP C 1 209 ? 8.401 29.583 34.949 1.00 18.69 209 ASP C O 1
ATOM 5762 N N . GLU C 1 210 ? 10.512 28.841 34.695 1.00 18.79 210 GLU C N 1
ATOM 5763 C CA . GLU C 1 210 ? 10.821 28.830 36.124 1.00 19.50 210 GLU C CA 1
ATOM 5764 C C . GLU C 1 210 ? 9.872 27.920 36.914 1.00 24.40 210 GLU C C 1
ATOM 5765 O O . GLU C 1 210 ? 9.501 28.207 38.058 1.00 19.13 210 GLU C O 1
ATOM 5771 N N . LYS C 1 211 ? 9.492 26.801 36.296 1.00 20.25 211 LYS C N 1
ATOM 5772 C CA . LYS C 1 211 ? 8.721 25.746 36.945 1.00 23.38 211 LYS C CA 1
ATOM 5773 C C . LYS C 1 211 ? 9.556 24.503 37.222 1.00 23.06 211 LYS C C 1
ATOM 5774 O O . LYS C 1 211 ? 9.022 23.522 37.731 1.00 24.84 211 LYS C O 1
ATOM 5780 N N . ALA C 1 212 ? 10.843 24.505 36.882 1.00 22.73 212 ALA C N 1
ATOM 5781 C CA . ALA C 1 212 ? 11.715 23.379 37.186 1.00 25.54 212 ALA C CA 1
ATOM 5782 C C . ALA C 1 212 ? 13.153 23.859 37.276 1.00 24.25 212 ALA C C 1
ATOM 5783 O O . ALA C 1 212 ? 13.527 24.868 36.674 1.00 23.13 212 ALA C O 1
ATOM 5785 N N . LEU C 1 213 ? 13.954 23.111 38.018 1.00 22.72 213 LEU C N 1
ATOM 5786 C CA . LEU C 1 213 ? 15.388 23.303 38.054 1.00 22.48 213 LEU C CA 1
ATOM 5787 C C . LEU C 1 213 ? 16.077 22.187 37.289 1.00 23.35 213 LEU C C 1
ATOM 5788 O O . LEU C 1 213 ? 15.534 21.084 37.149 1.00 21.75 213 LEU C O 1
ATOM 5793 N N . PRO C 1 214 ? 17.280 22.438 36.779 1.00 24.04 214 PRO C N 1
ATOM 5794 C CA . PRO C 1 214 ? 18.068 21.349 36.189 1.00 27.02 214 PRO C CA 1
ATOM 5795 C C . PRO C 1 214 ? 18.282 20.230 37.203 1.00 28.61 214 PRO C C 1
ATOM 5796 O O . PRO C 1 214 ? 18.641 20.476 38.360 1.00 23.94 214 PRO C O 1
ATOM 5800 N N . GLY C 1 215 ? 18.045 18.989 36.762 1.00 25.29 215 GLY C N 1
ATOM 5801 C CA . GLY C 1 215 ? 18.308 17.831 37.604 1.00 26.08 215 GLY C CA 1
ATOM 5802 C C . GLY C 1 215 ? 19.764 17.420 37.676 1.00 26.71 215 GLY C C 1
ATOM 5803 O O . GLY C 1 215 ? 20.122 16.546 38.467 1.00 21.16 215 GLY C O 1
ATOM 5804 N N . PHE C 1 216 ? 20.605 18.038 36.857 1.00 26.52 216 PHE C N 1
ATOM 5805 C CA . PHE C 1 216 ? 22.052 17.887 36.915 1.00 25.71 216 PHE C CA 1
ATOM 5806 C C . PHE C 1 216 ? 22.588 19.303 36.770 1.00 28.80 216 PHE C C 1
ATOM 5807 O O . PHE C 1 216 ? 22.155 20.016 35.858 1.00 27.39 216 PHE C O 1
ATOM 5815 N N . LEU C 1 217 ? 23.446 19.752 37.693 1.00 22.12 217 LEU C N 1
ATOM 5816 C CA . LEU C 1 217 ? 23.860 21.156 37.654 1.00 22.50 217 LEU C CA 1
ATOM 5817 C C . LEU C 1 217 ? 25.007 21.409 38.618 1.00 20.10 217 LEU C C 1
ATOM 5818 O O . LEU C 1 217 ? 25.179 20.707 39.619 1.00 18.83 217 LEU C O 1
ATOM 5823 N N . ALA C 1 218 ? 25.778 22.445 38.301 1.00 16.30 218 ALA C N 1
ATOM 5824 C CA . ALA C 1 218 ? 26.897 22.858 39.133 1.00 15.56 218 ALA C CA 1
ATOM 5825 C C . ALA C 1 218 ? 26.492 23.941 40.128 1.00 15.02 218 ALA C C 1
ATOM 5826 O O . ALA C 1 218 ? 26.948 23.940 41.279 1.00 16.05 218 ALA C O 1
ATOM 5828 N N . SER C 1 219 ? 25.629 24.861 39.708 1.00 15.37 219 SER C N 1
ATOM 5829 C CA . SER C 1 219 ? 25.214 25.975 40.555 1.00 15.52 219 SER C CA 1
ATOM 5830 C C . SER C 1 219 ? 23.773 26.330 40.223 1.00 14.41 219 SER C C 1
ATOM 5831 O O . SER C 1 219 ? 23.491 26.782 39.113 1.00 15.42 219 SER C O 1
ATOM 5834 N N . THR C 1 220 ? 22.875 26.136 41.186 1.00 14.26 220 THR C N 1
ATOM 5835 C CA . THR C 1 220 ? 21.493 26.584 41.026 1.00 16.60 220 THR C CA 1
ATOM 5836 C C . THR C 1 220 ? 21.420 28.097 40.860 1.00 16.80 220 THR C C 1
ATOM 5837 O O . THR C 1 220 ? 20.665 28.608 40.017 1.00 14.88 220 THR C O 1
ATOM 5841 N N . VAL C 1 221 ? 22.179 28.829 41.684 1.00 11.97 221 VAL C N 1
ATOM 5842 C CA . VAL C 1 221 ? 22.136 30.284 41.625 1.00 15.48 221 VAL C CA 1
ATOM 5843 C C . VAL C 1 221 ? 22.554 30.765 40.238 1.00 13.90 221 VAL C C 1
ATOM 5844 O O . VAL C 1 221 ? 21.849 31.553 39.603 1.00 17.12 221 VAL C O 1
ATOM 5848 N N . ASP C 1 222 ? 23.701 30.294 39.740 1.00 13.08 222 ASP C N 1
ATOM 5849 C CA . ASP C 1 222 ? 24.082 30.648 38.373 1.00 15.85 222 ASP C CA 1
ATOM 5850 C C . ASP C 1 222 ? 23.004 30.207 37.379 1.00 17.32 222 ASP C C 1
ATOM 5851 O O . ASP C 1 222 ? 22.622 30.975 36.488 1.00 16.33 222 ASP C O 1
ATOM 5856 N N . ALA C 1 223 ? 22.470 28.990 37.553 1.00 14.67 223 ALA C N 1
ATOM 5857 C CA . ALA C 1 223 ? 21.520 28.439 36.585 1.00 14.89 223 ALA C CA 1
ATOM 5858 C C . ALA C 1 223 ? 20.290 29.328 36.428 1.00 15.19 223 ALA C C 1
ATOM 5859 O O . ALA C 1 223 ? 19.897 29.657 35.298 1.00 16.74 223 ALA C O 1
ATOM 5861 N N . VAL C 1 224 ? 19.666 29.733 37.544 1.00 14.43 224 VAL C N 1
ATOM 5862 C CA . VAL C 1 224 ? 18.418 30.488 37.436 1.00 13.85 224 VAL C CA 1
ATOM 5863 C C . VAL C 1 224 ? 18.693 31.891 36.922 1.00 16.04 224 VAL C C 1
ATOM 5864 O O . VAL C 1 224 ? 17.896 32.455 36.158 1.00 17.46 224 VAL C O 1
ATOM 5868 N N . ARG C 1 225 ? 19.822 32.475 37.323 1.00 15.67 225 ARG C N 1
ATOM 5869 C CA . ARG C 1 225 ? 20.168 33.795 36.819 1.00 17.25 225 ARG C CA 1
ATOM 5870 C C . ARG C 1 225 ? 20.540 33.728 35.347 1.00 16.38 225 ARG C C 1
ATOM 5871 O O . ARG C 1 225 ? 20.258 34.670 34.604 1.00 15.13 225 ARG C O 1
ATOM 5879 N N . SER C 1 226 ? 21.136 32.617 34.898 1.00 16.01 226 SER C N 1
ATOM 5880 C CA . SER C 1 226 ? 21.418 32.469 33.472 1.00 14.31 226 SER C CA 1
ATOM 5881 C C . SER C 1 226 ? 20.128 32.345 32.667 1.00 17.35 226 SER C C 1
ATOM 5882 O O . SER C 1 226 ? 20.037 32.876 31.552 1.00 15.88 226 SER C O 1
ATOM 5885 N N . VAL C 1 227 ? 19.116 31.663 33.213 1.00 14.89 227 VAL C N 1
ATOM 5886 C CA . VAL C 1 227 ? 17.825 31.623 32.530 1.00 15.77 227 VAL C CA 1
ATOM 5887 C C . VAL C 1 227 ? 17.251 33.028 32.410 1.00 16.44 227 VAL C C 1
ATOM 5888 O O . VAL C 1 227 ? 16.746 33.406 31.350 1.00 18.56 227 VAL C O 1
ATOM 5892 N N . ARG C 1 228 ? 17.361 33.844 33.469 1.00 15.88 228 ARG C N 1
ATOM 5893 C CA . ARG C 1 228 ? 16.846 35.213 33.376 1.00 17.99 228 ARG C CA 1
ATOM 5894 C C . ARG C 1 228 ? 17.673 36.078 32.417 1.00 19.84 228 ARG C C 1
ATOM 5895 O O . ARG C 1 228 ? 17.126 36.975 31.751 1.00 17.17 228 ARG C O 1
ATOM 5903 N N . LYS C 1 229 ? 18.985 35.843 32.340 1.00 17.07 229 LYS C N 1
ATOM 5904 C CA . LYS C 1 229 ? 19.787 36.528 31.335 1.00 17.55 229 LYS C CA 1
ATOM 5905 C C . LYS C 1 229 ? 19.251 36.244 29.934 1.00 14.54 229 LYS C C 1
ATOM 5906 O O . LYS C 1 229 ? 19.078 37.165 29.122 1.00 14.58 229 LYS C O 1
ATOM 5912 N N . LEU C 1 230 ? 18.945 34.971 29.648 1.00 15.44 230 LEU C N 1
ATOM 5913 C CA . LEU C 1 230 ? 18.392 34.603 28.346 1.00 13.00 230 LEU C CA 1
ATOM 5914 C C . LEU C 1 230 ? 16.983 35.149 28.141 1.00 16.27 230 LEU C C 1
ATOM 5915 O O . LEU C 1 230 ? 16.634 35.506 27.013 1.00 14.15 230 LEU C O 1
ATOM 5920 N N . HIS C 1 231 ? 16.167 35.232 29.204 1.00 15.37 231 HIS C N 1
ATOM 5921 C CA . HIS C 1 231 ? 14.870 35.905 29.101 1.00 17.20 231 HIS C CA 1
ATOM 5922 C C . HIS C 1 231 ? 15.033 37.309 28.541 1.00 18.62 231 HIS C C 1
ATOM 5923 O O . HIS C 1 231 ? 14.331 37.711 27.609 1.00 18.90 231 HIS C O 1
ATOM 5930 N N . ALA C 1 232 ? 15.943 38.082 29.130 1.00 16.43 232 ALA C N 1
ATOM 5931 C CA . ALA C 1 232 ? 16.093 39.468 28.733 1.00 14.20 232 ALA C CA 1
ATOM 5932 C C . ALA C 1 232 ? 16.659 39.564 27.327 1.00 16.72 232 ALA C C 1
ATOM 5933 O O . ALA C 1 232 ? 16.288 40.460 26.565 1.00 16.07 232 ALA C O 1
ATOM 5935 N N . LEU C 1 233 ? 17.553 38.641 26.962 1.00 14.82 233 LEU C N 1
ATOM 5936 C CA . LEU C 1 233 ? 18.074 38.637 25.603 1.00 15.48 233 LEU C CA 1
ATOM 5937 C C . LEU C 1 233 ? 16.969 38.330 24.596 1.00 17.10 233 LEU C C 1
ATOM 5938 O O . LEU C 1 233 ? 16.840 39.021 23.585 1.00 20.38 233 LEU C O 1
ATOM 5943 N N . ALA C 1 234 ? 16.149 37.314 24.870 1.00 19.35 234 ALA C N 1
ATOM 5944 C CA . ALA C 1 234 ? 15.047 36.977 23.970 1.00 19.91 234 ALA C CA 1
ATOM 5945 C C . ALA C 1 234 ? 14.039 38.121 23.861 1.00 19.35 234 ALA C C 1
ATOM 5946 O O . ALA C 1 234 ? 13.553 38.425 22.768 1.00 19.88 234 ALA C O 1
ATOM 5948 N N . GLU C 1 235 ? 13.710 38.764 24.984 1.00 19.06 235 GLU C N 1
ATOM 5949 C CA . GLU C 1 235 ? 12.762 39.877 24.954 1.00 20.53 235 GLU C CA 1
ATOM 5950 C C . GLU C 1 235 ? 13.322 41.069 24.175 1.00 23.11 235 GLU C C 1
ATOM 5951 O O . GLU C 1 235 ? 12.580 41.760 23.463 1.00 21.32 235 GLU C O 1
ATOM 5957 N N . LYS C 1 236 ? 14.624 41.336 24.317 1.00 20.02 236 LYS C N 1
ATOM 5958 C CA . LYS C 1 236 ? 15.257 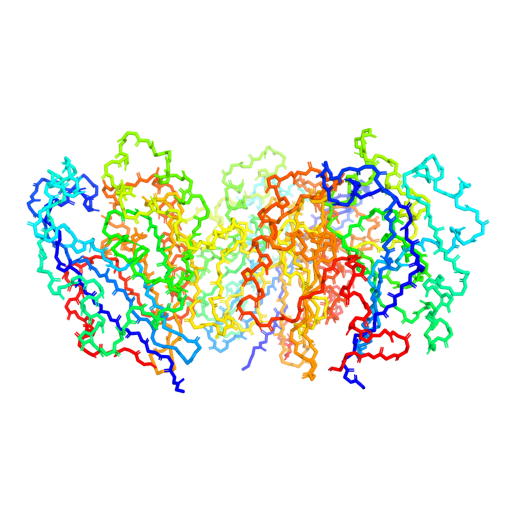42.425 23.576 1.00 20.00 236 LYS C CA 1
ATOM 5959 C C . LYS C 1 236 ? 15.311 42.134 22.080 1.00 21.18 236 LYS C C 1
ATOM 5960 O O . LYS C 1 236 ? 15.019 43.018 21.267 1.00 17.61 236 LYS C O 1
ATOM 5966 N N . THR C 1 237 ? 15.679 40.901 21.693 1.00 20.19 237 THR C N 1
ATOM 5967 C CA . THR C 1 237 ? 15.925 40.587 20.285 1.00 19.18 237 THR C CA 1
ATOM 5968 C C . THR C 1 237 ? 14.703 40.062 19.549 1.00 21.18 237 THR C C 1
ATOM 5969 O O . THR C 1 237 ? 14.706 40.064 18.310 1.00 21.00 237 THR C O 1
ATOM 5973 N N . GLY C 1 238 ? 13.674 39.615 20.267 1.00 18.03 238 GLY C N 1
ATOM 5974 C CA . GLY C 1 238 ? 12.601 38.864 19.639 1.00 15.78 238 GLY C CA 1
ATOM 5975 C C . GLY C 1 238 ? 13.030 37.504 19.125 1.00 24.17 238 GLY C C 1
ATOM 5976 O O . GLY C 1 238 ? 12.441 37.001 18.159 1.00 21.34 238 GLY C O 1
ATOM 5977 N N . ALA C 1 239 ? 14.043 36.887 19.747 1.00 18.24 239 ALA C N 1
ATOM 5978 C CA . ALA C 1 239 ? 14.624 35.664 19.208 1.00 17.06 239 ALA C CA 1
ATOM 5979 C C . ALA C 1 239 ? 13.642 34.500 19.271 1.00 18.95 239 ALA C C 1
ATOM 5980 O O . ALA C 1 239 ? 12.788 34.415 20.158 1.00 19.13 239 ALA C O 1
ATOM 5982 N N . LEU C 1 240 ? 13.767 33.607 18.295 1.00 17.39 240 LEU C N 1
ATOM 5983 C CA . LEU C 1 240 ? 13.202 32.269 18.407 1.00 18.85 240 LEU C CA 1
ATOM 5984 C C . LEU C 1 240 ? 13.961 31.502 19.486 1.00 16.58 240 LEU C C 1
ATOM 5985 O O . LEU C 1 240 ? 15.176 31.306 19.379 1.00 18.41 240 LEU C O 1
ATOM 5990 N N . VAL C 1 241 ? 13.260 31.070 20.522 1.00 20.92 241 VAL C N 1
ATOM 5991 C CA . VAL C 1 241 ? 13.883 30.429 21.677 1.00 18.17 241 VAL C CA 1
ATOM 5992 C C . VAL C 1 241 ? 13.860 28.923 21.464 1.00 19.09 241 VAL C C 1
ATOM 5993 O O . VAL C 1 241 ? 12.791 28.338 21.261 1.00 20.23 241 VAL C O 1
ATOM 5997 N N . VAL C 1 242 ? 15.023 28.282 21.529 1.00 19.62 242 VAL C N 1
ATOM 5998 C CA . VAL C 1 242 ? 15.122 26.831 21.371 1.00 21.08 242 VAL C CA 1
ATOM 5999 C C . VAL C 1 242 ? 15.676 26.252 22.670 1.00 23.48 242 VAL C C 1
ATOM 6000 O O . VAL C 1 242 ? 16.843 26.490 23.017 1.00 19.88 242 VAL C O 1
ATOM 6004 N N . THR C 1 243 ? 14.855 25.491 23.392 1.00 21.01 243 THR C N 1
ATOM 6005 C CA . THR C 1 243 ? 15.394 24.905 24.608 1.00 20.33 243 THR C CA 1
ATOM 6006 C C . THR C 1 243 ? 16.262 23.705 24.250 1.00 23.40 243 THR C C 1
ATOM 6007 O O . THR C 1 243 ? 16.268 23.227 23.111 1.00 23.24 243 THR C O 1
ATOM 6011 N N . GLY C 1 244 ? 17.006 23.216 25.244 1.00 19.41 244 GLY C N 1
ATOM 6012 C CA . GLY C 1 244 ? 18.040 22.238 24.954 1.00 20.42 244 GLY C CA 1
ATOM 6013 C C . GLY C 1 244 ? 17.513 20.863 24.599 1.00 19.67 244 GLY C C 1
ATOM 6014 O O . GLY C 1 244 ? 18.115 20.157 23.779 1.00 23.03 244 GLY C O 1
ATOM 6015 N N . HIS C 1 245 ? 16.384 20.466 25.197 1.00 23.72 245 HIS C N 1
ATOM 6016 C CA . HIS C 1 245 ? 15.934 19.083 25.087 1.00 29.42 245 HIS C CA 1
ATOM 6017 C C . HIS C 1 245 ? 14.420 18.898 25.041 1.00 24.92 245 HIS C C 1
ATOM 6018 O O . HIS C 1 245 ? 13.981 17.753 25.166 1.00 28.05 245 HIS C O 1
ATOM 6025 N N . ASP C 1 246 ? 13.608 19.937 24.909 1.00 22.09 246 ASP C N 1
ATOM 6026 C CA . ASP C 1 246 ? 12.203 19.784 25.284 1.00 23.35 246 ASP C CA 1
ATOM 6027 C C . ASP C 1 246 ? 11.513 18.787 24.361 1.00 25.18 246 ASP C C 1
ATOM 6028 O O . ASP C 1 246 ? 11.458 19.020 23.145 1.00 22.48 246 ASP C O 1
ATOM 6033 N N . PRO C 1 247 ? 11.009 17.658 24.882 1.00 21.42 247 PRO C N 1
ATOM 6034 C CA . PRO C 1 247 ? 10.415 16.643 24.003 1.00 19.77 247 PRO C CA 1
ATOM 6035 C C . PRO C 1 247 ? 9.147 17.107 23.315 1.00 22.02 247 PRO C C 1
ATOM 6036 O O . PRO C 1 247 ? 8.886 16.690 22.183 1.00 21.74 247 PRO C O 1
ATOM 6040 N N . GLU C 1 248 ? 8.333 17.938 23.964 1.00 22.73 248 GLU C N 1
ATOM 6041 C CA . GLU C 1 248 ? 7.116 18.393 23.303 1.00 25.93 248 GLU C CA 1
ATOM 6042 C C . GLU C 1 248 ? 7.403 19.475 22.264 1.00 26.79 248 GLU C C 1
ATOM 6043 O O . GLU C 1 248 ? 6.696 19.563 21.250 1.00 22.48 248 GLU C O 1
ATOM 6049 N N . ALA C 1 249 ? 8.446 20.280 22.477 1.00 21.40 249 ALA C N 1
ATOM 6050 C CA . ALA C 1 249 ? 8.756 21.356 21.543 1.00 20.53 249 ALA C CA 1
ATOM 6051 C C . ALA C 1 249 ? 9.604 20.884 20.363 1.00 22.97 249 ALA C C 1
ATOM 6052 O O . ALA C 1 249 ? 9.465 21.427 19.261 1.00 20.82 249 ALA C O 1
ATOM 6054 N N . TRP C 1 250 ? 10.464 19.876 20.566 1.00 21.59 250 TRP C N 1
ATOM 6055 C CA . TRP C 1 250 ? 11.393 19.414 19.525 1.00 23.90 250 TRP C CA 1
ATOM 6056 C C . TRP C 1 250 ? 10.735 19.082 18.188 1.00 25.84 250 TRP C C 1
ATOM 6057 O O . TRP C 1 250 ? 11.290 19.475 17.146 1.00 23.77 250 TRP C O 1
ATOM 6068 N N . PRO C 1 251 ? 9.599 18.369 18.126 1.00 25.49 251 PRO C N 1
ATOM 6069 C CA . PRO C 1 251 ? 8.975 18.100 16.817 1.00 26.35 251 PRO C CA 1
ATOM 6070 C C . PRO C 1 251 ? 8.490 19.354 16.093 1.00 24.64 251 PRO C C 1
ATOM 6071 O O . PRO C 1 251 ? 8.220 19.285 14.885 1.00 23.36 251 PRO C O 1
ATOM 6075 N N . THR C 1 252 ? 8.334 20.480 16.792 1.00 18.72 252 THR C N 1
ATOM 6076 C CA . THR C 1 252 ? 7.789 21.668 16.155 1.00 19.09 252 THR C CA 1
ATOM 6077 C C . THR C 1 252 ? 8.842 22.471 15.403 1.00 26.24 252 THR C C 1
ATOM 6078 O O . THR C 1 252 ? 8.477 23.429 14.706 1.00 23.93 252 THR C O 1
ATOM 6082 N N . PHE C 1 253 ? 10.123 22.132 15.540 1.00 19.92 253 PHE C N 1
ATOM 6083 C CA . PHE C 1 253 ? 11.156 22.853 14.818 1.00 23.12 253 PHE C CA 1
ATOM 6084 C C . PHE C 1 253 ? 11.447 22.158 13.489 1.00 25.32 253 PHE C C 1
ATOM 6085 O O . PHE C 1 253 ? 11.117 20.991 13.282 1.00 25.84 253 PHE C O 1
ATOM 6093 N N . ARG C 1 254 ? 12.075 22.889 12.583 1.00 22.88 254 ARG C N 1
ATOM 6094 C CA . ARG C 1 254 ? 12.566 22.283 11.357 1.00 24.78 254 ARG C CA 1
ATOM 6095 C C . ARG C 1 254 ? 13.832 21.495 11.670 1.00 23.52 254 ARG C C 1
ATOM 6096 O O . ARG C 1 254 ? 14.722 22.000 12.361 1.00 25.21 254 ARG C O 1
ATOM 6104 N N . HIS C 1 255 ? 13.876 20.282 11.151 1.00 18.51 255 HIS C N 1
ATOM 6105 C CA . HIS C 1 255 ? 15.062 19.427 11.322 1.00 20.61 255 HIS C CA 1
ATOM 6106 C C . HIS C 1 255 ? 15.660 19.105 9.953 1.00 25.97 255 HIS C C 1
ATOM 6107 O O . HIS C 1 255 ? 14.927 19.039 8.964 1.00 28.32 255 HIS C O 1
ATOM 6114 N N . ALA C 1 256 ? 16.968 18.914 9.911 1.00 20.07 256 ALA C N 1
ATOM 6115 C CA . ALA C 1 256 ? 17.655 18.511 8.674 1.00 23.27 256 ALA C CA 1
ATOM 6116 C C . ALA C 1 256 ? 16.948 17.309 8.042 1.00 28.75 256 ALA C C 1
ATOM 6117 O O . ALA C 1 256 ? 16.675 16.341 8.757 1.00 27.30 256 ALA C O 1
ATOM 6119 N N . PRO C 1 257 ? 16.648 17.338 6.729 1.00 26.31 257 PRO C N 1
ATOM 6120 C CA . PRO C 1 257 ? 17.325 18.244 5.788 1.00 25.70 257 PRO C CA 1
ATOM 6121 C C . PRO C 1 257 ? 16.805 19.697 5.699 1.00 25.00 257 PRO C C 1
ATOM 6122 O O . PRO C 1 257 ? 17.446 20.485 5.078 1.00 28.36 257 PRO C O 1
ATOM 6126 N N . GLU C 1 258 ? 15.668 20.016 6.299 1.00 20.10 258 GLU C N 1
ATOM 6127 C CA . GLU C 1 258 ? 15.151 21.371 6.367 1.00 23.45 258 GLU C CA 1
ATOM 6128 C C . GLU C 1 258 ? 16.037 22.225 7.271 1.00 26.13 258 GLU C C 1
ATOM 6129 O O . GLU C 1 258 ? 16.774 21.716 8.122 1.00 25.32 258 GLU C O 1
ATOM 6135 N N . TYR C 1 259 ? 15.944 23.542 7.084 1.00 24.60 259 TYR C N 1
ATOM 6136 C CA . TYR C 1 259 ? 16.877 24.478 7.693 1.00 23.76 259 TYR C CA 1
ATOM 6137 C C . TYR C 1 259 ? 16.171 25.790 7.968 1.00 22.41 259 TYR C C 1
ATOM 6138 O O . TYR C 1 259 ? 15.040 26.011 7.534 1.00 23.30 259 TYR C O 1
ATOM 6147 N N . TYR C 1 260 ? 16.872 26.660 8.698 1.00 22.76 260 TYR C N 1
ATOM 6148 C CA . TYR C 1 260 ? 16.461 28.034 8.957 1.00 23.05 260 TYR C CA 1
ATOM 6149 C C . TYR C 1 260 ? 17.400 28.955 8.192 1.00 26.53 260 TYR C C 1
ATOM 6150 O O . TYR C 1 260 ? 18.624 28.861 8.334 1.00 25.01 260 TYR C O 1
ATOM 6159 N N . ALA C 1 261 ? 16.832 29.831 7.378 1.00 28.28 261 ALA C N 1
ATOM 6160 C CA . ALA C 1 261 ? 17.636 30.762 6.613 1.00 29.60 261 ALA C CA 1
ATOM 6161 C C . ALA C 1 261 ? 17.523 32.168 7.178 1.00 21.69 261 ALA C C 1
ATOM 6162 O O . ALA C 1 261 ? 18.038 33.097 6.556 1.00 24.90 261 ALA C O 1
#

InterPro domains:
  IPR001279 Metallo-beta-lactamase [PF00753] (33-245)
  IPR001279 Metallo-beta-lactamase [SM00849] (33-245)
  IPR036866 Ribonuclease Z/Hydroxyacylglutathione hydrolase-like [G3DSA:3.60.15.10] (1-261)
  IPR036866 Ribonuclease Z/Hydroxyacylglutathione hydrolase-like [SSF56281] (33-251)
  IPR051013 N-acyl homoserine lactonase-like [PTHR42978] (5-259)
  IPR054889 N-acyl homoserine lactonase AttM [NF045700] (5-257)

Organism: NCBI:txid430457

Secondary structure (DSSP, 8-state):
---EEEEEEEEEEEEEHHHHBTTS-S-EEEEEEEEEEEE-TT--EEE---S-GGGGT-HHHHHGGGGGT-EEE--GGGSHHHHHHHHT--GGG--EEE-S--SGGG-TTTTSSTTPEEEEEHHHHHHHHS--TTTGGG--HHHH--TT-EEEEE-GGGTT-BSSSSSSEEEEE--SSSTT-EEEEEEETTTEEEEEEETTSSSHHHHTTS--BSS-S-HHHHHHHHHHHHHHHHHHTPEEEESS-TTTGGGS--TTS-B-/--EEEEEEEEEEEEEHHHHBTTS-S-EEEEEEEEEEEE-TT-EEEE---S-THHHH-HHHHHGGGGGT-EEE--GGGSHHHHHHHHT--GGGEEEEE-S--SGGG-SSTT-STTPEEEEEHHHHHHHHS--HHHHTT--HHHH--TT-EEEEE-GGGTT-BSSSSSSEEEEE--SSSTT-EEEEEEETTTEEEEEEETTS-SHHHHTTS--BSS-S-HHHHHHHHHHHHHHHHHHTPEEEESS-TTTGGGS--TT--B-/---EEEEEEEEEEEEEHHHHBTTS-S-EEEEEEEEEEEE-TT-EEEE--SS-HHHHH-HHHHHGGGGGT-EEE--GGGSHHHHHHHHT--GGGEEEEE-S--SGGG-TTTTTSTTPEEEEEHHHHHHHHS--HHHHTT--HHHH--TT-EEEEEPGGGTT-BSSSSSSEEEEE--SSSTT-EEEEEEETTTEEEEEEETT-SSHHHHTTS--BSS-S-HHHHHHHHHHHHHHHHHHTPEEEESS-TTTGGGS--TTS-B-

Solvent-accessible surface area: 30431 Å² total; per-residue (Å²): 120,61,17,85,0,9,0,24,54,1,8,30,4,109,12,112,26,24,27,2,44,68,135,50,33,125,100,133,41,75,2,8,0,6,1,10,0,1,24,17,92,98,17,18,0,0,0,3,0,0,0,0,29,66,1,31,85,76,18,140,57,49,14,28,138,31,11,103,54,18,91,4,70,16,143,106,111,23,0,5,23,71,16,0,101,95,73,61,13,102,28,58,82,1,62,6,0,0,0,0,0,0,8,6,8,5,0,3,0,0,26,36,3,96,91,3,28,2,2,0,22,39,42,0,48,74,40,1,56,77,36,74,230,89,4,46,37,4,12,13,132,58,0,1,70,72,133,139,22,136,37,20,34,1,71,80,87,36,53,17,33,15,1,9,50,62,58,19,0,84,0,15,8,1,39,2,5,0,40,0,0,0,0,0,10,0,84,8,85,145,47,19,25,0,0,0,0,6,4,6,1,10,1,62,41,5,40,65,86,151,23,64,9,26,36,30,44,33,50,83,57,5,66,87,6,12,143,54,0,57,12,28,16,62,54,25,60,13,70,38,2,15,5,4,14,41,151,25,22,94,106,26,111,51,29,109,100,74,16,26,103,19,92,0,8,0,25,50,0,8,28,4,105,12,118,26,26,30,2,43,63,134,56,35,128,104,132,45,76,2,8,0,6,1,7,0,0,27,19,100,132,20,25,0,0,0,2,0,0,0,0,38,61,2,28,90,72,14,141,55,52,13,27,137,30,16,106,58,22,92,4,68,17,138,80,95,26,0,4,34,68,18,1,96,101,72,62,15,88,28,59,79,2,66,6,0,0,0,0,0,0,8,6,9,4,0,3,0,0,20,33,4,82,91,1,31,2,2,0,22,35,46,0,50,81,38,1,51,74,38,74,228,90,2,45,35,6,13,12,138,56,0,1,70,61,144,98,17,104,41,20,32,1,68,83,78,27,45,18,33,14,2,16,49,68,64,8,0,75,0,16,8,0,38,1,5,1,39,0,0,0,0,0,10,1,93,5,88,150,49,19,27,1,0,0,0,7,4,6,0,13,0,59,47,7,41,73,81,161,22,62,9,24,40,30,46,34,50,82,56,5,62,91,6,10,134,58,0,55,12,28,13,61,43,27,61,12,73,41,3,15,4,3,10,42,148,25,20,95,106,27,101,41,55,106,106,76,15,21,126,58,17,89,0,11,1,24,54,0,7,29,4,93,12,114,26,26,31,2,41,63,135,53,36,128,106,129,41,73,2,8,0,6,0,7,0,0,28,17,81,131,18,27,0,0,0,3,0,0,1,0,45,69,0,19,82,79,19,144,60,46,13,31,134,32,11,103,54,16,95,5,63,18,141,98,108,24,0,5,34,74,17,1,99,96,70,62,16,89,27,55,79,2,66,6,0,0,0,0,0,0,6,5,9,3,0,2,0,0,19,33,2,84,90,0,31,2,2,0,20,35,43,0,48,82,38,1,57,78,40,72,230,90,3,45,35,1,13,13,126,55,0,1,61,61,137,102,15,101,46,23,32,1,68,96,79,33,20,14,36,14,1,20,48,71,64,8,0,80,0,16,8,1,39,1,5,1,41,0,0,0,0,0,10,0,97,7,86,151,48,18,26,0,0,0,0,6,4,6,0,12,1,61,47,6,42,64,86,154,22,65,10,26,32,30,46,34,53,81,59,5,59,92,6,11,130,58,0,55,12,29,12,64,50,26,62,13,66,41,1,14,4,4,12,41,155,24,22,92,106,30,103,52,29,111,104,75,14,16

Radius of gyration: 28.93 Å; Cα contacts (8 Å, |Δi|>4): 1884; chains: 3; bounding box: 76×77×59 Å

B-factor: mean 22.93, std 8.09, range [8.35, 67.55]

Foldseek 3Di:
DFKWKFKAWFAKKWAAPCQFFPPPDGHIDIWTLIWMWIDHPVAIETELQFAALVLQPCVCVQLNPCCNGIRGHGHSCRRRQNVVVVVPAHLQRGAEYEYLAQFRGRQNNACSRQNYEYEFAQVRVVCLVPPDPQCVSRHRCVRHVDPNHHYDHDYPVCAQPDDVPPQAWTWHAQAKLHRGGTWIWGQGPPQGTATGCASLAQEVCSLVVNGFNSHIDHRVSSNVSSVVVVVVCVVRVHHYHHRIYRVCVVVDDHPVDIGD/DKWKFKAWFAKKWAAPCQFFPPPDGHIDIWTQIWMWIDDPVAIETELQFAALVLQPDCCVQLNPCCVGIRGHGHSCSRSQNVVVVVPAHLQRGAEYEYLAQFRGRLNNACSRQNYEYEFAQVRVVCLVPPDPVCVSRHRCVRHVDPRHHYDHDYPVCAQPDPVPPQAKTWHAQAKQHHGGTWIWGQDDPQGIATGCASLAQEVCSLVVNGFNSHIDHRVSSNVSSVVVVVVCVVRVHHYDHRIYPVCVVVDDHDPDIDD/DFKWKFKAWQAKKWAAPCQFFPPPDGHIDIWTLIWMWIDHPVAIETELQFAALVCCVPVCVQLNPCCVGIPGPGDSCSRRQNVVVVVPDHLQRGAEYEYLAQFRGRQNNFCSRQNYEYEFAPVRVVCLVPPDPLCVSRHRCVRHVDPSHHYDHDYPVCAQPDPVPPQQWTWHAQAKLTRGGTWIWGAGDPQGIATGCASLAQEVCSLVVNGFNSHIDHRVSSNVSSVVVVVVCVVRVHHYHHRIHRVCVVVDDHPVDIGD